Protein 5CIR (pdb70)

B-factor: mean 42.22, std 20.36, range [7.15, 135.15]

Organism: Homo sapiens (NCBI:txid9606)

Foldseek 3Di:
DQWAKWKWFFDVPPDPAAFDQGTHADDPPQTHGDQWDHDSQKIFHADWAKKKKKKKWKQWWFDQDDPDDFPKDKKKKWKWKADPDPDIHTDDMDIDIFDRDNVDGIDIDMDMDIDIDTDDHGMIMTMGIHPPVRTDRDSVRIMIMMTHD/DPWAKWKWFFDDPPPDPAAFDQRTHADDPPQTHGDQWDHDSQWIFHADWAKKKKKKKWKQWWFDDAPPHDDPKDKKKKWKWKDDPDPDIHTDDMDIDIFDNDSPGGIDIDMDMDIDIDTDDGGMIMTMGIHPPVRTDGDSVRIMIMMGHPD/DPWAKWKWFFDVPPDPAAFDQRTHADDVPQTHGDQWDHDSQWIFHADWAKKKKKKKWKQWWFDDQDDPDFPKDKKKKWKWKADPDPDIHTDDMDIDIFDRDSPGGIDIDMDMDIDIDTDDHGMIMTMGIHPPVRTDRDSVRIMIMMGHPD/DQWAAWQWEAEPPSRDIDGADFQAFTGQGTHHDHHGHGADDADPQWDWPADGGNHRHTDIFGDPQWAAEPVRPPHTHGADPDDPPPWDFPAPADNHGHTDID/DWAAWQWEADPPVPDIDGADAQAFTGQGTHHDHHGHGADDEDPQWDWPADGGNHRHTDIFGDPQWAAEPVRPPHTHGADPADCHFPAPADNHGHTDHD/DWAAWQWEADPPVPDIDGADAQAFTGQGTHHDHHGHGADDEDPQWDWPADGGNHHHTDIFGDPQWAAEPVRNPHTHGADPDDDDPWDFDAPADNHGHTDTDD

Nearest PDB structures (foldseek):
  5cir-assembly1_A  TM=9.998E-01  e=5.961E-27  Homo sapiens
  1d0g-assembly1_D  TM=9.799E-01  e=1.337E-25  Homo sapiens
  4n90-assembly2_B  TM=9.747E-01  e=1.696E-24  Homo sapiens
  1du3-assembly2_J  TM=9.658E-01  e=8.644E-25  Homo sapiens
  4n90-assembly1_C  TM=9.721E-01  e=1.155E-23  Homo sapiens

Secondary structure (DSSP, 8-state):
----EEEEEE-----SSEE---EE---TTT-EEESEEEETTEEEE-S-EEEEEEEEEEEEEE----SSS----EEEEEEEEE-SSSS-EEEEEEEEE----TT--EEEEEEEEEEEEEE-TT-EEEEEESSGGGEE--TTTSEEEEEE-/----EEEEEE------SSEE---EE--STTT-EEESEEEETTEEEE-S-EEEEEEEEEEEEEE----SS-----EEEEEEEEE-SSSS-EEEEEEEEE----TT--EEEEEEEEEEEEEE-TT-EEEEEESSGGGEE--TTTSEEEEEE--/----EEEEEE-----SSEE---EE---TTT-EEESEEEETTEEEE-S-EEEEEEEEEEEEEE----SSS----EEEEEEEEE-SSSS-EEEEEEEEE----TT--EEEEEEEEEEEEEE-TT-EEEEEESSGGGEE--TTTSEEEEEE--/---BPTTEEE-SSTT-EEEPPTTTEE--SSB--SSPEEPP---TTEEEEE--BTTB--EEEEPTTEE--TT--SS-EEPPSSPPTT--EEE--BTTB--EE-/--BPTTEEE-SSTT-EEEPPTTTEE-SS-B--SSPEEPP---TTEEEEE--BTTB--EEEEPTTEE--TT--SS-EEPPS----EEE--BTTB--EE-/--BPTTEEE-SSTT-EEEPPTTTEE-SSSB--SSPEEPPPPPTTEEEEE--BTTB--EEEEPTTEE--TT--SS-EEPPSS--TT----B--BTTB--B---

Radius of gyration: 26.45 Å; Cα contacts (8 Å, |Δi|>4): 2104; chains: 6; bounding box: 83×77×66 Å

Solvent-accessible surface area: 30743 Å² total; per-residue (Å²): 154,90,68,22,3,0,1,0,1,3,56,141,102,110,19,81,24,174,68,13,97,48,19,32,28,101,39,47,19,13,2,28,57,20,65,7,75,43,159,95,3,12,0,12,0,81,56,123,18,24,0,1,0,0,0,0,0,2,0,21,17,78,74,91,69,80,117,71,64,66,53,19,26,1,0,0,0,0,0,10,14,40,20,46,14,83,53,16,8,32,4,0,15,5,0,21,7,7,21,19,12,163,92,24,44,8,1,0,12,19,6,15,0,0,0,0,4,60,0,47,66,106,4,90,0,5,0,1,1,0,10,55,128,11,26,12,25,20,21,26,0,0,0,0,0,0,6,66,49,153,100,62,14,2,0,0,0,2,0,42,86,104,100,85,18,76,23,93,66,14,98,33,18,31,30,81,61,48,14,17,2,28,56,19,61,7,76,43,162,98,3,12,0,13,0,72,89,98,2,9,0,1,0,0,0,0,0,2,0,22,16,94,26,122,53,81,147,55,72,66,38,25,40,3,0,0,0,0,0,10,14,40,25,84,14,87,44,16,10,32,4,0,15,5,1,21,5,5,23,30,8,106,63,8,52,7,1,0,12,19,7,15,0,0,0,0,5,64,0,62,109,98,5,90,0,6,0,2,1,0,11,59,132,21,26,16,37,30,31,31,0,0,0,0,0,0,6,45,46,26,138,130,76,16,3,0,1,0,2,0,54,133,101,108,19,80,23,110,58,2,95,48,19,38,23,91,42,50,14,20,2,25,56,14,63,7,71,45,109,69,3,11,0,15,2,81,89,99,1,11,0,1,0,0,0,0,0,1,0,21,17,88,31,126,72,48,115,30,42,49,24,10,39,2,0,0,0,0,0,10,16,40,24,54,15,85,54,17,10,24,3,0,21,6,1,21,4,3,13,9,7,82,79,16,54,6,1,0,12,22,8,15,0,0,0,0,5,62,0,65,80,65,5,88,0,5,0,1,1,0,9,68,137,25,24,12,25,21,26,30,0,0,0,0,0,0,6,44,45,27,116,92,97,2,76,64,6,6,28,17,6,127,52,135,85,42,65,69,211,12,93,75,53,49,3,26,0,84,21,52,1,44,10,82,7,8,15,21,28,64,60,39,36,103,6,30,51,101,76,30,75,18,44,40,56,109,40,16,42,36,69,5,44,135,50,26,7,48,40,92,64,3,14,9,0,6,50,134,24,30,153,45,33,48,110,86,106,74,72,72,43,82,43,60,31,158,42,41,38,64,40,134,144,98,5,74,60,5,6,26,9,23,103,59,142,83,42,64,64,215,12,94,78,55,49,3,26,0,71,20,54,2,67,20,123,12,8,15,20,27,62,30,39,27,77,2,24,48,102,181,37,83,18,59,38,58,150,44,16,26,34,54,5,97,133,51,28,3,44,60,84,60,4,13,9,0,8,34,133,24,38,153,43,71,109,70,72,77,49,123,40,59,32,152,46,45,32,45,67,87,135,109,2,78,64,10,11,27,17,19,103,59,135,84,39,66,65,82,11,85,75,50,83,1,29,0,53,24,51,1,41,15,95,13,8,16,27,30,61,34,40,32,79,1,23,68,102,75,28,78,18,42,41,58,126,47,15,42,32,51,4,98,121,52,28,4,48,51,80,60,2,12,6,1,8,52,130,27,20,137,27,27,62,207,68,84,80,64,93,44,83,42,60,33,155,39,38,40,58,41,85,104

InterPro domains:
  IPR006052 Tumour necrosis factor domain [PF00229] (153-280)
  IPR006052 Tumour necrosis factor domain [PS50049] (122-280)
  IPR006052 Tumour necrosis factor domain [SM00207] (142-280)
  IPR006052 Tumour necrosis factor domain [cd00184] (122-278)
  IPR008983 Tumour necrosis factor-like domain superfamily [G3DSA:2.60.120.40] (120-281)
  IPR008983 Tumour necrosis factor-like domain superfamily [SSF49842] (120-281)
  IPR017355 Tumour necrosis factor ligand 10/11 [PIRSF038013] (2-280)
  IPR021184 Tumour necrosis factor, conserved site [PS00251] (174-190)

CATH classification: 2.60.120.40

GO terms:
  GO:0005125 cytokine activity (F, IDA)
  GO:0005576 extracellular region (C, IDA)
  GO:0036462 TRAIL-activated apoptotic signaling pathway (P, IDA)
  GO:0008270 zinc ion binding (F, IDA)
  GO:0042802 identical protein binding (F, IDA)
  GO:0005576 extracellular region (C, EXP)
  GO:0005886 plasma membrane (C, EXP)
  GO:0005102 signaling receptor binding (F, TAS)
  GO:0005886 plasma membrane (C, TAS)
  GO:0006915 apoptotic process (P, TAS)
  GO:0007165 signal transduction (P, TAS)
  GO:0007267 cell-cell signaling (P, TAS)
  GO:0005576 extracellular region (C, TAS)
  GO:0005515 protein binding (F, IPI)
  GO:0043065 positive regulation of apoptotic process (P, IDA)
  GO:0043123 positive regulation of canonical NF-kappaB signal transduction (P, IEP)
  GO:2001238 positive regulation of extrinsic apoptotic signaling pathway (P, IDA)
  GO:0090200 positive regulation of release of cytochrome c from mitochondria (P, IDA)
  GO:0070062 extracellular exosome (C, HDA)

Sequence (752 aa):
PQRVAAHITGTREKALGRKINSWESSRSGHSFLSNLHLRNGELVIHEKGFYYIYSQTYFRFQEEIKENTKNDKQMVQYIYKYTSYPDPILLMKSARNSCWSKDAEYGLYSIYQGGIFELKENDRIFVSVTNEHLIDMDHEASFFGAFLVPQRVAAHITGTRGEKALGRKINSWESSRSGHSFLSNLHLRNGELVIHEKGFYYIYSQTYFRFQEEIKENTKNDKQMVQYIYKYTSYPDPILLMKSARNSCWSKDAEYGLYSIYQGGIFELKENDRIFVSVTNEHLIDMDHEASFFGAFLVGPQRVAAHITGTREKALGRKINSWESSRSGHSFLSNLHLRNGELVIHEKGFYYIYSQTYFRFQEEIKENTKNDKQMVQYIYKYTSYPDPILLMKSARNSCWSKDAEYGLYSIYQGGIFELKENDRIFVSVTNEHLIDMDHEASFFGAFLVGGELCPPGSHRSERPGACNRCTEGVGYTNASNNLFACLPCTACKSDEEERSPCTTTRNTACQCKPGTFRNDNSAEMCRKCSTGCPRGMVKVKDCTPWSDIECVELCPPGSHRSERPGACNRCTEGVGYTNASNNLFACLPCTACKSDEEERSPCTTTRNTACQCKPGTFRNDNSAEMCRKCSTGCMVKVKDCTPWSDIECVELCPPGSHRSERPGACNRCTEGVGYTNASNNLFACLPCTACKSDEEERSPCTTTRNTACQCKPGTFRNDNSAEMCRKCSTGCPRGMVKVKDCTPWSDIECVH

Structure (mmCIF, N/CA/C/O backbone):
data_5CIR
#
_entry.id   5CIR
#
_cell.length_a   84.600
_cell.length_b   87.600
_cell.length_c   107.700
_cell.angle_alpha   90.000
_cell.angle_beta   90.000
_cell.angle_gamma   90.000
#
_symmetry.space_group_name_H-M   'P 21 21 21'
#
loop_
_entity.id
_entity.type
_entity.pdbx_description
1 polymer 'Tumor necrosis factor ligand superfamily member 10'
2 polymer 'Tumor necrosis factor receptor superfamily member 10A'
3 non-polymer 'ZINC ION'
4 non-polymer 'CHLORIDE ION'
5 water water
#
loop_
_atom_site.group_PDB
_atom_site.id
_atom_site.type_symbol
_atom_site.label_atom_id
_atom_site.label_alt_id
_atom_site.label_comp_id
_atom_site.label_asym_id
_atom_site.label_entity_id
_atom_site.label_seq_id
_atom_site.pdbx_PDB_ins_code
_atom_site.Cartn_x
_atom_site.Cartn_y
_atom_site.Cartn_z
_atom_site.occupancy
_atom_site.B_iso_or_equiv
_atom_site.auth_seq_id
_atom_site.auth_comp_id
_atom_site.auth_asym_id
_atom_site.auth_atom_id
_atom_site.pdbx_PDB_model_num
ATOM 1 N N . PRO A 1 7 ? 6.311 -30.199 -34.887 1.00 73.31 119 PRO A N 1
ATOM 2 C CA . PRO A 1 7 ? 4.909 -30.065 -35.334 1.00 72.32 119 PRO A CA 1
ATOM 3 C C . PRO A 1 7 ? 4.116 -29.046 -34.509 1.00 72.05 119 PRO A C 1
ATOM 4 O O . PRO A 1 7 ? 3.540 -28.103 -35.047 1.00 71.26 119 PRO A O 1
ATOM 8 N N . GLN A 1 8 ? 4.125 -29.247 -33.186 1.00 65.51 120 GLN A N 1
ATOM 9 C CA . GLN A 1 8 ? 3.446 -28.465 -32.176 1.00 63.20 120 GLN A CA 1
ATOM 10 C C . GLN A 1 8 ? 4.491 -27.606 -31.433 1.00 59.49 120 GLN A C 1
ATOM 11 O O . GLN A 1 8 ? 4.306 -27.288 -30.251 1.00 59.30 120 GLN A O 1
ATOM 13 N N . ARG A 1 9 ? 5.585 -27.204 -32.142 1.00 48.51 121 ARG A N 1
ATOM 14 C CA . ARG A 1 9 ? 6.644 -26.337 -31.593 1.00 44.48 121 ARG A CA 1
ATOM 15 C C . ARG A 1 9 ? 6.230 -24.870 -31.706 1.00 42.00 121 ARG A C 1
ATOM 16 O O . ARG A 1 9 ? 5.827 -24.424 -32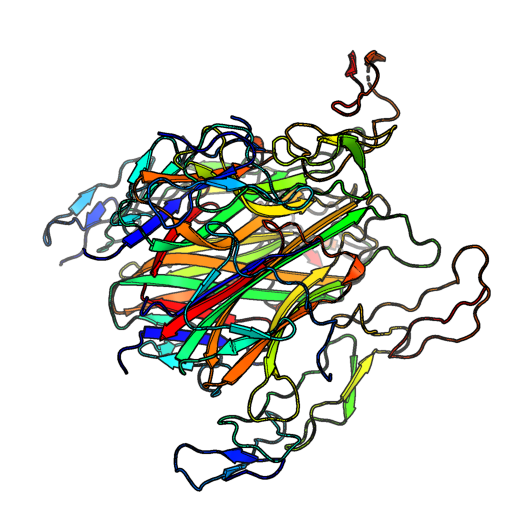.780 1.00 40.73 121 ARG A O 1
ATOM 24 N N . VAL A 1 10 ? 6.298 -24.124 -30.589 1.00 34.70 122 VAL A N 1
ATOM 25 C CA . VAL A 1 10 ? 5.904 -22.709 -30.558 1.00 31.95 122 VAL A CA 1
ATOM 26 C C . VAL A 1 10 ? 7.146 -21.867 -30.291 1.00 37.87 122 VAL A C 1
ATOM 27 O O . VAL A 1 10 ? 7.587 -21.743 -29.146 1.00 39.95 122 VAL A O 1
ATOM 31 N N . ALA A 1 11 ? 7.723 -21.309 -31.353 1.00 33.16 123 ALA A N 1
ATOM 32 C CA . ALA A 1 11 ? 8.944 -20.504 -31.258 1.00 31.82 123 ALA A CA 1
ATOM 33 C C . ALA A 1 11 ? 9.196 -19.713 -32.533 1.00 30.07 123 ALA A C 1
ATOM 34 O O . ALA A 1 11 ? 8.678 -20.058 -33.578 1.00 26.49 123 ALA A O 1
ATOM 36 N N . ALA A 1 12 ? 10.024 -18.672 -32.438 1.00 26.93 124 ALA A N 1
ATOM 37 C CA . ALA A 1 12 ? 10.441 -17.828 -33.564 1.00 25.21 124 ALA A CA 1
ATOM 38 C C . ALA A 1 12 ? 11.792 -17.209 -33.288 1.00 27.44 124 ALA A C 1
ATOM 39 O O . ALA A 1 12 ? 12.168 -17.004 -32.126 1.00 24.67 124 ALA A O 1
ATOM 41 N N . HIS A 1 13 ? 12.533 -16.952 -34.367 1.00 25.38 125 HIS A N 1
ATOM 42 C CA . HIS A 1 13 ? 13.817 -16.248 -34.372 1.00 24.84 125 HIS A CA 1
ATOM 43 C C . HIS A 1 13 ? 13.867 -15.513 -35.700 1.00 27.63 125 HIS A C 1
ATOM 44 O O . HIS A 1 13 ? 13.888 -16.141 -36.756 1.00 25.33 125 HIS A O 1
ATOM 51 N N . ILE A 1 14 ? 13.762 -14.195 -35.642 1.00 24.98 126 ILE A N 1
ATOM 52 C CA . ILE A 1 14 ? 13.724 -13.347 -36.837 1.00 25.67 126 ILE A CA 1
ATOM 53 C C . ILE A 1 14 ? 14.908 -12.393 -36.788 1.00 35.75 126 ILE A C 1
ATOM 54 O O . ILE A 1 14 ? 15.275 -11.933 -35.709 1.00 36.09 126 ILE A O 1
ATOM 59 N N . THR A 1 15 ? 15.532 -12.123 -37.942 1.00 35.24 127 THR A N 1
ATOM 60 C CA . THR A 1 15 ? 16.768 -11.336 -38.010 1.00 35.33 127 THR A CA 1
ATOM 61 C C . THR A 1 15 ? 16.696 -10.156 -38.942 1.00 40.17 127 THR A C 1
ATOM 62 O O . THR A 1 15 ? 15.803 -10.091 -39.775 1.00 40.36 127 THR A O 1
ATOM 66 N N . GLY A 1 16 ? 17.662 -9.260 -38.817 1.00 37.48 128 GLY A N 1
ATOM 67 C CA . GLY A 1 16 ? 17.741 -8.057 -39.624 1.00 37.75 128 GLY A CA 1
ATOM 68 C C . GLY A 1 16 ? 17.929 -8.302 -41.100 1.00 43.48 128 GLY A C 1
ATOM 69 O O . GLY A 1 16 ? 18.439 -9.353 -41.504 1.00 43.17 128 GLY A O 1
ATOM 70 N N . THR A 1 17 ? 17.454 -7.318 -41.896 1.00 41.92 129 THR A N 1
ATOM 71 C CA . THR A 1 17 ? 17.595 -7.192 -43.350 1.00 43.85 129 THR A CA 1
ATOM 72 C C . THR A 1 17 ? 17.983 -5.745 -43.662 1.00 51.68 129 THR A C 1
ATOM 73 O O . THR A 1 17 ? 17.317 -4.803 -43.169 1.00 50.15 129 THR A O 1
ATOM 77 N N . ARG A 1 18 ? 19.059 -5.586 -44.499 1.00 49.45 130 ARG A N 1
ATOM 78 C CA . ARG A 1 18 ? 19.631 -4.311 -44.958 1.00 58.85 130 ARG A CA 1
ATOM 79 C C . ARG A 1 18 ? 18.913 -3.814 -46.242 1.00 101.53 130 ARG A C 1
ATOM 80 O O . ARG A 1 18 ? 17.681 -3.828 -46.363 1.00 55.00 130 ARG A O 1
ATOM 85 N N . GLU A 1 32 ? 3.896 4.235 -31.065 1.00 57.38 144 GLU A N 1
ATOM 86 C CA . GLU A 1 32 ? 2.901 5.175 -30.552 1.00 57.74 144 GLU A CA 1
ATOM 87 C C . GLU A 1 32 ? 3.411 5.918 -29.315 1.00 62.26 144 GLU A C 1
ATOM 88 O O . GLU A 1 32 ? 4.278 6.799 -29.441 1.00 64.04 144 GLU A O 1
ATOM 89 N N . LYS A 1 33 ? 2.850 5.589 -28.125 1.00 55.27 145 LYS A N 1
ATOM 90 C CA . LYS A 1 33 ? 3.309 6.184 -26.866 1.00 53.17 145 LYS A CA 1
ATOM 91 C C . LYS A 1 33 ? 4.614 5.444 -26.396 1.00 52.52 145 LYS A C 1
ATOM 92 O O . LYS A 1 33 ? 5.185 5.741 -25.335 1.00 52.02 145 LYS A O 1
ATOM 95 N N . ALA A 1 34 ? 5.093 4.526 -27.245 1.00 45.15 146 ALA A N 1
ATOM 96 C CA . ALA A 1 34 ? 6.294 3.734 -27.050 1.00 43.97 146 ALA A CA 1
ATOM 97 C C . ALA A 1 34 ? 7.564 4.568 -27.180 1.00 45.11 146 ALA A C 1
ATOM 98 O O . ALA A 1 34 ? 7.672 5.396 -28.087 1.00 47.04 146 ALA A O 1
ATOM 100 N N . LEU A 1 35 ? 8.549 4.314 -26.312 1.00 36.27 147 LEU A N 1
ATOM 101 C CA . LEU A 1 35 ? 9.834 5.024 -26.368 1.00 34.23 147 LEU A CA 1
ATOM 102 C C . LEU A 1 35 ? 10.674 4.454 -27.499 1.00 34.67 147 LEU A C 1
ATOM 103 O O . LEU A 1 35 ? 10.461 3.306 -27.882 1.00 35.16 147 LEU A O 1
ATOM 108 N N . GLY A 1 36 ? 11.598 5.246 -28.031 1.00 28.35 148 GLY A N 1
ATOM 109 C CA . GLY A 1 36 ? 12.437 4.826 -29.152 1.00 27.87 148 GLY A CA 1
ATOM 110 C C . GLY A 1 36 ? 11.653 4.665 -30.451 1.00 33.59 148 GLY A C 1
ATOM 111 O O . GLY A 1 36 ? 10.553 5.208 -30.601 1.00 36.29 148 GLY A O 1
ATOM 112 N N . ARG A 1 37 ? 12.194 3.920 -31.398 1.00 27.52 149 ARG A N 1
ATOM 113 C CA . ARG A 1 37 ? 11.524 3.704 -32.679 1.00 27.42 149 ARG A CA 1
ATOM 114 C C . ARG A 1 37 ? 11.488 2.222 -33.003 1.00 30.67 149 ARG A C 1
ATOM 115 O O . ARG A 1 37 ? 12.509 1.543 -32.940 1.00 32.06 149 ARG A O 1
ATOM 123 N N . LYS A 1 38 ? 10.316 1.723 -33.347 1.00 25.37 150 LYS A N 1
ATOM 124 C CA . LYS A 1 38 ? 10.105 0.317 -33.630 1.00 25.61 150 LYS A CA 1
ATOM 125 C C . LYS A 1 38 ? 10.939 -0.199 -34.776 1.00 30.83 150 LYS A C 1
ATOM 126 O O . LYS A 1 38 ? 10.951 0.419 -35.836 1.00 32.33 150 LYS A O 1
ATOM 132 N N . ILE A 1 39 ? 11.621 -1.334 -34.580 1.00 26.03 151 ILE A N 1
ATOM 133 C CA . ILE A 1 39 ? 12.353 -1.964 -35.681 1.00 25.17 151 ILE A CA 1
ATOM 134 C C . ILE A 1 39 ? 11.280 -2.706 -36.472 1.00 35.35 151 ILE A C 1
ATOM 135 O O . ILE A 1 39 ? 10.587 -3.541 -35.887 1.00 37.19 151 ILE A O 1
ATOM 140 N N . ASN A 1 40 ? 11.115 -2.416 -37.768 1.00 34.82 152 ASN A N 1
ATOM 141 C CA . ASN A 1 40 ? 10.098 -3.145 -38.545 1.00 36.00 152 ASN A CA 1
ATOM 142 C C . ASN A 1 40 ? 10.668 -3.945 -39.699 1.00 46.59 152 ASN A C 1
ATOM 143 O O . ASN A 1 40 ? 9.918 -4.643 -40.370 1.00 48.71 152 ASN A O 1
ATOM 148 N N . SER A 1 41 ? 11.990 -3.949 -39.866 1.00 45.96 153 SER A N 1
ATOM 149 C CA . SER A 1 41 ? 12.673 -4.652 -40.950 1.00 46.86 153 SER A CA 1
ATOM 150 C C . SER A 1 41 ? 13.249 -6.029 -40.591 1.00 52.19 153 SER A C 1
ATOM 151 O O . SER A 1 41 ? 14.432 -6.305 -40.869 1.00 52.61 153 SER A O 1
ATOM 154 N N . TRP A 1 42 ? 12.431 -6.887 -39.949 1.00 47.67 154 TRP A N 1
ATOM 155 C CA . TRP A 1 42 ? 12.859 -8.249 -39.614 1.00 46.04 154 TRP A CA 1
ATOM 156 C C . TRP A 1 42 ? 12.539 -9.211 -40.800 1.00 51.64 154 TRP A C 1
ATOM 157 O O . TRP A 1 42 ? 11.606 -8.939 -41.535 1.00 53.23 154 TRP A O 1
ATOM 168 N N . GLU A 1 43 ? 13.318 -10.300 -41.010 1.00 48.62 155 GLU A N 1
ATOM 169 C CA . GLU A 1 43 ? 13.066 -11.365 -42.008 1.00 49.83 155 GLU A CA 1
ATOM 170 C C . GLU A 1 43 ? 12.798 -12.731 -41.295 1.00 57.00 155 GLU A C 1
ATOM 171 O O . GLU A 1 43 ? 13.487 -13.087 -40.327 1.00 56.62 155 GLU A O 1
ATOM 177 N N . SER A 1 44 ? 11.827 -13.500 -41.790 1.00 54.93 156 SER A N 1
ATOM 178 C CA . SER A 1 44 ? 11.391 -14.713 -41.098 1.00 54.50 156 SER A CA 1
ATOM 179 C C . SER A 1 44 ? 11.450 -16.033 -41.831 1.00 56.77 156 SER A C 1
ATOM 180 O O . SER A 1 44 ? 11.000 -17.037 -41.285 1.00 54.30 156 SER A O 1
ATOM 183 N N . SER A 1 45 ? 11.973 -16.063 -43.038 1.00 55.81 157 SER A N 1
ATOM 184 C CA . SER A 1 45 ? 11.857 -17.269 -43.850 1.00 56.47 157 SER A CA 1
ATOM 185 C C . SER A 1 45 ? 13.133 -17.977 -44.311 1.00 58.60 157 SER A C 1
ATOM 186 O O . SER A 1 45 ? 13.007 -18.975 -45.021 1.00 59.26 157 SER A O 1
ATOM 189 N N . ARG A 1 46 ? 14.331 -17.510 -43.931 1.00 52.55 158 ARG A N 1
ATOM 190 C CA . ARG A 1 46 ? 15.578 -18.165 -44.347 1.00 51.57 158 ARG A CA 1
ATOM 191 C C . ARG A 1 46 ? 15.886 -19.435 -43.553 1.00 57.25 158 ARG A C 1
ATOM 192 O O . ARG A 1 46 ? 16.367 -19.350 -42.421 1.00 58.10 158 ARG A O 1
ATOM 200 N N . SER A 1 47 ? 15.645 -20.605 -44.145 1.00 54.33 159 SER A N 1
ATOM 201 C CA . SER A 1 47 ? 15.901 -21.881 -43.487 1.00 54.91 159 SER A CA 1
ATOM 202 C C . SER A 1 47 ? 17.365 -22.064 -42.984 1.00 60.03 159 SER A C 1
ATOM 203 O O . SER A 1 47 ? 18.334 -22.065 -43.761 1.00 59.02 159 SER A O 1
ATOM 206 N N . GLY A 1 48 ? 17.479 -22.221 -41.675 1.00 56.91 160 GLY A N 1
ATOM 207 C CA . GLY A 1 48 ? 18.763 -22.366 -41.020 1.00 57.09 160 GLY A CA 1
ATOM 208 C C . GLY A 1 48 ? 19.198 -21.125 -40.259 1.00 62.16 160 GLY A C 1
ATOM 209 O O . GLY A 1 48 ? 19.979 -21.257 -39.310 1.00 63.39 160 GLY A O 1
ATOM 210 N N . HIS A 1 49 ? 18.707 -19.910 -40.679 1.00 56.39 161 HIS A N 1
ATOM 211 C CA . HIS A 1 49 ? 19.006 -18.599 -40.087 1.00 55.32 161 HIS A CA 1
ATOM 212 C C . HIS A 1 49 ? 17.820 -17.982 -39.280 1.00 50.94 161 HIS A C 1
ATOM 213 O O . HIS A 1 49 ? 18.001 -17.526 -38.145 1.00 49.91 161 HIS A O 1
ATOM 220 N N . SER A 1 50 ? 16.626 -17.952 -39.882 1.00 41.31 162 SER A N 1
ATOM 221 C CA . SER A 1 50 ? 15.437 -17.415 -39.237 1.00 39.24 162 SER A CA 1
ATOM 222 C C . SER A 1 50 ? 14.235 -18.290 -39.517 1.00 42.03 162 SER A C 1
ATOM 223 O O . SER A 1 50 ? 14.253 -19.033 -40.499 1.00 43.58 162 SER A O 1
ATOM 226 N N . PHE A 1 51 ? 13.205 -18.252 -38.638 1.00 35.24 163 PHE A N 1
ATOM 227 C CA . PHE A 1 51 ? 12.002 -19.071 -38.775 1.00 32.74 163 PHE A CA 1
ATOM 228 C C . PHE A 1 51 ? 10.872 -18.571 -37.902 1.00 37.36 163 PHE A C 1
ATOM 229 O O . PHE A 1 51 ? 11.092 -17.822 -36.943 1.00 38.53 163 PHE A O 1
ATOM 237 N N . LEU A 1 52 ? 9.672 -19.072 -38.182 1.00 32.69 164 LEU A N 1
ATOM 238 C CA . LEU A 1 52 ? 8.461 -18.818 -37.405 1.00 31.50 164 LEU A CA 1
ATOM 239 C C . LEU A 1 52 ? 7.748 -20.141 -37.254 1.00 34.71 164 LEU A C 1
ATOM 240 O O . LEU A 1 52 ? 7.571 -20.859 -38.233 1.00 34.73 164 LEU A O 1
ATOM 245 N N . SER A 1 53 ? 7.417 -20.506 -36.047 1.00 31.30 165 SER A N 1
ATOM 246 C CA . SER A 1 53 ? 6.696 -21.735 -35.808 1.00 31.25 165 SER A CA 1
ATOM 247 C C . SER A 1 53 ? 5.571 -21.420 -34.835 1.00 39.37 165 SER A C 1
ATOM 248 O O . SER A 1 53 ? 5.825 -21.190 -33.657 1.00 40.01 165 SER A O 1
ATOM 251 N N . ASN A 1 54 ? 4.333 -21.341 -35.341 1.00 37.70 166 ASN A N 1
ATOM 252 C CA . ASN A 1 54 ? 3.128 -21.072 -34.541 1.00 37.03 166 ASN A CA 1
ATOM 253 C C . ASN A 1 54 ? 3.135 -19.698 -33.908 1.00 37.48 166 ASN A C 1
ATOM 254 O O . ASN A 1 54 ? 2.697 -19.496 -32.773 1.00 36.80 166 ASN A O 1
ATOM 259 N N . LEU A 1 55 ? 3.603 -18.754 -34.689 1.00 33.03 167 LEU A N 1
ATOM 260 C CA . LEU A 1 55 ? 3.659 -17.333 -34.410 1.00 32.72 167 LEU A CA 1
ATOM 261 C C . LEU A 1 55 ? 3.775 -16.719 -35.797 1.00 36.78 167 LEU A C 1
ATOM 262 O O . LEU A 1 55 ? 4.221 -17.392 -36.731 1.00 36.62 167 LEU A O 1
ATOM 267 N N . HIS A 1 56 ? 3.408 -15.456 -35.944 1.00 33.72 168 HIS A N 1
ATOM 268 C CA . HIS A 1 56 ? 3.599 -14.806 -37.227 1.00 34.64 168 HIS A CA 1
ATOM 269 C C . HIS A 1 56 ? 4.058 -13.373 -37.054 1.00 37.20 168 HIS A C 1
ATOM 270 O O . HIS A 1 56 ? 3.923 -12.789 -35.977 1.00 35.14 168 HIS A O 1
ATOM 277 N N . LEU A 1 57 ? 4.575 -12.801 -38.132 1.00 34.17 169 LEU A N 1
ATOM 278 C CA . LEU A 1 57 ? 5.107 -11.453 -38.123 1.00 33.94 169 LEU A CA 1
ATOM 279 C C . LEU A 1 57 ? 4.199 -10.491 -38.861 1.00 40.51 169 LEU A C 1
ATOM 280 O O . LEU A 1 57 ? 3.673 -10.836 -39.918 1.00 40.99 169 LEU A O 1
ATOM 285 N N . ARG A 1 58 ? 3.999 -9.300 -38.300 1.00 38.50 170 ARG A N 1
ATOM 286 C CA . ARG A 1 58 ? 3.158 -8.283 -38.897 1.00 39.63 170 ARG A CA 1
ATOM 287 C C . ARG A 1 58 ? 3.675 -6.935 -38.480 1.00 46.33 170 ARG A C 1
ATOM 288 O O . ARG A 1 58 ? 3.590 -6.578 -37.302 1.00 47.02 170 ARG A O 1
ATOM 296 N N . ASN A 1 59 ? 4.176 -6.161 -39.448 1.00 43.60 171 ASN A N 1
ATOM 297 C CA . ASN A 1 59 ? 4.693 -4.810 -39.219 1.00 43.55 171 ASN A CA 1
ATOM 298 C C . ASN A 1 59 ? 5.790 -4.798 -38.166 1.00 46.09 171 ASN A C 1
ATOM 299 O O . ASN A 1 59 ? 5.851 -3.895 -37.329 1.00 44.10 171 ASN A O 1
ATOM 304 N N . GLY A 1 60 ? 6.649 -5.818 -38.219 1.00 43.03 172 GLY A N 1
ATOM 305 C CA . GLY A 1 60 ? 7.758 -5.975 -37.283 1.00 41.83 172 GLY A CA 1
ATOM 306 C C . GLY A 1 60 ? 7.360 -6.435 -35.891 1.00 42.92 172 GLY A C 1
ATOM 307 O O . GLY A 1 60 ? 8.184 -6.401 -34.981 1.00 44.39 172 GLY A O 1
ATOM 308 N N . GLU A 1 61 ? 6.107 -6.876 -35.709 1.00 35.02 173 GLU A N 1
ATOM 309 C CA . GLU A 1 61 ? 5.616 -7.353 -34.432 1.00 31.62 173 GLU A CA 1
ATOM 310 C C . GLU A 1 61 ? 5.338 -8.826 -34.525 1.00 36.36 173 GLU A C 1
ATOM 311 O O . GLU A 1 61 ? 4.667 -9.281 -35.459 1.00 35.63 173 GLU A O 1
ATOM 317 N N . LEU A 1 62 ? 5.836 -9.581 -33.537 1.00 33.87 174 LEU A N 1
ATOM 318 C CA . LEU A 1 62 ? 5.551 -10.998 -33.433 1.00 33.32 174 LEU A CA 1
ATOM 319 C C . LEU A 1 62 ? 4.177 -11.139 -32.795 1.00 36.03 174 LEU A C 1
ATOM 320 O O . LEU A 1 62 ? 3.908 -10.519 -31.758 1.00 33.34 174 LEU A O 1
ATOM 325 N N . VAL A 1 63 ? 3.302 -11.932 -33.440 1.00 33.64 175 VAL A N 1
ATOM 326 C CA . VAL A 1 63 ? 1.933 -12.164 -32.998 1.00 33.37 175 VAL A CA 1
ATOM 327 C C . VAL A 1 63 ? 1.767 -13.547 -32.399 1.00 36.44 175 VAL A C 1
ATOM 328 O O . VAL A 1 63 ? 2.130 -14.541 -33.026 1.00 34.62 175 VAL A O 1
ATOM 332 N N . ILE A 1 64 ? 1.195 -13.594 -31.196 1.00 33.70 176 ILE A N 1
ATOM 333 C CA . ILE A 1 64 ? 0.982 -14.819 -30.435 1.00 34.15 176 ILE A CA 1
ATOM 334 C C . ILE A 1 64 ? -0.274 -15.554 -30.870 1.00 44.08 176 ILE A C 1
ATOM 335 O O . ILE A 1 64 ? -1.329 -14.946 -31.044 1.00 45.44 176 ILE A O 1
ATOM 340 N N . HIS A 1 65 ? -0.161 -16.878 -30.985 1.00 41.57 177 HIS A N 1
ATOM 341 C CA . HIS A 1 65 ? -1.266 -17.745 -31.367 1.00 40.27 177 HIS A CA 1
ATOM 342 C C . HIS A 1 65 ? -1.766 -18.532 -30.146 1.00 41.44 177 HIS A C 1
ATOM 343 O O . HIS A 1 65 ? -2.962 -18.583 -29.886 1.00 38.94 177 HIS A O 1
ATOM 350 N N . GLU A 1 66 ? -0.830 -19.120 -29.387 1.00 37.91 178 GLU A N 1
ATOM 351 C CA . GLU A 1 66 ? -1.104 -19.940 -28.209 1.00 36.35 178 GLU A CA 1
ATOM 352 C C . GLU A 1 66 ? -0.803 -19.165 -26.918 1.00 37.91 178 GLU A C 1
ATOM 353 O O . GLU A 1 66 ? 0.327 -18.748 -26.720 1.00 38.03 178 GLU A O 1
ATOM 356 N N . LYS A 1 67 ? -1.792 -19.005 -26.032 1.00 33.25 179 LYS A N 1
ATOM 357 C CA . LYS A 1 67 ? -1.629 -18.347 -24.728 1.00 32.96 179 LYS A CA 1
ATOM 358 C C . LYS A 1 67 ? -0.574 -19.109 -23.909 1.00 37.31 179 LYS A C 1
ATOM 359 O O . LYS A 1 67 ? -0.520 -20.333 -24.005 1.00 37.62 179 LYS A O 1
ATOM 365 N N . GLY A 1 68 ? 0.256 -18.393 -23.137 1.00 32.67 180 GLY A N 1
ATOM 366 C CA . GLY A 1 68 ? 1.277 -19.036 -22.319 1.00 31.68 180 GLY A CA 1
ATOM 367 C C . GLY A 1 68 ? 2.407 -18.165 -21.824 1.00 36.41 180 GLY A C 1
ATOM 368 O O . GLY A 1 68 ? 2.383 -16.935 -21.967 1.00 36.27 180 GLY A O 1
ATOM 369 N N . PHE A 1 69 ? 3.393 -18.818 -21.198 1.00 33.15 181 PHE A N 1
ATOM 370 C CA . PHE A 1 69 ? 4.609 -18.183 -20.717 1.00 32.89 181 PHE A CA 1
ATOM 371 C C . PHE A 1 69 ? 5.634 -18.260 -21.828 1.00 36.31 181 PHE A C 1
ATOM 372 O O . PHE A 1 69 ? 5.922 -19.347 -22.341 1.00 36.23 181 PHE A O 1
ATOM 380 N N . TYR A 1 70 ? 6.155 -17.096 -22.243 1.00 31.43 182 TYR A N 1
ATOM 381 C CA . TYR A 1 70 ? 7.148 -17.035 -23.309 1.00 29.30 182 TYR A CA 1
ATOM 382 C C . TYR A 1 70 ? 8.433 -16.418 -22.845 1.00 28.14 182 TYR A C 1
ATOM 383 O O . TYR A 1 70 ? 8.417 -15.375 -22.184 1.00 27.22 182 TYR A O 1
ATOM 392 N N . TYR A 1 71 ? 9.549 -17.053 -23.175 1.00 22.25 183 TYR A N 1
ATOM 393 C CA . TYR A 1 71 ? 10.837 -16.444 -22.911 1.00 20.72 183 TYR A CA 1
ATOM 394 C C . TYR A 1 71 ? 11.032 -15.590 -24.171 1.00 25.57 183 TYR A C 1
ATOM 395 O O . TYR A 1 71 ? 11.060 -16.134 -25.277 1.00 24.57 183 TYR A O 1
ATOM 404 N N . ILE A 1 72 ? 11.099 -14.262 -24.014 1.00 23.61 184 ILE A N 1
ATOM 405 C CA . ILE A 1 72 ? 11.264 -13.327 -25.135 1.00 23.30 184 ILE A CA 1
ATOM 406 C C . ILE A 1 72 ? 12.645 -12.762 -25.091 1.00 26.39 184 ILE A C 1
ATOM 407 O O . ILE A 1 72 ? 13.091 -12.396 -24.019 1.00 27.39 184 ILE A O 1
ATOM 412 N N . TYR A 1 73 ? 13.299 -12.609 -26.235 1.00 21.73 185 TYR A N 1
ATOM 413 C CA . TYR A 1 73 ? 14.658 -12.057 -26.242 1.00 20.82 185 TYR A CA 1
ATOM 414 C C . TYR A 1 73 ? 14.940 -11.257 -27.502 1.00 24.99 185 TYR A C 1
ATOM 415 O O . TYR A 1 73 ? 14.241 -11.398 -28.509 1.00 23.97 185 TYR A O 1
ATOM 424 N N . SER A 1 74 ? 15.977 -10.418 -27.443 1.00 23.43 186 SER A N 1
ATOM 425 C CA . SER A 1 74 ? 16.401 -9.611 -28.585 1.00 23.06 186 SER A CA 1
ATOM 426 C C . SER A 1 74 ? 17.815 -9.152 -28.425 1.00 22.03 186 SER A C 1
ATOM 427 O O . SER A 1 74 ? 18.240 -8.817 -27.320 1.00 18.85 186 SER A O 1
ATOM 430 N N . GLN A 1 75 ? 18.528 -9.105 -29.538 1.00 19.33 187 GLN A N 1
ATOM 431 C CA . GLN A 1 75 ? 19.870 -8.548 -29.566 1.00 20.14 187 GLN A CA 1
ATOM 432 C C . GLN A 1 75 ? 19.842 -7.465 -30.597 1.00 24.08 187 GLN A C 1
ATOM 433 O O . GLN A 1 75 ? 19.350 -7.700 -31.693 1.00 23.86 187 GLN A O 1
ATOM 439 N N . THR A 1 76 ? 20.306 -6.267 -30.237 1.00 21.00 188 THR A N 1
ATOM 440 C CA . THR A 1 76 ? 20.376 -5.133 -31.168 1.00 21.45 188 THR A CA 1
ATOM 441 C C . THR A 1 76 ? 21.801 -4.598 -31.172 1.00 26.60 188 THR A C 1
ATOM 442 O O . THR A 1 76 ? 22.350 -4.274 -30.109 1.00 26.06 188 THR A O 1
ATOM 446 N N . TYR A 1 77 ? 22.408 -4.539 -32.358 1.00 23.63 189 TYR A N 1
ATOM 447 C CA . TYR A 1 77 ? 23.787 -4.075 -32.532 1.00 23.68 189 TYR A CA 1
ATOM 448 C C . TYR A 1 77 ? 23.923 -2.600 -32.921 1.00 24.86 189 TYR A C 1
ATOM 449 O O . TYR A 1 77 ? 23.573 -2.215 -34.027 1.00 23.90 189 TYR A O 1
ATOM 458 N N . PHE A 1 78 ? 24.456 -1.797 -32.018 1.00 19.92 190 PHE A N 1
ATOM 459 C CA . PHE A 1 78 ? 24.716 -0.396 -32.280 1.00 19.63 190 PHE A CA 1
ATOM 460 C C . PHE A 1 78 ? 26.157 -0.347 -32.739 1.00 26.80 190 PHE A C 1
ATOM 461 O O . PHE A 1 78 ? 27.063 -0.726 -32.003 1.00 26.99 190 PHE A O 1
ATOM 469 N N . ARG A 1 79 ? 26.364 0.025 -33.984 1.00 25.62 191 ARG A N 1
ATOM 470 C CA . ARG A 1 79 ? 27.693 0.074 -34.588 1.00 26.28 191 ARG A CA 1
ATOM 471 C C . ARG A 1 79 ? 27.821 1.384 -35.321 1.00 36.23 191 ARG A C 1
ATOM 472 O O . ARG A 1 79 ? 27.021 1.695 -36.219 1.00 38.81 191 ARG A O 1
ATOM 480 N N . PHE A 1 80 ? 28.831 2.151 -34.966 1.00 34.05 192 PHE A N 1
ATOM 481 C CA . PHE A 1 80 ? 29.027 3.441 -35.595 1.00 34.04 192 PHE A CA 1
ATOM 482 C C . PHE A 1 80 ? 30.486 3.887 -35.561 1.00 43.24 192 PHE A C 1
ATOM 483 O O . PHE A 1 80 ? 31.219 3.646 -34.606 1.00 43.63 192 PHE A O 1
ATOM 491 N N . GLN A 1 81 ? 30.895 4.523 -36.629 1.00 43.39 193 GLN A N 1
ATOM 492 C CA . GLN A 1 81 ? 32.197 5.140 -36.801 1.00 44.83 193 GLN A CA 1
ATOM 493 C C . GLN A 1 81 ? 31.834 6.583 -36.495 1.00 57.20 193 GLN A C 1
ATOM 494 O O . GLN A 1 81 ? 30.842 7.059 -37.059 1.00 57.50 193 GLN A O 1
ATOM 500 N N . GLU A 1 82 ? 32.502 7.264 -35.562 1.00 60.22 194 GLU A N 1
ATOM 501 C CA . GLU A 1 82 ? 32.048 8.623 -35.366 1.00 64.95 194 GLU A CA 1
ATOM 502 C C . GLU A 1 82 ? 33.065 9.414 -34.748 1.00 76.94 194 GLU A C 1
ATOM 503 O O . GLU A 1 82 ? 33.456 9.100 -33.629 1.00 77.07 194 GLU A O 1
ATOM 509 N N . GLU A 1 83 ? 33.642 10.311 -35.532 1.00 79.91 195 GLU A N 1
ATOM 510 C CA . GLU A 1 83 ? 34.680 11.216 -35.081 1.00 83.23 195 GLU A CA 1
ATOM 511 C C . GLU A 1 83 ? 33.947 12.456 -34.581 1.00 93.26 195 GLU A C 1
ATOM 512 O O . GLU A 1 83 ? 32.970 12.898 -35.213 1.00 93.45 195 GLU A O 1
ATOM 514 N N . ILE A 1 84 ? 34.360 12.952 -33.400 1.00 93.19 196 ILE A N 1
ATOM 515 C CA . ILE A 1 84 ? 33.760 14.112 -32.753 1.00 94.63 196 ILE A CA 1
ATOM 516 C C . ILE A 1 84 ? 33.793 15.357 -33.651 1.00 102.83 196 ILE A C 1
ATOM 517 O O . ILE A 1 84 ? 34.566 15.434 -34.620 1.00 102.59 196 ILE A O 1
ATOM 519 N N . LYS A 1 85 ? 32.886 16.288 -33.360 1.00 102.13 197 LYS A N 1
ATOM 520 C CA . LYS A 1 85 ? 32.780 17.549 -34.064 1.00 103.15 197 LYS A CA 1
ATOM 521 C C . LYS A 1 85 ? 33.076 18.614 -33.023 1.00 108.74 197 LYS A C 1
ATOM 522 O O . LYS A 1 85 ? 32.423 18.653 -31.970 1.00 108.28 197 LYS A O 1
ATOM 524 N N . GLU A 1 86 ? 34.152 19.378 -33.272 1.00 106.52 198 GLU A N 1
ATOM 525 C CA . GLU A 1 86 ? 34.671 20.420 -32.392 1.00 106.71 198 GLU A CA 1
ATOM 526 C C . GLU A 1 86 ? 33.605 21.475 -32.023 1.00 110.04 198 GLU A C 1
ATOM 527 O O . GLU A 1 86 ? 33.428 22.477 -32.726 1.00 109.58 198 GLU A O 1
ATOM 529 N N . ASN A 1 87 ? 32.882 21.194 -30.913 1.00 105.76 199 ASN A N 1
ATOM 530 C CA . ASN A 1 87 ? 31.815 21.970 -30.264 1.00 104.98 199 ASN A CA 1
ATOM 531 C C . ASN A 1 87 ? 31.294 21.130 -29.074 1.00 107.35 199 ASN A C 1
ATOM 532 O O . ASN A 1 87 ? 32.060 20.869 -28.140 1.00 106.63 199 ASN A O 1
ATOM 534 N N . THR A 1 88 ? 30.017 20.675 -29.145 1.00 102.44 200 THR A N 1
ATOM 535 C CA . THR A 1 88 ? 29.288 19.884 -28.142 1.00 100.69 200 THR A CA 1
ATOM 536 C C . THR A 1 88 ? 29.741 18.406 -28.032 1.00 98.96 200 THR A C 1
ATOM 537 O O . THR A 1 88 ? 30.635 17.959 -28.773 1.00 97.92 200 THR A O 1
ATOM 539 N N . LYS A 1 89 ? 29.106 17.665 -27.080 1.00 91.00 201 LYS A N 1
ATOM 540 C CA . LYS A 1 89 ? 29.362 16.250 -26.785 1.00 88.15 201 LYS A CA 1
ATOM 541 C C . LYS A 1 89 ? 28.492 15.286 -27.612 1.00 85.31 201 LYS A C 1
ATOM 542 O O . LYS A 1 89 ? 27.298 15.520 -27.818 1.00 84.66 201 LYS A O 1
ATOM 544 N N . ASN A 1 90 ? 29.130 14.201 -28.073 1.00 76.12 202 ASN A N 1
ATOM 545 C CA . ASN A 1 90 ? 28.594 13.128 -28.905 1.00 72.89 202 ASN A CA 1
ATOM 546 C C . ASN A 1 90 ? 28.221 11.865 -28.025 1.00 68.04 202 ASN A C 1
ATOM 547 O O . ASN A 1 90 ? 28.320 10.714 -28.491 1.00 69.71 202 ASN A O 1
ATOM 549 N N . ASP A 1 91 ? 27.792 12.096 -26.753 1.00 53.70 203 ASP A N 1
ATOM 550 C CA . ASP A 1 91 ? 27.384 11.072 -25.772 1.00 48.51 203 ASP A CA 1
ATOM 551 C C . ASP A 1 91 ? 26.067 10.402 -26.227 1.00 39.27 203 ASP A C 1
ATOM 552 O O . ASP A 1 91 ? 25.046 11.068 -26.422 1.00 37.07 203 ASP A O 1
ATOM 557 N N . LYS A 1 92 ? 26.111 9.090 -26.427 1.00 27.61 204 LYS A N 1
ATOM 558 C CA . LYS A 1 92 ? 24.958 8.364 -26.923 1.00 23.91 204 LYS A CA 1
ATOM 559 C C . LYS A 1 92 ? 24.337 7.420 -25.903 1.00 29.20 204 LYS A C 1
ATOM 560 O O . LYS A 1 92 ? 25.053 6.741 -25.159 1.00 31.40 204 LYS A O 1
ATOM 566 N N . GLN A 1 93 ? 22.995 7.416 -25.847 1.00 22.34 205 GLN A N 1
ATOM 567 C CA . GLN A 1 93 ? 22.233 6.535 -24.974 1.00 20.96 205 GLN A CA 1
ATOM 568 C C . GLN A 1 93 ? 21.633 5.481 -25.894 1.00 27.74 205 GLN A C 1
ATOM 569 O O . GLN A 1 93 ? 20.809 5.797 -26.743 1.00 29.83 205 GLN A O 1
ATOM 575 N N . MET A 1 94 ? 22.100 4.255 -25.770 1.00 22.39 206 MET A N 1
ATOM 576 C CA . MET A 1 94 ? 21.679 3.160 -26.597 1.00 21.73 206 MET A CA 1
ATOM 577 C C . MET A 1 94 ? 20.762 2.282 -25.766 1.00 23.95 206 MET A C 1
ATOM 578 O O . MET A 1 94 ? 21.188 1.626 -24.815 1.00 23.53 206 MET A O 1
ATOM 583 N N . VAL A 1 95 ? 19.475 2.345 -26.078 1.00 19.64 207 VAL A N 1
ATOM 584 C CA . VAL A 1 95 ? 18.462 1.656 -25.310 1.00 19.41 207 VAL A CA 1
ATOM 585 C C . VAL A 1 95 ? 17.675 0.715 -26.183 1.00 25.64 207 VAL A C 1
ATOM 586 O O . VAL A 1 95 ? 17.246 1.098 -27.274 1.00 25.73 207 VAL A O 1
ATOM 590 N N . GLN A 1 96 ? 17.493 -0.532 -25.694 1.00 20.49 208 GLN A N 1
ATOM 591 C CA . GLN A 1 96 ? 16.688 -1.519 -26.374 1.00 19.10 208 GLN A CA 1
ATOM 592 C C . GLN A 1 96 ? 15.419 -1.714 -25.520 1.00 21.55 208 GLN A C 1
ATOM 593 O O . GLN A 1 96 ? 15.506 -1.981 -24.315 1.00 18.44 208 GLN A O 1
ATOM 599 N N . TYR A 1 97 ? 14.248 -1.556 -26.144 1.00 17.92 209 TYR A N 1
ATOM 600 C CA . TYR A 1 97 ? 12.980 -1.747 -25.437 1.00 17.47 209 TYR A CA 1
ATOM 601 C C . TYR A 1 97 ? 12.212 -2.878 -26.072 1.00 18.65 209 TYR A C 1
ATOM 602 O O . TYR A 1 97 ? 12.137 -2.966 -27.287 1.00 18.20 209 TYR A O 1
ATOM 611 N N . ILE A 1 98 ? 11.604 -3.705 -25.252 1.00 14.37 210 ILE A N 1
ATOM 612 C CA . ILE A 1 98 ? 10.741 -4.774 -25.702 1.00 14.79 210 ILE A CA 1
ATOM 613 C C . ILE A 1 98 ? 9.351 -4.507 -25.132 1.00 21.45 210 ILE A C 1
ATOM 614 O O . ILE A 1 98 ? 9.159 -4.448 -23.902 1.00 20.95 210 ILE A O 1
ATOM 619 N N . TYR A 1 99 ? 8.394 -4.278 -26.053 1.00 18.13 211 TYR A N 1
ATOM 620 C CA . TYR A 1 99 ? 7.009 -3.947 -25.720 1.00 17.53 211 TYR A CA 1
ATOM 621 C C . TYR A 1 99 ? 6.026 -4.995 -26.127 1.00 24.62 211 TYR A C 1
ATOM 622 O O . TYR A 1 99 ? 6.291 -5.800 -27.025 1.00 25.76 211 TYR A O 1
ATOM 631 N N . LYS A 1 100 ? 4.847 -4.937 -25.522 1.00 22.31 212 LYS A N 1
ATOM 632 C CA . LYS A 1 100 ? 3.733 -5.781 -25.934 1.00 23.36 212 LYS A CA 1
ATOM 633 C C . LYS A 1 100 ? 2.508 -4.908 -26.106 1.00 30.73 212 LYS A C 1
ATOM 634 O O . LYS A 1 100 ? 2.363 -3.907 -25.399 1.00 30.56 212 LYS A O 1
ATOM 640 N N . TYR A 1 101 ? 1.674 -5.255 -27.093 1.00 29.33 213 TYR A N 1
ATOM 641 C CA . TYR A 1 101 ? 0.375 -4.664 -27.369 1.00 30.19 213 TYR A CA 1
ATOM 642 C C . TYR A 1 101 ? -0.574 -5.768 -26.979 1.00 41.12 213 TYR A C 1
ATOM 643 O O . TYR A 1 101 ? -0.429 -6.912 -27.431 1.00 39.78 213 TYR A O 1
ATOM 652 N N . THR A 1 102 ? -1.482 -5.453 -26.077 1.00 43.52 214 THR A N 1
ATOM 653 C CA . THR A 1 102 ? -2.472 -6.408 -25.635 1.00 45.88 214 THR A CA 1
ATOM 654 C C . THR A 1 102 ? -3.827 -5.716 -25.811 1.00 52.90 214 THR A C 1
ATOM 655 O O . THR A 1 102 ? -3.963 -4.826 -26.662 1.00 52.32 214 THR A O 1
ATOM 659 N N . SER A 1 103 ? -4.810 -6.144 -25.011 1.00 50.86 215 SER A N 1
ATOM 660 C CA . SER A 1 103 ? -6.148 -5.606 -24.909 1.00 51.29 215 SER A CA 1
ATOM 661 C C . SER A 1 103 ? -6.030 -4.389 -23.970 1.00 52.03 215 SER A C 1
ATOM 662 O O . SER A 1 103 ? -6.416 -4.420 -22.773 1.00 50.42 215 SER A O 1
ATOM 665 N N . TYR A 1 104 ? -5.424 -3.324 -24.543 1.00 44.63 216 TYR A N 1
ATOM 666 C CA . TYR A 1 104 ? -5.193 -2.035 -23.916 1.00 41.25 216 TYR A CA 1
ATOM 667 C C . TYR A 1 104 ? -4.676 -1.080 -24.999 1.00 44.60 216 TYR A C 1
ATOM 668 O O . TYR A 1 104 ? -3.848 -1.478 -25.832 1.00 45.31 216 TYR A O 1
ATOM 677 N N . PRO A 1 105 ? -5.195 0.167 -25.043 1.00 40.20 217 PRO A N 1
ATOM 678 C CA . PRO A 1 105 ? -4.777 1.126 -26.083 1.00 38.74 217 PRO A CA 1
ATOM 679 C C . PRO A 1 105 ? -3.296 1.418 -26.219 1.00 41.22 217 PRO A C 1
ATOM 680 O O . PRO A 1 105 ? -2.833 1.562 -27.341 1.00 42.16 217 PRO A O 1
ATOM 684 N N . ASP A 1 106 ? -2.564 1.529 -25.109 1.00 37.24 218 ASP A N 1
ATOM 685 C CA . ASP A 1 106 ? -1.123 1.808 -25.138 1.00 36.44 218 ASP A CA 1
ATOM 686 C C . ASP A 1 106 ? -0.210 0.560 -25.089 1.00 37.43 218 ASP A C 1
ATOM 687 O O . ASP A 1 106 ? -0.555 -0.462 -24.468 1.00 36.79 218 ASP A O 1
ATOM 692 N N . PRO A 1 107 ? 0.976 0.639 -25.727 1.00 32.30 219 PRO A N 1
ATOM 693 C CA . PRO A 1 107 ? 1.921 -0.485 -25.641 1.00 30.91 219 PRO A CA 1
ATOM 694 C C . PRO A 1 107 ? 2.499 -0.552 -24.216 1.00 31.53 219 PRO A C 1
ATOM 695 O O . PRO A 1 107 ? 2.678 0.488 -23.581 1.00 32.01 219 PRO A O 1
ATOM 699 N N . ILE A 1 108 ? 2.727 -1.765 -23.692 1.00 24.03 220 ILE A N 1
ATOM 700 C CA . ILE A 1 108 ? 3.230 -1.993 -22.333 1.00 22.39 220 ILE A CA 1
ATOM 701 C C . ILE A 1 108 ? 4.669 -2.460 -22.328 1.00 26.45 220 ILE A C 1
ATOM 702 O O . ILE A 1 108 ? 4.957 -3.509 -22.895 1.00 30.48 220 ILE A O 1
ATOM 707 N N . LEU A 1 109 ? 5.571 -1.715 -21.690 1.00 20.00 221 LEU A N 1
ATOM 708 C CA . LEU A 1 109 ? 6.994 -2.096 -21.644 1.00 18.92 221 LEU A CA 1
ATOM 709 C C . LEU A 1 109 ? 7.219 -3.338 -20.820 1.00 23.52 221 LEU A C 1
ATOM 710 O O . LEU A 1 109 ? 6.847 -3.363 -19.651 1.00 23.77 221 LEU A O 1
ATOM 715 N N . LEU A 1 110 ? 7.870 -4.352 -21.416 1.00 19.31 222 LEU A N 1
ATOM 716 C CA . LEU A 1 110 ? 8.212 -5.593 -20.721 1.00 16.86 222 LEU A CA 1
ATOM 717 C C . LEU A 1 110 ? 9.654 -5.517 -20.224 1.00 19.46 222 LEU A C 1
ATOM 718 O O . LEU A 1 110 ? 9.916 -5.801 -19.072 1.00 20.74 222 LEU A O 1
ATOM 723 N N . MET A 1 111 ? 10.581 -5.087 -21.078 1.00 16.43 223 MET A N 1
ATOM 724 C CA . MET A 1 111 ? 11.979 -5.013 -20.731 1.00 17.33 223 MET A CA 1
ATOM 725 C C . MET A 1 111 ? 12.718 -3.840 -21.357 1.00 27.00 223 MET A C 1
ATOM 726 O O . MET A 1 111 ? 12.417 -3.485 -22.490 1.00 29.03 223 MET A O 1
ATOM 731 N N . LYS A 1 112 ? 13.743 -3.292 -20.664 1.00 24.76 224 LYS A N 1
ATOM 732 C CA . LYS A 1 112 ? 14.639 -2.265 -21.222 1.00 25.12 224 LYS A CA 1
ATOM 733 C C . LYS A 1 112 ? 16.060 -2.566 -20.827 1.00 28.48 224 LYS A C 1
ATOM 734 O O . LYS A 1 112 ? 16.295 -3.055 -19.735 1.00 30.07 224 LYS A O 1
ATOM 740 N N . SER A 1 113 ? 16.996 -2.333 -21.718 1.00 24.04 225 SER A N 1
ATOM 741 C CA . SER A 1 113 ? 18.415 -2.564 -21.479 1.00 22.61 225 SER A CA 1
ATOM 742 C C . SER A 1 113 ? 19.157 -1.388 -22.081 1.00 29.17 225 SER A C 1
ATOM 743 O O . SER A 1 113 ? 18.911 -1.031 -23.232 1.00 31.81 225 SER A O 1
ATOM 746 N N . ALA A 1 114 ? 19.970 -0.710 -21.277 1.00 24.58 226 ALA A N 1
ATOM 747 C CA . ALA A 1 114 ? 20.622 0.512 -21.708 1.00 24.12 226 ALA A CA 1
ATOM 748 C C . ALA A 1 114 ? 22.125 0.498 -21.567 1.00 33.31 226 ALA A C 1
ATOM 749 O O . ALA A 1 114 ? 22.680 -0.143 -20.669 1.00 33.26 226 ALA A O 1
ATOM 751 N N . ARG A 1 115 ? 22.785 1.235 -22.465 1.00 31.74 227 ARG A N 1
ATOM 752 C CA . ARG A 1 115 ? 24.217 1.424 -22.517 1.00 30.08 227 ARG A CA 1
ATOM 753 C C . ARG A 1 115 ? 24.475 2.824 -22.963 1.00 30.55 227 ARG A C 1
ATOM 754 O O . ARG A 1 115 ? 23.683 3.389 -23.709 1.00 27.74 227 ARG A O 1
ATOM 759 N N . ASN A 1 116 ? 25.559 3.404 -22.479 1.00 27.71 228 ASN A N 1
ATOM 760 C CA . ASN A 1 116 ? 25.966 4.738 -22.902 1.00 27.54 228 ASN A CA 1
ATOM 761 C C . ASN A 1 116 ? 27.311 4.559 -23.649 1.00 34.20 228 ASN A C 1
ATOM 762 O O . ASN A 1 116 ? 28.103 3.658 -23.297 1.00 36.29 228 ASN A O 1
ATOM 767 N N . SER A 1 117 ? 27.574 5.390 -24.663 1.00 27.61 229 SER A N 1
ATOM 768 C CA . SER A 1 117 ? 28.843 5.272 -25.372 1.00 26.08 229 SER A CA 1
ATOM 769 C C . SER A 1 117 ? 29.998 5.815 -24.483 1.00 27.99 229 SER A C 1
ATOM 770 O O . SER A 1 117 ? 29.746 6.466 -23.469 1.00 27.63 229 SER A O 1
ATOM 773 N N . CYS A 1 118 ? 31.254 5.535 -24.863 1.00 23.58 230 CYS A N 1
ATOM 774 C CA . CYS A 1 118 ? 32.498 5.980 -24.213 1.00 22.81 230 CYS A CA 1
ATOM 775 C C . CYS A 1 118 ? 32.594 7.506 -24.285 1.00 28.42 230 CYS A C 1
ATOM 776 O O . CYS A 1 118 ? 32.527 8.060 -25.370 1.00 29.64 230 CYS A O 1
ATOM 779 N N . TRP A 1 119 ? 32.687 8.173 -23.149 1.00 26.38 231 TRP A N 1
ATOM 780 C CA . TRP A 1 119 ? 32.763 9.631 -23.058 1.00 27.51 231 TRP A CA 1
ATOM 781 C C . TRP A 1 119 ? 34.107 10.221 -23.554 1.00 33.23 231 TRP A C 1
ATOM 782 O O . TRP A 1 119 ? 34.187 11.437 -23.790 1.00 34.43 231 TRP A O 1
ATOM 793 N N . SER A 1 120 ? 35.163 9.385 -23.690 1.00 29.04 232 SER A N 1
ATOM 794 C CA . SER A 1 120 ? 36.483 9.831 -24.139 1.00 29.35 232 SER A CA 1
ATOM 795 C C . SER A 1 120 ? 36.427 10.492 -25.514 1.00 38.15 232 SER A C 1
ATOM 796 O O . SER A 1 120 ? 35.757 9.988 -26.429 1.00 39.19 232 SER A O 1
ATOM 799 N N . LYS A 1 121 ? 37.108 11.652 -25.637 1.00 34.86 233 LYS A N 1
ATOM 800 C CA . LYS A 1 121 ? 37.153 12.380 -26.894 1.00 33.37 233 LYS A CA 1
ATOM 801 C C . LYS A 1 121 ? 38.116 11.729 -27.847 1.00 34.97 233 LYS A C 1
ATOM 802 O O . LYS A 1 121 ? 38.078 12.056 -29.021 1.00 35.84 233 LYS A O 1
ATOM 808 N N . ASP A 1 122 ? 38.925 10.753 -27.377 1.00 29.56 234 ASP A N 1
ATOM 809 C CA . ASP A 1 122 ? 39.840 9.961 -28.205 1.00 29.25 234 ASP A CA 1
ATOM 810 C C . ASP A 1 122 ? 39.085 8.857 -28.968 1.00 30.03 234 ASP A C 1
ATOM 811 O O . ASP A 1 122 ? 39.715 8.142 -29.742 1.00 28.89 234 ASP A O 1
ATOM 816 N N . ALA A 1 123 ? 37.770 8.663 -28.697 1.00 26.09 235 ALA A N 1
ATOM 817 C CA . ALA A 1 123 ? 36.923 7.625 -29.290 1.00 25.22 235 ALA A CA 1
ATOM 818 C C . ALA A 1 123 ? 36.739 7.734 -30.800 1.00 32.28 235 ALA A C 1
ATOM 819 O O . ALA A 1 123 ? 36.150 8.688 -31.283 1.00 34.36 235 ALA A O 1
ATOM 821 N N . GLU A 1 124 ? 37.250 6.767 -31.541 1.00 29.60 236 GLU A N 1
ATOM 822 C CA . GLU A 1 124 ? 37.119 6.727 -33.004 1.00 29.89 236 GLU A CA 1
ATOM 823 C C . GLU A 1 124 ? 35.848 6.011 -33.494 1.00 33.47 236 GLU A C 1
ATOM 824 O O . GLU A 1 124 ? 35.363 6.308 -34.580 1.00 35.91 236 GLU A O 1
ATOM 830 N N . TYR A 1 125 ? 35.325 5.055 -32.725 1.00 27.74 237 TYR A N 1
ATOM 831 C CA . TYR A 1 125 ? 34.122 4.309 -33.090 1.00 26.28 237 TYR A CA 1
ATOM 832 C C . TYR A 1 125 ? 33.470 3.654 -31.883 1.00 30.62 237 TYR A C 1
ATOM 833 O O . TYR A 1 125 ? 34.048 3.628 -30.794 1.00 31.55 237 TYR A O 1
ATOM 842 N N . GLY A 1 126 ? 32.288 3.090 -32.092 1.00 26.16 238 GLY A N 1
ATOM 843 C CA . GLY A 1 126 ? 31.558 2.382 -31.043 1.00 24.43 238 GLY A CA 1
ATOM 844 C C . GLY A 1 126 ? 30.933 1.094 -31.507 1.00 25.99 238 GLY A C 1
ATOM 845 O O . GLY A 1 126 ? 30.283 1.067 -32.543 1.00 26.06 238 GLY A O 1
ATOM 846 N N . LEU A 1 127 ? 31.139 0.013 -30.756 1.00 22.97 239 LEU A N 1
ATOM 847 C CA . LEU A 1 127 ? 30.569 -1.329 -30.986 1.00 21.75 239 LEU A CA 1
ATOM 848 C C . LEU A 1 127 ? 29.778 -1.703 -29.727 1.00 26.09 239 LEU A C 1
ATOM 849 O O . LEU A 1 127 ? 30.380 -1.927 -28.674 1.00 24.32 239 LEU A O 1
ATOM 854 N N . TYR A 1 128 ? 28.442 -1.679 -29.793 1.00 23.35 240 TYR A N 1
ATOM 855 C CA . TYR A 1 128 ? 27.635 -1.957 -28.627 1.00 22.52 240 TYR A CA 1
ATOM 856 C C . TYR A 1 128 ? 26.488 -2.884 -28.960 1.00 23.53 240 TYR A C 1
ATOM 857 O O . TYR A 1 128 ? 25.438 -2.421 -29.396 1.00 20.96 240 TYR A O 1
ATOM 866 N N . SER A 1 129 ? 26.681 -4.201 -28.746 1.00 19.95 241 SER A N 1
ATOM 867 C CA . SER A 1 129 ? 25.629 -5.200 -28.919 1.00 17.91 241 SER A CA 1
ATOM 868 C C . SER A 1 129 ? 24.840 -5.220 -27.634 1.00 21.82 241 SER A C 1
ATOM 869 O O . SER A 1 129 ? 25.436 -5.222 -26.565 1.00 24.28 241 SER A O 1
ATOM 872 N N . ILE A 1 130 ? 23.517 -5.193 -27.700 1.00 17.54 242 ILE A N 1
ATOM 873 C CA . ILE A 1 130 ? 22.678 -5.273 -26.484 1.00 16.57 242 ILE A CA 1
ATOM 874 C C . ILE A 1 130 ? 21.769 -6.483 -26.551 1.00 22.90 242 ILE A C 1
ATOM 875 O O . ILE A 1 130 ? 20.986 -6.592 -27.501 1.00 26.51 242 ILE A O 1
ATOM 880 N N . TYR A 1 131 ? 21.883 -7.399 -25.581 1.00 16.53 243 TYR A N 1
ATOM 881 C CA . TYR A 1 131 ? 21.019 -8.595 -25.478 1.00 14.95 243 TYR A CA 1
ATOM 882 C C . TYR A 1 131 ? 20.219 -8.586 -24.173 1.00 20.72 243 TYR A C 1
ATOM 883 O O . TYR A 1 131 ? 20.773 -8.328 -23.105 1.00 19.93 243 TYR A O 1
ATOM 892 N N . GLN A 1 132 ? 18.927 -8.930 -24.252 1.00 17.85 244 GLN A N 1
ATOM 893 C CA . GLN A 1 132 ? 18.105 -9.105 -23.061 1.00 17.43 244 GLN A CA 1
ATOM 894 C C . GLN A 1 132 ? 17.046 -10.147 -23.354 1.00 21.37 244 GLN A C 1
ATOM 895 O O . GLN A 1 132 ? 16.715 -10.364 -24.506 1.00 21.61 244 GLN A O 1
ATOM 901 N N . GLY A 1 133 ? 16.524 -10.770 -22.316 1.00 17.06 245 GLY A N 1
ATOM 902 C CA . GLY A 1 133 ? 15.494 -11.789 -22.420 1.00 15.74 245 GLY A CA 1
ATOM 903 C C . GLY A 1 133 ? 14.791 -11.974 -21.090 1.00 18.54 245 GLY A C 1
ATOM 904 O O . GLY A 1 133 ? 15.308 -11.545 -20.054 1.00 18.01 245 GLY A O 1
ATOM 905 N N . GLY A 1 134 ? 13.617 -12.600 -21.108 1.00 13.75 246 GLY A N 1
ATOM 906 C CA . GLY A 1 134 ? 12.840 -12.799 -19.897 1.00 14.65 246 GLY A CA 1
ATOM 907 C C . GLY A 1 134 ? 11.534 -13.509 -20.149 1.00 21.39 246 GLY A C 1
ATOM 908 O O . GLY A 1 134 ? 11.086 -13.583 -21.296 1.00 19.40 246 GLY A O 1
ATOM 909 N N . ILE A 1 135 ? 10.884 -14.008 -19.063 1.00 20.35 247 ILE A N 1
ATOM 910 C CA . ILE A 1 135 ? 9.616 -14.717 -19.234 1.00 20.74 247 ILE A CA 1
ATOM 911 C C . ILE A 1 135 ? 8.404 -13.861 -18.943 1.00 24.79 247 ILE A C 1
ATOM 912 O O . ILE A 1 135 ? 8.315 -13.188 -17.895 1.00 24.62 247 ILE A O 1
ATOM 917 N N . PHE A 1 136 ? 7.442 -13.909 -19.890 1.00 19.55 248 PHE A N 1
ATOM 918 C CA . PHE A 1 136 ? 6.218 -13.125 -19.789 1.00 18.11 248 PHE A CA 1
ATOM 919 C C . PHE A 1 136 ? 5.020 -13.926 -20.203 1.00 24.52 248 PHE A C 1
ATOM 920 O O . PHE A 1 136 ? 5.118 -14.741 -21.118 1.00 22.68 248 PHE A O 1
ATOM 928 N N . GLU A 1 137 ? 3.887 -13.727 -19.485 1.00 25.18 249 GLU A N 1
ATOM 929 C CA . GLU A 1 137 ? 2.617 -14.383 -19.805 1.00 26.19 249 GLU A CA 1
ATOM 930 C C . GLU A 1 137 ? 1.944 -13.562 -20.883 1.00 29.10 249 GLU A C 1
ATOM 931 O O . GLU A 1 137 ? 1.774 -12.344 -20.732 1.00 27.83 249 GLU A O 1
ATOM 937 N N . LEU A 1 138 ? 1.621 -14.212 -21.998 1.00 25.81 250 LEU A N 1
ATOM 938 C CA . LEU A 1 138 ? 0.992 -13.531 -23.117 1.00 24.76 250 LEU A CA 1
ATOM 939 C C . LEU A 1 138 ? -0.275 -14.222 -23.509 1.00 33.56 250 LEU A C 1
ATOM 940 O O . LEU A 1 138 ? -0.383 -15.444 -23.406 1.00 35.09 250 LEU A O 1
ATOM 945 N N . LYS A 1 139 ? -1.238 -13.441 -23.955 1.00 32.54 251 LYS A N 1
ATOM 946 C CA . LYS A 1 139 ? -2.552 -13.910 -24.386 1.00 33.38 251 LYS A CA 1
ATOM 947 C C . LYS A 1 139 ? -2.542 -14.076 -25.904 1.00 40.52 251 LYS A C 1
ATOM 948 O O . LYS A 1 139 ? -1.759 -13.419 -26.596 1.00 40.49 251 LYS A O 1
ATOM 954 N N . GLU A 1 140 ? -3.426 -14.932 -26.428 1.00 37.90 252 GLU A N 1
ATOM 955 C CA . GLU A 1 140 ? -3.562 -15.100 -27.873 1.00 37.48 252 GLU A CA 1
ATOM 956 C C . GLU A 1 140 ? -3.826 -13.716 -28.483 1.00 40.57 252 GLU A C 1
ATOM 957 O O . GLU A 1 140 ? -4.597 -12.942 -27.914 1.00 39.17 252 GLU A O 1
ATOM 960 N N . ASN A 1 141 ? -3.114 -13.390 -29.581 1.00 38.53 253 ASN A N 1
ATOM 961 C CA . ASN A 1 141 ? -3.209 -12.135 -30.338 1.00 40.13 253 ASN A CA 1
ATOM 962 C C . ASN A 1 141 ? -2.488 -10.937 -29.680 1.00 47.07 253 ASN A C 1
ATOM 963 O O . ASN A 1 141 ? -2.591 -9.786 -30.159 1.00 46.91 253 ASN A O 1
ATOM 968 N N . ASP A 1 142 ? -1.687 -11.222 -28.632 1.00 43.76 254 ASP A N 1
ATOM 969 C CA . ASP A 1 142 ? -0.812 -10.212 -28.062 1.00 41.86 254 ASP A CA 1
ATOM 970 C C . ASP A 1 142 ? 0.283 -10.031 -29.106 1.00 42.06 254 ASP A C 1
ATOM 971 O O . ASP A 1 142 ? 0.628 -10.997 -29.805 1.00 39.18 254 ASP A O 1
ATOM 976 N N . ARG A 1 143 ? 0.767 -8.786 -29.274 1.00 37.16 255 ARG A N 1
ATOM 977 C CA . ARG A 1 143 ? 1.825 -8.468 -30.239 1.00 35.51 255 ARG A CA 1
ATOM 978 C C . ARG A 1 143 ? 3.066 -7.986 -29.499 1.00 38.72 255 ARG A C 1
ATOM 979 O O . ARG A 1 143 ? 2.951 -7.178 -28.578 1.00 38.19 255 ARG A O 1
ATOM 987 N N . ILE A 1 144 ? 4.251 -8.484 -29.872 1.00 33.78 256 ILE A N 1
ATOM 988 C CA . ILE A 1 144 ? 5.495 -8.047 -29.219 1.00 31.41 256 ILE A CA 1
ATOM 989 C C . ILE A 1 144 ? 6.442 -7.447 -30.229 1.00 31.97 256 ILE A C 1
ATOM 990 O O . ILE A 1 144 ? 6.615 -7.971 -31.325 1.00 33.08 256 ILE A O 1
ATOM 995 N N . PHE A 1 145 ? 7.040 -6.345 -29.883 1.00 25.58 257 PHE A N 1
ATOM 996 C CA . PHE A 1 145 ? 7.985 -5.707 -30.782 1.00 24.79 257 PHE A CA 1
ATOM 997 C C . PHE A 1 145 ? 9.188 -5.123 -30.042 1.00 31.28 257 PHE A C 1
ATOM 998 O O . PHE A 1 145 ? 9.173 -4.995 -28.822 1.00 33.20 257 PHE A O 1
ATOM 1006 N N . VAL A 1 146 ? 10.210 -4.752 -30.794 1.00 27.99 258 VAL A N 1
ATOM 1007 C CA . VAL A 1 146 ? 11.446 -4.145 -30.327 1.00 27.71 258 VAL A CA 1
ATOM 1008 C C . VAL A 1 146 ? 11.492 -2.722 -30.826 1.00 31.40 258 VAL A C 1
ATOM 1009 O O . VAL A 1 146 ? 11.206 -2.444 -31.991 1.00 30.58 258 VAL A O 1
ATOM 1013 N N . SER A 1 147 ? 11.875 -1.832 -29.929 1.00 29.28 259 SER A N 1
ATOM 1014 C CA . SER A 1 147 ? 12.014 -0.416 -30.180 1.00 28.96 259 SER A CA 1
ATOM 1015 C C . SER A 1 147 ? 13.378 -0.011 -29.645 1.00 33.68 259 SER A C 1
ATOM 1016 O O . SER A 1 147 ? 13.792 -0.495 -28.590 1.00 34.57 259 SER A O 1
ATOM 1019 N N . VAL A 1 148 ? 14.083 0.865 -30.358 1.00 29.28 260 VAL A N 1
ATOM 1020 C CA . VAL A 1 148 ? 15.416 1.314 -29.942 1.00 29.12 260 VAL A CA 1
ATOM 1021 C C . VAL A 1 148 ? 15.600 2.830 -30.066 1.00 31.72 260 VAL A C 1
ATOM 1022 O O . VAL A 1 148 ? 14.916 3.448 -30.874 1.00 31.08 260 VAL A O 1
ATOM 1026 N N . THR A 1 149 ? 16.560 3.418 -29.309 1.00 27.79 261 THR A N 1
ATOM 1027 C CA . THR A 1 149 ? 16.938 4.821 -29.482 1.00 27.56 261 THR A CA 1
ATOM 1028 C C . THR A 1 149 ? 17.987 4.759 -30.581 1.00 32.05 261 THR A C 1
ATOM 1029 O O . THR A 1 149 ? 18.431 3.671 -30.914 1.00 32.53 261 THR A O 1
ATOM 1033 N N . ASN A 1 150 ? 18.376 5.896 -31.152 1.00 27.57 262 ASN A N 1
ATOM 1034 C CA . ASN A 1 150 ? 19.401 5.956 -32.186 1.00 26.71 262 ASN A CA 1
ATOM 1035 C C . ASN A 1 150 ? 19.267 4.874 -33.222 1.00 30.93 262 ASN A C 1
ATOM 1036 O O . ASN A 1 150 ? 20.268 4.232 -33.530 1.00 31.27 262 ASN A O 1
ATOM 1041 N N . GLU A 1 151 ? 18.054 4.650 -33.759 1.00 27.61 263 GLU A N 1
ATOM 1042 C CA . GLU A 1 151 ? 17.831 3.615 -34.771 1.00 28.17 263 GLU A CA 1
ATOM 1043 C C . GLU A 1 151 ? 18.779 3.702 -35.947 1.00 34.01 263 GLU A C 1
ATOM 1044 O O . GLU A 1 151 ? 19.058 2.685 -36.561 1.00 33.10 263 GLU A O 1
ATOM 1047 N N . HIS A 1 152 ? 19.289 4.902 -36.250 1.00 34.53 264 HIS A N 1
ATOM 1048 C CA . HIS A 1 152 ? 20.193 5.118 -37.376 1.00 36.61 264 HIS A CA 1
ATOM 1049 C C . HIS A 1 152 ? 21.576 4.496 -37.158 1.00 40.32 264 HIS A C 1
ATOM 1050 O O . HIS A 1 152 ? 22.329 4.379 -38.125 1.00 41.48 264 HIS A O 1
ATOM 1057 N N . LEU A 1 153 ? 21.903 4.080 -35.911 1.00 33.66 265 LEU A N 1
ATOM 1058 C CA . LEU A 1 153 ? 23.184 3.452 -35.588 1.00 31.54 265 LEU A CA 1
ATOM 1059 C C . LEU A 1 153 ? 23.091 1.932 -35.513 1.00 33.57 265 LEU A C 1
ATOM 1060 O O . LEU A 1 153 ? 24.083 1.271 -35.234 1.00 33.19 265 LEU A O 1
ATOM 1065 N N . ILE A 1 154 ? 21.916 1.380 -35.759 1.00 29.85 266 ILE A N 1
ATOM 1066 C CA . ILE A 1 154 ? 21.713 -0.059 -35.712 1.00 30.90 266 ILE A CA 1
ATOM 1067 C C . ILE A 1 154 ? 22.250 -0.777 -36.950 1.00 37.63 266 ILE A C 1
ATOM 1068 O O . ILE A 1 154 ? 21.882 -0.438 -38.080 1.00 37.69 266 ILE A O 1
ATOM 1073 N N . ASP A 1 155 ? 23.039 -1.825 -36.718 1.00 34.04 267 ASP A N 1
ATOM 1074 C CA . ASP A 1 155 ? 23.554 -2.671 -37.767 1.00 32.54 267 ASP A CA 1
ATOM 1075 C C . ASP A 1 155 ? 22.598 -3.842 -37.865 1.00 35.90 267 ASP A C 1
ATOM 1076 O O . ASP A 1 155 ? 22.424 -4.624 -36.914 1.00 35.28 267 ASP A O 1
ATOM 1081 N N . MET A 1 156 ? 21.984 -3.971 -39.029 1.00 33.16 268 MET A N 1
ATOM 1082 C CA . MET A 1 156 ? 21.005 -5.028 -39.269 1.00 32.46 268 MET A CA 1
ATOM 1083 C C . MET A 1 156 ? 21.579 -6.327 -39.884 1.00 37.39 268 MET A C 1
ATOM 1084 O O . MET A 1 156 ? 20.857 -7.011 -40.606 1.00 36.66 268 MET A O 1
ATOM 1089 N N . ASP A 1 157 ? 22.848 -6.688 -39.602 1.00 36.26 269 ASP A N 1
ATOM 1090 C CA . ASP A 1 157 ? 23.372 -7.964 -40.098 1.00 37.58 269 ASP A CA 1
ATOM 1091 C C . ASP A 1 157 ? 22.531 -9.043 -39.422 1.00 44.78 269 ASP A C 1
ATOM 1092 O O . ASP A 1 157 ? 22.164 -8.882 -38.259 1.00 45.77 269 ASP A O 1
ATOM 1097 N N . HIS A 1 158 ? 22.209 -10.118 -40.119 1.00 43.22 270 HIS A N 1
ATOM 1098 C CA . HIS A 1 158 ? 21.365 -11.159 -39.549 1.00 44.77 270 HIS A CA 1
ATOM 1099 C C . HIS A 1 158 ? 21.917 -11.839 -38.265 1.00 41.93 270 HIS A C 1
ATOM 1100 O O . HIS A 1 158 ? 21.126 -12.247 -37.431 1.00 41.35 270 HIS A O 1
ATOM 1107 N N . GLU A 1 159 ? 23.240 -11.968 -38.106 1.00 34.35 271 GLU A N 1
ATOM 1108 C CA . GLU A 1 159 ? 23.836 -12.617 -36.927 1.00 31.91 271 GLU A CA 1
ATOM 1109 C C . GLU A 1 159 ? 23.956 -11.616 -35.753 1.00 31.40 271 GLU A C 1
ATOM 1110 O O . GLU A 1 159 ? 24.174 -12.010 -34.604 1.00 30.97 271 GLU A O 1
ATOM 1116 N N . ALA A 1 160 ? 23.808 -10.323 -36.054 1.00 23.38 272 ALA A N 1
ATOM 1117 C CA . ALA A 1 160 ? 24.017 -9.255 -35.111 1.00 22.37 272 ALA A CA 1
ATOM 1118 C C . ALA A 1 160 ? 22.802 -8.790 -34.385 1.00 27.42 272 ALA A C 1
ATOM 1119 O O . ALA A 1 160 ? 22.908 -8.473 -33.195 1.00 28.59 272 ALA A O 1
ATOM 1121 N N . SER A 1 161 ? 21.681 -8.600 -35.122 1.00 22.02 273 SER A N 1
ATOM 1122 C CA . SER A 1 161 ? 20.438 -8.077 -34.580 1.00 20.18 273 SER A CA 1
ATOM 1123 C C . SER A 1 161 ? 19.413 -9.056 -34.896 1.00 24.93 273 SER A C 1
ATOM 1124 O O . SER A 1 161 ? 19.332 -9.507 -36.036 1.00 26.95 273 SER A O 1
ATOM 1127 N N . PHE A 1 162 ? 18.663 -9.448 -33.887 1.00 20.53 274 PHE A N 1
ATOM 1128 C CA . PHE A 1 162 ? 17.618 -10.438 -34.035 1.00 18.68 274 PHE A CA 1
ATOM 1129 C C . PHE A 1 162 ? 16.625 -10.311 -32.909 1.00 23.69 274 PHE A C 1
ATOM 1130 O O . PHE A 1 162 ? 16.839 -9.567 -31.939 1.00 22.79 274 PHE A O 1
ATOM 1138 N N . PHE A 1 163 ? 15.545 -11.053 -33.039 1.00 22.55 275 PHE A N 1
ATOM 1139 C CA . PHE A 1 163 ? 14.422 -11.022 -32.128 1.00 24.04 275 PHE A CA 1
ATOM 1140 C C . PHE A 1 163 ? 13.732 -12.384 -32.119 1.00 26.79 275 PHE A C 1
ATOM 1141 O O . PHE A 1 163 ? 13.494 -12.966 -33.184 1.00 26.45 275 PHE A O 1
ATOM 1149 N N . GLY A 1 164 ? 13.432 -12.897 -30.938 1.00 21.33 276 GLY A N 1
ATOM 1150 C CA . GLY A 1 164 ? 12.756 -14.179 -30.868 1.00 21.24 276 GLY A CA 1
ATOM 1151 C C . GLY A 1 164 ? 11.938 -14.435 -29.624 1.00 26.22 276 GLY A C 1
ATOM 1152 O O . GLY A 1 164 ? 11.899 -13.610 -28.702 1.00 25.77 276 GLY A O 1
ATOM 1153 N N . ALA A 1 165 ? 11.314 -15.616 -29.574 1.00 23.83 277 ALA A N 1
ATOM 1154 C CA . ALA A 1 165 ? 10.577 -16.082 -28.405 1.00 24.14 277 ALA A CA 1
ATOM 1155 C C . ALA A 1 165 ? 10.296 -17.567 -28.533 1.00 28.18 277 ALA A C 1
ATOM 1156 O O . ALA A 1 165 ? 10.351 -18.105 -29.637 1.00 26.42 277 ALA A O 1
ATOM 1158 N N . PHE A 1 166 ? 10.020 -18.236 -27.406 1.00 24.57 278 PHE A N 1
ATOM 1159 C CA . PHE A 1 166 ? 9.590 -19.627 -27.409 1.00 22.14 278 PHE A CA 1
ATOM 1160 C C . PHE A 1 166 ? 8.710 -19.887 -26.203 1.00 26.72 278 PHE A C 1
ATOM 1161 O O . PHE A 1 166 ? 8.857 -19.223 -25.179 1.00 23.89 278 PHE A O 1
ATOM 1169 N N . LEU A 1 167 ? 7.754 -20.808 -26.347 1.00 26.49 279 LEU A N 1
ATOM 1170 C CA . LEU A 1 167 ? 6.828 -21.171 -25.275 1.00 26.89 279 LEU A CA 1
ATOM 1171 C C . LEU A 1 167 ? 7.558 -21.965 -24.199 1.00 32.10 279 LEU A C 1
ATOM 1172 O O . LEU A 1 167 ? 8.234 -22.950 -24.505 1.00 31.13 279 LEU A O 1
ATOM 1177 N N . VAL A 1 168 ? 7.451 -21.525 -22.947 1.00 29.13 280 VAL A N 1
ATOM 1178 C CA . VAL A 1 168 ? 8.104 -22.251 -21.860 1.00 53.15 280 VAL A CA 1
ATOM 1179 C C . VAL A 1 168 ? 7.107 -23.093 -21.078 1.00 56.49 280 VAL A C 1
ATOM 1180 O O . VAL A 1 168 ? 5.926 -22.789 -20.998 1.00 42.84 280 VAL A O 1
ATOM 1184 N N . PRO B 1 7 ? -0.446 -24.860 -15.058 1.00 78.64 119 PRO B N 1
ATOM 1185 C CA . PRO B 1 7 ? -0.503 -25.300 -13.649 1.00 78.21 119 PRO B CA 1
ATOM 1186 C C . PRO B 1 7 ? 0.535 -26.384 -13.326 1.00 78.94 119 PRO B C 1
ATOM 1187 O O . PRO B 1 7 ? 0.895 -26.577 -12.149 1.00 78.35 119 PRO B O 1
ATOM 1191 N N . GLN B 1 8 ? 1.022 -27.085 -14.391 1.00 71.61 120 GLN B N 1
ATOM 1192 C CA . GLN B 1 8 ? 2.129 -28.052 -14.326 1.00 68.41 120 GLN B CA 1
ATOM 1193 C C . GLN B 1 8 ? 3.413 -27.351 -14.860 1.00 63.05 120 GLN B C 1
ATOM 1194 O O . GLN B 1 8 ? 4.429 -28.002 -15.065 1.00 61.77 120 GLN B O 1
ATOM 1196 N N . ARG B 1 9 ? 3.347 -26.012 -15.061 1.00 53.39 121 ARG B N 1
ATOM 1197 C CA . ARG B 1 9 ? 4.440 -25.156 -15.547 1.00 49.83 121 ARG B CA 1
ATOM 1198 C C . ARG B 1 9 ? 5.374 -24.764 -14.398 1.00 43.56 121 ARG B C 1
ATOM 1199 O O . ARG B 1 9 ? 4.913 -24.312 -13.349 1.00 40.81 121 ARG B O 1
ATOM 1203 N N . VAL B 1 10 ? 6.686 -24.950 -14.598 1.00 33.37 122 VAL B N 1
ATOM 1204 C CA . VAL B 1 10 ? 7.688 -24.625 -13.584 1.00 29.41 122 VAL B CA 1
ATOM 1205 C C . VAL B 1 10 ? 8.549 -23.457 -14.084 1.00 29.94 122 VAL B C 1
ATOM 1206 O O . VAL B 1 10 ? 9.469 -23.637 -14.901 1.00 29.51 122 VAL B O 1
ATOM 1210 N N . ALA B 1 11 ? 8.233 -22.254 -13.614 1.00 23.75 123 ALA B N 1
ATOM 1211 C CA . ALA B 1 11 ? 8.947 -21.042 -14.028 1.00 22.26 123 ALA B CA 1
ATOM 1212 C C . ALA B 1 11 ? 8.630 -19.877 -13.130 1.00 24.07 123 ALA B C 1
ATOM 1213 O O . ALA B 1 11 ? 7.635 -19.908 -12.424 1.00 24.57 123 ALA B O 1
ATOM 1215 N N . ALA B 1 12 ? 9.467 -18.827 -13.181 1.00 18.59 124 ALA B N 1
ATOM 1216 C CA . ALA B 1 12 ? 9.285 -17.587 -12.426 1.00 16.70 124 ALA B CA 1
ATOM 1217 C C . ALA B 1 12 ? 10.000 -16.454 -13.111 1.00 18.22 124 ALA B C 1
ATOM 1218 O O . ALA B 1 12 ? 10.983 -16.671 -13.825 1.00 17.70 124 ALA B O 1
ATOM 1220 N N . HIS B 1 13 ? 9.481 -15.237 -12.908 1.00 12.53 125 HIS B N 1
ATOM 1221 C CA . HIS B 1 13 ? 10.064 -13.971 -13.361 1.00 9.83 125 HIS B CA 1
ATOM 1222 C C . HIS B 1 13 ? 9.643 -12.964 -12.330 1.00 14.11 125 HIS B C 1
ATOM 1223 O O . HIS B 1 13 ? 8.458 -12.709 -12.166 1.00 10.49 125 HIS B O 1
ATOM 1230 N N . ILE B 1 14 ? 10.607 -12.471 -11.560 1.00 14.64 126 ILE B N 1
ATOM 1231 C CA . ILE B 1 14 ? 10.359 -11.531 -10.464 1.00 15.20 126 ILE B CA 1
ATOM 1232 C C . ILE B 1 14 ? 11.134 -10.260 -10.741 1.00 22.04 126 ILE B C 1
ATOM 1233 O O . ILE B 1 14 ? 12.232 -10.322 -11.274 1.00 22.98 126 ILE B O 1
ATOM 1238 N N . THR B 1 15 ? 10.562 -9.120 -10.430 1.00 21.06 127 THR B N 1
ATOM 1239 C CA . THR B 1 15 ? 11.191 -7.879 -10.830 1.00 23.03 127 THR B CA 1
ATOM 1240 C C . THR B 1 15 ? 11.428 -6.941 -9.711 1.00 32.24 127 THR B C 1
ATOM 1241 O O . THR B 1 15 ? 10.835 -7.112 -8.641 1.00 31.51 127 THR B O 1
ATOM 1245 N N . GLY B 1 16 ? 12.233 -5.910 -10.017 1.00 33.21 128 GLY B N 1
ATOM 1246 C CA . GLY B 1 16 ? 12.570 -4.821 -9.127 1.00 36.07 128 GLY B CA 1
ATOM 1247 C C . GLY B 1 16 ? 11.344 -4.125 -8.577 1.00 50.42 128 GLY B C 1
ATOM 1248 O O . GLY B 1 16 ? 10.280 -4.106 -9.223 1.00 50.68 128 GLY B O 1
ATOM 1249 N N . THR B 1 17 ? 11.498 -3.592 -7.342 1.00 52.92 129 THR B N 1
ATOM 1250 C CA . THR B 1 17 ? 10.500 -2.824 -6.598 1.00 55.38 129 THR B CA 1
ATOM 1251 C C . THR B 1 17 ? 11.211 -1.907 -5.611 1.00 67.05 129 THR B C 1
ATOM 1252 O O . THR B 1 17 ? 12.117 -2.362 -4.901 1.00 66.58 129 THR B O 1
ATOM 1256 N N . ARG B 1 18 ? 10.814 -0.601 -5.606 1.00 68.83 130 ARG B N 1
ATOM 1257 C CA . ARG B 1 18 ? 11.328 0.459 -4.722 1.00 70.05 130 ARG B CA 1
ATOM 1258 C C . ARG B 1 18 ? 10.519 0.452 -3.407 1.00 76.65 130 ARG B C 1
ATOM 1259 O O .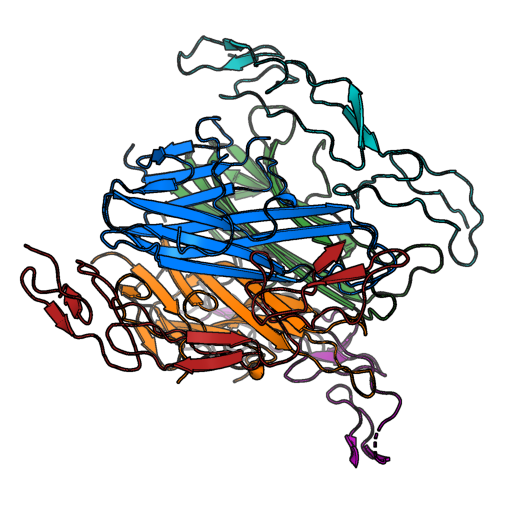 ARG B 1 18 ? 9.481 1.113 -3.310 1.00 76.63 130 ARG B O 1
ATOM 1260 N N . GLY B 1 19 ? 11.004 -0.321 -2.435 1.00 74.33 131 GLY B N 1
ATOM 1261 C CA . GLY B 1 19 ? 10.395 -0.515 -1.123 1.00 103.17 131 GLY B CA 1
ATOM 1262 C C . GLY B 1 19 ? 11.081 -1.616 -0.338 1.00 107.20 131 GLY B C 1
ATOM 1263 O O . GLY B 1 19 ? 12.278 -1.862 -0.522 1.00 63.68 131 GLY B O 1
ATOM 1264 N N . GLU B 1 32 ? 26.488 -14.129 3.090 1.00 57.93 144 GLU B N 1
ATOM 1265 C CA . GLU B 1 32 ? 27.499 -14.673 4.005 1.00 57.89 144 GLU B CA 1
ATOM 1266 C C . GLU B 1 32 ? 28.906 -14.586 3.407 1.00 60.85 144 GLU B C 1
ATOM 1267 O O . GLU B 1 32 ? 29.495 -13.491 3.375 1.00 60.37 144 GLU B O 1
ATOM 1268 N N . LYS B 1 33 ? 29.456 -15.749 2.952 1.00 54.70 145 LYS B N 1
ATOM 1269 C CA . LYS B 1 33 ? 30.771 -15.773 2.294 1.00 51.46 145 LYS B CA 1
ATOM 1270 C C . LYS B 1 33 ? 30.587 -15.365 0.808 1.00 47.35 145 LYS B C 1
ATOM 1271 O O . LYS B 1 33 ? 31.544 -15.374 0.032 1.00 48.54 145 LYS B O 1
ATOM 1273 N N . ALA B 1 34 ? 29.356 -14.958 0.446 1.00 35.03 146 ALA B N 1
ATOM 1274 C CA . ALA B 1 34 ? 28.967 -14.492 -0.871 1.00 31.04 146 ALA B CA 1
ATOM 1275 C C . ALA B 1 34 ? 29.527 -13.110 -1.178 1.00 30.75 146 ALA B C 1
ATOM 1276 O O . ALA B 1 34 ? 29.454 -12.213 -0.343 1.00 31.94 146 ALA B O 1
ATOM 1278 N N . LEU B 1 35 ? 30.021 -12.923 -2.401 1.00 23.01 147 LEU B N 1
ATOM 1279 C CA . LEU B 1 35 ? 30.487 -11.643 -2.873 1.00 21.83 147 LEU B CA 1
ATOM 1280 C C . LEU B 1 35 ? 29.299 -10.671 -3.131 1.00 26.48 147 LEU B C 1
ATOM 1281 O O . LEU B 1 35 ? 28.173 -11.110 -3.369 1.00 25.93 147 LEU B O 1
ATOM 1286 N N . GLY B 1 36 ? 29.554 -9.363 -3.058 1.00 23.16 148 GLY B N 1
ATOM 1287 C CA . GLY B 1 36 ? 28.539 -8.336 -3.299 1.00 21.89 148 GLY B CA 1
ATOM 1288 C C . GLY B 1 36 ? 27.481 -8.337 -2.225 1.00 26.87 148 GLY B C 1
ATOM 1289 O O . GLY B 1 36 ? 27.700 -8.878 -1.137 1.00 28.77 148 GLY B O 1
ATOM 1290 N N . ARG B 1 37 ? 26.320 -7.743 -2.514 1.00 22.71 149 ARG B N 1
ATOM 1291 C CA . ARG B 1 37 ? 25.197 -7.685 -1.564 1.00 21.59 149 ARG B CA 1
ATOM 1292 C C . ARG B 1 37 ? 23.930 -8.193 -2.206 1.00 26.66 149 ARG B C 1
ATOM 1293 O O . ARG B 1 37 ? 23.574 -7.754 -3.297 1.00 28.88 149 ARG B O 1
ATOM 1297 N N . LYS B 1 38 ? 23.258 -9.130 -1.538 1.00 22.25 150 LYS B N 1
ATOM 1298 C CA . LYS B 1 38 ? 22.043 -9.770 -2.026 1.00 21.70 150 LYS B CA 1
ATOM 1299 C C . LYS B 1 38 ? 20.919 -8.809 -2.332 1.00 27.57 150 LYS B C 1
ATOM 1300 O O . LYS B 1 38 ? 20.604 -7.966 -1.509 1.00 29.99 150 LYS B O 1
ATOM 1306 N N . ILE B 1 39 ? 20.295 -8.939 -3.500 1.00 23.18 151 ILE B N 1
ATOM 1307 C CA . ILE B 1 39 ? 19.122 -8.119 -3.802 1.00 22.58 151 ILE B CA 1
ATOM 1308 C C . ILE B 1 39 ? 17.974 -8.832 -3.103 1.00 31.81 151 ILE B C 1
ATOM 1309 O O . ILE B 1 39 ? 17.754 -10.005 -3.387 1.00 31.53 151 ILE B O 1
ATOM 1314 N N . ASN B 1 40 ? 17.258 -8.173 -2.190 1.00 33.39 152 ASN B N 1
ATOM 1315 C CA . ASN B 1 40 ? 16.137 -8.863 -1.518 1.00 35.17 152 ASN B CA 1
ATOM 1316 C C . ASN B 1 40 ? 14.766 -8.213 -1.774 1.00 44.22 152 ASN B C 1
ATOM 1317 O O . ASN B 1 40 ? 13.756 -8.738 -1.316 1.00 45.28 152 ASN B O 1
ATOM 1322 N N . SER B 1 41 ? 14.714 -7.152 -2.585 1.00 43.08 153 SER B N 1
ATOM 1323 C CA . SER B 1 41 ? 13.476 -6.430 -2.895 1.00 44.22 153 SER B CA 1
ATOM 1324 C C . SER B 1 41 ? 12.798 -6.819 -4.213 1.00 50.30 153 SER B C 1
ATOM 1325 O O . SER B 1 41 ? 12.468 -5.937 -5.025 1.00 51.35 153 SER B O 1
ATOM 1328 N N . TRP B 1 42 ? 12.620 -8.126 -4.455 1.00 44.87 154 TRP B N 1
ATOM 1329 C CA . TRP B 1 42 ? 11.951 -8.568 -5.670 1.00 43.48 154 TRP B CA 1
ATOM 1330 C C . TRP B 1 42 ? 10.411 -8.623 -5.444 1.00 50.88 154 TRP B C 1
ATOM 1331 O O . TRP B 1 42 ? 9.996 -8.815 -4.295 1.00 52.29 154 TRP B O 1
ATOM 1342 N N . GLU B 1 43 ? 9.574 -8.462 -6.545 1.00 47.56 155 GLU B N 1
ATOM 1343 C CA . GLU B 1 43 ? 8.086 -8.544 -6.565 1.00 47.21 155 GLU B CA 1
ATOM 1344 C C . GLU B 1 43 ? 7.583 -9.768 -7.377 1.00 51.91 155 GLU B C 1
ATOM 1345 O O . GLU B 1 43 ? 7.972 -9.981 -8.537 1.00 50.24 155 GLU B O 1
ATOM 1351 N N . SER B 1 44 ? 6.698 -10.554 -6.744 1.00 48.87 156 SER B N 1
ATOM 1352 C CA . SER B 1 44 ? 6.254 -11.841 -7.253 1.00 47.93 156 SER B CA 1
ATOM 1353 C C . SER B 1 44 ? 4.901 -11.889 -7.989 1.00 50.98 156 SER B C 1
ATOM 1354 O O . SER B 1 44 ? 4.817 -12.623 -8.967 1.00 50.26 156 SER B O 1
ATOM 1356 N N . SER B 1 45 ? 3.837 -11.206 -7.506 1.00 46.78 157 SER B N 1
ATOM 1357 C CA . SER B 1 45 ? 2.516 -11.237 -8.176 1.00 45.50 157 SER B CA 1
ATOM 1358 C C . SER B 1 45 ? 2.427 -10.127 -9.255 1.00 47.14 157 SER B C 1
ATOM 1359 O O . SER B 1 45 ? 3.464 -9.829 -9.819 1.00 49.15 157 SER B O 1
ATOM 1361 N N . ARG B 1 46 ? 1.274 -9.500 -9.555 1.00 38.24 158 ARG B N 1
ATOM 1362 C CA . ARG B 1 46 ? 1.214 -8.508 -10.650 1.00 35.36 158 ARG B CA 1
ATOM 1363 C C . ARG B 1 46 ? 1.255 -9.273 -11.943 1.00 39.21 158 ARG B C 1
ATOM 1364 O O . ARG B 1 46 ? 2.301 -9.452 -12.532 1.00 36.71 158 ARG B O 1
ATOM 1372 N N . SER B 1 47 ? 0.102 -9.803 -12.329 1.00 40.07 159 SER B N 1
ATOM 1373 C CA . SER B 1 47 ? -0.117 -10.628 -13.512 1.00 41.28 159 SER B CA 1
ATOM 1374 C C . SER B 1 47 ? 0.240 -9.910 -14.818 1.00 46.00 159 SER B C 1
ATOM 1375 O O . SER B 1 47 ? -0.260 -8.810 -15.093 1.00 45.27 159 SER B O 1
ATOM 1378 N N . GLY B 1 48 ? 1.099 -10.553 -15.601 1.00 43.04 160 GLY B N 1
ATOM 1379 C CA . GLY B 1 48 ? 1.554 -9.996 -16.865 1.00 43.37 160 GLY B CA 1
ATOM 1380 C C . GLY B 1 48 ? 2.979 -9.477 -16.824 1.00 46.88 160 GLY B C 1
ATOM 1381 O O . GLY B 1 48 ? 3.682 -9.583 -17.839 1.00 46.67 160 GLY B O 1
ATOM 1382 N N . HIS B 1 49 ? 3.419 -8.945 -15.631 1.00 41.85 161 HIS B N 1
ATOM 1383 C CA . HIS B 1 49 ? 4.745 -8.373 -15.347 1.00 40.93 161 HIS B CA 1
ATOM 1384 C C . HIS B 1 49 ? 5.664 -9.311 -14.515 1.00 40.62 161 HIS B C 1
ATOM 1385 O O . HIS B 1 49 ? 6.821 -9.503 -14.891 1.00 40.60 161 HIS B O 1
ATOM 1392 N N . SER B 1 50 ? 5.150 -9.926 -13.434 1.00 32.09 162 SER B N 1
ATOM 1393 C CA . SER B 1 50 ? 5.894 -10.923 -12.654 1.00 29.14 162 SER B CA 1
ATOM 1394 C C . SER B 1 50 ? 4.989 -12.057 -12.225 1.00 31.77 162 SER B C 1
ATOM 1395 O O . SER B 1 50 ? 3.753 -11.927 -12.276 1.00 31.82 162 SER B O 1
ATOM 1398 N N . PHE B 1 51 ? 5.596 -13.206 -11.896 1.00 24.92 163 PHE B N 1
ATOM 1399 C CA . PHE B 1 51 ? 4.858 -14.396 -11.524 1.00 22.27 163 PHE B CA 1
ATOM 1400 C C . PHE B 1 51 ? 5.750 -15.464 -10.929 1.00 24.73 163 PHE B C 1
ATOM 1401 O O . PHE B 1 51 ? 6.959 -15.447 -11.134 1.00 24.72 163 PHE B O 1
ATOM 1409 N N . LEU B 1 52 ? 5.137 -16.438 -10.260 1.00 21.36 164 LEU B N 1
ATOM 1410 C CA . LEU B 1 52 ? 5.826 -17.605 -9.695 1.00 20.76 164 LEU B CA 1
ATOM 1411 C C . LEU B 1 52 ? 4.952 -18.785 -9.968 1.00 23.39 164 LEU B C 1
ATOM 1412 O O . LEU B 1 52 ? 3.844 -18.819 -9.468 1.00 24.76 164 LEU B O 1
ATOM 1417 N N . SER B 1 53 ? 5.446 -19.763 -10.686 1.00 17.34 165 SER B N 1
ATOM 1418 C CA . SER B 1 53 ? 4.708 -20.953 -10.940 1.00 17.17 165 SER B CA 1
ATOM 1419 C C . SER B 1 53 ? 5.565 -22.136 -10.497 1.00 24.98 165 SER B C 1
ATOM 1420 O O . SER B 1 53 ? 6.573 -22.441 -11.141 1.00 26.05 165 SER B O 1
ATOM 1423 N N . ASN B 1 54 ? 5.181 -22.773 -9.373 1.00 22.75 166 ASN B N 1
ATOM 1424 C CA . ASN B 1 54 ? 5.876 -23.945 -8.833 1.00 24.60 166 ASN B CA 1
ATOM 1425 C C . ASN B 1 54 ? 7.301 -23.653 -8.395 1.00 31.46 166 ASN B C 1
ATOM 1426 O O . ASN B 1 54 ? 8.218 -24.462 -8.571 1.00 32.35 166 ASN B O 1
ATOM 1431 N N . LEU B 1 55 ? 7.455 -22.491 -7.792 1.00 26.82 167 LEU B N 1
ATOM 1432 C CA . LEU B 1 55 ? 8.669 -21.965 -7.201 1.00 25.27 167 LEU B CA 1
ATOM 1433 C C . LEU B 1 55 ? 8.131 -20.899 -6.246 1.00 26.84 167 LEU B C 1
ATOM 1434 O O . LEU B 1 55 ? 6.997 -20.423 -6.423 1.00 26.49 167 LEU B O 1
ATOM 1439 N N . HIS B 1 56 ? 8.922 -20.523 -5.243 1.00 20.36 168 HIS B N 1
ATOM 1440 C CA . HIS B 1 56 ? 8.496 -19.468 -4.363 1.00 19.13 168 HIS B CA 1
ATOM 1441 C C . HIS B 1 56 ? 9.650 -18.580 -3.969 1.00 25.64 168 HIS B C 1
ATOM 1442 O O . HIS B 1 56 ? 10.806 -18.946 -4.127 1.00 25.04 168 HIS B O 1
ATOM 1449 N N . LEU B 1 57 ? 9.327 -17.407 -3.432 1.00 23.13 169 LEU B N 1
ATOM 1450 C CA . LEU B 1 57 ? 10.324 -16.426 -3.041 1.00 21.49 169 LEU B CA 1
ATOM 1451 C C . LEU B 1 57 ? 10.415 -16.315 -1.534 1.00 30.30 169 LEU B C 1
ATOM 1452 O O . LEU B 1 57 ? 9.395 -16.329 -0.853 1.00 31.16 169 LEU B O 1
ATOM 1457 N N . ARG B 1 58 ? 11.636 -16.246 -1.011 1.00 30.21 170 ARG B N 1
ATOM 1458 C CA . ARG B 1 58 ? 11.871 -16.107 0.410 1.00 31.51 170 ARG B CA 1
ATOM 1459 C C . ARG B 1 58 ? 13.157 -15.371 0.627 1.00 36.85 170 ARG B C 1
ATOM 1460 O O . ARG B 1 58 ? 14.214 -15.880 0.287 1.00 36.82 170 ARG B O 1
ATOM 1468 N N . ASN B 1 59 ? 13.068 -14.173 1.217 1.00 35.00 171 ASN B N 1
ATOM 1469 C CA . ASN B 1 59 ? 14.206 -13.294 1.521 1.00 34.65 171 ASN B CA 1
ATOM 1470 C C . ASN B 1 59 ? 15.004 -12.990 0.270 1.00 38.11 171 ASN B C 1
ATOM 1471 O O . ASN B 1 59 ? 16.224 -12.965 0.319 1.00 38.23 171 ASN B O 1
ATOM 1476 N N . GLY B 1 60 ? 14.301 -12.772 -0.845 1.00 33.72 172 GLY B N 1
ATOM 1477 C CA . GLY B 1 60 ? 14.932 -12.484 -2.127 1.00 32.47 172 GLY B CA 1
ATOM 1478 C C . GLY B 1 60 ? 15.568 -13.681 -2.817 1.00 31.11 172 GLY B C 1
ATOM 1479 O O . GLY B 1 60 ? 16.275 -13.508 -3.811 1.00 30.35 172 GLY B O 1
ATOM 1480 N N . GLU B 1 61 ? 15.298 -14.891 -2.327 1.00 23.63 173 GLU B N 1
ATOM 1481 C CA . GLU B 1 61 ? 15.832 -16.095 -2.932 1.00 22.24 173 GLU B CA 1
ATOM 1482 C C . GLU B 1 61 ? 14.712 -16.906 -3.530 1.00 25.41 173 GLU B C 1
ATOM 1483 O O . GLU B 1 61 ? 13.697 -17.144 -2.871 1.00 26.17 173 GLU B O 1
ATOM 1489 N N . LEU B 1 62 ? 14.903 -17.358 -4.772 1.00 20.42 174 LEU B N 1
ATOM 1490 C CA . LEU B 1 62 ? 13.957 -18.255 -5.427 1.00 19.65 174 LEU B CA 1
ATOM 1491 C C . LEU B 1 62 ? 14.227 -19.657 -4.917 1.00 23.35 174 LEU B C 1
ATOM 1492 O O . LEU B 1 62 ? 15.373 -20.125 -4.932 1.00 22.27 174 LEU B O 1
ATOM 1497 N N . VAL B 1 63 ? 13.171 -20.329 -4.457 1.00 20.02 175 VAL B N 1
ATOM 1498 C CA . VAL B 1 63 ? 13.245 -21.676 -3.891 1.00 18.01 175 VAL B CA 1
ATOM 1499 C C . VAL B 1 63 ? 12.674 -22.699 -4.843 1.00 22.73 175 VAL B C 1
ATOM 1500 O O . VAL B 1 63 ? 11.547 -22.548 -5.322 1.00 22.02 175 VAL B O 1
ATOM 1504 N N . ILE B 1 64 ? 13.461 -23.739 -5.113 1.00 20.54 176 ILE B N 1
ATOM 1505 C CA . ILE B 1 64 ? 13.103 -24.829 -6.025 1.00 20.66 176 ILE B CA 1
ATOM 1506 C C . ILE B 1 64 ? 12.196 -25.858 -5.372 1.00 27.94 176 ILE B C 1
ATOM 1507 O O . ILE B 1 64 ? 12.432 -26.273 -4.233 1.00 28.26 176 ILE B O 1
ATOM 1512 N N . HIS B 1 65 ? 11.191 -26.297 -6.117 1.00 26.68 177 HIS B N 1
ATOM 1513 C CA . HIS B 1 65 ? 10.229 -27.315 -5.682 1.00 27.42 177 HIS B CA 1
ATOM 1514 C C . HIS B 1 65 ? 10.501 -28.649 -6.381 1.00 33.22 177 HIS B C 1
ATOM 1515 O O . HIS B 1 65 ? 10.573 -29.680 -5.732 1.00 34.29 177 HIS B O 1
ATOM 1522 N N . GLU B 1 66 ? 10.687 -28.619 -7.695 1.00 29.70 178 GLU B N 1
ATOM 1523 C CA . GLU B 1 66 ? 10.923 -29.790 -8.533 1.00 29.73 178 GLU B CA 1
ATOM 1524 C C . GLU B 1 66 ? 12.393 -29.879 -8.947 1.00 32.51 178 GLU B C 1
ATOM 1525 O O . GLU B 1 66 ? 12.891 -28.972 -9.597 1.00 33.80 178 GLU B O 1
ATOM 1531 N N . LYS B 1 67 ? 13.079 -30.973 -8.611 1.00 27.90 179 LYS B N 1
ATOM 1532 C CA . LYS B 1 67 ? 14.479 -31.218 -9.014 1.00 26.76 179 LYS B CA 1
ATOM 1533 C C . LYS B 1 67 ? 14.589 -31.172 -10.547 1.00 31.01 179 LYS B C 1
ATOM 1534 O O . LYS B 1 67 ? 13.659 -31.612 -11.236 1.00 31.14 179 LYS B O 1
ATOM 1538 N N . GLY B 1 68 ? 15.686 -30.621 -11.072 1.00 27.57 180 GLY B N 1
ATOM 1539 C CA . GLY B 1 68 ? 15.858 -30.567 -12.525 1.00 27.50 180 GLY B CA 1
ATOM 1540 C C . GLY B 1 68 ? 16.874 -29.586 -13.057 1.00 30.49 180 GLY B C 1
ATOM 1541 O O . GLY B 1 68 ? 17.639 -29.005 -12.294 1.00 30.27 180 GLY B O 1
ATOM 1542 N N . PHE B 1 69 ? 16.903 -29.442 -14.382 1.00 27.12 181 PHE B N 1
ATOM 1543 C CA . PHE B 1 69 ? 17.762 -28.509 -15.088 1.00 26.84 181 PHE B CA 1
ATOM 1544 C C . PHE B 1 69 ? 16.985 -27.223 -15.262 1.00 27.70 181 PHE B C 1
ATOM 1545 O O . PHE B 1 69 ? 15.878 -27.234 -15.821 1.00 26.90 181 PHE B O 1
ATOM 1553 N N . TYR B 1 70 ? 17.539 -26.111 -14.748 1.00 19.48 182 TYR B N 1
ATOM 1554 C CA . TYR B 1 70 ? 16.886 -24.810 -14.849 1.00 16.35 182 TYR B CA 1
ATOM 1555 C C . TYR B 1 70 ? 17.712 -23.808 -15.592 1.00 19.90 182 TYR B C 1
ATOM 1556 O O . TYR B 1 70 ? 18.917 -23.694 -15.341 1.00 22.90 182 TYR B O 1
ATOM 1565 N N . TYR B 1 71 ? 17.099 -23.082 -16.526 1.00 13.62 183 TYR B N 1
ATOM 1566 C CA . TYR B 1 71 ? 17.801 -21.986 -17.183 1.00 13.05 183 TYR B CA 1
ATOM 1567 C C . TYR B 1 71 ? 17.540 -20.842 -16.216 1.00 18.75 183 TYR B C 1
ATOM 1568 O O . TYR B 1 71 ? 16.384 -20.502 -15.991 1.00 19.18 183 TYR B O 1
ATOM 1577 N N . ILE B 1 72 ? 18.582 -20.294 -15.597 1.00 17.01 184 ILE B N 1
ATOM 1578 C CA . ILE B 1 72 ? 18.459 -19.192 -14.627 1.00 16.61 184 ILE B CA 1
ATOM 1579 C C . ILE B 1 72 ? 18.986 -17.931 -15.273 1.00 20.87 184 ILE B C 1
ATOM 1580 O O . ILE B 1 72 ? 20.029 -17.988 -15.919 1.00 20.96 184 ILE B O 1
ATOM 1585 N N . TYR B 1 73 ? 18.306 -16.799 -15.089 1.00 15.96 185 TYR B N 1
ATOM 1586 C CA . TYR B 1 73 ? 18.802 -15.554 -15.656 1.00 15.44 185 TYR B CA 1
ATOM 1587 C C . TYR B 1 73 ? 18.524 -14.369 -14.747 1.00 19.92 185 TYR B C 1
ATOM 1588 O O . TYR B 1 73 ? 17.664 -14.437 -13.866 1.00 20.36 185 TYR B O 1
ATOM 1597 N N . SER B 1 74 ? 19.214 -13.266 -14.994 1.00 17.19 186 SER B N 1
ATOM 1598 C CA . SER B 1 74 ? 18.986 -12.031 -14.268 1.00 17.25 186 SER B CA 1
ATOM 1599 C C . SER B 1 74 ? 19.530 -10.855 -15.032 1.00 19.71 186 SER B C 1
ATOM 1600 O O . SER B 1 74 ? 20.588 -10.963 -15.674 1.00 15.91 186 SER B O 1
ATOM 1603 N N . GLN B 1 75 ? 18.796 -9.727 -14.950 1.00 16.87 187 GLN B N 1
ATOM 1604 C CA . GLN B 1 75 ? 19.246 -8.473 -15.518 1.00 15.58 187 GLN B CA 1
ATOM 1605 C C . GLN B 1 75 ? 19.282 -7.510 -14.380 1.00 19.13 187 GLN B C 1
ATOM 1606 O O . GLN B 1 75 ? 18.324 -7.438 -13.615 1.00 19.44 187 GLN B O 1
ATOM 1612 N N . THR B 1 76 ? 20.398 -6.810 -14.212 1.00 16.92 188 THR B N 1
ATOM 1613 C CA . THR B 1 76 ? 20.549 -5.779 -13.177 1.00 17.37 188 THR B CA 1
ATOM 1614 C C . THR B 1 76 ? 21.000 -4.473 -13.857 1.00 26.38 188 THR B C 1
ATOM 1615 O O . THR B 1 76 ? 21.988 -4.458 -14.592 1.00 29.42 188 THR B O 1
ATOM 1619 N N . TYR B 1 77 ? 20.262 -3.401 -13.642 1.00 22.18 189 TYR B N 1
ATOM 1620 C CA . TYR B 1 77 ? 20.564 -2.100 -14.230 1.00 22.13 189 TYR B CA 1
ATOM 1621 C C . TYR B 1 77 ? 21.333 -1.155 -13.307 1.00 22.56 189 TYR B C 1
ATOM 1622 O O . TYR B 1 77 ? 20.793 -0.678 -12.309 1.00 20.40 189 TYR B O 1
ATOM 1631 N N . PHE B 1 78 ? 22.571 -0.859 -13.672 1.00 18.43 190 PHE B N 1
ATOM 1632 C CA . PHE B 1 78 ? 23.381 0.094 -12.933 1.00 19.07 190 PHE B CA 1
ATOM 1633 C C . PHE B 1 78 ? 23.184 1.426 -13.636 1.00 23.53 190 PHE B C 1
ATOM 1634 O O . PHE B 1 78 ? 23.504 1.561 -14.812 1.00 21.47 190 PHE B O 1
ATOM 1642 N N . ARG B 1 79 ? 22.572 2.380 -12.946 1.00 23.13 191 ARG B N 1
ATOM 1643 C CA . ARG B 1 79 ? 22.250 3.700 -13.487 1.00 24.21 191 ARG B CA 1
ATOM 1644 C C . ARG B 1 79 ? 22.666 4.761 -12.493 1.00 29.48 191 ARG B C 1
ATOM 1645 O O . ARG B 1 79 ? 22.195 4.755 -11.344 1.00 28.96 191 ARG B O 1
ATOM 1653 N N . PHE B 1 80 ? 23.532 5.685 -12.931 1.00 27.14 192 PHE B N 1
ATOM 1654 C CA . PHE B 1 80 ? 24.033 6.724 -12.036 1.00 26.68 192 PHE B CA 1
ATOM 1655 C C . PHE B 1 80 ? 24.525 7.978 -12.742 1.00 34.07 192 PHE B C 1
ATOM 1656 O O . PHE B 1 80 ? 25.029 7.919 -13.861 1.00 30.48 192 PHE B O 1
ATOM 1664 N N . GLN B 1 81 ? 24.391 9.114 -12.056 1.00 38.16 193 GLN B N 1
ATOM 1665 C CA . GLN B 1 81 ? 24.906 10.425 -12.465 1.00 40.11 193 GLN B CA 1
ATOM 1666 C C . GLN B 1 81 ? 26.205 10.495 -11.680 1.00 52.75 193 GLN B C 1
ATOM 1667 O O . GLN B 1 81 ? 26.218 10.108 -10.507 1.00 54.39 193 GLN B O 1
ATOM 1673 N N . GLU B 1 82 ? 27.299 10.914 -12.301 1.00 53.52 194 GLU B N 1
ATOM 1674 C CA . GLU B 1 82 ? 28.562 11.010 -11.565 1.00 55.43 194 GLU B CA 1
ATOM 1675 C C . GLU B 1 82 ? 29.206 12.367 -11.659 1.00 65.91 194 GLU B C 1
ATOM 1676 O O . GLU B 1 82 ? 29.286 12.943 -12.746 1.00 65.12 194 GLU B O 1
ATOM 1679 N N . GLU B 1 83 ? 29.668 12.888 -10.509 1.00 67.97 195 GLU B N 1
ATOM 1680 C CA . GLU B 1 83 ? 30.352 14.185 -10.477 1.00 70.23 195 GLU B CA 1
ATOM 1681 C C . GLU B 1 83 ? 31.821 13.947 -10.159 1.00 80.17 195 GLU B C 1
ATOM 1682 O O . GLU B 1 83 ? 32.152 13.556 -9.032 1.00 80.21 195 GLU B O 1
ATOM 1685 N N . ILE B 1 84 ? 32.693 14.119 -11.183 1.00 80.35 196 ILE B N 1
ATOM 1686 C CA . ILE B 1 84 ? 34.150 13.952 -11.051 1.00 81.70 196 ILE B CA 1
ATOM 1687 C C . ILE B 1 84 ? 34.676 15.107 -10.172 1.00 88.80 196 ILE B C 1
ATOM 1688 O O . ILE B 1 84 ? 34.495 16.279 -10.515 1.00 88.19 196 ILE B O 1
ATOM 1693 N N . LYS B 1 85 ? 35.270 14.765 -9.018 1.00 87.94 197 LYS B N 1
ATOM 1694 C CA . LYS B 1 85 ? 35.825 15.700 -8.037 1.00 88.99 197 LYS B CA 1
ATOM 1695 C C . LYS B 1 85 ? 36.483 14.857 -6.931 1.00 94.78 197 LYS B C 1
ATOM 1696 O O . LYS B 1 85 ? 35.783 14.012 -6.364 1.00 94.51 197 LYS B O 1
ATOM 1698 N N . GLU B 1 86 ? 37.805 15.034 -6.612 1.00 91.83 198 GLU B N 1
ATOM 1699 C CA . GLU B 1 86 ? 38.786 15.947 -7.226 1.00 91.03 198 GLU B CA 1
ATOM 1700 C C . GLU B 1 86 ? 39.011 15.520 -8.691 1.00 96.00 198 GLU B C 1
ATOM 1701 O O . GLU B 1 86 ? 38.990 16.353 -9.600 1.00 95.96 198 GLU B O 1
ATOM 1707 N N . ASN B 1 87 ? 39.136 14.197 -8.891 1.00 92.66 199 ASN B N 1
ATOM 1708 C CA . ASN B 1 87 ? 39.304 13.468 -10.142 1.00 92.42 199 ASN B CA 1
ATOM 1709 C C . ASN B 1 87 ? 38.959 12.010 -9.767 1.00 96.11 199 ASN B C 1
ATOM 1710 O O . ASN B 1 87 ? 37.770 11.683 -9.612 1.00 96.04 199 ASN B O 1
ATOM 1712 N N . THR B 1 88 ? 39.993 11.174 -9.520 1.00 91.04 200 THR B N 1
ATOM 1713 C CA . THR B 1 88 ? 39.851 9.778 -9.098 1.00 89.72 200 THR B CA 1
ATOM 1714 C C . THR B 1 88 ? 39.354 9.722 -7.625 1.00 89.83 200 THR B C 1
ATOM 1715 O O . THR B 1 88 ? 39.417 10.738 -6.931 1.00 89.65 200 THR B O 1
ATOM 1717 N N . LYS B 1 89 ? 38.823 8.578 -7.144 1.00 82.88 201 LYS B N 1
ATOM 1718 C CA . LYS B 1 89 ? 38.683 7.312 -7.864 1.00 80.72 201 LYS B CA 1
ATOM 1719 C C . LYS B 1 89 ? 37.220 7.021 -8.207 1.00 78.21 201 LYS B C 1
ATOM 1720 O O . LYS B 1 89 ? 36.472 6.444 -7.404 1.00 77.37 201 LYS B O 1
ATOM 1722 N N . ASN B 1 90 ? 36.812 7.474 -9.405 1.00 69.64 202 ASN B N 1
ATOM 1723 C CA . ASN B 1 90 ? 35.449 7.297 -9.894 1.00 66.49 202 ASN B CA 1
ATOM 1724 C C . ASN B 1 90 ? 35.221 5.960 -10.691 1.00 63.50 202 ASN B C 1
ATOM 1725 O O . ASN B 1 90 ? 34.098 5.724 -11.154 1.00 63.53 202 ASN B O 1
ATOM 1727 N N . ASP B 1 91 ? 36.258 5.087 -10.817 1.00 53.61 203 ASP B N 1
ATOM 1728 C CA . ASP B 1 91 ? 36.203 3.802 -11.539 1.00 50.35 203 ASP B CA 1
ATOM 1729 C C . ASP B 1 91 ? 35.348 2.772 -10.785 1.00 45.42 203 ASP B C 1
ATOM 1730 O O . ASP B 1 91 ? 35.614 2.454 -9.618 1.00 46.06 203 ASP B O 1
ATOM 1735 N N . LYS B 1 92 ? 34.292 2.301 -11.439 1.00 33.07 204 LYS B N 1
ATOM 1736 C CA . LYS B 1 92 ? 33.362 1.395 -10.827 1.00 28.70 204 LYS B CA 1
ATOM 1737 C C . LYS B 1 92 ? 33.403 0.000 -11.443 1.00 33.14 204 LYS B C 1
ATOM 1738 O O . LYS B 1 92 ? 33.535 -0.163 -12.661 1.00 35.46 204 LYS B O 1
ATOM 1744 N N . GLN B 1 93 ? 33.331 -1.013 -10.581 1.00 25.73 205 GLN B N 1
ATOM 1745 C CA . GLN B 1 93 ? 33.263 -2.407 -10.991 1.00 22.78 205 GLN B CA 1
ATOM 1746 C C . GLN B 1 93 ? 31.836 -2.822 -10.726 1.00 24.70 205 GLN B C 1
ATOM 1747 O O . GLN B 1 93 ? 31.401 -2.852 -9.585 1.00 23.97 205 GLN B O 1
ATOM 1753 N N . MET B 1 94 ? 31.091 -3.068 -11.775 1.00 22.87 206 MET B N 1
ATOM 1754 C CA . MET B 1 94 ? 29.688 -3.453 -11.690 1.00 23.58 206 MET B CA 1
ATOM 1755 C C . MET B 1 94 ? 29.595 -4.942 -11.971 1.00 27.51 206 MET B C 1
ATOM 1756 O O . MET B 1 94 ? 29.844 -5.394 -13.087 1.00 26.79 206 MET B O 1
ATOM 1761 N N . VAL B 1 95 ? 29.349 -5.714 -10.917 1.00 22.95 207 VAL B N 1
ATOM 1762 C CA . VAL B 1 95 ? 29.347 -7.159 -11.015 1.00 21.22 207 VAL B CA 1
ATOM 1763 C C . VAL B 1 95 ? 28.023 -7.717 -10.567 1.00 24.24 207 VAL B C 1
ATOM 1764 O O . VAL B 1 95 ? 27.505 -7.320 -9.527 1.00 25.47 207 VAL B O 1
ATOM 1768 N N . GLN B 1 96 ? 27.485 -8.655 -11.339 1.00 18.28 208 GLN B N 1
ATOM 1769 C CA . GLN B 1 96 ? 26.257 -9.382 -11.017 1.00 16.20 208 GLN B CA 1
ATOM 1770 C C . GLN B 1 96 ? 26.664 -10.846 -10.707 1.00 20.04 208 GLN B C 1
ATOM 1771 O O . GLN B 1 96 ? 27.335 -11.532 -11.504 1.00 16.87 208 GLN B O 1
ATOM 1777 N N . TYR B 1 97 ? 26.277 -11.306 -9.538 1.00 18.02 209 TYR B N 1
ATOM 1778 C CA . TYR B 1 97 ? 26.572 -12.677 -9.159 1.00 17.28 209 TYR B CA 1
ATOM 1779 C C . TYR B 1 97 ? 25.290 -13.429 -8.962 1.00 20.48 209 TYR B C 1
ATOM 1780 O O . TYR B 1 97 ? 24.369 -12.906 -8.353 1.00 21.62 209 TYR B O 1
ATOM 1789 N N . ILE B 1 98 ? 25.247 -14.666 -9.432 1.00 15.32 210 ILE B N 1
ATOM 1790 C CA . ILE B 1 98 ? 24.122 -15.544 -9.223 1.00 14.96 210 ILE B CA 1
ATOM 1791 C C . ILE B 1 98 ? 24.632 -16.740 -8.439 1.00 18.85 210 ILE B C 1
ATOM 1792 O O . ILE B 1 98 ? 25.501 -17.497 -8.903 1.00 18.71 210 ILE B O 1
ATOM 1797 N N . TYR B 1 99 ? 24.094 -16.878 -7.221 1.00 14.84 211 TYR B N 1
ATOM 1798 C CA . TYR B 1 99 ? 24.462 -17.938 -6.284 1.00 15.00 211 TYR B CA 1
ATOM 1799 C C . TYR B 1 99 ? 23.372 -18.940 -6.035 1.00 21.32 211 TYR B C 1
ATOM 1800 O O . TYR B 1 99 ? 22.190 -18.646 -6.244 1.00 21.30 211 TYR B O 1
ATOM 1809 N N . LYS B 1 100 ? 23.773 -20.111 -5.510 1.00 17.25 212 LYS B N 1
ATOM 1810 C CA . LYS B 1 100 ? 22.817 -21.100 -5.020 1.00 16.26 212 LYS B CA 1
ATOM 1811 C C . LYS B 1 100 ? 23.241 -21.531 -3.627 1.00 19.60 212 LYS B C 1
ATOM 1812 O O . LYS B 1 100 ? 24.423 -21.545 -3.325 1.00 18.86 212 LYS B O 1
ATOM 1818 N N . TYR B 1 101 ? 22.272 -21.802 -2.779 1.00 17.52 213 TYR B N 1
ATOM 1819 C CA . TYR B 1 101 ? 22.396 -22.365 -1.447 1.00 17.21 213 TYR B CA 1
ATOM 1820 C C . TYR B 1 101 ? 21.821 -23.743 -1.612 1.00 23.94 213 TYR B C 1
ATOM 1821 O O . TYR B 1 101 ? 20.713 -23.912 -2.136 1.00 18.86 213 TYR B O 1
ATOM 1830 N N . THR B 1 102 ? 22.616 -24.734 -1.251 1.00 29.12 214 THR B N 1
ATOM 1831 C CA . THR B 1 102 ? 22.189 -26.119 -1.305 1.00 31.63 214 THR B CA 1
ATOM 1832 C C . THR B 1 102 ? 22.420 -26.674 0.104 1.00 39.53 214 THR B C 1
ATOM 1833 O O . THR B 1 102 ? 22.446 -25.918 1.091 1.00 39.42 214 THR B O 1
ATOM 1837 N N . SER B 1 103 ? 22.558 -27.985 0.198 1.00 37.89 215 SER B N 1
ATOM 1838 C CA . SER B 1 103 ? 22.864 -28.702 1.427 1.00 37.80 215 SER B CA 1
ATOM 1839 C C . SER B 1 103 ? 24.424 -28.637 1.542 1.00 41.68 215 SER B C 1
ATOM 1840 O O . SER B 1 103 ? 25.181 -29.590 1.196 1.00 44.07 215 SER B O 1
ATOM 1843 N N . TYR B 1 104 ? 24.878 -27.435 1.926 1.00 32.09 216 TYR B N 1
ATOM 1844 C CA . TYR B 1 104 ? 26.272 -27.059 2.091 1.00 29.90 216 TYR B CA 1
ATOM 1845 C C . TYR B 1 104 ? 26.290 -25.684 2.784 1.00 33.21 216 TYR B C 1
ATOM 1846 O O . TYR B 1 104 ? 25.508 -24.805 2.412 1.00 33.36 216 TYR B O 1
ATOM 1855 N N . PRO B 1 105 ? 27.142 -25.510 3.832 1.00 28.50 217 PRO B N 1
ATOM 1856 C CA . PRO B 1 105 ? 27.174 -24.242 4.581 1.00 27.63 217 PRO B CA 1
ATOM 1857 C C . PRO B 1 105 ? 27.386 -22.958 3.790 1.00 32.06 217 PRO B C 1
ATOM 1858 O O . PRO B 1 105 ? 26.811 -21.923 4.158 1.00 33.64 217 PRO B O 1
ATOM 1862 N N . ASP B 1 106 ? 28.239 -22.991 2.754 1.00 26.42 218 ASP B N 1
ATOM 1863 C CA . ASP B 1 106 ? 28.528 -21.797 1.973 1.00 25.68 218 ASP B CA 1
ATOM 1864 C C . ASP B 1 106 ? 27.729 -21.683 0.681 1.00 29.48 218 ASP B C 1
ATOM 1865 O O . ASP B 1 106 ? 27.413 -22.706 0.041 1.00 30.26 218 ASP B O 1
ATOM 1870 N N . PRO B 1 107 ? 27.379 -20.436 0.269 1.00 22.85 219 PRO B N 1
ATOM 1871 C CA . PRO B 1 107 ? 26.679 -20.272 -1.017 1.00 19.66 219 PRO B CA 1
ATOM 1872 C C . PRO B 1 107 ? 27.669 -20.605 -2.162 1.00 21.43 219 PRO B C 1
ATOM 1873 O O . PRO B 1 107 ? 28.867 -20.333 -2.048 1.00 23.82 219 PRO B O 1
ATOM 1877 N N . ILE B 1 108 ? 27.191 -21.232 -3.226 1.00 13.28 220 ILE B N 1
ATOM 1878 C CA . ILE B 1 108 ? 28.000 -21.638 -4.376 1.00 11.31 220 ILE B CA 1
ATOM 1879 C C . ILE B 1 108 ? 27.756 -20.744 -5.595 1.00 19.35 220 ILE B C 1
ATOM 1880 O O . ILE B 1 108 ? 26.613 -20.694 -6.087 1.00 20.49 220 ILE B O 1
ATOM 1885 N N . LEU B 1 109 ? 28.807 -20.060 -6.099 1.00 15.81 221 LEU B N 1
ATOM 1886 C CA . LEU B 1 109 ? 28.654 -19.187 -7.273 1.00 15.84 221 LEU B CA 1
ATOM 1887 C C . LEU B 1 109 ? 28.371 -19.971 -8.545 1.00 23.50 221 LEU B C 1
ATOM 1888 O O . LEU B 1 109 ? 29.133 -20.864 -8.902 1.00 24.40 221 LEU B O 1
ATOM 1893 N N . LEU B 1 110 ? 27.289 -19.624 -9.240 1.00 20.69 222 LEU B N 1
ATOM 1894 C CA . LEU B 1 110 ? 26.909 -20.286 -10.488 1.00 19.15 222 LEU B CA 1
ATOM 1895 C C . LEU B 1 110 ? 27.398 -19.440 -11.662 1.00 24.25 222 LEU B C 1
ATOM 1896 O O . LEU B 1 110 ? 28.011 -19.966 -12.587 1.00 25.32 222 LEU B O 1
ATOM 1901 N N . MET B 1 111 ? 27.140 -18.120 -11.632 1.00 20.61 223 MET B N 1
ATOM 1902 C CA . MET B 1 111 ? 27.515 -17.214 -12.724 1.00 19.34 223 MET B CA 1
ATOM 1903 C C . MET B 1 111 ? 27.933 -15.848 -12.203 1.00 21.42 223 MET B C 1
ATOM 1904 O O . MET B 1 111 ? 27.394 -15.403 -11.181 1.00 21.76 223 MET B O 1
ATOM 1909 N N . LYS B 1 112 ? 28.876 -15.177 -12.911 1.00 14.49 224 LYS B N 1
ATOM 1910 C CA . LYS B 1 112 ? 29.267 -13.784 -12.652 1.00 12.95 224 LYS B CA 1
ATOM 1911 C C . LYS B 1 112 ? 29.420 -13.040 -13.971 1.00 18.29 224 LYS B C 1
ATOM 1912 O O . LYS B 1 112 ? 29.897 -13.603 -14.958 1.00 18.41 224 LYS B O 1
ATOM 1918 N N . SER B 1 113 ? 28.983 -11.794 -14.007 1.00 15.39 225 SER B N 1
ATOM 1919 C CA . SER B 1 113 ? 29.102 -10.985 -15.209 1.00 15.66 225 SER B CA 1
ATOM 1920 C C . SER B 1 113 ? 29.514 -9.624 -14.750 1.00 20.88 225 SER B C 1
ATOM 1921 O O . SER B 1 113 ? 28.946 -9.101 -13.785 1.00 20.48 225 SER B O 1
ATOM 1924 N N . ALA B 1 114 ? 30.552 -9.072 -15.381 1.00 18.17 226 ALA B N 1
ATOM 1925 C CA . ALA B 1 114 ? 31.122 -7.811 -14.933 1.00 18.16 226 ALA B CA 1
ATOM 1926 C C . ALA B 1 114 ? 31.264 -6.761 -15.982 1.00 20.90 226 ALA B C 1
ATOM 1927 O O . ALA B 1 114 ? 31.464 -7.052 -17.155 1.00 21.39 226 ALA B O 1
ATOM 1929 N N . ARG B 1 115 ? 31.182 -5.526 -15.550 1.00 19.04 227 ARG B N 1
ATOM 1930 C CA . ARG B 1 115 ? 31.411 -4.357 -16.374 1.00 20.26 227 ARG B CA 1
ATOM 1931 C C . ARG B 1 115 ? 32.181 -3.339 -15.554 1.00 25.28 227 ARG B C 1
ATOM 1932 O O . ARG B 1 115 ? 32.036 -3.286 -14.328 1.00 24.85 227 ARG B O 1
ATOM 1937 N N . ASN B 1 116 ? 33.000 -2.532 -16.218 1.00 21.77 228 ASN B N 1
ATOM 1938 C CA . ASN B 1 116 ? 33.670 -1.443 -15.527 1.00 21.28 228 ASN B CA 1
ATOM 1939 C C . ASN B 1 116 ? 33.093 -0.173 -16.119 1.00 23.69 228 ASN B C 1
ATOM 1940 O O . ASN B 1 116 ? 32.746 -0.146 -17.305 1.00 23.75 228 ASN B O 1
ATOM 1945 N N . SER B 1 117 ? 32.994 0.870 -15.321 1.00 19.68 229 SER B N 1
ATOM 1946 C CA . SER B 1 117 ? 32.496 2.138 -15.815 1.00 19.72 229 SER B CA 1
ATOM 1947 C C . SER B 1 117 ? 33.540 2.820 -16.770 1.00 27.03 229 SER B C 1
ATOM 1948 O O . SER B 1 117 ? 34.647 2.331 -16.967 1.00 27.54 229 SER B O 1
ATOM 1951 N N . CYS B 1 118 ? 33.150 3.895 -17.426 1.00 25.33 230 CYS B N 1
ATOM 1952 C CA . CYS B 1 118 ? 33.986 4.640 -18.373 1.00 24.83 230 CYS B CA 1
ATOM 1953 C C . CYS B 1 118 ? 35.038 5.415 -17.592 1.00 33.25 230 CYS B C 1
ATOM 1954 O O . CYS B 1 118 ? 34.699 6.180 -16.682 1.00 34.02 230 CYS B O 1
ATOM 1957 N N . TRP B 1 119 ? 36.310 5.187 -17.930 1.00 31.20 231 TRP B N 1
ATOM 1958 C CA . TRP B 1 119 ? 37.457 5.832 -17.288 1.00 31.08 231 TRP B CA 1
ATOM 1959 C C . TRP B 1 119 ? 37.621 7.331 -17.640 1.00 40.48 231 TRP B C 1
ATOM 1960 O O . TRP B 1 119 ? 38.396 8.037 -16.961 1.00 43.36 231 TRP B O 1
ATOM 1971 N N . SER B 1 120 ? 36.926 7.809 -18.711 1.00 35.80 232 SER B N 1
ATOM 1972 C CA . SER B 1 120 ? 36.968 9.209 -19.122 1.00 35.16 232 SER B CA 1
ATOM 1973 C C . SER B 1 120 ? 36.503 10.168 -18.028 1.00 40.49 232 SER B C 1
ATOM 1974 O O . SER B 1 120 ? 35.519 9.922 -17.333 1.00 38.08 232 SER B O 1
ATOM 1977 N N . LYS B 1 121 ? 37.272 11.231 -17.852 1.00 40.68 233 LYS B N 1
ATOM 1978 C CA . LYS B 1 121 ? 37.006 12.274 -16.865 1.00 41.63 233 LYS B CA 1
ATOM 1979 C C . LYS B 1 121 ? 35.855 13.162 -17.333 1.00 42.88 233 LYS B C 1
ATOM 1980 O O . LYS B 1 121 ? 35.256 13.847 -16.521 1.00 41.35 233 LYS B O 1
ATOM 1984 N N . ASP B 1 122 ? 35.536 13.106 -18.639 1.00 39.99 234 ASP B N 1
ATOM 1985 C CA . ASP B 1 122 ? 34.427 13.821 -19.292 1.00 40.54 234 ASP B CA 1
ATOM 1986 C C . ASP B 1 122 ? 33.070 13.137 -19.014 1.00 45.44 234 ASP B C 1
ATOM 1987 O O . ASP B 1 122 ? 32.054 13.631 -19.489 1.00 45.29 234 ASP B O 1
ATOM 1992 N N . ALA B 1 123 ? 33.045 11.975 -18.321 1.00 41.94 235 ALA B N 1
ATOM 1993 C CA . ALA B 1 123 ? 31.843 11.189 -18.062 1.00 40.36 235 ALA B CA 1
ATOM 1994 C C . ALA B 1 123 ? 30.860 11.851 -17.140 1.00 46.24 235 ALA B C 1
ATOM 1995 O O . ALA B 1 123 ? 31.156 12.050 -15.975 1.00 47.87 235 ALA B O 1
ATOM 1997 N N . GLU B 1 124 ? 29.689 12.207 -17.666 1.00 43.49 236 GLU B N 1
ATOM 1998 C CA . GLU B 1 124 ? 28.598 12.857 -16.917 1.00 43.02 236 GLU B CA 1
ATOM 1999 C C . GLU B 1 124 ? 27.667 11.848 -16.220 1.00 43.07 236 GLU B C 1
ATOM 2000 O O . GLU B 1 124 ? 27.077 12.172 -15.188 1.00 41.87 236 GLU B O 1
ATOM 2006 N N . TYR B 1 125 ? 27.504 10.639 -16.802 1.00 36.34 237 TYR B N 1
ATOM 2007 C CA . TYR B 1 125 ? 26.661 9.594 -16.230 1.00 33.36 237 TYR B CA 1
ATOM 2008 C C . TYR B 1 125 ? 27.017 8.208 -16.770 1.00 31.88 237 TYR B C 1
ATOM 2009 O O . TYR B 1 125 ? 27.790 8.088 -17.729 1.00 28.87 237 TYR B O 1
ATOM 2018 N N . GLY B 1 126 ? 26.403 7.183 -16.175 1.00 27.05 238 GLY B N 1
ATOM 2019 C CA . GLY B 1 126 ? 26.596 5.801 -16.596 1.00 25.46 238 GLY B CA 1
ATOM 2020 C C . GLY B 1 126 ? 25.322 5.004 -16.652 1.00 26.02 238 GLY B C 1
ATOM 2021 O O . GLY B 1 126 ? 24.523 5.060 -15.710 1.00 27.28 238 GLY B O 1
ATOM 2022 N N . LEU B 1 127 ? 25.121 4.268 -17.761 1.00 17.88 239 LEU B N 1
ATOM 2023 C CA . LEU B 1 127 ? 23.983 3.370 -17.993 1.00 16.37 239 LEU B CA 1
ATOM 2024 C C . LEU B 1 127 ? 24.545 2.003 -18.289 1.00 23.12 239 LEU B C 1
ATOM 2025 O O . LEU B 1 127 ? 25.137 1.805 -19.356 1.00 24.57 239 LEU B O 1
ATOM 2030 N N . TYR B 1 128 ? 24.444 1.057 -17.347 1.00 19.66 240 TYR B N 1
ATOM 2031 C CA . TYR B 1 128 ? 25.032 -0.280 -17.558 1.00 18.12 240 TYR B CA 1
ATOM 2032 C C . TYR B 1 128 ? 24.080 -1.385 -17.163 1.00 21.79 240 TYR B C 1
ATOM 2033 O O . TYR B 1 128 ? 24.005 -1.731 -15.979 1.00 22.75 240 TYR B O 1
ATOM 2042 N N . SER B 1 129 ? 23.331 -1.919 -18.137 1.00 16.94 241 SER B N 1
ATOM 2043 C CA . SER B 1 129 ? 22.441 -3.050 -17.901 1.00 15.98 241 SER B CA 1
ATOM 2044 C C . SER B 1 129 ? 23.285 -4.330 -18.007 1.00 17.29 241 SER B C 1
ATOM 2045 O O . SER B 1 129 ? 24.044 -4.485 -18.946 1.00 15.73 241 SER B O 1
ATOM 2048 N N . ILE B 1 130 ? 23.182 -5.239 -17.040 1.00 13.80 242 ILE B N 1
ATOM 2049 C CA . ILE B 1 130 ? 23.910 -6.508 -17.117 1.00 11.80 242 ILE B CA 1
ATOM 2050 C C . ILE B 1 130 ? 22.930 -7.674 -17.149 1.00 17.22 242 ILE B C 1
ATOM 2051 O O . ILE B 1 130 ? 22.137 -7.815 -16.224 1.00 17.38 242 ILE B O 1
ATOM 2056 N N . TYR B 1 131 ? 22.972 -8.484 -18.211 1.00 14.35 243 TYR B N 1
ATOM 2057 C CA . TYR B 1 131 ? 22.162 -9.698 -18.342 1.00 15.21 243 TYR B CA 1
ATOM 2058 C C . TYR B 1 131 ? 23.059 -10.933 -18.467 1.00 19.97 243 TYR B C 1
ATOM 2059 O O . TYR B 1 131 ? 24.017 -10.915 -19.222 1.00 19.96 243 TYR B O 1
ATOM 2068 N N . GLN B 1 132 ? 22.707 -12.025 -17.785 1.00 15.36 244 GLN B N 1
ATOM 2069 C CA . GLN B 1 132 ? 23.369 -13.307 -17.931 1.00 14.11 244 GLN B CA 1
ATOM 2070 C C . GLN B 1 132 ? 22.362 -14.385 -17.621 1.00 19.86 244 GLN B C 1
ATOM 2071 O O . GLN B 1 132 ? 21.390 -14.139 -16.920 1.00 19.21 244 GLN B O 1
ATOM 2077 N N . GLY B 1 133 ? 22.593 -15.568 -18.149 1.00 18.91 245 GLY B N 1
ATOM 2078 C CA . GLY B 1 133 ? 21.740 -16.732 -17.954 1.00 18.43 245 GLY B CA 1
ATOM 2079 C C . GLY B 1 133 ? 22.498 -18.000 -18.266 1.00 22.64 245 GLY B C 1
ATOM 2080 O O . GLY B 1 133 ? 23.502 -17.958 -18.996 1.00 21.75 245 GLY B O 1
ATOM 2081 N N . GLY B 1 134 ? 22.035 -19.120 -17.717 1.00 19.50 246 GLY B N 1
ATOM 2082 C CA . GLY B 1 134 ? 22.665 -20.412 -17.958 1.00 19.46 246 GLY B CA 1
ATOM 2083 C C . GLY B 1 134 ? 21.906 -21.570 -17.366 1.00 25.26 246 GLY B C 1
ATOM 2084 O O . GLY B 1 134 ? 21.033 -21.360 -16.532 1.00 25.86 246 GLY B O 1
ATOM 2085 N N . ILE B 1 135 ? 22.241 -22.810 -17.757 1.00 22.80 247 ILE B N 1
ATOM 2086 C CA . ILE B 1 135 ? 21.529 -23.969 -17.219 1.00 22.27 247 ILE B CA 1
ATOM 2087 C C . ILE B 1 135 ? 22.261 -24.650 -16.104 1.00 22.50 247 ILE B C 1
ATOM 2088 O O . ILE B 1 135 ? 23.456 -24.937 -16.208 1.00 21.74 247 ILE B O 1
ATOM 2093 N N . PHE B 1 136 ? 21.520 -24.934 -15.030 1.00 17.82 248 PHE B N 1
ATOM 2094 C CA . PHE B 1 136 ? 22.063 -25.559 -13.827 1.00 17.12 248 PHE B CA 1
ATOM 2095 C C . PHE B 1 136 ? 21.150 -26.605 -13.273 1.00 22.94 248 PHE B C 1
ATOM 2096 O O . PHE B 1 136 ? 19.936 -26.435 -13.313 1.00 22.63 248 PHE B O 1
ATOM 2104 N N . GLU B 1 137 ? 21.734 -27.715 -12.775 1.00 21.30 249 GLU B N 1
ATOM 2105 C CA . GLU B 1 137 ? 20.989 -28.796 -12.115 1.00 20.71 249 GLU B CA 1
ATOM 2106 C C . GLU B 1 137 ? 20.760 -28.397 -10.680 1.00 26.15 249 GLU B C 1
ATOM 2107 O O . GLU B 1 137 ? 21.717 -28.075 -9.971 1.00 28.91 249 GLU B O 1
ATOM 2113 N N . LEU B 1 138 ? 19.505 -28.367 -10.261 1.00 22.83 250 LEU B N 1
ATOM 2114 C CA . LEU B 1 138 ? 19.178 -27.984 -8.901 1.00 24.38 250 LEU B CA 1
ATOM 2115 C C . LEU B 1 138 ? 18.339 -29.036 -8.235 1.00 30.21 250 LEU B C 1
ATOM 2116 O O . LEU B 1 138 ? 17.549 -29.705 -8.902 1.00 30.94 250 LEU B O 1
ATOM 2121 N N . LYS B 1 139 ? 18.498 -29.169 -6.929 1.00 27.18 251 LYS B N 1
ATOM 2122 C CA . LYS B 1 139 ? 17.770 -30.123 -6.090 1.00 27.39 251 LYS B CA 1
ATOM 2123 C C . LYS B 1 139 ? 16.585 -29.407 -5.454 1.00 34.52 251 LYS B C 1
ATOM 2124 O O . LYS B 1 139 ? 16.610 -28.191 -5.266 1.00 34.28 251 LYS B O 1
ATOM 2127 N N . GLU B 1 140 ? 15.562 -30.168 -5.082 1.00 33.40 252 GLU B N 1
ATOM 2128 C CA . GLU B 1 140 ? 14.420 -29.608 -4.372 1.00 33.03 252 GLU B CA 1
ATOM 2129 C C . GLU B 1 140 ? 14.947 -28.870 -3.117 1.00 34.12 252 GLU B C 1
ATOM 2130 O O . GLU B 1 140 ? 15.842 -29.382 -2.429 1.00 32.81 252 GLU B O 1
ATOM 2136 N N . ASN B 1 141 ? 14.445 -27.642 -2.885 1.00 28.27 253 ASN B N 1
ATOM 2137 C CA . ASN B 1 141 ? 14.783 -26.773 -1.746 1.00 26.29 253 ASN B CA 1
ATOM 2138 C C . ASN B 1 141 ? 16.126 -26.057 -1.887 1.00 27.08 253 ASN B C 1
ATOM 2139 O O . ASN B 1 141 ? 16.538 -25.338 -0.959 1.00 24.81 253 ASN B O 1
ATOM 2144 N N . ASP B 1 142 ? 16.740 -26.148 -3.082 1.00 22.91 254 ASP B N 1
ATOM 2145 C CA . ASP B 1 142 ? 17.909 -25.332 -3.399 1.00 21.77 254 ASP B CA 1
ATOM 2146 C C . ASP B 1 142 ? 17.380 -23.900 -3.513 1.00 22.76 254 ASP B C 1
ATOM 2147 O O . ASP B 1 142 ? 16.242 -23.701 -3.955 1.00 21.96 254 ASP B O 1
ATOM 2152 N N . ARG B 1 143 ? 18.156 -22.924 -3.054 1.00 17.88 255 ARG B N 1
ATOM 2153 C CA . ARG B 1 143 ? 17.773 -21.513 -3.113 1.00 18.01 255 ARG B CA 1
ATOM 2154 C C . ARG B 1 143 ? 18.708 -20.740 -4.048 1.00 24.71 255 ARG B C 1
ATOM 2155 O O . ARG B 1 143 ? 19.921 -20.913 -3.979 1.00 26.79 255 ARG B O 1
ATOM 2163 N N . ILE B 1 144 ? 18.166 -19.903 -4.929 1.00 18.93 256 ILE B N 1
ATOM 2164 C CA . ILE B 1 144 ? 19.001 -19.126 -5.850 1.00 16.89 256 ILE B CA 1
ATOM 2165 C C . ILE B 1 144 ? 18.767 -17.647 -5.644 1.00 22.78 256 ILE B C 1
ATOM 2166 O O . ILE B 1 144 ? 17.627 -17.214 -5.485 1.00 24.13 256 ILE B O 1
ATOM 2171 N N . PHE B 1 145 ? 19.834 -16.869 -5.614 1.00 17.76 257 PHE B N 1
ATOM 2172 C CA . PHE B 1 145 ? 19.698 -15.444 -5.432 1.00 16.39 257 PHE B CA 1
ATOM 2173 C C . PHE B 1 145 ? 20.701 -14.684 -6.266 1.00 18.25 257 PHE B C 1
ATOM 2174 O O . PHE B 1 145 ? 21.665 -15.253 -6.775 1.00 16.07 257 PHE B O 1
ATOM 2182 N N . VAL B 1 146 ? 20.483 -13.368 -6.373 1.00 15.88 258 VAL B N 1
ATOM 2183 C CA . VAL B 1 146 ? 21.333 -12.409 -7.079 1.00 14.31 258 VAL B CA 1
ATOM 2184 C C . VAL B 1 146 ? 21.990 -11.485 -6.033 1.00 20.72 258 VAL B C 1
ATOM 2185 O O . VAL B 1 146 ? 21.332 -11.018 -5.096 1.00 20.26 258 VAL B O 1
ATOM 2189 N N . SER B 1 147 ? 23.275 -11.198 -6.229 1.00 18.65 259 SER B N 1
ATOM 2190 C CA . SER B 1 147 ? 24.114 -10.374 -5.375 1.00 18.03 259 SER B CA 1
ATOM 2191 C C . SER B 1 147 ? 24.869 -9.485 -6.324 1.00 22.34 259 SER B C 1
ATOM 2192 O O . SER B 1 147 ? 25.312 -9.944 -7.376 1.00 24.57 259 SER B O 1
ATOM 2195 N N . VAL B 1 148 ? 25.006 -8.218 -5.993 1.00 17.47 260 VAL B N 1
ATOM 2196 C CA . VAL B 1 148 ? 25.694 -7.256 -6.864 1.00 17.35 260 VAL B CA 1
ATOM 2197 C C . VAL B 1 148 ? 26.672 -6.385 -6.089 1.00 21.95 260 VAL B C 1
ATOM 2198 O O . VAL B 1 148 ? 26.493 -6.200 -4.882 1.00 22.32 260 VAL B O 1
ATOM 2202 N N . THR B 1 149 ? 27.666 -5.793 -6.780 1.00 18.52 261 THR B N 1
ATOM 2203 C CA . THR B 1 149 ? 28.552 -4.790 -6.159 1.00 18.20 261 THR B CA 1
ATOM 2204 C C . THR B 1 149 ? 27.786 -3.481 -6.363 1.00 27.03 261 THR B C 1
ATOM 2205 O O . THR B 1 149 ? 26.800 -3.458 -7.107 1.00 28.12 261 THR B O 1
ATOM 2209 N N . ASN B 1 150 ? 28.207 -2.403 -5.712 1.00 25.19 262 ASN B N 1
ATOM 2210 C CA . ASN B 1 150 ? 27.579 -1.095 -5.885 1.00 25.37 262 ASN B CA 1
ATOM 2211 C C . ASN B 1 150 ? 26.083 -1.148 -5.886 1.00 30.50 262 ASN B C 1
ATOM 2212 O O . ASN B 1 150 ? 25.473 -0.538 -6.755 1.00 28.66 262 ASN B O 1
ATOM 2217 N N . GLU B 1 151 ? 25.477 -1.859 -4.908 1.00 30.67 263 GLU B N 1
ATOM 2218 C CA . GLU B 1 151 ? 24.009 -1.976 -4.823 1.00 31.37 263 GLU B CA 1
ATOM 2219 C C . GLU B 1 151 ? 23.303 -0.629 -4.851 1.00 37.45 263 GLU B C 1
ATOM 2220 O O . GLU B 1 151 ? 22.178 -0.552 -5.316 1.00 39.42 263 GLU B O 1
ATOM 2223 N N . HIS B 1 152 ? 23.962 0.429 -4.382 1.00 32.94 264 HIS B N 1
ATOM 2224 C CA . HIS B 1 152 ? 23.377 1.763 -4.326 1.00 32.39 264 HIS B CA 1
ATOM 2225 C C . HIS B 1 152 ? 23.204 2.394 -5.709 1.00 35.56 264 HIS B C 1
ATOM 2226 O O . HIS B 1 152 ? 22.509 3.407 -5.808 1.00 38.11 264 HIS B O 1
ATOM 2233 N N . LEU B 1 153 ? 23.803 1.807 -6.769 1.00 27.42 265 LEU B N 1
ATOM 2234 C CA . LEU B 1 153 ? 23.668 2.332 -8.130 1.00 25.89 265 LEU B CA 1
ATOM 2235 C C . LEU B 1 153 ? 22.656 1.566 -8.942 1.00 32.33 265 LEU B C 1
ATOM 2236 O O . LEU B 1 153 ? 22.453 1.886 -10.107 1.00 34.48 265 LEU B O 1
ATOM 2241 N N . ILE B 1 154 ? 22.009 0.566 -8.333 1.00 28.74 266 ILE B N 1
ATOM 2242 C CA . ILE B 1 154 ? 21.008 -0.252 -9.010 1.00 28.63 266 ILE B CA 1
ATOM 2243 C C . ILE B 1 154 ? 19.683 0.448 -9.186 1.00 32.95 266 ILE B C 1
ATOM 2244 O O . ILE B 1 154 ? 19.116 0.926 -8.211 1.00 34.26 266 ILE B O 1
ATOM 2249 N N . ASP B 1 155 ? 19.159 0.428 -10.407 1.00 29.33 267 ASP B N 1
ATOM 2250 C CA . ASP B 1 155 ? 17.844 0.955 -10.704 1.00 29.96 267 ASP B CA 1
ATOM 2251 C C . ASP B 1 155 ? 16.877 -0.220 -10.656 1.00 34.85 267 ASP B C 1
ATOM 2252 O O . ASP B 1 155 ? 16.996 -1.151 -11.452 1.00 35.17 267 ASP B O 1
ATOM 2257 N N . MET B 1 156 ? 15.924 -0.180 -9.714 1.00 30.64 268 MET B N 1
ATOM 2258 C CA . MET B 1 156 ? 14.963 -1.257 -9.568 1.00 29.19 268 MET B CA 1
ATOM 2259 C C . MET B 1 156 ? 13.662 -1.103 -10.388 1.00 34.38 268 MET B C 1
ATOM 2260 O O . MET B 1 156 ? 12.666 -1.693 -10.013 1.00 34.16 268 MET B O 1
ATOM 2265 N N . ASP B 1 157 ? 13.652 -0.388 -11.519 1.00 33.71 269 ASP B N 1
ATOM 2266 C CA . ASP B 1 157 ? 12.421 -0.333 -12.327 1.00 34.79 269 ASP B CA 1
ATOM 2267 C C . ASP B 1 157 ? 12.093 -1.779 -12.711 1.00 38.14 269 ASP B C 1
ATOM 2268 O O . ASP B 1 157 ? 13.019 -2.550 -12.967 1.00 39.49 269 ASP B O 1
ATOM 2273 N N . HIS B 1 158 ? 10.820 -2.167 -12.717 1.00 32.85 270 HIS B N 1
ATOM 2274 C CA . HIS B 1 158 ? 10.378 -3.537 -13.039 1.00 32.61 270 HIS B CA 1
ATOM 2275 C C . HIS B 1 158 ? 10.920 -4.090 -14.351 1.00 33.94 270 HIS B C 1
ATOM 2276 O O . HIS B 1 158 ? 11.206 -5.266 -14.439 1.00 32.96 270 HIS B O 1
ATOM 2283 N N . GLU B 1 159 ? 11.001 -3.256 -15.386 1.00 31.17 271 GLU B N 1
ATOM 2284 C CA . GLU B 1 159 ? 11.405 -3.630 -16.746 1.00 30.53 271 GLU B CA 1
ATOM 2285 C C . GLU B 1 159 ? 12.945 -3.686 -16.895 1.00 31.75 271 GLU B C 1
ATOM 2286 O O . GLU B 1 159 ? 13.475 -4.226 -17.877 1.00 28.81 271 GLU B O 1
ATOM 2292 N N . ALA B 1 160 ? 13.651 -3.079 -15.924 1.00 27.50 272 ALA B N 1
ATOM 2293 C CA . ALA B 1 160 ? 15.093 -2.905 -15.947 1.00 25.62 272 ALA B CA 1
ATOM 2294 C C . ALA B 1 160 ? 15.869 -3.970 -15.219 1.00 28.09 272 ALA B C 1
ATOM 2295 O O . ALA B 1 160 ? 16.921 -4.365 -15.727 1.00 28.39 272 ALA B O 1
ATOM 2297 N N . SER B 1 161 ? 15.427 -4.353 -13.990 1.00 20.12 273 SER B N 1
ATOM 2298 C CA . SER B 1 161 ? 16.097 -5.324 -13.149 1.00 17.10 273 SER B CA 1
ATOM 2299 C C . SER B 1 161 ? 15.112 -6.371 -12.839 1.00 22.94 273 SER B C 1
ATOM 2300 O O . SER B 1 161 ? 13.993 -6.073 -12.426 1.00 24.75 273 SER B O 1
ATOM 2303 N N . PHE B 1 162 ? 15.498 -7.610 -13.058 1.00 19.47 274 PHE B N 1
ATOM 2304 C CA . PHE B 1 162 ? 14.625 -8.751 -12.839 1.00 18.41 274 PHE B CA 1
ATOM 2305 C C . PHE B 1 162 ? 15.446 -10.005 -12.669 1.00 21.39 274 PHE B C 1
ATOM 2306 O O . PHE B 1 162 ? 16.674 -9.986 -12.857 1.00 22.82 274 PHE B O 1
ATOM 2314 N N . PHE B 1 163 ? 14.762 -11.091 -12.330 1.00 14.73 275 PHE B N 1
ATOM 2315 C CA . PHE B 1 163 ? 15.367 -12.359 -12.000 1.00 13.76 275 PHE B CA 1
ATOM 2316 C C . PHE B 1 163 ? 14.369 -13.470 -12.290 1.00 15.89 275 PHE B C 1
ATOM 2317 O O . PHE B 1 163 ? 13.192 -13.374 -11.924 1.00 12.93 275 PHE B O 1
ATOM 2325 N N . GLY B 1 164 ? 14.828 -14.539 -12.907 1.00 12.36 276 GLY B N 1
ATOM 2326 C CA . GLY B 1 164 ? 13.907 -15.617 -13.226 1.00 11.44 276 GLY B CA 1
ATOM 2327 C C . GLY B 1 164 ? 14.567 -16.915 -13.578 1.00 14.45 276 GLY B C 1
ATOM 2328 O O . GLY B 1 164 ? 15.790 -16.987 -13.691 1.00 12.47 276 GLY B O 1
ATOM 2329 N N . ALA B 1 165 ? 13.750 -17.948 -13.739 1.00 14.41 277 ALA B N 1
ATOM 2330 C CA . ALA B 1 165 ? 14.189 -19.298 -14.083 1.00 15.34 277 ALA B CA 1
ATOM 2331 C C . ALA B 1 165 ? 13.046 -20.111 -14.636 1.00 22.92 277 ALA B C 1
ATOM 2332 O O . ALA B 1 165 ? 11.886 -19.776 -14.395 1.00 25.75 277 ALA B O 1
ATOM 2334 N N . PHE B 1 166 ? 13.351 -21.162 -15.386 1.00 18.47 278 PHE B N 1
ATOM 2335 C CA . PHE B 1 166 ? 12.334 -22.087 -15.882 1.00 18.42 278 PHE B CA 1
ATOM 2336 C C . PHE B 1 166 ? 12.933 -23.459 -16.053 1.00 21.93 278 PHE B C 1
ATOM 2337 O O . PHE B 1 166 ? 14.125 -23.564 -16.299 1.00 21.35 278 PHE B O 1
ATOM 2345 N N . LEU B 1 167 ? 12.133 -24.501 -15.859 1.00 19.72 279 LEU B N 1
ATOM 2346 C CA . LEU B 1 167 ? 12.581 -25.880 -15.984 1.00 19.85 279 LEU B CA 1
ATOM 2347 C C . LEU B 1 167 ? 12.842 -26.222 -17.448 1.00 26.81 279 LEU B C 1
ATOM 2348 O O . LEU B 1 167 ? 11.991 -26.005 -18.284 1.00 26.68 279 LEU B O 1
ATOM 2353 N N . VAL B 1 168 ? 14.028 -26.708 -17.761 1.00 26.39 280 VAL B N 1
ATOM 2354 C CA . VAL B 1 168 ? 14.331 -27.115 -19.128 1.00 27.51 280 VAL B CA 1
ATOM 2355 C C . VAL B 1 168 ? 14.273 -28.647 -19.211 1.00 38.85 280 VAL B C 1
ATOM 2356 O O . VAL B 1 168 ? 13.689 -29.223 -20.125 1.00 40.82 280 VAL B O 1
ATOM 2360 N N . GLY B 1 169 ? 14.792 -29.277 -18.166 1.00 38.81 281 GLY B N 1
ATOM 2361 C CA . GLY B 1 169 ? 14.789 -30.723 -17.980 1.00 44.96 281 GLY B CA 1
ATOM 2362 C C . GLY B 1 169 ? 14.373 -31.089 -16.553 1.00 64.36 281 GLY B C 1
ATOM 2363 O O . GLY B 1 169 ? 15.258 -31.349 -15.708 1.00 64.70 281 GLY B O 1
ATOM 2365 N N . PRO C 1 7 ? 16.412 -39.691 -18.373 1.00 72.36 119 PRO D N 1
ATOM 2366 C CA . PRO C 1 7 ? 17.189 -38.602 -18.990 1.00 71.70 119 PRO D CA 1
ATOM 2367 C C . PRO C 1 7 ? 16.920 -38.403 -20.495 1.00 72.61 119 PRO D C 1
ATOM 2368 O O . PRO C 1 7 ? 17.849 -38.405 -21.322 1.00 72.23 119 PRO D O 1
ATOM 2372 N N . GLN C 1 8 ? 15.622 -38.223 -20.839 1.00 65.79 120 GLN D N 1
ATOM 2373 C CA . GLN C 1 8 ? 15.135 -37.891 -22.181 1.00 63.42 120 GLN D CA 1
ATOM 2374 C C . GLN C 1 8 ? 15.315 -36.349 -22.404 1.00 62.11 120 GLN D C 1
ATOM 2375 O O . GLN C 1 8 ? 14.772 -35.790 -23.364 1.00 62.98 120 GLN D O 1
ATOM 2378 N N . ARG C 1 9 ? 16.091 -35.677 -21.504 1.00 51.75 121 ARG D N 1
ATOM 2379 C CA . ARG C 1 9 ? 16.397 -34.239 -21.515 1.00 48.35 121 ARG D CA 1
ATOM 2380 C C . ARG C 1 9 ? 17.551 -33.955 -22.478 1.00 45.44 121 ARG D C 1
ATOM 2381 O O . ARG C 1 9 ? 18.580 -34.627 -22.428 1.00 43.30 121 ARG D O 1
ATOM 2389 N N . VAL C 1 10 ? 17.375 -32.967 -23.361 1.00 39.04 122 VAL D N 1
ATOM 2390 C CA . VAL C 1 10 ? 18.398 -32.593 -24.349 1.00 37.23 122 VAL D CA 1
ATOM 2391 C C . VAL C 1 10 ? 18.917 -31.188 -24.027 1.00 39.38 122 VAL D C 1
ATOM 2392 O O . VAL C 1 10 ? 18.278 -30.184 -24.364 1.00 39.84 122 VAL D O 1
ATOM 2396 N N . ALA C 1 11 ? 20.064 -31.122 -23.348 1.00 33.38 123 ALA D N 1
ATOM 2397 C CA . ALA C 1 11 ? 20.673 -29.854 -22.938 1.00 31.25 123 ALA D CA 1
ATOM 2398 C C . ALA C 1 11 ? 22.120 -30.029 -22.515 1.00 30.99 123 ALA D C 1
ATOM 2399 O O . ALA C 1 11 ? 22.530 -31.133 -22.193 1.00 28.40 123 ALA D O 1
ATOM 2401 N N . ALA C 1 12 ? 22.879 -28.925 -22.486 1.00 26.47 124 ALA D N 1
ATOM 2402 C CA . ALA C 1 12 ? 24.269 -28.891 -22.049 1.00 25.36 124 ALA D CA 1
ATOM 2403 C C . ALA C 1 12 ? 24.631 -27.505 -21.549 1.00 29.13 124 ALA D C 1
ATOM 2404 O O . ALA C 1 12 ? 24.069 -26.516 -22.011 1.00 30.63 124 ALA D O 1
ATOM 2406 N N . HIS C 1 13 ? 25.570 -27.445 -20.593 1.00 22.29 125 HIS D N 1
ATOM 2407 C CA . HIS C 1 13 ? 26.173 -26.232 -20.065 1.00 19.46 125 HIS D CA 1
ATOM 2408 C C . HIS C 1 13 ? 27.614 -26.610 -19.743 1.00 24.17 125 HIS D C 1
ATOM 2409 O O . HIS C 1 13 ? 27.859 -27.450 -18.884 1.00 22.71 125 HIS D O 1
ATOM 2416 N N . ILE C 1 14 ? 28.549 -26.076 -20.518 1.00 21.74 126 ILE D N 1
ATOM 2417 C CA . ILE C 1 14 ? 29.969 -26.380 -20.362 1.00 22.23 126 ILE D CA 1
ATOM 2418 C C . ILE C 1 14 ? 30.718 -25.079 -20.009 1.00 26.15 126 ILE D C 1
ATOM 2419 O O . ILE C 1 14 ? 30.365 -24.024 -20.525 1.00 24.43 126 ILE D O 1
ATOM 2424 N N . THR C 1 15 ? 31.707 -25.151 -19.113 1.00 21.91 127 THR D N 1
ATOM 2425 C CA . THR C 1 15 ? 32.378 -23.966 -18.603 1.00 21.11 127 THR D CA 1
ATOM 2426 C C . THR C 1 15 ? 33.865 -23.897 -18.837 1.00 25.68 127 THR D C 1
ATOM 2427 O O . THR C 1 15 ? 34.490 -24.899 -19.098 1.00 25.97 127 THR D O 1
ATOM 2431 N N . GLY C 1 16 ? 34.420 -22.707 -18.675 1.00 24.47 128 GLY D N 1
ATOM 2432 C CA . GLY C 1 16 ? 35.840 -22.437 -18.781 1.00 25.92 128 GLY D CA 1
ATOM 2433 C C . GLY C 1 16 ? 36.665 -23.326 -17.882 1.00 36.76 128 GLY D C 1
ATOM 2434 O O . GLY C 1 16 ? 36.177 -23.828 -16.854 1.00 35.61 128 GLY D O 1
ATOM 2435 N N . THR C 1 17 ? 37.919 -23.567 -18.328 1.00 39.75 129 THR D N 1
ATOM 2436 C CA . THR C 1 17 ? 38.927 -24.362 -17.623 1.00 42.22 129 THR D CA 1
ATOM 2437 C C . THR C 1 17 ? 40.294 -23.627 -17.748 1.00 49.63 129 THR D C 1
ATOM 2438 O O . THR C 1 17 ? 40.620 -23.115 -18.831 1.00 49.22 129 THR D O 1
ATOM 2442 N N . ARG C 1 18 ? 41.035 -23.499 -16.604 1.00 47.67 130 ARG D N 1
ATOM 2443 C CA . ARG C 1 18 ? 42.352 -22.827 -16.531 1.00 49.09 130 ARG D CA 1
ATOM 2444 C C . ARG C 1 18 ? 43.493 -23.843 -16.666 1.00 73.65 130 ARG D C 1
ATOM 2445 O O . ARG C 1 18 ? 43.435 -24.750 -17.499 1.00 32.80 130 ARG D O 1
ATOM 2450 N N . GLU C 1 32 ? 38.780 -22.361 -39.135 1.00 75.53 144 GLU D N 1
ATOM 2451 C CA . GLU C 1 32 ? 39.105 -22.313 -40.559 1.00 74.84 144 GLU D CA 1
ATOM 2452 C C . GLU C 1 32 ? 38.837 -20.928 -41.152 1.00 76.64 144 GLU D C 1
ATOM 2453 O O . GLU C 1 32 ? 39.620 -19.992 -40.921 1.00 75.35 144 GLU D O 1
ATOM 2454 N N . LYS C 1 33 ? 37.740 -20.810 -41.950 1.00 71.19 145 LYS D N 1
ATOM 2455 C CA . LYS C 1 33 ? 37.352 -19.515 -42.532 1.00 69.23 145 LYS D CA 1
ATOM 2456 C C . LYS C 1 33 ? 36.573 -18.711 -41.467 1.00 65.67 145 LYS D C 1
ATOM 2457 O O . LYS C 1 33 ? 36.089 -17.601 -41.741 1.00 65.76 145 LYS D O 1
ATOM 2460 N N . ALA C 1 34 ? 36.509 -19.269 -40.238 1.00 54.76 146 ALA D N 1
ATOM 2461 C CA . ALA C 1 34 ? 35.868 -18.669 -39.083 1.00 51.33 146 ALA D CA 1
ATOM 2462 C C . ALA C 1 34 ? 36.655 -17.453 -38.557 1.00 47.40 146 ALA D C 1
ATOM 2463 O O . ALA C 1 34 ? 37.887 -17.491 -38.465 1.00 48.16 146 ALA D O 1
ATOM 2465 N N . LEU C 1 35 ? 35.939 -16.390 -38.173 1.00 36.25 147 LEU D N 1
ATOM 2466 C CA . LEU C 1 35 ? 36.559 -15.206 -37.586 1.00 32.88 147 LEU D CA 1
ATOM 2467 C C . LEU C 1 35 ? 36.954 -15.501 -36.121 1.00 35.52 147 LEU D C 1
ATOM 2468 O O . LEU C 1 35 ? 36.353 -16.358 -35.489 1.00 36.07 147 LEU D O 1
ATOM 2473 N N . GLY C 1 36 ? 37.952 -14.810 -35.611 1.00 30.86 148 GLY D N 1
ATOM 2474 C CA . GLY C 1 36 ? 38.425 -15.004 -34.246 1.00 31.60 148 GLY D CA 1
ATOM 2475 C C . GLY C 1 36 ? 39.119 -16.342 -34.059 1.00 38.91 148 GLY D C 1
ATOM 2476 O O . GLY C 1 36 ? 39.530 -16.975 -35.041 1.00 41.91 148 GLY D O 1
ATOM 2477 N N . ARG C 1 37 ? 39.239 -16.803 -32.802 1.00 33.36 149 ARG D N 1
ATOM 2478 C CA . ARG C 1 37 ? 39.855 -18.092 -32.496 1.00 32.48 149 ARG D CA 1
ATOM 2479 C C . ARG C 1 37 ? 38.942 -18.951 -31.657 1.00 34.64 149 ARG D C 1
ATOM 2480 O O . ARG C 1 37 ? 38.429 -18.484 -30.647 1.00 34.07 149 ARG D O 1
ATOM 2485 N N . LYS C 1 38 ? 38.740 -20.213 -32.076 1.00 30.43 150 LYS D N 1
ATOM 2486 C CA . LYS C 1 38 ? 37.877 -21.163 -31.393 1.00 28.94 150 LYS D CA 1
ATOM 2487 C C . LYS C 1 38 ? 38.294 -21.437 -29.955 1.00 35.31 150 LYS D C 1
ATOM 2488 O O . LYS C 1 38 ? 39.468 -21.730 -29.698 1.00 36.24 150 LYS D O 1
ATOM 2494 N N . ILE C 1 39 ? 37.335 -21.352 -29.015 1.00 31.37 151 ILE D N 1
ATOM 2495 C CA . ILE C 1 39 ? 37.625 -21.728 -27.629 1.00 30.00 151 ILE D CA 1
ATOM 2496 C C . ILE C 1 39 ? 37.548 -23.246 -27.607 1.00 36.24 151 ILE D C 1
ATOM 2497 O O . ILE C 1 39 ? 36.510 -23.781 -27.960 1.00 35.78 151 ILE D O 1
ATOM 2502 N N . ASN C 1 40 ? 38.608 -23.943 -27.227 1.00 37.08 152 ASN D N 1
ATOM 2503 C CA . ASN C 1 40 ? 38.522 -25.417 -27.183 1.00 39.21 152 ASN D CA 1
ATOM 2504 C C . ASN C 1 40 ? 38.719 -26.017 -25.771 1.00 46.22 152 ASN D C 1
ATOM 2505 O O . ASN C 1 40 ? 38.615 -27.233 -25.614 1.00 48.42 152 ASN D O 1
ATOM 2510 N N . SER C 1 41 ? 38.894 -25.175 -24.757 1.00 41.78 153 SER D N 1
ATOM 2511 C CA . SER C 1 41 ? 39.127 -25.610 -23.386 1.00 42.83 153 SER D CA 1
ATOM 2512 C C . SER C 1 41 ? 37.902 -25.602 -22.468 1.00 46.84 153 SER D C 1
ATOM 2513 O O . SER C 1 41 ? 37.973 -25.099 -21.330 1.00 48.28 153 SER D O 1
ATOM 2516 N N . TRP C 1 42 ? 36.784 -26.155 -22.942 1.00 39.48 154 TRP D N 1
ATOM 2517 C CA . TRP C 1 42 ? 35.582 -26.267 -22.124 1.00 36.28 154 TRP D CA 1
ATOM 2518 C C . TRP C 1 42 ? 35.647 -27.540 -21.219 1.00 37.40 154 TRP D C 1
ATOM 2519 O O . TRP C 1 42 ? 36.241 -28.532 -21.602 1.00 36.04 154 TRP D O 1
ATOM 2530 N N . GLU C 1 43 ? 35.101 -27.447 -19.994 1.00 34.55 155 GLU D N 1
ATOM 2531 C CA . GLU C 1 43 ? 34.921 -28.476 -18.948 1.00 34.15 155 GLU D CA 1
ATOM 2532 C C . GLU C 1 43 ? 33.431 -28.931 -18.973 1.00 40.55 155 GLU D C 1
ATOM 2533 O O . GLU C 1 43 ? 32.508 -28.109 -18.958 1.00 38.32 155 GLU D O 1
ATOM 2539 N N . SER C 1 44 ? 33.218 -30.250 -19.025 1.00 40.72 156 SER D N 1
ATOM 2540 C CA . SER C 1 44 ? 31.909 -30.843 -19.225 1.00 41.65 156 SER D CA 1
ATOM 2541 C C . SER C 1 44 ? 31.199 -31.506 -18.078 1.00 48.17 156 SER D C 1
ATOM 2542 O O . SER C 1 44 ? 29.973 -31.632 -18.184 1.00 46.62 156 SER D O 1
ATOM 2545 N N . SER C 1 45 ? 31.909 -32.066 -17.060 1.00 47.53 157 SER D N 1
ATOM 2546 C CA . SER C 1 45 ? 31.122 -32.854 -16.113 1.00 48.17 157 SER D CA 1
ATOM 2547 C C . SER C 1 45 ? 31.352 -32.675 -14.646 1.00 50.25 157 SER D C 1
ATOM 2548 O O . SER C 1 45 ? 31.318 -33.677 -13.920 1.00 51.05 157 SER D O 1
ATOM 2551 N N . ARG C 1 46 ? 31.382 -31.443 -14.161 1.00 43.66 158 ARG D N 1
ATOM 2552 C CA . ARG C 1 46 ? 31.415 -31.292 -12.711 1.00 41.51 158 ARG D CA 1
ATOM 2553 C C . ARG C 1 46 ? 29.946 -31.208 -12.248 1.00 41.14 158 ARG D C 1
ATOM 2554 O O . ARG C 1 46 ? 29.307 -30.196 -12.515 1.00 40.77 158 ARG D O 1
ATOM 2562 N N . SER C 1 47 ? 29.395 -32.289 -11.647 1.00 35.47 159 SER D N 1
ATOM 2563 C CA . SER C 1 47 ? 28.010 -32.337 -11.155 1.00 34.68 159 SER D CA 1
ATOM 2564 C C . SER C 1 47 ? 27.591 -31.087 -10.351 1.00 40.48 159 SER D C 1
ATOM 2565 O O . SER C 1 47 ? 28.128 -30.834 -9.267 1.00 42.43 159 SER D O 1
ATOM 2568 N N . GLY C 1 48 ? 26.631 -30.338 -10.881 1.00 35.63 160 GLY D N 1
ATOM 2569 C CA . GLY C 1 48 ? 26.181 -29.125 -10.219 1.00 35.07 160 GLY D CA 1
ATOM 2570 C C . GLY C 1 48 ? 26.645 -27.846 -10.869 1.00 39.12 160 GLY D C 1
ATOM 2571 O O . GLY C 1 48 ? 25.937 -26.839 -10.743 1.00 39.48 160 GLY D O 1
ATOM 2572 N N . HIS C 1 49 ? 27.823 -27.888 -11.591 1.00 35.02 161 HIS D N 1
ATOM 2573 C CA . HIS C 1 49 ? 28.455 -26.774 -12.329 1.00 34.51 161 HIS D CA 1
ATOM 2574 C C . HIS C 1 49 ? 28.311 -26.873 -13.879 1.00 33.47 161 HIS D C 1
ATOM 2575 O O . HIS C 1 49 ? 27.842 -25.938 -14.539 1.00 32.30 161 HIS D O 1
ATOM 2582 N N . SER C 1 50 ? 28.629 -28.029 -14.438 1.00 27.45 162 SER D N 1
ATOM 2583 C CA . SER C 1 50 ? 28.511 -28.262 -15.880 1.00 25.75 162 SER D CA 1
ATOM 2584 C C . SER C 1 50 ? 27.957 -29.654 -16.128 1.00 26.33 162 SER D C 1
ATOM 2585 O O . SER C 1 50 ? 27.931 -30.470 -15.202 1.00 24.99 162 SER D O 1
ATOM 2588 N N . PHE C 1 51 ? 27.489 -29.922 -17.365 1.00 22.91 163 PHE D N 1
ATOM 2589 C CA . PHE C 1 51 ? 26.891 -31.203 -17.734 1.00 22.75 163 PHE D CA 1
ATOM 2590 C C . PHE C 1 51 ? 26.617 -31.309 -19.209 1.00 29.36 163 PHE D C 1
ATOM 2591 O O . PHE C 1 51 ? 26.554 -30.287 -19.901 1.00 30.14 163 PHE D O 1
ATOM 2599 N N . LEU C 1 52 ? 26.377 -32.559 -19.671 1.00 25.07 164 LEU D N 1
ATOM 2600 C CA . LEU C 1 52 ? 25.978 -32.873 -21.043 1.00 24.21 164 LEU D CA 1
ATOM 2601 C C . LEU C 1 52 ? 24.851 -33.879 -20.957 1.00 31.30 164 LEU D C 1
ATOM 2602 O O . LEU C 1 52 ? 24.971 -34.904 -20.278 1.00 33.18 164 LEU D O 1
ATOM 2607 N N . SER C 1 53 ? 23.745 -33.582 -21.590 1.00 26.96 165 SER D N 1
ATOM 2608 C CA . SER C 1 53 ? 22.651 -34.510 -21.609 1.00 26.37 165 SER D CA 1
ATOM 2609 C C . SER C 1 53 ? 22.192 -34.612 -23.047 1.00 29.97 165 SER D C 1
ATOM 2610 O O . SER C 1 53 ? 21.591 -33.672 -23.567 1.00 30.49 165 SER D O 1
ATOM 2613 N N . ASN C 1 54 ? 22.506 -35.736 -23.703 1.00 26.35 166 ASN D N 1
ATOM 2614 C CA . ASN C 1 54 ? 22.113 -36.020 -25.096 1.00 26.08 166 ASN D CA 1
ATOM 2615 C C . ASN C 1 54 ? 22.719 -35.050 -26.112 1.00 28.68 166 ASN D C 1
ATOM 2616 O O . ASN C 1 54 ? 22.082 -34.646 -27.097 1.00 24.82 166 ASN D O 1
ATOM 2621 N N . LEU C 1 55 ? 23.978 -34.713 -25.852 1.00 26.90 167 LEU D N 1
ATOM 2622 C CA . LEU C 1 55 ? 24.844 -33.894 -26.676 1.00 27.56 167 LEU D CA 1
ATOM 2623 C C . LEU C 1 55 ? 26.226 -34.322 -26.198 1.00 34.27 167 LEU D C 1
ATOM 2624 O O . LEU C 1 55 ? 26.362 -34.856 -25.081 1.00 35.14 167 LEU D O 1
ATOM 2629 N N . HIS C 1 56 ? 27.253 -34.100 -27.013 1.00 29.81 168 HIS D N 1
ATOM 2630 C CA . HIS C 1 56 ? 28.604 -34.405 -26.562 1.00 28.89 168 HIS D CA 1
ATOM 2631 C C . HIS C 1 56 ? 29.596 -33.365 -27.057 1.00 32.24 168 HIS D C 1
ATOM 2632 O O . HIS C 1 56 ? 29.304 -32.595 -27.974 1.00 30.03 168 HIS D O 1
ATOM 2639 N N . LEU C 1 57 ? 30.775 -33.365 -26.457 1.00 30.61 169 LEU D N 1
ATOM 2640 C CA . LEU C 1 57 ? 31.805 -32.392 -26.778 1.00 31.89 169 LEU D CA 1
ATOM 2641 C C . LEU C 1 57 ? 32.945 -33.019 -27.553 1.00 36.28 169 LEU D C 1
ATOM 2642 O O . LEU C 1 57 ? 33.339 -34.147 -27.271 1.00 35.83 169 LEU D O 1
ATOM 2647 N N . ARG C 1 58 ? 33.445 -32.308 -28.553 1.00 33.88 170 ARG D N 1
ATOM 2648 C CA . ARG C 1 58 ? 34.544 -32.786 -29.372 1.00 35.10 170 ARG D CA 1
ATOM 2649 C C . ARG C 1 58 ? 35.314 -31.606 -29.883 1.00 41.22 170 ARG D C 1
ATOM 2650 O O . ARG C 1 58 ? 34.789 -30.846 -30.706 1.00 41.29 170 ARG D O 1
ATOM 2655 N N . ASN C 1 59 ? 36.562 -31.460 -29.423 1.00 39.45 171 ASN D N 1
ATOM 2656 C CA . ASN C 1 59 ? 37.455 -30.370 -29.832 1.00 41.64 171 ASN D CA 1
ATOM 2657 C C . ASN C 1 59 ? 36.823 -28.989 -29.570 1.00 47.99 171 ASN D C 1
ATOM 2658 O O . ASN C 1 59 ? 36.944 -28.074 -30.389 1.00 48.06 171 ASN D O 1
ATOM 2660 N N . GLY C 1 60 ? 36.142 -28.863 -28.432 1.00 43.91 172 GLY D N 1
ATOM 2661 C CA . GLY C 1 60 ? 35.472 -27.626 -28.055 1.00 42.59 172 GLY D CA 1
ATOM 2662 C C . GLY C 1 60 ? 34.179 -27.339 -28.796 1.00 43.33 172 GLY D C 1
ATOM 2663 O O . GLY C 1 60 ? 33.630 -26.247 -28.666 1.00 42.91 172 GLY D O 1
ATOM 2664 N N . GLU C 1 61 ? 33.664 -28.311 -29.552 1.00 38.49 173 GLU D N 1
ATOM 2665 C CA . GLU C 1 61 ? 32.426 -28.151 -30.289 1.00 36.98 173 GLU D CA 1
ATOM 2666 C C . GLU C 1 61 ? 31.377 -29.050 -29.710 1.00 39.21 173 GLU D C 1
ATOM 2667 O O . GLU C 1 61 ? 31.622 -30.242 -29.511 1.00 37.81 173 GLU D O 1
ATOM 2673 N N . LEU C 1 62 ? 30.191 -28.485 -29.463 1.00 36.95 174 LEU D N 1
ATOM 2674 C CA . LEU C 1 62 ? 29.038 -29.258 -29.006 1.00 37.18 174 LEU D CA 1
ATOM 2675 C C . LEU C 1 62 ? 28.431 -29.934 -30.232 1.00 41.16 174 LEU D C 1
ATOM 2676 O O . LEU C 1 62 ? 28.182 -29.273 -31.259 1.00 40.22 174 LEU D O 1
ATOM 2681 N N . VAL C 1 63 ? 28.226 -31.261 -30.128 1.00 35.35 175 VAL D N 1
ATOM 2682 C CA . VAL C 1 63 ? 27.698 -32.084 -31.210 1.00 33.49 175 VAL D CA 1
ATOM 2683 C C . VAL C 1 63 ? 26.266 -32.471 -30.939 1.00 33.65 175 VAL D C 1
ATOM 2684 O O . VAL C 1 63 ? 25.949 -32.996 -29.868 1.00 33.29 175 VAL D O 1
ATOM 2688 N N . ILE C 1 64 ? 25.412 -32.220 -31.926 1.00 29.13 176 ILE D N 1
ATOM 2689 C CA . ILE C 1 64 ? 23.979 -32.474 -31.852 1.00 29.51 176 ILE D CA 1
ATOM 2690 C C . ILE C 1 64 ? 23.644 -33.921 -32.145 1.00 39.30 176 ILE D C 1
ATOM 2691 O O . ILE C 1 64 ? 24.159 -34.507 -33.102 1.00 41.59 176 ILE D O 1
ATOM 2696 N N . HIS C 1 65 ? 22.737 -34.478 -31.348 1.00 36.24 177 HIS D N 1
ATOM 2697 C CA . HIS C 1 65 ? 22.275 -35.851 -31.488 1.00 36.16 177 HIS D CA 1
ATOM 2698 C C . HIS C 1 65 ? 20.870 -35.874 -32.078 1.00 45.21 177 HIS D C 1
ATOM 2699 O O . HIS C 1 65 ? 20.612 -36.605 -33.022 1.00 47.74 177 HIS D O 1
ATOM 2706 N N . GLU C 1 66 ? 19.974 -35.054 -31.531 1.00 43.03 178 GLU D N 1
ATOM 2707 C CA . GLU C 1 66 ? 18.575 -34.959 -31.930 1.00 43.17 178 GLU D CA 1
ATOM 2708 C C . GLU C 1 66 ? 18.334 -33.705 -32.761 1.00 44.20 178 GLU D C 1
ATOM 2709 O O . GLU C 1 66 ? 18.560 -32.622 -32.269 1.00 44.05 178 GLU D O 1
ATOM 2715 N N . LYS C 1 67 ? 17.832 -33.843 -33.990 1.00 40.41 179 LYS D N 1
ATOM 2716 C CA . LYS C 1 67 ? 17.460 -32.714 -34.867 1.00 39.06 179 LYS D CA 1
ATOM 2717 C C . LYS C 1 67 ? 16.413 -31.843 -34.163 1.00 39.51 179 LYS D C 1
ATOM 2718 O O . LYS C 1 67 ? 15.547 -32.374 -33.477 1.00 38.69 179 LYS D O 1
ATOM 2722 N N . GLY C 1 68 ? 16.515 -30.529 -34.303 1.00 35.85 180 GLY D N 1
ATOM 2723 C CA . GLY C 1 68 ? 15.545 -29.644 -33.669 1.00 35.62 180 GLY D CA 1
ATOM 2724 C C . GLY C 1 68 ? 15.931 -28.188 -33.543 1.00 38.02 180 GLY D C 1
ATOM 2725 O O . GLY C 1 68 ? 16.937 -27.744 -34.102 1.00 36.14 180 GLY D O 1
ATOM 2726 N N . PHE C 1 69 ? 15.077 -27.436 -32.831 1.00 33.98 181 PHE D N 1
ATOM 2727 C CA . PHE C 1 69 ? 15.290 -26.031 -32.532 1.00 33.85 181 PHE D CA 1
ATOM 2728 C C . PHE C 1 69 ? 16.012 -25.958 -31.202 1.00 36.56 181 PHE D C 1
ATOM 2729 O O . PHE C 1 69 ? 15.542 -26.520 -30.201 1.00 36.48 181 PHE D O 1
ATOM 2737 N N . TYR C 1 70 ? 17.186 -25.313 -31.197 1.00 30.60 182 TYR D N 1
ATOM 2738 C CA . TYR C 1 70 ? 17.984 -25.181 -29.991 1.00 29.51 182 TYR D CA 1
ATOM 2739 C C . TYR C 1 70 ? 18.195 -23.744 -29.618 1.00 32.26 182 TYR D C 1
ATOM 2740 O O . TYR C 1 70 ? 18.528 -22.926 -30.473 1.00 31.26 182 TYR D O 1
ATOM 2749 N N . TYR C 1 71 ? 17.995 -23.418 -28.336 1.00 28.47 183 TYR D N 1
ATOM 2750 C CA . TYR C 1 71 ? 18.350 -22.088 -27.855 1.00 26.67 183 TYR D CA 1
ATOM 2751 C C . TYR C 1 71 ? 19.834 -22.273 -27.509 1.00 27.59 183 TYR D C 1
ATOM 2752 O O . TYR C 1 71 ? 20.164 -23.107 -26.661 1.00 23.74 183 TYR D O 1
ATOM 2761 N N . ILE C 1 72 ? 20.722 -21.555 -28.205 1.00 25.83 184 ILE D N 1
ATOM 2762 C CA . ILE C 1 72 ? 22.172 -21.653 -27.981 1.00 26.10 184 ILE D CA 1
ATOM 2763 C C . ILE C 1 72 ? 22.637 -20.381 -27.300 1.00 26.57 184 ILE D C 1
ATOM 2764 O O . ILE C 1 72 ? 22.204 -19.309 -27.704 1.00 26.98 184 ILE D O 1
ATOM 2769 N N . TYR C 1 73 ? 23.519 -20.476 -26.318 1.00 19.45 185 TYR D N 1
ATOM 2770 C CA . TYR C 1 73 ? 24.001 -19.261 -25.662 1.00 19.43 185 TYR D CA 1
ATOM 2771 C C . TYR C 1 73 ? 25.467 -19.406 -25.254 1.00 23.73 185 TYR D C 1
ATOM 2772 O O . TYR C 1 73 ? 25.985 -20.532 -25.152 1.00 24.85 185 TYR D O 1
ATOM 2781 N N . SER C 1 74 ? 26.108 -18.273 -24.948 1.00 17.29 186 SER D N 1
ATOM 2782 C CA . SER C 1 74 ? 27.485 -18.270 -24.471 1.00 16.01 186 SER D CA 1
ATOM 2783 C C . SER C 1 74 ? 27.814 -16.980 -23.786 1.00 17.11 186 SER D C 1
ATOM 2784 O O . SER C 1 74 ? 27.356 -15.919 -24.207 1.00 16.38 186 SER D O 1
ATOM 2787 N N . GLN C 1 75 ? 28.619 -17.067 -22.738 1.00 12.18 187 GLN D N 1
ATOM 2788 C CA . GLN C 1 75 ? 29.123 -15.888 -22.053 1.00 12.05 187 GLN D CA 1
ATOM 2789 C C . GLN C 1 75 ? 30.618 -16.003 -22.095 1.00 20.05 187 GLN D C 1
ATOM 2790 O O . GLN C 1 75 ? 31.160 -17.064 -21.785 1.00 21.70 187 GLN D O 1
ATOM 2796 N N . THR C 1 76 ? 31.287 -14.949 -22.545 1.00 18.34 188 THR D N 1
ATOM 2797 C CA . THR C 1 76 ? 32.753 -14.898 -22.600 1.00 18.24 188 THR D CA 1
ATOM 2798 C C . THR C 1 76 ? 33.228 -13.653 -21.842 1.00 21.20 188 THR D C 1
ATOM 2799 O O . THR C 1 76 ? 32.785 -12.544 -22.126 1.00 20.85 188 THR D O 1
ATOM 2803 N N . TYR C 1 77 ? 34.092 -13.845 -20.864 1.00 17.59 189 TYR D N 1
ATOM 2804 C CA . TYR C 1 77 ? 34.608 -12.781 -20.034 1.00 18.74 189 TYR D CA 1
ATOM 2805 C C . TYR C 1 77 ? 35.961 -12.268 -20.475 1.00 25.11 189 T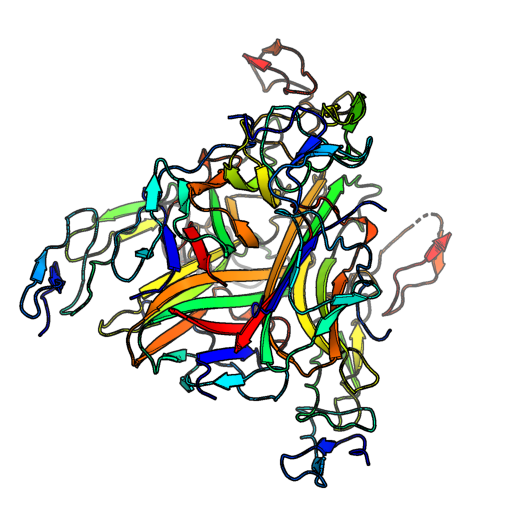YR D C 1
ATOM 2806 O O . TYR C 1 77 ? 36.971 -12.966 -20.367 1.00 25.06 189 TYR D O 1
ATOM 2815 N N . PHE C 1 78 ? 35.983 -11.011 -20.942 1.00 21.27 190 PHE D N 1
ATOM 2816 C CA . PHE C 1 78 ? 37.236 -10.361 -21.334 1.00 18.09 190 PHE D CA 1
ATOM 2817 C C . PHE C 1 78 ? 37.663 -9.590 -20.104 1.00 21.85 190 PHE D C 1
ATOM 2818 O O . PHE C 1 78 ? 36.930 -8.723 -19.639 1.00 20.52 190 PHE D O 1
ATOM 2826 N N . ARG C 1 79 ? 38.780 -9.991 -19.507 1.00 19.26 191 ARG D N 1
ATOM 2827 C CA . ARG C 1 79 ? 39.312 -9.387 -18.279 1.00 19.55 191 ARG D CA 1
ATOM 2828 C C . ARG C 1 79 ? 40.794 -9.110 -18.467 1.00 28.28 191 ARG D C 1
ATOM 2829 O O . ARG C 1 79 ? 41.571 -10.010 -18.774 1.00 28.52 191 ARG D O 1
ATOM 2837 N N . PHE C 1 80 ? 41.189 -7.859 -18.289 1.00 28.29 192 PHE D N 1
ATOM 2838 C CA . PHE C 1 80 ? 42.571 -7.484 -18.514 1.00 28.83 192 PHE D CA 1
ATOM 2839 C C . PHE C 1 80 ? 42.980 -6.212 -17.770 1.00 36.81 192 PHE D C 1
ATOM 2840 O O . PHE C 1 80 ? 42.187 -5.298 -17.575 1.00 35.75 192 PHE D O 1
ATOM 2848 N N . GLN C 1 81 ? 44.254 -6.155 -17.400 1.00 37.59 193 GLN D N 1
ATOM 2849 C CA . GLN C 1 81 ? 44.941 -4.999 -16.822 1.00 38.05 193 GLN D CA 1
ATOM 2850 C C . GLN C 1 81 ? 45.584 -4.408 -18.065 1.00 48.06 193 GLN D C 1
ATOM 2851 O O . GLN C 1 81 ? 46.116 -5.168 -18.899 1.00 47.64 193 GLN D O 1
ATOM 2857 N N . GLU C 1 82 ? 45.509 -3.091 -18.245 1.00 48.96 194 GLU D N 1
ATOM 2858 C CA . GLU C 1 82 ? 46.116 -2.531 -19.442 1.00 51.15 194 GLU D CA 1
ATOM 2859 C C . GLU C 1 82 ? 47.090 -1.470 -19.162 1.00 61.50 194 GLU D C 1
ATOM 2860 O O . GLU C 1 82 ? 46.853 -0.578 -18.328 1.00 62.79 194 GLU D O 1
ATOM 2863 N N . GLU C 1 83 ? 48.203 -1.592 -19.919 1.00 62.34 195 GLU D N 1
ATOM 2864 C CA . GLU C 1 83 ? 49.354 -0.705 -19.967 1.00 64.41 195 GLU D CA 1
ATOM 2865 C C . GLU C 1 83 ? 49.277 0.044 -21.281 1.00 69.98 195 GLU D C 1
ATOM 2866 O O . GLU C 1 83 ? 49.194 -0.573 -22.356 1.00 67.98 195 GLU D O 1
ATOM 2869 N N . ILE C 1 84 ? 49.226 1.385 -21.160 1.00 69.26 196 ILE D N 1
ATOM 2870 C CA . ILE C 1 84 ? 49.132 2.333 -22.262 1.00 70.07 196 ILE D CA 1
ATOM 2871 C C . ILE C 1 84 ? 50.109 1.961 -23.369 1.00 75.11 196 ILE D C 1
ATOM 2872 O O . ILE C 1 84 ? 51.305 1.715 -23.114 1.00 74.03 196 ILE D O 1
ATOM 2874 N N . LYS C 1 85 ? 49.528 1.757 -24.564 1.00 72.04 197 LYS D N 1
ATOM 2875 C CA . LYS C 1 85 ? 50.227 1.437 -25.791 1.00 71.72 197 LYS D CA 1
ATOM 2876 C C . LYS C 1 85 ? 50.869 2.763 -26.163 1.00 76.12 197 LYS D C 1
ATOM 2877 O O . LYS C 1 85 ? 50.171 3.796 -26.205 1.00 77.21 197 LYS D O 1
ATOM 2879 N N . GLU C 1 86 ? 52.210 2.764 -26.306 1.00 70.01 198 GLU D N 1
ATOM 2880 C CA . GLU C 1 86 ? 52.956 3.984 -26.595 1.00 68.01 198 GLU D CA 1
ATOM 2881 C C . GLU C 1 86 ? 52.577 4.625 -27.934 1.00 69.97 198 GLU D C 1
ATOM 2882 O O . GLU C 1 86 ? 52.075 5.756 -27.928 1.00 69.70 198 GLU D O 1
ATOM 2888 N N . ASN C 1 87 ? 52.718 3.892 -29.053 1.00 64.70 199 ASN D N 1
ATOM 2889 C CA . ASN C 1 87 ? 52.434 4.460 -30.372 1.00 64.07 199 ASN D CA 1
ATOM 2890 C C . ASN C 1 87 ? 51.025 4.159 -30.979 1.00 66.57 199 ASN D C 1
ATOM 2891 O O . ASN C 1 87 ? 50.737 4.586 -32.112 1.00 64.07 199 ASN D O 1
ATOM 2893 N N . THR C 1 88 ? 50.143 3.454 -30.217 1.00 63.55 200 THR D N 1
ATOM 2894 C CA . THR C 1 88 ? 48.759 3.105 -30.632 1.00 62.00 200 THR D CA 1
ATOM 2895 C C . THR C 1 88 ? 47.725 3.442 -29.555 1.00 62.84 200 THR D C 1
ATOM 2896 O O . THR C 1 88 ? 48.067 3.768 -28.407 1.00 61.32 200 THR D O 1
ATOM 2898 N N . LYS C 1 89 ? 46.447 3.341 -29.940 1.00 57.44 201 LYS D N 1
ATOM 2899 C CA . LYS C 1 89 ? 45.350 3.523 -29.020 1.00 56.14 201 LYS D CA 1
ATOM 2900 C C . LYS C 1 89 ? 45.091 2.189 -28.280 1.00 59.93 201 LYS D C 1
ATOM 2901 O O . LYS C 1 89 ? 45.334 1.084 -28.807 1.00 57.76 201 LYS D O 1
ATOM 2903 N N . ASN C 1 90 ? 44.619 2.316 -27.033 1.00 57.28 202 ASN D N 1
ATOM 2904 C CA . ASN C 1 90 ? 44.271 1.200 -26.155 1.00 56.55 202 ASN D CA 1
ATOM 2905 C C . ASN C 1 90 ? 42.877 0.518 -26.544 1.00 56.38 202 ASN D C 1
ATOM 2906 O O . ASN C 1 90 ? 42.274 -0.215 -25.738 1.00 56.84 202 ASN D O 1
ATOM 2908 N N . ASP C 1 91 ? 42.425 0.734 -27.793 1.00 46.52 203 ASP D N 1
ATOM 2909 C CA . ASP C 1 91 ? 41.172 0.244 -28.336 1.00 43.71 203 ASP D CA 1
ATOM 2910 C C . ASP C 1 91 ? 41.197 -1.229 -28.678 1.00 42.37 203 ASP D C 1
ATOM 2911 O O . ASP C 1 91 ? 42.048 -1.690 -29.444 1.00 41.86 203 ASP D O 1
ATOM 2916 N N . LYS C 1 92 ? 40.274 -1.973 -28.072 1.00 33.31 204 LYS D N 1
ATOM 2917 C CA . LYS C 1 92 ? 40.151 -3.397 -28.273 1.00 29.66 204 LYS D CA 1
ATOM 2918 C C . LYS C 1 92 ? 38.760 -3.720 -28.702 1.00 29.07 204 LYS D C 1
ATOM 2919 O O . LYS C 1 92 ? 37.785 -3.197 -28.164 1.00 30.45 204 LYS D O 1
ATOM 2924 N N . GLN C 1 93 ? 38.670 -4.563 -29.693 1.00 21.43 205 GLN D N 1
ATOM 2925 C CA . GLN C 1 93 ? 37.397 -5.024 -30.210 1.00 19.99 205 GLN D CA 1
ATOM 2926 C C . GLN C 1 93 ? 37.211 -6.429 -29.643 1.00 25.54 205 GLN D C 1
ATOM 2927 O O . GLN C 1 93 ? 37.965 -7.339 -29.974 1.00 25.85 205 GLN D O 1
ATOM 2933 N N . MET C 1 94 ? 36.239 -6.585 -28.766 1.00 20.91 206 MET D N 1
ATOM 2934 C CA . MET C 1 94 ? 35.948 -7.832 -28.107 1.00 20.18 206 MET D CA 1
ATOM 2935 C C . MET C 1 94 ? 34.698 -8.394 -28.746 1.00 26.04 206 MET D C 1
ATOM 2936 O O . MET C 1 94 ? 33.609 -7.828 -28.629 1.00 26.34 206 MET D O 1
ATOM 2941 N N . VAL C 1 95 ? 34.879 -9.454 -29.518 1.00 23.14 207 VAL D N 1
ATOM 2942 C CA . VAL C 1 95 ? 33.785 -10.031 -30.291 1.00 23.00 207 VAL D CA 1
ATOM 2943 C C . VAL C 1 95 ? 33.631 -11.496 -29.950 1.00 25.28 207 VAL D C 1
ATOM 2944 O O . VAL C 1 95 ? 34.615 -12.227 -29.907 1.00 24.13 207 VAL D O 1
ATOM 2948 N N . GLN C 1 96 ? 32.389 -11.914 -29.713 1.00 19.68 208 GLN D N 1
ATOM 2949 C CA . GLN C 1 96 ? 32.068 -13.294 -29.451 1.00 18.34 208 GLN D CA 1
ATOM 2950 C C . GLN C 1 96 ? 31.292 -13.805 -30.662 1.00 22.72 208 GLN D C 1
ATOM 2951 O O . GLN C 1 96 ? 30.297 -13.196 -31.060 1.00 19.71 208 GLN D O 1
ATOM 2957 N N . TYR C 1 97 ? 31.753 -14.908 -31.261 1.00 22.06 209 TYR D N 1
ATOM 2958 C CA . TYR C 1 97 ? 31.083 -15.500 -32.421 1.00 22.56 209 TYR D CA 1
ATOM 2959 C C . TYR C 1 97 ? 30.616 -16.876 -32.081 1.00 25.47 209 TYR D C 1
ATOM 2960 O O . TYR C 1 97 ? 31.356 -17.641 -31.474 1.00 23.07 209 TYR D O 1
ATOM 2969 N N . ILE C 1 98 ? 29.401 -17.207 -32.508 1.00 23.37 210 ILE D N 1
ATOM 2970 C CA . ILE C 1 98 ? 28.851 -18.541 -32.360 1.00 23.25 210 ILE D CA 1
ATOM 2971 C C . ILE C 1 98 ? 28.623 -19.098 -33.779 1.00 30.40 210 ILE D C 1
ATOM 2972 O O . ILE C 1 98 ? 27.843 -18.536 -34.569 1.00 28.75 210 ILE D O 1
ATOM 2977 N N . TYR C 1 99 ? 29.347 -20.184 -34.095 1.00 28.48 211 TYR D N 1
ATOM 2978 C CA . TYR C 1 99 ? 29.303 -20.831 -35.402 1.00 29.04 211 TYR D CA 1
ATOM 2979 C C . TYR C 1 99 ? 28.728 -22.223 -35.373 1.00 36.25 211 TYR D C 1
ATOM 2980 O O . TYR C 1 99 ? 28.719 -22.883 -34.340 1.00 36.93 211 TYR D O 1
ATOM 2989 N N . LYS C 1 100 ? 28.328 -22.699 -36.544 1.00 34.36 212 LYS D N 1
ATOM 2990 C CA . LYS C 1 100 ? 27.913 -24.083 -36.703 1.00 35.38 212 LYS D CA 1
ATOM 2991 C C . LYS C 1 100 ? 28.617 -24.663 -37.926 1.00 40.46 212 LYS D C 1
ATOM 2992 O O . LYS C 1 100 ? 28.881 -23.932 -38.886 1.00 35.69 212 LYS D O 1
ATOM 2998 N N . TYR C 1 101 ? 28.955 -25.961 -37.846 1.00 41.63 213 TYR D N 1
ATOM 2999 C CA . TYR C 1 101 ? 29.510 -26.775 -38.911 1.00 43.08 213 TYR D CA 1
ATOM 3000 C C . TYR C 1 101 ? 28.408 -27.722 -39.233 1.00 51.13 213 TYR D C 1
ATOM 3001 O O . TYR C 1 101 ? 27.875 -28.376 -38.339 1.00 49.82 213 TYR D O 1
ATOM 3010 N N . THR C 1 102 ? 28.005 -27.739 -40.498 1.00 52.60 214 THR D N 1
ATOM 3011 C CA . THR C 1 102 ? 26.958 -28.627 -40.967 1.00 53.62 214 THR D CA 1
ATOM 3012 C C . THR C 1 102 ? 27.533 -29.372 -42.160 1.00 59.35 214 THR D C 1
ATOM 3013 O O . THR C 1 102 ? 28.747 -29.529 -42.266 1.00 57.83 214 THR D O 1
ATOM 3017 N N . SER C 1 103 ? 26.655 -29.832 -43.044 1.00 59.54 215 SER D N 1
ATOM 3018 C CA . SER C 1 103 ? 26.964 -30.475 -44.321 1.00 59.85 215 SER D CA 1
ATOM 3019 C C . SER C 1 103 ? 27.201 -29.319 -45.328 1.00 60.47 215 SER D C 1
ATOM 3020 O O . SER C 1 103 ? 26.335 -28.930 -46.149 1.00 58.08 215 SER D O 1
ATOM 3023 N N . TYR C 1 104 ? 28.382 -28.716 -45.149 1.00 55.49 216 TYR D N 1
ATOM 3024 C CA . TYR C 1 104 ? 28.916 -27.604 -45.911 1.00 54.78 216 TYR D CA 1
ATOM 3025 C C . TYR C 1 104 ? 30.374 -27.401 -45.478 1.00 56.35 216 TYR D C 1
ATOM 3026 O O . TYR C 1 104 ? 30.670 -27.443 -44.279 1.00 55.72 216 TYR D O 1
ATOM 3035 N N . PRO C 1 105 ? 31.306 -27.242 -46.444 1.00 52.45 217 PRO D N 1
ATOM 3036 C CA . PRO C 1 105 ? 32.739 -27.098 -46.092 1.00 51.96 217 PRO D CA 1
ATOM 3037 C C . PRO C 1 105 ? 33.121 -26.000 -45.117 1.00 55.12 217 PRO D C 1
ATOM 3038 O O . PRO C 1 105 ? 34.024 -26.219 -44.315 1.00 54.63 217 PRO D O 1
ATOM 3042 N N . ASP C 1 106 ? 32.461 -24.821 -45.193 1.00 51.49 218 ASP D N 1
ATOM 3043 C CA . ASP C 1 106 ? 32.772 -23.692 -44.311 1.00 50.23 218 ASP D CA 1
ATOM 3044 C C . ASP C 1 106 ? 31.875 -23.573 -43.076 1.00 47.81 218 ASP D C 1
ATOM 3045 O O . ASP C 1 106 ? 30.695 -23.915 -43.133 1.00 47.13 218 ASP D O 1
ATOM 3050 N N . PRO C 1 107 ? 32.421 -23.071 -41.947 1.00 40.85 219 PRO D N 1
ATOM 3051 C CA . PRO C 1 107 ? 31.576 -22.851 -40.769 1.00 38.97 219 PRO D CA 1
ATOM 3052 C C . PRO C 1 107 ? 30.609 -21.689 -41.042 1.00 39.89 219 PRO D C 1
ATOM 3053 O O . PRO C 1 107 ? 30.970 -20.742 -41.741 1.00 41.57 219 PRO D O 1
ATOM 3057 N N . ILE C 1 108 ? 29.372 -21.785 -40.547 1.00 32.19 220 ILE D N 1
ATOM 3058 C CA . ILE C 1 108 ? 28.326 -20.774 -40.760 1.00 30.05 220 ILE D CA 1
ATOM 3059 C C . ILE C 1 108 ? 28.057 -19.951 -39.505 1.00 31.74 220 ILE D C 1
ATOM 3060 O O . ILE C 1 108 ? 27.664 -20.529 -38.483 1.00 32.89 220 ILE D O 1
ATOM 3065 N N . LEU C 1 109 ? 28.253 -18.621 -39.571 1.00 23.65 221 LEU D N 1
ATOM 3066 C CA . LEU C 1 109 ? 28.014 -17.755 -38.410 1.00 21.57 221 LEU D CA 1
ATOM 3067 C C . LEU C 1 109 ? 26.545 -17.684 -38.032 1.00 27.17 221 LEU D C 1
ATOM 3068 O O . LEU C 1 109 ? 25.725 -17.316 -38.863 1.00 28.90 221 LEU D O 1
ATOM 3073 N N . LEU C 1 110 ? 26.219 -18.002 -36.759 1.00 21.79 222 LEU D N 1
ATOM 3074 C CA . LEU C 1 110 ? 24.854 -17.936 -36.239 1.00 18.28 222 LEU D CA 1
ATOM 3075 C C . LEU C 1 110 ? 24.648 -16.618 -35.499 1.00 19.29 222 LEU D C 1
ATOM 3076 O O . LEU C 1 110 ? 23.665 -15.931 -35.729 1.00 19.33 222 LEU D O 1
ATOM 3081 N N . MET C 1 111 ? 25.564 -16.264 -34.610 1.00 15.81 223 MET D N 1
ATOM 3082 C CA . MET C 1 111 ? 25.440 -15.043 -33.819 1.00 16.23 223 MET D CA 1
ATOM 3083 C C . MET C 1 111 ? 26.803 -14.388 -33.557 1.00 21.40 223 MET D C 1
ATOM 3084 O O . MET C 1 111 ? 27.810 -15.104 -33.391 1.00 20.27 223 MET D O 1
ATOM 3089 N N . LYS C 1 112 ? 26.816 -13.025 -33.477 1.00 16.83 224 LYS D N 1
ATOM 3090 C CA . LYS C 1 112 ? 27.986 -12.224 -33.105 1.00 15.95 224 LYS D CA 1
ATOM 3091 C C . LYS C 1 112 ? 27.571 -11.138 -32.151 1.00 19.93 224 LYS D C 1
ATOM 3092 O O . LYS C 1 112 ? 26.491 -10.584 -32.290 1.00 21.12 224 LYS D O 1
ATOM 3098 N N . SER C 1 113 ? 28.403 -10.855 -31.160 1.00 15.14 225 SER D N 1
ATOM 3099 C CA . SER C 1 113 ? 28.131 -9.831 -30.172 1.00 13.90 225 SER D CA 1
ATOM 3100 C C . SER C 1 113 ? 29.437 -9.119 -29.951 1.00 20.29 225 SER D C 1
ATOM 3101 O O . SER C 1 113 ? 30.469 -9.770 -29.758 1.00 19.03 225 SER D O 1
ATOM 3104 N N . ALA C 1 114 ? 29.426 -7.779 -30.094 1.00 19.03 226 ALA D N 1
ATOM 3105 C CA . ALA C 1 114 ? 30.662 -7.011 -30.011 1.00 18.95 226 ALA D CA 1
ATOM 3106 C C . ALA C 1 114 ? 30.666 -5.926 -29.002 1.00 21.80 226 ALA D C 1
ATOM 3107 O O . ALA C 1 114 ? 29.635 -5.345 -28.693 1.00 21.74 226 ALA D O 1
ATOM 3109 N N . ARG C 1 115 ? 31.842 -5.653 -28.490 1.00 18.96 227 ARG D N 1
ATOM 3110 C CA . ARG C 1 115 ? 32.058 -4.600 -27.545 1.00 19.63 227 ARG D CA 1
ATOM 3111 C C . ARG C 1 115 ? 33.423 -3.983 -27.840 1.00 27.42 227 ARG D C 1
ATOM 3112 O O . ARG C 1 115 ? 34.298 -4.667 -28.366 1.00 28.08 227 ARG D O 1
ATOM 3117 N N . ASN C 1 116 ? 33.594 -2.695 -27.545 1.00 23.54 228 ASN D N 1
ATOM 3118 C CA . ASN C 1 116 ? 34.893 -2.068 -27.694 1.00 22.65 228 ASN D CA 1
ATOM 3119 C C . ASN C 1 116 ? 35.288 -1.649 -26.286 1.00 25.99 228 ASN D C 1
ATOM 3120 O O . ASN C 1 116 ? 34.434 -1.257 -25.480 1.00 24.29 228 ASN D O 1
ATOM 3125 N N . SER C 1 117 ? 36.575 -1.727 -25.977 1.00 24.55 229 SER D N 1
ATOM 3126 C CA . SER C 1 117 ? 37.087 -1.282 -24.669 1.00 24.25 229 SER D CA 1
ATOM 3127 C C . SER C 1 117 ? 37.079 0.289 -24.597 1.00 28.17 229 SER D C 1
ATOM 3128 O O . SER C 1 117 ? 37.009 0.961 -25.615 1.00 28.26 229 SER D O 1
ATOM 3131 N N . CYS C 1 118 ? 37.157 0.854 -23.409 1.00 24.86 230 CYS D N 1
ATOM 3132 C CA . CYS C 1 118 ? 37.180 2.288 -23.116 1.00 24.75 230 CYS D CA 1
ATOM 3133 C C . CYS C 1 118 ? 38.387 2.950 -23.798 1.00 36.79 230 CYS D C 1
ATOM 3134 O O . CYS C 1 118 ? 39.524 2.520 -23.617 1.00 37.76 230 CYS D O 1
ATOM 3137 N N . TRP C 1 119 ? 38.122 3.960 -24.622 1.00 37.85 231 TRP D N 1
ATOM 3138 C CA . TRP C 1 119 ? 39.112 4.736 -25.385 1.00 37.91 231 TRP D CA 1
ATOM 3139 C C . TRP C 1 119 ? 40.004 5.648 -24.500 1.00 44.13 231 TRP D C 1
ATOM 3140 O O . TRP C 1 119 ? 41.027 6.160 -24.986 1.00 44.27 231 TRP D O 1
ATOM 3151 N N . SER C 1 120 ? 39.575 5.914 -23.236 1.00 39.70 232 SER D N 1
ATOM 3152 C CA . SER C 1 120 ? 40.311 6.762 -22.321 1.00 39.14 232 SER D CA 1
ATOM 3153 C C . SER C 1 120 ? 41.711 6.226 -22.031 1.00 47.10 232 SER D C 1
ATOM 3154 O O . SER C 1 120 ? 41.904 5.022 -21.818 1.00 46.95 232 SER D O 1
ATOM 3157 N N . LYS C 1 121 ? 42.694 7.130 -22.077 1.00 45.68 233 LYS D N 1
ATOM 3158 C CA . LYS C 1 121 ? 44.077 6.777 -21.799 1.00 44.74 233 LYS D CA 1
ATOM 3159 C C . LYS C 1 121 ? 44.271 6.628 -20.291 1.00 46.44 233 LYS D C 1
ATOM 3160 O O . LYS C 1 121 ? 45.270 6.061 -19.894 1.00 46.68 233 LYS D O 1
ATOM 3162 N N . ASP C 1 122 ? 43.296 7.092 -19.462 1.00 40.89 234 ASP D N 1
ATOM 3163 C CA . ASP C 1 122 ? 43.283 6.954 -18.002 1.00 40.19 234 ASP D CA 1
ATOM 3164 C C . ASP C 1 122 ? 42.862 5.523 -17.572 1.00 42.19 234 ASP D C 1
ATOM 3165 O O . ASP C 1 122 ? 42.841 5.245 -16.370 1.00 40.74 234 ASP D O 1
ATOM 3170 N N . ALA C 1 123 ? 42.484 4.639 -18.527 1.00 37.63 235 ALA D N 1
ATOM 3171 C CA . ALA C 1 123 ? 42.018 3.275 -18.287 1.00 36.07 235 ALA D CA 1
ATOM 3172 C C . ALA C 1 123 ? 43.065 2.352 -17.682 1.00 39.30 235 ALA D C 1
ATOM 3173 O O . ALA C 1 123 ? 44.049 2.034 -18.338 1.00 40.15 235 ALA D O 1
ATOM 3175 N N . GLU C 1 124 ? 42.852 1.927 -16.426 1.00 34.61 236 GLU D N 1
ATOM 3176 C CA . GLU C 1 124 ? 43.757 1.029 -15.704 1.00 33.23 236 GLU D CA 1
ATOM 3177 C C . GLU C 1 124 ? 43.475 -0.446 -15.975 1.00 35.07 236 GLU D C 1
ATOM 3178 O O . GLU C 1 124 ? 44.394 -1.265 -15.940 1.00 34.67 236 GLU D O 1
ATOM 3184 N N . TYR C 1 125 ? 42.193 -0.798 -16.211 1.00 29.80 237 TYR D N 1
ATOM 3185 C CA . TYR C 1 125 ? 41.794 -2.185 -16.522 1.00 26.40 237 TYR D CA 1
ATOM 3186 C C . TYR C 1 125 ? 40.449 -2.252 -17.238 1.00 27.65 237 TYR D C 1
ATOM 3187 O O . TYR C 1 125 ? 39.730 -1.256 -17.318 1.00 27.19 237 TYR D O 1
ATOM 3196 N N . GLY C 1 126 ? 40.117 -3.430 -17.723 1.00 23.92 238 GLY D N 1
ATOM 3197 C CA . GLY C 1 126 ? 38.856 -3.664 -18.412 1.00 23.36 238 GLY D CA 1
ATOM 3198 C C . GLY C 1 126 ? 38.178 -4.948 -17.993 1.00 25.11 238 GLY D C 1
ATOM 3199 O O . GLY C 1 126 ? 38.820 -5.997 -17.925 1.00 24.28 238 GLY D O 1
ATOM 3200 N N . LEU C 1 127 ? 36.874 -4.867 -17.707 1.00 19.95 239 LEU D N 1
ATOM 3201 C CA . LEU C 1 127 ? 36.006 -5.980 -17.347 1.00 18.34 239 LEU D CA 1
ATOM 3202 C C . LEU C 1 127 ? 34.859 -5.998 -18.351 1.00 22.71 239 LEU D C 1
ATOM 3203 O O . LEU C 1 127 ? 34.010 -5.116 -18.323 1.00 23.73 239 LEU D O 1
ATOM 3208 N N . TYR C 1 128 ? 34.848 -6.940 -19.276 1.00 20.19 240 TYR D N 1
ATOM 3209 C CA . TYR C 1 128 ? 33.792 -6.973 -20.278 1.00 21.51 240 TYR D CA 1
ATOM 3210 C C . TYR C 1 128 ? 33.245 -8.378 -20.472 1.00 28.53 240 TYR D C 1
ATOM 3211 O O . TYR C 1 128 ? 33.840 -9.183 -21.214 1.00 30.45 240 TYR D O 1
ATOM 3220 N N . SER C 1 129 ? 32.121 -8.682 -19.791 1.00 21.48 241 SER D N 1
ATOM 3221 C CA . SER C 1 129 ? 31.456 -9.964 -19.959 1.00 19.76 241 SER D CA 1
ATOM 3222 C C . SER C 1 129 ? 30.537 -9.839 -21.171 1.00 22.58 241 SER D C 1
ATOM 3223 O O . SER C 1 129 ? 29.828 -8.855 -21.287 1.00 25.02 241 SER D O 1
ATOM 3226 N N . ILE C 1 130 ? 30.557 -10.792 -22.089 1.00 17.05 242 ILE D N 1
ATOM 3227 C CA . ILE C 1 130 ? 29.651 -10.749 -23.256 1.00 15.79 242 ILE D CA 1
ATOM 3228 C C . ILE C 1 130 ? 28.758 -11.977 -23.268 1.00 20.54 242 ILE D C 1
ATOM 3229 O O . ILE C 1 130 ? 29.268 -13.092 -23.305 1.00 23.83 242 ILE D O 1
ATOM 3234 N N . TYR C 1 131 ? 27.444 -11.787 -23.217 1.00 14.09 243 TYR D N 1
ATOM 3235 C CA . TYR C 1 131 ? 26.447 -12.868 -23.264 1.00 11.54 243 TYR D CA 1
ATOM 3236 C C . TYR C 1 131 ? 25.553 -12.688 -24.472 1.00 16.45 243 TYR D C 1
ATOM 3237 O O . TYR C 1 131 ? 25.074 -11.582 -24.708 1.00 16.36 243 TYR D O 1
ATOM 3246 N N . GLN C 1 132 ? 25.272 -13.781 -25.191 1.00 12.78 244 GLN D N 1
ATOM 3247 C CA . GLN C 1 132 ? 24.294 -13.789 -26.263 1.00 13.24 244 GLN D CA 1
ATOM 3248 C C . GLN C 1 132 ? 23.646 -15.157 -26.339 1.00 18.96 244 GLN D C 1
ATOM 3249 O O . GLN C 1 132 ? 24.238 -16.148 -25.919 1.00 17.04 244 GLN D O 1
ATOM 3255 N N . GLY C 1 133 ? 22.451 -15.204 -26.902 1.00 17.40 245 GLY D N 1
ATOM 3256 C CA . GLY C 1 133 ? 21.721 -16.447 -27.111 1.00 16.38 245 GLY D CA 1
ATOM 3257 C C . GLY C 1 133 ? 20.687 -16.293 -28.204 1.00 17.05 245 GLY D C 1
ATOM 3258 O O . GLY C 1 133 ? 20.278 -15.165 -28.487 1.00 16.56 245 GLY D O 1
ATOM 3259 N N . GLY C 1 134 ? 20.266 -17.397 -28.814 1.00 11.91 246 GLY D N 1
ATOM 3260 C CA . GLY C 1 134 ? 19.226 -17.363 -29.836 1.00 13.28 246 GLY D CA 1
ATOM 3261 C C . GLY C 1 134 ? 18.789 -18.731 -30.295 1.00 24.43 246 GLY D C 1
ATOM 3262 O O . GLY C 1 134 ? 19.523 -19.694 -30.075 1.00 27.55 246 GLY D O 1
ATOM 3263 N N . ILE C 1 135 ? 17.631 -18.843 -30.975 1.00 23.45 247 ILE D N 1
ATOM 3264 C CA . ILE C 1 135 ? 17.156 -20.157 -31.439 1.00 25.20 247 ILE D CA 1
ATOM 3265 C C . ILE C 1 135 ? 17.523 -20.485 -32.891 1.00 30.53 247 ILE D C 1
ATOM 3266 O O . ILE C 1 135 ? 17.332 -19.676 -33.814 1.00 31.16 247 ILE D O 1
ATOM 3271 N N . PHE C 1 136 ? 18.062 -21.700 -33.077 1.00 25.50 248 PHE D N 1
ATOM 3272 C CA . PHE C 1 136 ? 18.529 -22.177 -34.359 1.00 24.54 248 PHE D CA 1
ATOM 3273 C C . PHE C 1 136 ? 18.144 -23.605 -34.610 1.00 33.62 248 PHE D C 1
ATOM 3274 O O . PHE C 1 136 ? 18.151 -24.414 -33.695 1.00 34.12 248 PHE D O 1
ATOM 3282 N N . GLU C 1 137 ? 17.768 -23.917 -35.861 1.00 33.38 249 GLU D N 1
ATOM 3283 C CA . GLU C 1 137 ? 17.436 -25.270 -36.291 1.00 32.98 249 GLU D CA 1
ATOM 3284 C C . GLU C 1 137 ? 18.736 -25.977 -36.620 1.00 36.34 249 GLU D C 1
ATOM 3285 O O . GLU C 1 137 ? 19.538 -25.485 -37.418 1.00 34.28 249 GLU D O 1
ATOM 3291 N N . LEU C 1 138 ? 18.962 -27.109 -35.980 1.00 34.80 250 LEU D N 1
ATOM 3292 C CA . LEU C 1 138 ? 20.165 -27.883 -36.218 1.00 34.92 250 LEU D CA 1
ATOM 3293 C C . LEU C 1 138 ? 19.827 -29.308 -36.586 1.00 40.46 250 LEU D C 1
ATOM 3294 O O . LEU C 1 138 ? 18.823 -29.850 -36.130 1.00 38.70 250 LEU D O 1
ATOM 3299 N N . LYS C 1 139 ? 20.656 -29.901 -37.436 1.00 40.08 251 LYS D N 1
ATOM 3300 C CA . LYS C 1 139 ? 20.528 -31.279 -37.896 1.00 39.99 251 LYS D CA 1
ATOM 3301 C C . LYS C 1 139 ? 21.402 -32.181 -37.034 1.00 42.28 251 LYS D C 1
ATOM 3302 O O . LYS C 1 139 ? 22.390 -31.728 -36.471 1.00 40.60 251 LYS D O 1
ATOM 3308 N N . GLU C 1 140 ? 21.049 -33.470 -36.950 1.00 39.23 252 GLU D N 1
ATOM 3309 C CA . GLU C 1 140 ? 21.866 -34.427 -36.215 1.00 38.53 252 GLU D CA 1
ATOM 3310 C C . GLU C 1 140 ? 23.303 -34.350 -36.768 1.00 40.23 252 GLU D C 1
ATOM 3311 O O . GLU C 1 140 ? 23.484 -34.263 -37.981 1.00 40.52 252 GLU D O 1
ATOM 3314 N N . ASN C 1 141 ? 24.298 -34.292 -35.865 1.00 34.50 253 ASN D N 1
ATOM 3315 C CA . ASN C 1 141 ? 25.737 -34.251 -36.159 1.00 33.83 253 ASN D CA 1
ATOM 3316 C C . ASN C 1 141 ? 26.237 -32.858 -36.597 1.00 37.84 253 ASN D C 1
ATOM 3317 O O . ASN C 1 141 ? 27.417 -32.702 -36.957 1.00 38.60 253 ASN D O 1
ATOM 3319 N N . ASP C 1 142 ? 25.378 -31.830 -36.478 1.00 31.78 254 ASP D N 1
ATOM 3320 C CA . ASP C 1 142 ? 25.808 -30.456 -36.663 1.00 28.60 254 ASP D CA 1
ATOM 3321 C C . ASP C 1 142 ? 26.672 -30.163 -35.432 1.00 31.80 254 ASP D C 1
ATOM 3322 O O . ASP C 1 142 ? 26.413 -30.702 -34.348 1.00 32.98 254 ASP D O 1
ATOM 3327 N N . ARG C 1 143 ? 27.729 -29.370 -35.605 1.00 25.99 255 ARG D N 1
ATOM 3328 C CA . ARG C 1 143 ? 28.627 -29.008 -34.521 1.00 24.73 255 ARG D CA 1
ATOM 3329 C C . ARG C 1 143 ? 28.554 -27.506 -34.266 1.00 29.78 255 ARG D C 1
ATOM 3330 O O . ARG C 1 143 ? 28.570 -26.717 -35.209 1.00 28.64 255 ARG D O 1
ATOM 3338 N N . ILE C 1 144 ? 28.498 -27.098 -32.997 1.00 27.72 256 ILE D N 1
ATOM 3339 C CA . ILE C 1 144 ? 28.447 -25.663 -32.656 1.00 26.72 256 ILE D CA 1
ATOM 3340 C C . ILE C 1 144 ? 29.601 -25.290 -31.767 1.00 30.81 256 ILE D C 1
ATOM 3341 O O . ILE C 1 144 ? 29.940 -26.022 -30.850 1.00 33.13 256 ILE D O 1
ATOM 3346 N N . PHE C 1 145 ? 30.222 -24.169 -32.043 1.00 26.95 257 PHE D N 1
ATOM 3347 C CA . PHE C 1 145 ? 31.352 -23.728 -31.253 1.00 26.13 257 PHE D CA 1
ATOM 3348 C C . PHE C 1 145 ? 31.346 -22.220 -31.085 1.00 30.28 257 PHE D C 1
ATOM 3349 O O . PHE C 1 145 ? 30.633 -21.499 -31.795 1.00 28.63 257 PHE D O 1
ATOM 3357 N N . VAL C 1 146 ? 32.182 -21.751 -30.157 1.00 27.89 258 VAL D N 1
ATOM 3358 C CA . VAL C 1 146 ? 32.402 -20.350 -29.844 1.00 27.07 258 VAL D CA 1
ATOM 3359 C C . VAL C 1 146 ? 33.821 -19.970 -30.299 1.00 31.42 258 VAL D C 1
ATOM 3360 O O . VAL C 1 146 ? 34.791 -20.693 -30.058 1.00 29.07 258 VAL D O 1
ATOM 3364 N N . SER C 1 147 ? 33.913 -18.817 -30.944 1.00 30.52 259 SER D N 1
ATOM 3365 C CA . SER C 1 147 ? 35.131 -18.203 -31.461 1.00 29.63 259 SER D CA 1
ATOM 3366 C C . SER C 1 147 ? 35.158 -16.754 -30.903 1.00 30.10 259 SER D C 1
ATOM 3367 O O . SER C 1 147 ? 34.103 -16.119 -30.811 1.00 29.48 259 SER D O 1
ATOM 3370 N N . VAL C 1 148 ? 36.331 -16.255 -30.499 1.00 23.24 260 VAL D N 1
ATOM 3371 C CA . VAL C 1 148 ? 36.448 -14.893 -29.976 1.00 22.53 260 VAL D CA 1
ATOM 3372 C C . VAL C 1 148 ? 37.660 -14.148 -30.558 1.00 30.33 260 VAL D C 1
ATOM 3373 O O . VAL C 1 148 ? 38.629 -14.795 -30.949 1.00 33.62 260 VAL D O 1
ATOM 3377 N N . THR C 1 149 ? 37.645 -12.794 -30.553 1.00 23.57 261 THR D N 1
ATOM 3378 C CA . THR C 1 149 ? 38.826 -12.010 -30.871 1.00 22.11 261 THR D CA 1
ATOM 3379 C C . THR C 1 149 ? 39.560 -11.914 -29.549 1.00 26.27 261 THR D C 1
ATOM 3380 O O . THR C 1 149 ? 39.009 -12.275 -28.524 1.00 27.07 261 THR D O 1
ATOM 3384 N N . ASN C 1 150 ? 40.789 -11.454 -29.550 1.00 24.85 262 ASN D N 1
ATOM 3385 C CA . ASN C 1 150 ? 41.576 -11.271 -28.323 1.00 24.29 262 ASN D CA 1
ATOM 3386 C C . ASN C 1 150 ? 41.458 -12.426 -27.357 1.00 25.70 262 ASN D C 1
ATOM 3387 O O . ASN C 1 150 ? 41.250 -12.194 -26.186 1.00 24.29 262 ASN D O 1
ATOM 3392 N N . GLU C 1 151 ? 41.585 -13.653 -27.825 1.00 25.44 263 GLU D N 1
ATOM 3393 C CA . GLU C 1 151 ? 41.488 -14.832 -26.953 1.00 27.77 263 GLU D CA 1
ATOM 3394 C C . GLU C 1 151 ? 42.407 -14.755 -25.736 1.00 31.26 263 GLU D C 1
ATOM 3395 O O . GLU C 1 151 ? 42.086 -15.321 -24.699 1.00 30.64 263 GLU D O 1
ATOM 3401 N N . HIS C 1 152 ? 43.518 -14.017 -25.840 1.00 28.11 264 HIS D N 1
ATOM 3402 C CA . HIS C 1 152 ? 44.486 -13.875 -24.758 1.00 27.91 264 HIS D CA 1
ATOM 3403 C C . HIS C 1 152 ? 43.962 -13.041 -23.589 1.00 30.92 264 HIS D C 1
ATOM 3404 O O . HIS C 1 152 ? 44.588 -13.047 -22.526 1.00 32.51 264 HIS D O 1
ATOM 3411 N N . LEU C 1 153 ? 42.825 -12.341 -23.767 1.00 24.14 265 LEU D N 1
ATOM 3412 C CA . LEU C 1 153 ? 42.217 -11.548 -22.707 1.00 23.38 265 LEU D CA 1
ATOM 3413 C C . LEU C 1 153 ? 41.040 -12.251 -22.039 1.00 28.09 265 LEU D C 1
ATOM 3414 O O . LEU C 1 153 ? 40.414 -11.696 -21.138 1.00 28.28 265 LEU D O 1
ATOM 3419 N N . ILE C 1 154 ? 40.738 -13.473 -22.465 1.00 26.37 266 ILE D N 1
ATOM 3420 C CA . ILE C 1 154 ? 39.628 -14.236 -21.907 1.00 27.26 266 ILE D CA 1
ATOM 3421 C C . ILE C 1 154 ? 39.932 -14.833 -20.548 1.00 27.37 266 ILE D C 1
ATOM 3422 O O . ILE C 1 154 ? 40.920 -15.515 -20.401 1.00 27.89 266 ILE D O 1
ATOM 3427 N N . ASP C 1 155 ? 39.041 -14.637 -19.596 1.00 21.74 267 ASP D N 1
ATOM 3428 C CA . ASP C 1 155 ? 39.108 -15.237 -18.281 1.00 20.79 267 ASP D CA 1
ATOM 3429 C C . ASP C 1 155 ? 38.249 -16.496 -18.333 1.00 25.75 267 ASP D C 1
ATOM 3430 O O . ASP C 1 155 ? 37.044 -16.460 -18.584 1.00 23.77 267 ASP D O 1
ATOM 3435 N N . MET C 1 156 ? 38.879 -17.605 -18.082 1.00 24.84 268 MET D N 1
ATOM 3436 C CA . MET C 1 156 ? 38.232 -18.888 -18.142 1.00 24.50 268 MET D CA 1
ATOM 3437 C C . MET C 1 156 ? 37.655 -19.397 -16.796 1.00 26.35 268 MET D C 1
ATOM 3438 O O . MET C 1 156 ? 37.439 -20.598 -16.669 1.00 24.92 268 MET D O 1
ATOM 3443 N N . ASP C 1 157 ? 37.342 -18.519 -15.825 1.00 24.32 269 ASP D N 1
ATOM 3444 C CA . ASP C 1 157 ? 36.714 -18.978 -14.564 1.00 24.88 269 ASP D CA 1
ATOM 3445 C C . ASP C 1 157 ? 35.417 -19.679 -14.944 1.00 29.13 269 ASP D C 1
ATOM 3446 O O . ASP C 1 157 ? 34.749 -19.217 -15.858 1.00 29.87 269 ASP D O 1
ATOM 3451 N N . HIS C 1 158 ? 35.081 -20.806 -14.314 1.00 25.65 270 HIS D N 1
ATOM 3452 C CA . HIS C 1 158 ? 33.865 -21.590 -14.605 1.00 26.11 270 HIS D CA 1
ATOM 3453 C C . HIS C 1 158 ? 32.577 -20.776 -14.626 1.00 26.72 270 HIS D C 1
ATOM 3454 O O . HIS C 1 158 ? 31.700 -21.048 -15.437 1.00 27.06 270 HIS D O 1
ATOM 3461 N N . GLU C 1 159 ? 32.445 -19.804 -13.706 1.00 20.42 271 GLU D N 1
ATOM 3462 C CA . GLU C 1 159 ? 31.244 -19.003 -13.511 1.00 18.96 271 GLU D CA 1
ATOM 3463 C C . GLU C 1 159 ? 31.166 -17.831 -14.508 1.00 22.16 271 GLU D C 1
ATOM 3464 O O . GLU C 1 159 ? 30.093 -17.234 -14.701 1.00 21.72 271 GLU D O 1
ATOM 3470 N N . ALA C 1 160 ? 32.316 -17.506 -15.126 1.00 16.98 272 ALA D N 1
ATOM 3471 C CA . ALA C 1 160 ? 32.506 -16.365 -16.000 1.00 16.36 272 ALA D CA 1
ATOM 3472 C C . ALA C 1 160 ? 32.321 -16.622 -17.456 1.00 19.81 272 ALA D C 1
ATOM 3473 O O . ALA C 1 160 ? 31.765 -15.764 -18.133 1.00 21.04 272 ALA D O 1
ATOM 3475 N N . SER C 1 161 ? 32.896 -17.708 -17.962 1.00 15.19 273 SER D N 1
ATOM 3476 C CA . SER C 1 161 ? 32.838 -18.058 -19.376 1.00 15.22 273 SER D CA 1
ATOM 3477 C C . SER C 1 161 ? 32.251 -19.436 -19.504 1.00 20.50 273 SER D C 1
ATOM 3478 O O . SER C 1 161 ? 32.703 -20.375 -18.854 1.00 20.64 273 SER D O 1
ATOM 3481 N N . PHE C 1 162 ? 31.227 -19.546 -20.322 1.00 16.04 274 PHE D N 1
ATOM 3482 C CA . PHE C 1 162 ? 30.529 -20.787 -20.481 1.00 15.75 274 PHE D CA 1
ATOM 3483 C C . PHE C 1 162 ? 29.818 -20.806 -21.797 1.00 20.33 274 PHE D C 1
ATOM 3484 O O . PHE C 1 162 ? 29.771 -19.782 -22.495 1.00 18.70 274 PHE D O 1
ATOM 3492 N N . PHE C 1 163 ? 29.253 -21.983 -22.129 1.00 17.17 275 PHE D N 1
ATOM 3493 C CA . PHE C 1 163 ? 28.623 -22.261 -23.401 1.00 16.55 275 PHE D CA 1
ATOM 3494 C C . PHE C 1 163 ? 27.583 -23.328 -23.205 1.00 23.68 275 PHE D C 1
ATOM 3495 O O . PHE C 1 163 ? 27.830 -24.339 -22.533 1.00 24.55 275 PHE D O 1
ATOM 3503 N N . GLY C 1 164 ? 26.416 -23.121 -23.779 1.00 21.47 276 GLY D N 1
ATOM 3504 C CA . GLY C 1 164 ? 25.376 -24.128 -23.615 1.00 22.05 276 GLY D CA 1
ATOM 3505 C C . GLY C 1 164 ? 24.267 -24.069 -24.632 1.00 26.33 276 GLY D C 1
ATOM 3506 O O . GLY C 1 164 ? 24.217 -23.145 -25.462 1.00 25.87 276 GLY D O 1
ATOM 3507 N N . ALA C 1 165 ? 23.365 -25.071 -24.566 1.00 22.03 277 ALA D N 1
ATOM 3508 C CA . ALA C 1 165 ? 22.205 -25.173 -25.458 1.00 21.45 277 ALA D CA 1
ATOM 3509 C C . ALA C 1 165 ? 21.186 -26.094 -24.873 1.00 25.52 277 ALA D C 1
ATOM 3510 O O . ALA C 1 165 ? 21.517 -26.909 -24.019 1.00 24.87 277 ALA D O 1
ATOM 3512 N N . PHE C 1 166 ? 19.939 -25.956 -25.307 1.00 22.68 278 PHE D N 1
ATOM 3513 C CA . PHE C 1 166 ? 18.879 -26.866 -24.919 1.00 23.03 278 PHE D CA 1
ATOM 3514 C C . PHE C 1 166 ? 17.841 -26.938 -26.010 1.00 28.34 278 PHE D C 1
ATOM 3515 O O . PHE C 1 166 ? 17.656 -25.967 -26.747 1.00 27.30 278 PHE D O 1
ATOM 3523 N N . LEU C 1 167 ? 17.197 -28.099 -26.149 1.00 27.26 279 LEU D N 1
ATOM 3524 C CA . LEU C 1 167 ? 16.165 -28.311 -27.161 1.00 27.95 279 LEU D CA 1
ATOM 3525 C C . LEU C 1 167 ? 14.905 -27.548 -26.807 1.00 31.05 279 LEU D C 1
ATOM 3526 O O . LEU C 1 167 ? 14.410 -27.689 -25.695 1.00 29.29 279 LEU D O 1
ATOM 3531 N N . VAL C 1 168 ? 14.423 -26.715 -27.717 1.00 29.94 280 VAL D N 1
ATOM 3532 C CA . VAL C 1 168 ? 13.187 -25.980 -27.459 1.00 32.33 280 VAL D CA 1
ATOM 3533 C C . VAL C 1 168 ? 12.050 -26.665 -28.229 1.00 45.27 280 VAL D C 1
ATOM 3534 O O . VAL C 1 168 ? 10.975 -26.943 -27.673 1.00 47.65 280 VAL D O 1
ATOM 3538 N N . GLY C 1 169 ? 12.379 -27.042 -29.473 1.00 43.41 281 GLY D N 1
ATOM 3539 C CA . GLY C 1 169 ? 11.510 -27.759 -30.391 1.00 47.22 281 GLY D CA 1
ATOM 3540 C C . GLY C 1 169 ? 12.244 -28.952 -31.010 1.00 67.27 281 GLY D C 1
ATOM 3541 O O . GLY C 1 169 ? 12.735 -28.822 -32.146 1.00 66.39 281 GLY D O 1
ATOM 3543 N N . GLY D 2 5 ? -19.155 -3.935 -20.968 1.00 83.35 129 GLY E N 1
ATOM 3544 C CA . GLY D 2 5 ? -19.077 -4.782 -22.153 1.00 83.14 129 GLY E CA 1
ATOM 3545 C C . GLY D 2 5 ? -17.822 -5.627 -22.179 1.00 86.77 129 GLY E C 1
ATOM 3546 O O . GLY D 2 5 ? -17.168 -5.750 -23.226 1.00 87.31 129 GLY E O 1
ATOM 3547 N N . GLU D 2 6 ? -17.496 -6.219 -21.000 1.00 81.38 130 GLU E N 1
ATOM 3548 C CA . GLU D 2 6 ? -16.327 -7.050 -20.668 1.00 79.87 130 GLU E CA 1
ATOM 3549 C C . GLU D 2 6 ? -15.045 -6.199 -20.549 1.00 79.33 130 GLU E C 1
ATOM 3550 O O . GLU D 2 6 ? -13.928 -6.737 -20.561 1.00 80.33 130 GLU E 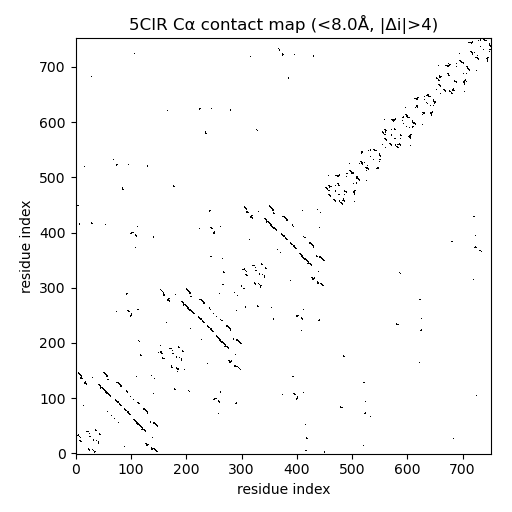O 1
ATOM 3552 N N . LEU D 2 7 ? -15.218 -4.873 -20.372 1.00 70.16 131 LEU E N 1
ATOM 3553 C CA . LEU D 2 7 ? -14.094 -3.965 -20.168 1.00 67.46 131 LEU E CA 1
ATOM 3554 C C . LEU D 2 7 ? -14.217 -3.234 -18.853 1.00 65.13 131 LEU E C 1
ATOM 3555 O O . LEU D 2 7 ? -15.300 -2.741 -18.518 1.00 64.67 131 LEU E O 1
ATOM 3560 N N . CYS D 2 8 ? -13.109 -3.197 -18.099 1.00 55.53 132 CYS E N 1
ATOM 3561 C CA . CYS D 2 8 ? -13.029 -2.563 -16.811 1.00 52.65 132 CYS E CA 1
ATOM 3562 C C . CYS D 2 8 ? -12.695 -1.106 -17.005 1.00 49.55 132 CYS E C 1
ATOM 3563 O O . CYS D 2 8 ? -11.953 -0.766 -17.927 1.00 48.41 132 CYS E O 1
ATOM 3566 N N . PRO D 2 9 ? -13.279 -0.216 -16.185 1.00 41.75 133 PRO E N 1
ATOM 3567 C CA . PRO D 2 9 ? -13.030 1.219 -16.374 1.00 40.90 133 PRO E CA 1
ATOM 3568 C C . PRO D 2 9 ? -11.644 1.679 -15.958 1.00 44.22 133 PRO E C 1
ATOM 3569 O O . PRO D 2 9 ? -10.974 0.974 -15.202 1.00 44.45 133 PRO E O 1
ATOM 3573 N N . PRO D 2 10 ? -11.211 2.885 -16.385 1.00 39.62 134 PRO E N 1
ATOM 3574 C CA . PRO D 2 10 ? -9.904 3.389 -15.935 1.00 38.96 134 PRO E CA 1
ATOM 3575 C C . PRO D 2 10 ? -9.875 3.392 -14.417 1.00 39.31 134 PRO E C 1
ATOM 3576 O O . PRO D 2 10 ? -10.907 3.623 -13.790 1.00 39.26 134 PRO E O 1
ATOM 3580 N N . GLY D 2 11 ? -8.732 3.045 -13.846 1.00 34.25 135 GLY E N 1
ATOM 3581 C CA . GLY D 2 11 ? -8.569 2.980 -12.395 1.00 32.91 135 GLY E CA 1
ATOM 3582 C C . GLY D 2 11 ? -8.839 1.596 -11.855 1.00 34.98 135 GLY E C 1
ATOM 3583 O O . GLY D 2 11 ? -8.783 1.402 -10.639 1.00 35.81 135 GLY E O 1
ATOM 3584 N N . SER D 2 12 ? -9.078 0.614 -12.757 1.00 27.48 136 SER E N 1
ATOM 3585 C CA . SER D 2 12 ? -9.426 -0.753 -12.428 1.00 25.75 136 SER E CA 1
ATOM 3586 C C . SER D 2 12 ? -8.962 -1.701 -13.534 1.00 31.18 136 SER E C 1
ATOM 3587 O O . SER D 2 12 ? -8.813 -1.281 -14.686 1.00 32.59 136 SER E O 1
ATOM 3589 N N . HIS D 2 13 ? -8.806 -2.998 -13.207 1.00 25.16 137 HIS E N 1
ATOM 3590 C CA . HIS D 2 13 ? -8.382 -4.043 -14.138 1.00 23.73 137 HIS E CA 1
ATOM 3591 C C . HIS D 2 13 ? -9.294 -5.267 -13.945 1.00 31.58 137 HIS E C 1
ATOM 3592 O O . HIS D 2 13 ? -10.047 -5.296 -12.968 1.00 32.53 137 HIS E O 1
ATOM 3599 N N . ARG D 2 14 ? -9.233 -6.271 -14.850 1.00 27.83 138 ARG E N 1
ATOM 3600 C CA . ARG D 2 14 ? -10.047 -7.479 -14.736 1.00 27.88 138 ARG E CA 1
ATOM 3601 C C . ARG D 2 14 ? -9.514 -8.452 -13.671 1.00 33.87 138 ARG E C 1
ATOM 3602 O O . ARG D 2 14 ? -8.304 -8.539 -13.435 1.00 34.34 138 ARG E O 1
ATOM 3605 N N . SER D 2 15 ? -10.433 -9.157 -13.019 1.00 30.42 139 SER E N 1
ATOM 3606 C CA . SER D 2 15 ? -10.108 -10.091 -11.974 1.00 30.65 139 SER E CA 1
ATOM 3607 C C . SER D 2 15 ? -9.880 -11.526 -12.496 1.00 37.81 139 SER E C 1
ATOM 3608 O O . SER D 2 15 ? -10.023 -11.800 -13.677 1.00 36.40 139 SER E O 1
ATOM 3611 N N . GLU D 2 16 ? -9.471 -12.415 -11.592 1.00 39.11 140 GLU E N 1
ATOM 3612 C CA . GLU D 2 16 ? -9.374 -13.863 -11.777 1.00 39.89 140 GLU E CA 1
ATOM 3613 C C . GLU D 2 16 ? -10.838 -14.356 -12.064 1.00 45.91 140 GLU E C 1
ATOM 3614 O O . GLU D 2 16 ? -11.036 -15.223 -12.916 1.00 44.47 140 GLU E O 1
ATOM 3617 N N . ARG D 2 17 ? -11.845 -13.788 -11.331 1.00 44.65 141 ARG E N 1
ATOM 3618 C CA . ARG D 2 17 ? -13.268 -14.089 -11.465 1.00 46.77 141 ARG E CA 1
ATOM 3619 C C . ARG D 2 17 ? -13.725 -13.511 -12.806 1.00 55.39 141 ARG E C 1
ATOM 3620 O O . ARG D 2 17 ? -13.742 -12.285 -12.956 1.00 54.81 141 ARG E O 1
ATOM 3622 N N . PRO D 2 18 ? -14.058 -14.385 -13.798 1.00 54.79 142 PRO E N 1
ATOM 3623 C CA . PRO D 2 18 ? -14.375 -13.903 -15.152 1.00 54.62 142 PRO E CA 1
ATOM 3624 C C . PRO D 2 18 ? -15.207 -12.624 -15.311 1.00 58.08 142 PRO E C 1
ATOM 3625 O O . PRO D 2 18 ? -14.933 -11.870 -16.266 1.00 59.16 142 PRO E O 1
ATOM 3629 N N . GLY D 2 19 ? -16.166 -12.356 -14.428 1.00 52.43 143 GLY E N 1
ATOM 3630 C CA . GLY D 2 19 ? -16.965 -11.138 -14.578 1.00 52.30 143 GLY E CA 1
ATOM 3631 C C . GLY D 2 19 ? -16.673 -9.931 -13.699 1.00 56.88 143 GLY E C 1
ATOM 3632 O O . GLY D 2 19 ? -17.454 -8.975 -13.726 1.00 56.33 143 GLY E O 1
ATOM 3633 N N . ALA D 2 20 ? -15.535 -9.918 -12.958 1.00 53.58 144 ALA E N 1
ATOM 3634 C CA . ALA D 2 20 ? -15.254 -8.852 -12.004 1.00 52.53 144 ALA E CA 1
ATOM 3635 C C . ALA D 2 20 ? -14.097 -7.911 -12.352 1.00 55.43 144 ALA E C 1
ATOM 3636 O O . ALA D 2 20 ? -13.214 -8.242 -13.139 1.00 55.54 144 ALA E O 1
ATOM 3638 N N . CYS D 2 21 ? -14.115 -6.734 -11.717 1.00 51.65 145 CYS E N 1
ATOM 3639 C CA . CYS D 2 21 ? -13.098 -5.692 -11.821 1.00 51.72 145 CYS E CA 1
ATOM 3640 C C . CYS D 2 21 ? -12.479 -5.400 -10.441 1.00 51.23 145 CYS E C 1
ATOM 3641 O O . CYS D 2 21 ? -13.212 -5.230 -9.460 1.00 51.75 145 CYS E O 1
ATOM 3644 N N . ASN D 2 22 ? -11.143 -5.292 -10.374 1.00 42.00 146 ASN E N 1
ATOM 3645 C CA . ASN D 2 22 ? -10.433 -4.883 -9.164 1.00 38.24 146 ASN E CA 1
ATOM 3646 C C . ASN D 2 22 ? -9.920 -3.475 -9.373 1.00 38.46 146 ASN E C 1
ATOM 3647 O O . ASN D 2 22 ? -9.430 -3.166 -10.442 1.00 38.59 146 ASN E O 1
ATOM 3652 N N . ARG D 2 23 ? -10.026 -2.623 -8.371 1.00 34.98 147 ARG E N 1
ATOM 3653 C CA . ARG D 2 23 ? -9.513 -1.262 -8.469 1.00 35.98 147 ARG E CA 1
ATOM 3654 C C . ARG D 2 23 ? -7.998 -1.248 -8.300 1.00 42.07 147 ARG E C 1
ATOM 3655 O O . ARG D 2 23 ? -7.464 -2.022 -7.517 1.00 40.91 147 ARG E O 1
ATOM 3663 N N . CYS D 2 24 ? -7.317 -0.331 -8.995 1.00 41.36 148 CYS E N 1
ATOM 3664 C CA . CYS D 2 24 ? -5.881 -0.117 -8.853 1.00 41.45 148 CYS E CA 1
ATOM 3665 C C . CYS D 2 24 ? -5.635 0.481 -7.450 1.00 43.95 148 CYS E C 1
ATOM 3666 O O . CYS D 2 24 ? -6.515 1.143 -6.885 1.00 42.80 148 CYS E O 1
ATOM 3669 N N . THR D 2 25 ? -4.420 0.265 -6.913 1.00 39.80 149 THR E N 1
ATOM 3670 C CA . THR D 2 25 ? -3.979 0.807 -5.623 1.00 38.47 149 THR E CA 1
ATOM 3671 C C . THR D 2 25 ? -3.290 2.144 -5.891 1.00 39.00 149 THR E C 1
ATOM 3672 O O . THR D 2 25 ? -2.264 2.196 -6.590 1.00 38.55 149 THR E O 1
ATOM 3676 N N . GLU D 2 26 ? -3.860 3.226 -5.351 1.00 34.91 150 GLU E N 1
ATOM 3677 C CA . GLU D 2 26 ? -3.325 4.583 -5.539 1.00 35.01 150 GLU E CA 1
ATOM 3678 C C . GLU D 2 26 ? -1.888 4.630 -5.081 1.00 41.88 150 GLU E C 1
ATOM 3679 O O . GLU D 2 26 ? -1.558 4.074 -4.027 1.00 42.49 150 GLU E O 1
ATOM 3681 N N . GLY D 2 27 ? -1.039 5.212 -5.923 1.00 38.67 151 GLY E N 1
ATOM 3682 C CA . GLY D 2 27 ? 0.385 5.340 -5.665 1.00 37.46 151 GLY E CA 1
ATOM 3683 C C . GLY D 2 27 ? 1.193 4.132 -6.076 1.00 40.35 151 GLY E C 1
ATOM 3684 O O . GLY D 2 27 ? 2.408 4.242 -6.185 1.00 41.82 151 GLY E O 1
ATOM 3685 N N . VAL D 2 28 ? 0.548 2.978 -6.310 1.00 34.91 152 VAL E N 1
ATOM 3686 C CA . VAL D 2 28 ? 1.230 1.745 -6.691 1.00 34.40 152 VAL E CA 1
ATOM 3687 C C . VAL D 2 28 ? 1.065 1.424 -8.198 1.00 41.72 152 VAL E C 1
ATOM 3688 O O . VAL D 2 28 ? 2.053 1.232 -8.913 1.00 42.88 152 VAL E O 1
ATOM 3690 N N . GLY D 2 29 ? -0.175 1.403 -8.670 1.00 39.26 153 GLY E N 1
ATOM 3691 C CA . GLY D 2 29 ? -0.469 1.127 -10.068 1.00 39.01 153 GLY E CA 1
ATOM 3692 C C . GLY D 2 29 ? -1.645 1.913 -10.606 1.00 42.14 153 GLY E C 1
ATOM 3693 O O . GLY D 2 29 ? -2.367 2.572 -9.844 1.00 41.88 153 GLY E O 1
ATOM 3694 N N . TYR D 2 30 ? -1.841 1.851 -11.929 1.00 36.81 154 TYR E N 1
ATOM 3695 C CA . TYR D 2 30 ? -2.921 2.570 -12.588 1.00 36.58 154 TYR E CA 1
ATOM 3696 C C . TYR D 2 30 ? -3.342 1.915 -13.925 1.00 43.19 154 TYR E C 1
ATOM 3697 O O . TYR D 2 30 ? -2.711 0.976 -14.385 1.00 43.69 154 TYR E O 1
ATOM 3706 N N . THR D 2 31 ? -4.396 2.454 -14.557 1.00 40.12 155 THR E N 1
ATOM 3707 C CA . THR D 2 31 ? -4.897 2.107 -15.885 1.00 39.26 155 THR E CA 1
ATOM 3708 C C . THR D 2 31 ? -5.554 3.389 -16.382 1.00 43.76 155 THR E C 1
ATOM 3709 O O . THR D 2 31 ? -6.394 3.957 -15.681 1.00 43.38 155 THR E O 1
ATOM 3713 N N . ASN D 2 32 ? -5.145 3.860 -17.563 1.00 40.86 156 ASN E N 1
ATOM 3714 C CA . ASN D 2 32 ? -5.638 5.083 -18.197 1.00 40.13 156 ASN E CA 1
ATOM 3715 C C . ASN D 2 32 ? -6.862 4.866 -19.122 1.00 39.17 156 ASN E C 1
ATOM 3716 O O . ASN D 2 32 ? -7.459 5.837 -19.548 1.00 38.56 156 ASN E O 1
ATOM 3721 N N . ALA D 2 33 ? -7.186 3.627 -19.475 1.00 32.75 157 ALA E N 1
ATOM 3722 C CA . ALA D 2 33 ? -8.271 3.355 -20.387 1.00 32.35 157 ALA E CA 1
ATOM 3723 C C . ALA D 2 33 ? -9.090 2.154 -20.006 1.00 38.03 157 ALA E C 1
ATOM 3724 O O . ALA D 2 33 ? -8.670 1.350 -19.187 1.00 38.61 157 ALA E O 1
ATOM 3726 N N . SER D 2 34 ? -10.271 2.019 -20.617 1.00 35.27 158 SER E N 1
ATOM 3727 C CA . SER D 2 34 ? -11.125 0.860 -20.430 1.00 35.18 158 SER E CA 1
ATOM 3728 C C . SER D 2 34 ? -10.269 -0.363 -20.878 1.00 37.92 158 SER E C 1
ATOM 3729 O O . SER D 2 34 ? -9.482 -0.248 -21.822 1.00 34.98 158 SER E O 1
ATOM 3731 N N . ASN D 2 35 ? -10.336 -1.479 -20.152 1.00 36.26 159 ASN E N 1
ATOM 3732 C CA . ASN D 2 35 ? -9.433 -2.596 -20.464 1.00 36.98 159 ASN E CA 1
ATOM 3733 C C . ASN D 2 35 ? -9.855 -3.952 -19.931 1.00 41.49 159 ASN E C 1
ATOM 3734 O O . ASN D 2 35 ? -10.812 -4.057 -19.165 1.00 42.63 159 ASN E O 1
ATOM 3739 N N . ASN D 2 36 ? -9.058 -4.974 -20.242 1.00 36.34 160 ASN E N 1
ATOM 3740 C CA . ASN D 2 36 ? -9.249 -6.264 -19.613 1.00 35.65 160 ASN E CA 1
ATOM 3741 C C . ASN D 2 36 ? -7.824 -6.881 -19.255 1.00 38.60 160 ASN E C 1
ATOM 3742 O O . ASN D 2 36 ? -7.581 -8.092 -19.389 1.00 39.07 160 ASN E O 1
ATOM 3747 N N . LEU D 2 37 ? -6.952 -6.016 -18.675 1.00 31.34 161 LEU E N 1
ATOM 3748 C CA . LEU D 2 37 ? -5.639 -6.382 -18.152 1.00 30.13 161 LEU E CA 1
ATOM 3749 C C . LEU D 2 37 ? -5.835 -7.107 -16.841 1.00 37.54 161 LEU E C 1
ATOM 3750 O O . LEU D 2 37 ? -6.761 -6.777 -16.083 1.00 37.54 161 LEU E O 1
ATOM 3755 N N . PHE D 2 38 ? -4.949 -8.070 -16.549 1.00 36.28 162 PHE E N 1
ATOM 3756 C CA . PHE D 2 38 ? -5.063 -8.832 -15.308 1.00 37.79 162 PHE E CA 1
ATOM 3757 C C . PHE D 2 38 ? -4.308 -8.169 -14.157 1.00 40.88 162 PHE E C 1
ATOM 3758 O O . PHE D 2 38 ? -4.366 -8.639 -13.032 1.00 39.97 162 PHE E O 1
ATOM 3766 N N . ALA D 2 39 ? -3.665 -7.039 -14.433 1.00 38.06 163 ALA E N 1
ATOM 3767 C CA . ALA D 2 39 ? -2.983 -6.214 -13.444 1.00 37.62 163 ALA E CA 1
ATOM 3768 C C . ALA D 2 39 ? -2.925 -4.770 -13.934 1.00 41.10 163 ALA E C 1
ATOM 3769 O O . ALA D 2 39 ? -2.905 -4.507 -15.137 1.00 39.91 163 ALA E O 1
ATOM 3771 N N . CYS D 2 40 ? -2.915 -3.835 -12.986 1.00 38.51 164 CYS E N 1
ATOM 3772 C CA . CYS D 2 40 ? -2.767 -2.421 -13.282 1.00 39.19 164 CYS E CA 1
ATOM 3773 C C . CYS D 2 40 ? -1.306 -2.194 -13.602 1.00 41.89 164 CYS E C 1
ATOM 3774 O O . CYS D 2 40 ? -0.440 -2.964 -13.176 1.00 42.08 164 CYS E O 1
ATOM 3777 N N . LEU D 2 41 ? -1.025 -1.131 -14.341 1.00 37.82 165 LEU E N 1
ATOM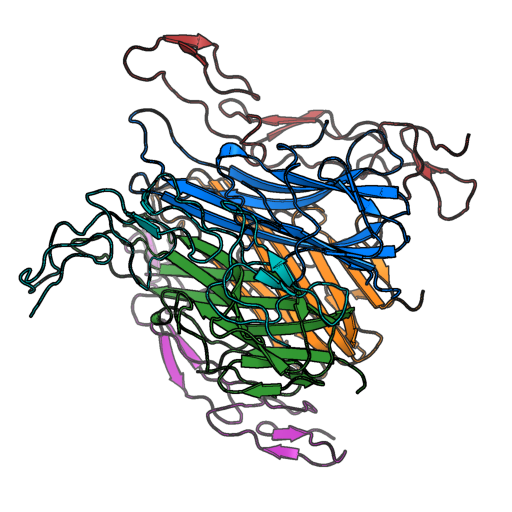 3778 C CA . LEU D 2 41 ? 0.320 -0.769 -14.768 1.00 36.03 165 LEU E CA 1
ATOM 3779 C C . LEU D 2 41 ? 1.076 -0.106 -13.632 1.00 36.44 165 LEU E C 1
ATOM 3780 O O . LEU D 2 41 ? 0.494 0.722 -12.926 1.00 33.79 165 LEU E O 1
ATOM 3785 N N . PRO D 2 42 ? 2.359 -0.486 -13.416 1.00 33.23 166 PRO E N 1
ATOM 3786 C CA . PRO D 2 42 ? 3.101 0.101 -12.291 1.00 34.35 166 PRO E CA 1
ATOM 3787 C C . PRO D 2 42 ? 3.391 1.557 -12.512 1.00 44.78 166 PRO E C 1
ATOM 3788 O O . PRO D 2 42 ? 3.693 1.972 -13.643 1.00 43.86 166 PRO E O 1
ATOM 3792 N N . CYS D 2 43 ? 3.303 2.325 -11.420 1.00 46.37 167 CYS E N 1
ATOM 3793 C CA . CYS D 2 43 ? 3.588 3.741 -11.428 1.00 48.81 167 CYS E CA 1
ATOM 3794 C C . CYS D 2 43 ? 5.055 3.922 -11.686 1.00 55.29 167 CYS E C 1
ATOM 3795 O O . CYS D 2 43 ? 5.858 3.120 -11.195 1.00 56.34 167 CYS E O 1
ATOM 3798 N N . THR D 2 44 ? 5.405 4.985 -12.425 1.00 50.97 168 THR E N 1
ATOM 3799 C CA . THR D 2 44 ? 6.767 5.382 -12.752 1.00 49.99 168 THR E CA 1
ATOM 3800 C C . THR D 2 44 ? 7.318 6.133 -11.543 1.00 55.02 168 THR E C 1
ATOM 3801 O O . THR D 2 44 ? 6.599 6.900 -10.891 1.00 56.04 168 THR E O 1
ATOM 3805 N N . ALA D 2 45 ? 8.596 5.943 -11.266 1.00 51.08 169 ALA E N 1
ATOM 3806 C CA . ALA D 2 45 ? 9.270 6.657 -10.196 1.00 50.14 169 ALA E CA 1
ATOM 3807 C C . ALA D 2 45 ? 10.121 7.729 -10.857 1.00 51.44 169 ALA E C 1
ATOM 3808 O O . ALA D 2 45 ? 10.779 7.446 -11.866 1.00 51.15 169 ALA E O 1
ATOM 3810 N N . CYS D 2 46 ? 10.102 8.956 -10.336 1.00 46.47 170 CYS E N 1
ATOM 3811 C CA . CYS D 2 46 ? 10.994 9.951 -10.916 1.00 47.02 170 CYS E CA 1
ATOM 3812 C C . CYS D 2 46 ? 12.377 9.630 -10.368 1.00 49.60 170 CYS E C 1
ATOM 3813 O O . CYS D 2 46 ? 12.505 9.322 -9.173 1.00 47.73 170 CYS E O 1
ATOM 3816 N N . LYS D 2 47 ? 13.393 9.649 -11.259 1.00 45.19 171 LYS E N 1
ATOM 3817 C CA . LYS D 2 47 ? 14.786 9.365 -10.928 1.00 43.54 171 LYS E CA 1
ATOM 3818 C C . LYS D 2 47 ? 15.457 10.632 -10.395 1.00 48.33 171 LYS E C 1
ATOM 3819 O O . LYS D 2 47 ? 14.884 11.717 -10.510 1.00 48.31 171 LYS E O 1
ATOM 3825 N N . SER D 2 48 ? 16.650 10.500 -9.803 1.00 45.73 172 SER E N 1
ATOM 3826 C CA . SER D 2 48 ? 17.402 11.591 -9.178 1.00 46.25 172 SER E CA 1
ATOM 3827 C C . SER D 2 48 ? 17.671 12.825 -10.063 1.00 53.03 172 SER E C 1
ATOM 3828 O O . SER D 2 48 ? 17.958 13.901 -9.524 1.00 56.40 172 SER E O 1
ATOM 3831 N N . ASP D 2 49 ? 17.583 12.683 -11.394 1.00 47.67 173 ASP E N 1
ATOM 3832 C CA . ASP D 2 49 ? 17.850 13.738 -12.384 1.00 46.53 173 ASP E CA 1
ATOM 3833 C C . ASP D 2 49 ? 16.593 14.459 -12.788 1.00 49.15 173 ASP E C 1
ATOM 3834 O O . ASP D 2 49 ? 16.659 15.424 -13.549 1.00 49.42 173 ASP E O 1
ATOM 3839 N N . GLU D 2 50 ? 15.453 13.986 -12.283 1.00 46.03 174 GLU E N 1
ATOM 3840 C CA . GLU D 2 50 ? 14.125 14.506 -12.588 1.00 46.70 174 GLU E CA 1
ATOM 3841 C C . GLU D 2 50 ? 13.417 15.102 -11.361 1.00 51.50 174 GLU E C 1
ATOM 3842 O O . GLU D 2 50 ? 13.843 14.894 -10.224 1.00 51.92 174 GLU E O 1
ATOM 3848 N N . GLU D 2 51 ? 12.326 15.840 -11.611 1.00 46.60 175 GLU E N 1
ATOM 3849 C CA . GLU D 2 51 ? 11.457 16.415 -10.598 1.00 45.73 175 GLU E CA 1
ATOM 3850 C C . GLU D 2 51 ? 10.068 15.904 -10.948 1.00 51.32 175 GLU E C 1
ATOM 3851 O O . GLU D 2 51 ? 9.770 15.728 -12.141 1.00 52.93 175 GLU E O 1
ATOM 3853 N N . GLU D 2 52 ? 9.237 15.620 -9.927 1.00 46.50 176 GLU E N 1
ATOM 3854 C CA . GLU D 2 52 ? 7.873 15.139 -10.132 1.00 46.97 176 GLU E CA 1
ATOM 3855 C C . GLU D 2 52 ? 6.929 16.320 -10.323 1.00 54.20 176 GLU E C 1
ATOM 3856 O O . GLU D 2 52 ? 6.826 17.168 -9.436 1.00 55.56 176 GLU E O 1
ATOM 3862 N N . ARG D 2 53 ? 6.253 16.379 -11.473 1.00 51.51 177 ARG E N 1
ATOM 3863 C CA . ARG D 2 53 ? 5.328 17.448 -11.795 1.00 51.54 177 ARG E CA 1
ATOM 3864 C C . ARG D 2 53 ? 3.979 17.135 -11.140 1.00 58.94 177 ARG E C 1
ATOM 3865 O O . ARG D 2 53 ? 3.374 18.012 -10.511 1.00 60.24 177 ARG E O 1
ATOM 3867 N N . SER D 2 54 ? 3.552 15.865 -11.222 1.00 55.40 178 SER E N 1
ATOM 3868 C CA . SER D 2 54 ? 2.290 15.419 -10.649 1.00 54.82 178 SER E CA 1
ATOM 3869 C C . SER D 2 54 ? 2.427 13.958 -10.236 1.00 56.50 178 SER E C 1
ATOM 3870 O O . SER D 2 54 ? 3.116 13.197 -10.923 1.00 57.32 178 SER E O 1
ATOM 3873 N N . PRO D 2 55 ? 1.788 13.543 -9.124 1.00 49.14 179 PRO E N 1
ATOM 3874 C CA . PRO D 2 55 ? 1.917 12.161 -8.679 1.00 47.63 179 PRO E CA 1
ATOM 3875 C C . PRO D 2 55 ? 1.055 11.182 -9.460 1.00 50.86 179 PRO E C 1
ATOM 3876 O O . PRO D 2 55 ? 0.188 11.568 -10.246 1.00 48.44 179 PRO E O 1
ATOM 3880 N N . CYS D 2 56 ? 1.320 9.893 -9.218 1.00 50.32 180 CYS E N 1
ATOM 3881 C CA . CYS D 2 56 ? 0.590 8.781 -9.798 1.00 50.90 180 CYS E CA 1
ATOM 3882 C C . CYS D 2 56 ? -0.779 8.734 -9.119 1.00 54.67 180 CYS E C 1
ATOM 3883 O O . CYS D 2 56 ? -0.876 8.919 -7.901 1.00 55.78 180 CYS E O 1
ATOM 3886 N N . THR D 2 57 ? -1.830 8.508 -9.908 1.00 47.89 181 THR E N 1
ATOM 3887 C CA . THR D 2 57 ? -3.189 8.298 -9.432 1.00 46.24 181 THR E CA 1
ATOM 3888 C C . THR D 2 57 ? -3.620 6.969 -10.046 1.00 48.72 181 THR E C 1
ATOM 3889 O O . THR D 2 57 ? -2.930 6.456 -10.924 1.00 48.18 181 THR E O 1
ATOM 3893 N N . THR D 2 58 ? -4.767 6.422 -9.634 1.00 44.50 182 THR E N 1
ATOM 3894 C CA . THR D 2 58 ? -5.244 5.137 -10.181 1.00 43.16 182 THR E CA 1
ATOM 3895 C C . THR D 2 58 ? -5.546 5.264 -11.663 1.00 42.94 182 THR E C 1
ATOM 3896 O O . THR D 2 58 ? -5.758 4.270 -12.341 1.00 38.92 182 THR E O 1
ATOM 3900 N N . THR D 2 59 ? -5.561 6.497 -12.167 1.00 41.35 183 THR E N 1
ATOM 3901 C CA . THR D 2 59 ? -5.919 6.712 -13.558 1.00 41.02 183 THR E CA 1
ATOM 3902 C C . THR D 2 59 ? -4.867 7.416 -14.358 1.00 47.91 183 THR E C 1
ATOM 3903 O O . THR D 2 59 ? -5.006 7.482 -15.575 1.00 49.90 183 THR E O 1
ATOM 3907 N N . ARG D 2 60 ? -3.800 7.878 -13.734 1.00 44.69 184 ARG E N 1
ATOM 3908 C CA . ARG D 2 60 ? -2.775 8.641 -14.433 1.00 45.28 184 ARG E CA 1
ATOM 3909 C C . ARG D 2 60 ? -1.383 8.249 -13.881 1.00 48.98 184 ARG E C 1
ATOM 3910 O O . ARG D 2 60 ? -1.188 8.233 -12.661 1.00 48.94 184 ARG E O 1
ATOM 3918 N N . ASN D 2 61 ? -0.408 7.980 -14.764 1.00 43.64 185 ASN E N 1
ATOM 3919 C CA . ASN D 2 61 ? 0.944 7.656 -14.306 1.00 41.91 185 ASN E CA 1
ATOM 3920 C C . ASN D 2 61 ? 1.583 8.932 -13.833 1.00 44.36 185 ASN E C 1
ATOM 3921 O O . ASN D 2 61 ? 1.142 10.021 -14.222 1.00 44.93 185 ASN E O 1
ATOM 3926 N N . THR D 2 62 ? 2.633 8.813 -13.023 1.00 40.59 186 THR E N 1
ATOM 3927 C CA . THR D 2 62 ? 3.413 9.956 -12.531 1.00 40.51 186 THR E CA 1
ATOM 3928 C C . THR D 2 62 ? 3.885 10.775 -13.722 1.00 42.31 186 THR E C 1
ATOM 3929 O O . THR D 2 62 ? 4.025 10.229 -14.813 1.00 39.93 186 THR E O 1
ATOM 3933 N N . ALA D 2 63 ? 4.091 12.077 -13.535 1.00 40.91 187 ALA E N 1
ATOM 3934 C CA . ALA D 2 63 ? 4.624 12.930 -14.605 1.00 41.81 187 ALA E CA 1
ATOM 3935 C C . ALA D 2 63 ? 5.931 13.515 -14.117 1.00 46.79 187 ALA E C 1
ATOM 3936 O O . ALA D 2 63 ? 5.973 14.204 -13.098 1.00 45.19 187 ALA E O 1
ATOM 3938 N N . CYS D 2 64 ? 7.013 13.163 -14.799 1.00 45.71 188 CYS E N 1
ATOM 3939 C CA . CYS D 2 64 ? 8.335 13.625 -14.410 1.00 46.21 188 CYS E CA 1
ATOM 3940 C C . CYS D 2 64 ? 8.871 14.588 -15.454 1.00 47.84 188 CYS E C 1
ATOM 3941 O O . CYS D 2 64 ? 8.411 14.615 -16.600 1.00 46.98 188 CYS E O 1
ATOM 3944 N N . GLN D 2 65 ? 9.842 15.379 -15.058 1.00 42.62 189 GLN E N 1
ATOM 3945 C CA . GLN D 2 65 ? 10.449 16.351 -15.937 1.00 41.29 189 GLN E CA 1
ATOM 3946 C C . GLN D 2 65 ? 11.896 16.501 -15.519 1.00 44.52 189 GLN E C 1
ATOM 3947 O O . GLN D 2 65 ? 12.206 16.424 -14.317 1.00 41.94 189 GLN E O 1
ATOM 3953 N N . CYS D 2 66 ? 12.786 16.718 -16.508 1.00 41.95 190 CYS E N 1
ATOM 3954 C CA . CYS D 2 66 ? 14.200 16.938 -16.215 1.00 41.53 190 CYS E CA 1
ATOM 3955 C C . CYS D 2 66 ? 14.388 18.137 -15.310 1.00 43.31 190 CYS E C 1
ATOM 3956 O O . CYS D 2 66 ? 13.630 19.102 -15.397 1.00 42.68 190 CYS E O 1
ATOM 3959 N N . LYS D 2 67 ? 15.399 18.080 -14.445 1.00 39.06 191 LYS E N 1
ATOM 3960 C CA . LYS D 2 67 ? 15.736 19.186 -13.567 1.00 39.03 191 LYS E CA 1
ATOM 3961 C C . LYS D 2 67 ? 16.248 20.408 -14.420 1.00 48.72 191 LYS E C 1
ATOM 3962 O O . LYS D 2 67 ? 16.755 20.223 -15.537 1.00 48.98 191 LYS E O 1
ATOM 3965 N N . PRO D 2 68 ? 16.057 21.668 -13.954 1.00 49.39 192 PRO E N 1
ATOM 3966 C CA . PRO D 2 68 ? 16.506 22.824 -14.762 1.00 49.55 192 PRO E CA 1
ATOM 3967 C C . PRO D 2 68 ? 17.967 22.737 -15.180 1.00 51.72 192 PRO E C 1
ATOM 3968 O O . PRO D 2 68 ? 18.826 22.355 -14.372 1.00 51.85 192 PRO E O 1
ATOM 3972 N N . GLY D 2 69 ? 18.215 23.047 -16.446 1.00 45.59 193 GLY E N 1
ATOM 3973 C CA . GLY D 2 69 ? 19.555 23.015 -17.012 1.00 44.07 193 GLY E CA 1
ATOM 3974 C C . GLY D 2 69 ? 19.842 21.759 -17.799 1.00 44.76 193 GLY E C 1
ATOM 3975 O O . GLY D 2 69 ? 20.855 21.687 -18.502 1.00 43.39 193 GLY E O 1
ATOM 3976 N N . THR D 2 70 ? 18.948 20.759 -17.682 1.00 39.88 194 THR E N 1
ATOM 3977 C CA . THR D 2 70 ? 19.092 19.477 -18.356 1.00 39.22 194 THR E CA 1
ATOM 3978 C C . THR D 2 70 ? 17.884 19.190 -19.209 1.00 42.67 194 THR E C 1
ATOM 3979 O O . THR D 2 70 ? 16.853 19.824 -19.020 1.00 42.25 194 THR E O 1
ATOM 3983 N N . PHE D 2 71 ? 17.997 18.228 -20.141 1.00 38.63 195 PHE E N 1
ATOM 3984 C CA . PHE D 2 71 ? 16.890 17.874 -21.023 1.00 37.54 195 PHE E CA 1
ATOM 3985 C C . PHE D 2 71 ? 16.911 16.403 -21.430 1.00 42.05 195 PHE E C 1
ATOM 3986 O O . PHE D 2 71 ? 17.924 15.721 -21.280 1.00 40.74 195 PHE E O 1
ATOM 3994 N N . ARG D 2 72 ? 15.815 15.968 -22.067 1.00 38.53 196 ARG E N 1
ATOM 3995 C CA . ARG D 2 72 ? 15.649 14.620 -22.574 1.00 37.78 196 ARG E CA 1
ATOM 3996 C C . ARG D 2 72 ? 15.014 14.752 -23.967 1.00 41.98 196 ARG E C 1
ATOM 3997 O O . ARG D 2 72 ? 13.898 15.242 -24.064 1.00 42.84 196 ARG E O 1
ATOM 4005 N N . ASN D 2 73 ? 15.734 14.359 -25.031 1.00 37.63 197 ASN E N 1
ATOM 4006 C CA . ASN D 2 73 ? 15.276 14.273 -26.426 1.00 36.85 197 ASN E CA 1
ATOM 4007 C C . ASN D 2 73 ? 14.773 12.784 -26.714 1.00 42.69 197 ASN E C 1
ATOM 4008 O O . ASN D 2 73 ? 14.988 11.863 -25.902 1.00 41.11 197 ASN E O 1
ATOM 4010 N N . ASP D 2 74 ? 14.143 12.562 -27.879 1.00 40.89 198 ASP E N 1
ATOM 4011 C CA . ASP D 2 74 ? 13.658 11.242 -28.310 1.00 40.98 198 ASP E CA 1
ATOM 4012 C C . ASP D 2 74 ? 14.730 10.126 -28.265 1.00 43.29 198 ASP E C 1
ATOM 4013 O O . ASP D 2 74 ? 14.379 8.975 -28.011 1.00 43.58 198 ASP E O 1
ATOM 4015 N N . ASN D 2 75 ? 16.016 10.476 -28.510 1.00 37.18 199 ASN E N 1
ATOM 4016 C CA . ASN D 2 75 ? 17.168 9.565 -28.516 1.00 36.03 199 ASN E CA 1
ATOM 4017 C C . ASN D 2 75 ? 17.954 9.536 -27.212 1.00 39.90 199 ASN E C 1
ATOM 4018 O O . ASN D 2 75 ? 19.032 8.941 -27.140 1.00 39.40 199 ASN E O 1
ATOM 4023 N N . SER D 2 76 ? 17.431 10.211 -26.189 1.00 36.74 200 SER E N 1
ATOM 4024 C CA . SER D 2 76 ? 18.046 10.263 -24.865 1.00 35.63 200 SER E CA 1
ATOM 4025 C C . SER D 2 76 ? 16.994 10.231 -23.777 1.00 36.40 200 SER E C 1
ATOM 4026 O O . SER D 2 76 ? 16.960 11.089 -22.893 1.00 35.47 200 SER E O 1
ATOM 4029 N N . ALA D 2 77 ? 16.173 9.173 -23.832 1.00 30.88 201 ALA E N 1
ATOM 4030 C CA . ALA D 2 77 ? 15.089 8.911 -22.920 1.00 30.41 201 ALA E CA 1
ATOM 4031 C C . ALA D 2 77 ? 15.539 8.387 -21.550 1.00 37.37 201 ALA E C 1
ATOM 4032 O O . ALA D 2 77 ? 14.734 8.390 -20.610 1.00 39.58 201 ALA E O 1
ATOM 4034 N N . GLU D 2 78 ? 16.784 7.929 -21.416 1.00 31.54 202 GLU E N 1
ATOM 4035 C CA . GLU D 2 78 ? 17.187 7.375 -20.130 1.00 29.86 202 GLU E CA 1
ATOM 4036 C C . GLU D 2 78 ? 17.703 8.365 -19.081 1.00 32.18 202 GLU E C 1
ATOM 4037 O O . GLU D 2 78 ? 17.329 8.268 -17.920 1.00 31.95 202 GLU E O 1
ATOM 4043 N N . MET D 2 79 ? 18.587 9.251 -19.462 1.00 28.10 203 MET E N 1
ATOM 4044 C CA . MET D 2 79 ? 19.176 10.149 -18.516 1.00 29.80 203 MET E CA 1
ATOM 4045 C C . MET D 2 79 ? 19.067 11.566 -19.069 1.00 40.00 203 MET E C 1
ATOM 4046 O O . MET D 2 79 ? 19.171 11.774 -20.288 1.00 40.50 203 MET E O 1
ATOM 4051 N N . CYS D 2 80 ? 18.837 12.539 -18.176 1.00 39.09 204 CYS E N 1
ATOM 4052 C CA . CYS D 2 80 ? 18.760 13.932 -18.576 1.00 39.79 204 CYS E CA 1
ATOM 4053 C C . CYS D 2 80 ? 20.166 14.338 -18.931 1.00 40.66 204 CYS E C 1
ATOM 4054 O O . CYS D 2 80 ? 21.102 13.917 -18.250 1.00 38.63 204 CYS E O 1
ATOM 4057 N N . ARG D 2 81 ? 20.323 15.096 -20.030 1.00 38.32 205 ARG E N 1
ATOM 4058 C CA . ARG D 2 81 ? 21.623 15.566 -20.519 1.00 38.12 205 ARG E CA 1
ATOM 4059 C C . ARG D 2 81 ? 21.753 17.062 -20.264 1.00 47.13 205 ARG E C 1
ATOM 4060 O O . ARG D 2 81 ? 20.763 17.787 -20.380 1.00 46.36 205 ARG E O 1
ATOM 4068 N N . LYS D 2 82 ? 22.967 17.534 -19.940 1.00 47.51 206 LYS E N 1
ATOM 4069 C CA . LYS D 2 82 ? 23.208 18.969 -19.731 1.00 48.56 206 LYS E CA 1
ATOM 4070 C C . LYS D 2 82 ? 23.017 19.693 -21.052 1.00 56.68 206 LYS E C 1
ATOM 4071 O O . LYS D 2 82 ? 23.496 19.215 -22.091 1.00 53.64 206 LYS E O 1
ATOM 4077 N N . CYS D 2 83 ? 22.288 20.821 -21.019 1.00 60.52 207 CYS E N 1
ATOM 4078 C CA . CYS D 2 83 ? 22.030 21.638 -22.208 1.00 64.32 207 CYS E CA 1
ATOM 4079 C C . CYS D 2 83 ? 23.329 22.204 -22.732 1.00 66.60 207 CYS E C 1
ATOM 4080 O O . CYS D 2 83 ? 24.190 22.541 -21.922 1.00 66.45 207 CYS E O 1
ATOM 4083 N N . SER D 2 84 ? 23.492 22.301 -24.064 1.00 62.75 208 SER E N 1
ATOM 4084 C CA . SER D 2 84 ? 24.715 22.878 -24.648 1.00 63.55 208 SER E CA 1
ATOM 4085 C C . SER D 2 84 ? 24.807 24.358 -24.311 1.00 71.17 208 SER E C 1
ATOM 4086 O O . SER D 2 84 ? 23.792 25.065 -24.355 1.00 71.39 208 SER E O 1
ATOM 4089 N N . THR D 2 85 ? 26.003 24.806 -23.910 1.00 70.15 209 THR E N 1
ATOM 4090 C CA . THR D 2 85 ? 26.262 26.194 -23.500 1.00 71.05 209 THR E CA 1
ATOM 4091 C C . THR D 2 85 ? 26.183 27.173 -24.661 1.00 78.17 209 THR E C 1
ATOM 4092 O O . THR D 2 85 ? 25.579 28.243 -24.529 1.00 76.75 209 THR E O 1
ATOM 4096 N N . GLY D 2 86 ? 26.767 26.787 -25.786 1.00 78.02 210 GLY E N 1
ATOM 4097 C CA . GLY D 2 86 ? 26.757 27.619 -26.972 1.00 79.55 210 GLY E CA 1
ATOM 4098 C C . GLY D 2 86 ? 26.590 26.864 -28.269 1.00 87.96 210 GLY E C 1
ATOM 4099 O O . GLY D 2 86 ? 26.615 25.621 -28.309 1.00 87.08 210 GLY E O 1
ATOM 4100 N N . CYS D 2 87 ? 26.375 27.646 -29.336 1.00 87.68 211 CYS E N 1
ATOM 4101 C CA . CYS D 2 87 ? 26.256 27.140 -30.694 1.00 88.58 211 CYS E CA 1
ATOM 4102 C C . CYS D 2 87 ? 27.651 27.046 -31.266 1.00 95.52 211 CYS E C 1
ATOM 4103 O O . CYS D 2 87 ? 28.518 27.845 -30.885 1.00 95.14 211 CYS E O 1
ATOM 4106 N N . PRO D 2 88 ? 27.898 26.122 -32.215 1.00 94.39 212 PRO E N 1
ATOM 4107 C CA . PRO D 2 88 ? 29.242 26.057 -32.829 1.00 95.35 212 PRO E CA 1
ATOM 4108 C C . PRO D 2 88 ? 29.604 27.337 -33.602 1.00 102.49 212 PRO E C 1
ATOM 4109 O O . PRO D 2 88 ? 28.732 28.186 -33.841 1.00 103.20 212 PRO E O 1
ATOM 4113 N N . ARG D 2 89 ? 30.900 27.486 -33.959 1.00 99.26 213 ARG E N 1
ATOM 4114 C CA . ARG D 2 89 ? 31.434 28.641 -34.683 1.00 98.60 213 ARG E CA 1
ATOM 4115 C C . ARG D 2 89 ? 30.644 28.942 -35.973 1.00 102.05 213 ARG E C 1
ATOM 4116 O O . ARG D 2 89 ? 30.535 28.078 -36.853 1.00 102.37 213 ARG E O 1
ATOM 4118 N N . GLY D 2 90 ? 30.061 30.141 -36.029 1.00 96.89 214 GLY E N 1
ATOM 4119 C CA . GLY D 2 90 ? 29.297 30.616 -37.180 1.00 96.11 214 GLY E CA 1
ATOM 4120 C C . GLY D 2 90 ? 27.805 30.339 -37.183 1.00 97.85 214 GLY E C 1
ATOM 4121 O O . GLY D 2 90 ? 27.125 30.649 -38.173 1.00 96.90 214 GLY E O 1
ATOM 4122 N N . MET D 2 91 ? 27.284 29.764 -36.073 1.00 92.75 215 MET E N 1
ATOM 4123 C CA . MET D 2 91 ? 25.853 29.465 -35.909 1.00 91.05 215 MET E CA 1
ATOM 4124 C C . MET D 2 91 ? 25.241 30.254 -34.769 1.00 92.26 215 MET E C 1
ATOM 4125 O O . MET D 2 91 ? 25.906 30.493 -33.753 1.00 91.47 215 MET E O 1
ATOM 4130 N N . VAL D 2 92 ? 23.989 30.697 -34.956 1.00 87.86 216 VAL E N 1
ATOM 4131 C CA . VAL D 2 92 ? 23.272 31.475 -33.950 1.00 87.96 216 VAL E CA 1
ATOM 4132 C C . VAL D 2 92 ? 22.156 30.677 -33.290 1.00 93.52 216 VAL E C 1
ATOM 4133 O O . VAL D 2 92 ? 21.514 29.854 -33.951 1.00 93.49 216 VAL E O 1
ATOM 4135 N N . LYS D 2 93 ? 21.929 30.931 -31.984 1.00 90.70 217 LYS E N 1
ATOM 4136 C CA . LYS D 2 93 ? 20.907 30.254 -31.182 1.00 90.38 217 LYS E CA 1
ATOM 4137 C C . LYS D 2 93 ? 19.496 30.743 -31.517 1.00 93.64 217 LYS E C 1
ATOM 4138 O O . LYS D 2 93 ? 19.080 31.797 -31.024 1.00 93.35 217 LYS E O 1
ATOM 4140 N N . VAL D 2 94 ? 18.762 29.973 -32.357 1.00 88.84 218 VAL E N 1
ATOM 4141 C CA . VAL D 2 94 ? 17.384 30.270 -32.749 1.00 87.71 218 VAL E CA 1
ATOM 4142 C C . VAL D 2 94 ? 16.430 29.930 -31.605 1.00 90.22 218 VAL E C 1
ATOM 4143 O O . VAL D 2 94 ? 15.466 30.664 -31.394 1.00 89.60 218 VAL E O 1
ATOM 4145 N N . LYS D 2 95 ? 16.695 28.832 -30.862 1.00 86.05 219 LYS E N 1
ATOM 4146 C CA . LYS D 2 95 ? 15.837 28.444 -29.740 1.00 85.39 219 LYS E CA 1
ATOM 4147 C C . LYS D 2 95 ? 16.609 28.000 -28.513 1.00 87.74 219 LYS E C 1
ATOM 4148 O O . LYS D 2 95 ? 17.636 27.327 -28.606 1.00 87.68 219 LYS E O 1
ATOM 4150 N N . ASP D 2 96 ? 16.099 28.428 -27.351 1.00 82.92 220 ASP E N 1
ATOM 4151 C CA . ASP D 2 96 ? 16.632 28.109 -26.025 1.00 82.85 220 ASP E CA 1
ATOM 4152 C C . ASP D 2 96 ? 16.300 26.664 -25.646 1.00 84.94 220 ASP E C 1
ATOM 4153 O O . ASP D 2 96 ? 15.371 26.081 -26.218 1.00 85.20 220 ASP E O 1
ATOM 4155 N N . CYS D 2 97 ? 17.044 26.083 -24.684 1.00 77.47 221 CYS E N 1
ATOM 4156 C CA . CYS D 2 97 ? 16.763 24.703 -24.341 1.00 74.50 221 CYS E CA 1
ATOM 4157 C C . CYS D 2 97 ? 15.572 24.576 -23.395 1.00 77.08 221 CYS E C 1
ATOM 4158 O O . CYS D 2 97 ? 15.274 25.501 -22.633 1.00 76.75 221 CYS E O 1
ATOM 4161 N N . THR D 2 98 ? 14.847 23.454 -23.532 1.00 72.03 222 THR E N 1
ATOM 4162 C CA . THR D 2 98 ? 13.662 23.115 -22.747 1.00 70.97 222 THR E CA 1
ATOM 4163 C C . THR D 2 98 ? 13.915 21.793 -22.015 1.00 73.73 222 THR E C 1
ATOM 4164 O O . THR D 2 98 ? 14.904 21.138 -22.331 1.00 74.37 222 THR E O 1
ATOM 4168 N N . PRO D 2 99 ? 13.044 21.329 -21.088 1.00 67.45 223 PRO E N 1
ATOM 4169 C CA . PRO D 2 99 ? 13.283 20.023 -20.461 1.00 66.38 223 PRO E CA 1
ATOM 4170 C C . PRO D 2 99 ? 13.165 18.874 -21.474 1.00 68.01 223 PRO E C 1
ATOM 4171 O O . PRO D 2 99 ? 13.540 17.734 -21.181 1.00 67.86 223 PRO E O 1
ATOM 4175 N N . TRP D 2 100 ? 12.664 19.188 -22.674 1.00 63.04 224 TRP E N 1
ATOM 4176 C CA . TRP D 2 100 ? 12.470 18.219 -23.735 1.00 63.19 224 TRP E CA 1
ATOM 4177 C C . TRP D 2 100 ? 13.289 18.518 -24.969 1.00 63.23 224 TRP E C 1
ATOM 4178 O O . TRP D 2 100 ? 13.102 17.858 -25.992 1.00 61.42 224 TRP E O 1
ATOM 4189 N N . SER D 2 101 ? 14.236 19.464 -24.882 1.00 59.84 225 SER E N 1
ATOM 4190 C CA . SER D 2 101 ? 15.106 19.744 -26.026 1.00 60.30 225 SER E CA 1
ATOM 4191 C C . SER D 2 101 ? 16.316 20.575 -25.719 1.00 60.75 225 SER E C 1
ATOM 4192 O O . SER D 2 101 ? 16.256 21.483 -24.893 1.00 58.97 225 SER E O 1
ATOM 4195 N N . ASP D 2 102 ? 17.399 20.319 -26.459 1.00 57.09 226 ASP E N 1
ATOM 4196 C CA . ASP D 2 102 ? 18.607 21.118 -26.331 1.00 56.75 226 ASP E CA 1
ATOM 4197 C C . ASP D 2 102 ? 18.335 22.423 -27.080 1.00 66.51 226 ASP E C 1
ATOM 4198 O O . ASP D 2 102 ? 17.242 22.602 -27.645 1.00 66.37 226 ASP E O 1
ATOM 4203 N N . ILE D 2 103 ? 19.334 23.337 -27.078 1.00 65.08 227 ILE E N 1
ATOM 4204 C CA . ILE D 2 103 ? 19.324 24.609 -27.800 1.00 64.57 227 ILE E CA 1
ATOM 4205 C C . ILE D 2 103 ? 19.247 24.352 -29.305 1.00 70.38 227 ILE E C 1
ATOM 4206 O O . ILE D 2 103 ? 19.835 23.385 -29.794 1.00 68.69 227 ILE E O 1
ATOM 4211 N N . GLU D 2 104 ? 18.524 25.202 -30.037 1.00 70.93 228 GLU E N 1
ATOM 4212 C CA . GLU D 2 104 ? 18.430 25.084 -31.492 1.00 72.58 228 GLU E CA 1
ATOM 4213 C C . GLU D 2 104 ? 19.377 26.111 -32.106 1.00 81.27 228 GLU E C 1
ATOM 4214 O O . GLU D 2 104 ? 19.346 27.284 -31.713 1.00 80.42 228 GLU E O 1
ATOM 4217 N N . CYS D 2 105 ? 20.263 25.655 -33.013 1.00 82.00 229 CYS E N 1
ATOM 4218 C CA . CYS D 2 105 ? 21.254 26.506 -33.693 1.00 84.32 229 CYS E CA 1
ATOM 4219 C C . CYS D 2 105 ? 21.008 26.551 -35.187 1.00 86.83 229 CYS E C 1
ATOM 4220 O O . CYS D 2 105 ? 20.841 25.489 -35.793 1.00 85.30 229 CYS E O 1
ATOM 4223 N N . VAL D 2 106 ? 21.071 27.740 -35.816 1.00 83.38 230 VAL E N 1
ATOM 4224 C CA . VAL D 2 106 ? 20.922 27.796 -37.285 1.00 92.80 230 VAL E CA 1
ATOM 4225 C C . VAL D 2 106 ? 21.908 28.760 -37.939 1.00 101.43 230 VAL E C 1
ATOM 4226 O O . VAL D 2 106 ? 23.008 28.969 -37.441 1.00 56.13 230 VAL E O 1
ATOM 4230 N N . GLU E 2 6 ? 27.077 -40.416 7.882 1.00 33.00 130 GLU F N 1
ATOM 4231 C CA . GLU E 2 6 ? 26.170 -39.300 7.593 1.00 33.20 130 GLU F CA 1
ATOM 4232 C C . GLU E 2 6 ? 26.744 -38.325 6.552 1.00 37.48 130 GLU F C 1
ATOM 4233 O O . GLU E 2 6 ? 26.157 -38.182 5.475 1.00 40.12 130 GLU F O 1
ATOM 4235 N N . LEU E 2 7 ? 27.885 -37.684 6.831 1.00 29.43 131 LEU F N 1
ATOM 4236 C CA . LEU E 2 7 ? 28.404 -36.754 5.843 1.00 28.01 131 LEU F CA 1
ATOM 4237 C C . LEU E 2 7 ? 29.808 -37.086 5.271 1.00 35.33 131 LEU F C 1
ATOM 4238 O O . LEU E 2 7 ? 30.622 -37.754 5.911 1.00 35.25 131 LEU F O 1
ATOM 4243 N N . CYS E 2 8 ? 30.098 -36.608 4.067 1.00 35.05 132 CYS F N 1
ATOM 4244 C CA . CYS E 2 8 ? 31.429 -36.833 3.549 1.00 37.65 132 CYS F CA 1
ATOM 4245 C C . CYS E 2 8 ? 32.378 -35.792 4.140 1.00 38.21 132 CYS F C 1
ATOM 4246 O O . CYS E 2 8 ? 32.006 -34.624 4.277 1.00 39.08 132 CYS F O 1
ATOM 4249 N N . PRO E 2 9 ? 33.578 -36.198 4.587 1.00 29.00 133 PRO F N 1
ATOM 4250 C CA . PRO E 2 9 ? 34.457 -35.236 5.243 1.00 25.84 133 PRO F CA 1
ATOM 4251 C C . PRO E 2 9 ? 35.050 -34.204 4.313 1.00 25.59 133 PRO F C 1
ATOM 4252 O O . PRO E 2 9 ? 35.050 -34.420 3.097 1.00 24.90 133 PRO F O 1
ATOM 4256 N N . PRO E 2 10 ? 35.602 -33.092 4.865 1.00 20.05 134 PRO F N 1
ATOM 4257 C CA . PRO E 2 10 ? 36.265 -32.111 4.004 1.00 19.75 134 PRO F CA 1
ATOM 4258 C C . PRO E 2 10 ? 37.353 -32.832 3.206 1.00 27.70 134 PRO F C 1
ATOM 4259 O O . PRO E 2 10 ? 37.973 -33.770 3.714 1.00 28.87 134 PRO F O 1
ATOM 4263 N N . GLY E 2 11 ? 37.495 -32.470 1.933 1.00 24.11 135 GLY F N 1
ATOM 4264 C CA . GLY E 2 11 ? 38.458 -33.093 1.039 1.00 22.48 135 GLY F CA 1
ATOM 4265 C C . GLY E 2 11 ? 37.873 -34.200 0.222 1.00 24.72 135 GLY F C 1
ATOM 4266 O O . GLY E 2 11 ? 38.576 -34.795 -0.597 1.00 24.22 135 GLY F O 1
ATOM 4267 N N . SER E 2 12 ? 36.581 -34.475 0.444 1.00 22.30 136 SER F N 1
ATOM 4268 C CA . SER E 2 12 ? 35.804 -35.503 -0.255 1.00 21.78 136 SER F CA 1
ATOM 4269 C C . SER E 2 12 ? 34.440 -34.985 -0.638 1.00 26.62 136 SER F C 1
ATOM 4270 O O . SER E 2 12 ? 34.062 -33.900 -0.221 1.00 27.19 136 SER F O 1
ATOM 4272 N N . HIS E 2 13 ? 33.715 -35.748 -1.454 1.00 23.98 137 HIS F N 1
ATOM 4273 C CA . HIS E 2 13 ? 32.322 -35.498 -1.841 1.00 24.36 137 HIS F CA 1
ATOM 4274 C C . HIS E 2 13 ? 31.601 -36.865 -1.930 1.00 36.19 137 HIS F C 1
ATOM 4275 O O . HIS E 2 13 ? 32.274 -37.884 -1.886 1.00 35.11 137 HIS F O 1
ATOM 4282 N N . ARG E 2 14 ? 30.261 -36.901 -2.052 1.00 39.69 138 ARG F N 1
ATOM 4283 C CA . ARG E 2 14 ? 29.489 -38.147 -2.153 1.00 42.33 138 ARG F CA 1
ATOM 4284 C C . ARG E 2 14 ? 29.527 -38.747 -3.550 1.00 54.88 138 ARG F C 1
ATOM 4285 O O . ARG E 2 14 ? 29.659 -38.012 -4.535 1.00 54.10 138 ARG F O 1
ATOM 4287 N N . SER E 2 15 ? 29.370 -40.097 -3.628 1.00 58.53 139 SER F N 1
ATOM 4288 C CA . SER E 2 15 ? 29.329 -40.895 -4.862 1.00 60.79 139 SER F CA 1
ATOM 4289 C C . SER E 2 15 ? 27.931 -41.482 -5.015 1.00 71.62 139 SER F C 1
ATOM 4290 O O . SER E 2 15 ? 27.205 -41.549 -4.026 1.00 71.87 139 SER F O 1
ATOM 4293 N N . GLU E 2 16 ? 27.592 -41.987 -6.226 1.00 73.55 140 GLU F N 1
ATOM 4294 C CA . GLU E 2 16 ? 26.297 -42.602 -6.590 1.00 75.18 140 GLU F CA 1
ATOM 4295 C C . GLU E 2 16 ? 25.810 -43.588 -5.524 1.00 82.35 140 GLU F C 1
ATOM 4296 O O . GLU E 2 16 ? 24.646 -43.512 -5.135 1.00 81.41 140 GLU F O 1
ATOM 4298 N N . ARG E 2 17 ? 26.720 -44.479 -5.024 1.00 82.09 141 ARG F N 1
ATOM 4299 C CA . ARG E 2 17 ? 26.497 -45.450 -3.942 1.00 82.78 141 ARG F CA 1
ATOM 4300 C C . ARG E 2 17 ? 26.209 -44.651 -2.652 1.00 89.11 141 ARG F C 1
ATOM 4301 O O . ARG E 2 17 ? 27.115 -43.961 -2.148 1.00 88.57 141 ARG F O 1
ATOM 4303 N N . PRO E 2 18 ? 24.928 -44.682 -2.169 1.00 86.60 142 PRO F N 1
ATOM 4304 C CA . PRO E 2 18 ? 24.518 -43.875 -1.000 1.00 86.38 142 PRO F CA 1
ATOM 4305 C C . PRO E 2 18 ? 25.523 -43.644 0.146 1.00 89.48 142 PRO F C 1
ATOM 4306 O O . PRO E 2 18 ? 25.546 -42.524 0.680 1.00 90.64 142 PRO F O 1
ATOM 4310 N N . GLY E 2 19 ? 26.327 -44.651 0.510 1.00 82.17 143 GLY F N 1
ATOM 4311 C CA . GLY E 2 19 ? 27.284 -44.509 1.608 1.00 79.91 143 GLY F CA 1
ATOM 4312 C C . GLY E 2 19 ? 28.752 -44.279 1.294 1.00 77.81 143 GLY F C 1
ATOM 4313 O O . GLY E 2 19 ? 29.572 -44.387 2.210 1.00 77.15 143 GLY F O 1
ATOM 4314 N N . ALA E 2 20 ? 29.112 -43.962 0.018 1.00 69.33 144 ALA F N 1
ATOM 4315 C CA . ALA E 2 20 ? 30.521 -43.777 -0.375 1.00 65.55 144 ALA F CA 1
ATOM 4316 C C . ALA E 2 20 ? 30.955 -42.332 -0.640 1.00 59.56 144 ALA F C 1
ATOM 4317 O O . ALA E 2 20 ? 30.168 -41.499 -1.087 1.00 58.73 144 ALA F O 1
ATOM 4319 N N . CYS E 2 21 ? 32.232 -42.060 -0.327 1.00 48.94 145 CYS F N 1
ATOM 4320 C CA . CYS E 2 21 ? 32.898 -40.780 -0.489 1.00 44.65 145 CYS F CA 1
ATOM 4321 C C . CYS E 2 21 ? 34.072 -40.870 -1.469 1.00 45.75 145 CYS F C 1
ATOM 4322 O O . CYS E 2 21 ? 34.891 -41.784 -1.369 1.00 46.29 145 CYS F O 1
ATOM 4325 N N . ASN E 2 22 ? 34.164 -39.919 -2.409 1.00 39.21 146 ASN F N 1
ATOM 4326 C CA . ASN E 2 22 ? 35.284 -39.816 -3.348 1.00 37.36 146 ASN F CA 1
ATOM 4327 C C . ASN E 2 22 ? 36.125 -38.627 -2.921 1.00 38.75 146 ASN F C 1
ATOM 4328 O O . ASN E 2 22 ? 35.575 -37.588 -2.560 1.00 38.69 146 ASN F O 1
ATOM 4333 N N . ARG E 2 23 ? 37.449 -38.772 -2.957 1.00 33.04 147 ARG F N 1
ATOM 4334 C CA . ARG E 2 23 ? 38.348 -37.688 -2.575 1.00 32.49 147 ARG F CA 1
ATOM 4335 C C . ARG E 2 23 ? 38.447 -36.661 -3.682 1.00 38.29 147 ARG F C 1
ATOM 4336 O O . ARG E 2 23 ? 38.453 -37.034 -4.852 1.00 38.20 147 ARG F O 1
ATOM 4344 N N . CYS E 2 24 ? 38.581 -35.376 -3.321 1.00 36.30 148 CYS F N 1
ATOM 4345 C CA . CYS E 2 24 ? 38.784 -34.292 -4.284 1.00 36.30 148 CYS F CA 1
ATOM 4346 C C . CYS E 2 24 ? 40.201 -34.491 -4.908 1.00 41.50 148 CYS F C 1
ATOM 4347 O O . CYS E 2 24 ? 41.084 -35.081 -4.276 1.00 41.71 148 CYS F O 1
ATOM 4350 N N . THR E 2 25 ? 40.420 -33.956 -6.122 1.00 37.50 149 THR F N 1
ATOM 4351 C CA . THR E 2 25 ? 41.708 -33.963 -6.815 1.00 36.01 149 THR F CA 1
ATOM 4352 C C . THR E 2 25 ? 42.464 -32.680 -6.419 1.00 40.73 149 THR F C 1
ATOM 4353 O O . THR E 2 25 ? 41.986 -31.555 -6.680 1.00 39.78 149 THR F O 1
ATOM 4357 N N . GLU E 2 26 ? 43.642 -32.860 -5.767 1.00 36.76 150 GLU F N 1
ATOM 4358 C CA . GLU E 2 26 ? 44.449 -31.726 -5.305 1.00 35.34 150 GLU F CA 1
ATOM 4359 C C . GLU E 2 26 ? 44.795 -30.847 -6.483 1.00 38.39 150 GLU F C 1
ATOM 4360 O O . GLU E 2 26 ? 45.124 -31.364 -7.563 1.00 37.61 150 GLU F O 1
ATOM 4362 N N . GLY E 2 27 ? 44.612 -29.536 -6.281 1.00 32.84 151 GLY F N 1
ATOM 4363 C CA . GLY E 2 27 ? 44.881 -28.513 -7.280 1.00 30.81 151 GLY F CA 1
ATOM 4364 C C . GLY E 2 27 ? 43.744 -28.282 -8.260 1.00 32.89 151 GLY F C 1
ATOM 4365 O O . GLY E 2 27 ? 43.740 -27.262 -8.966 1.00 32.95 151 GLY F O 1
ATOM 4366 N N . VAL E 2 28 ? 42.766 -29.219 -8.323 1.00 25.68 152 VAL F N 1
ATOM 4367 C CA . VAL E 2 28 ? 41.613 -29.129 -9.214 1.00 22.62 152 VAL F CA 1
ATOM 4368 C C . VAL E 2 28 ? 40.342 -28.670 -8.453 1.00 31.65 152 VAL F C 1
ATOM 4369 O O . VAL E 2 28 ? 39.714 -27.665 -8.832 1.00 35.38 152 VAL F O 1
ATOM 4371 N N . GLY E 2 29 ? 39.996 -29.382 -7.382 1.00 26.52 153 GLY F N 1
ATOM 4372 C CA . GLY E 2 29 ? 38.805 -29.084 -6.600 1.00 25.07 153 GLY F CA 1
ATOM 4373 C C . GLY E 2 29 ? 38.976 -29.344 -5.132 1.00 26.86 153 GLY F C 1
ATOM 4374 O O . GLY E 2 29 ? 39.980 -29.931 -4.722 1.00 29.46 153 GLY F O 1
ATOM 4375 N N . TYR E 2 30 ? 38.008 -28.897 -4.336 1.00 20.07 154 TYR F N 1
ATOM 4376 C CA . TYR E 2 30 ? 38.044 -29.039 -2.885 1.00 18.89 154 TYR F CA 1
ATOM 4377 C C . TYR E 2 30 ? 36.634 -29.030 -2.243 1.00 22.25 154 TYR F C 1
ATOM 4378 O O . TYR E 2 30 ? 35.626 -28.798 -2.914 1.00 20.51 154 TYR F O 1
ATOM 4387 N N . THR E 2 31 ? 36.590 -29.252 -0.919 1.00 18.59 155 THR F N 1
ATOM 4388 C CA . THR E 2 31 ? 35.410 -29.136 -0.076 1.00 19.26 155 THR F CA 1
ATOM 4389 C C . THR E 2 31 ? 35.948 -28.738 1.292 1.00 25.48 155 THR F C 1
ATOM 4390 O O . THR E 2 31 ? 36.824 -29.426 1.793 1.00 26.75 155 THR F O 1
ATOM 4394 N N . ASN E 2 32 ? 35.455 -27.623 1.876 1.00 23.24 156 ASN F N 1
ATOM 4395 C CA . ASN E 2 32 ? 35.894 -27.120 3.197 1.00 24.08 156 ASN F CA 1
ATOM 4396 C C . ASN E 2 32 ? 35.060 -27.618 4.367 1.00 29.65 156 ASN F C 1
ATOM 4397 O O . ASN E 2 32 ? 35.431 -27.362 5.509 1.00 30.14 156 ASN F O 1
ATOM 4402 N N . ALA E 2 33 ? 33.925 -28.274 4.110 1.00 26.15 157 ALA F N 1
ATOM 4403 C CA . ALA E 2 33 ? 33.078 -28.763 5.185 1.00 25.07 157 ALA F CA 1
ATOM 4404 C C . ALA E 2 33 ? 32.507 -30.143 4.913 1.00 27.82 157 ALA F C 1
ATOM 4405 O O . ALA E 2 33 ? 32.51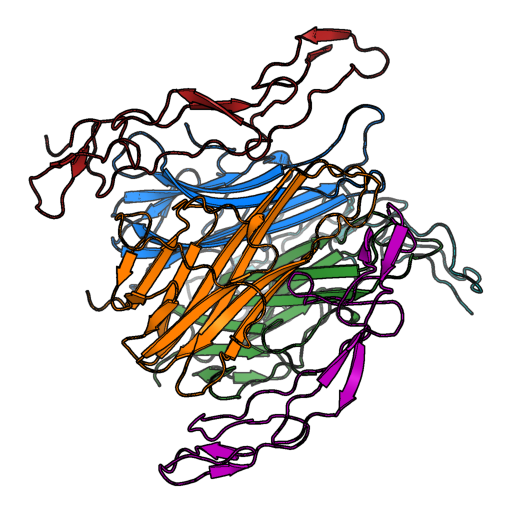8 -30.616 3.779 1.00 27.27 157 ALA F O 1
ATOM 4407 N N . SER E 2 34 ? 31.979 -30.776 5.954 1.00 24.63 158 SER F N 1
ATOM 4408 C CA . SER E 2 34 ? 31.312 -32.056 5.822 1.00 25.14 158 SER F CA 1
ATOM 4409 C C . SER E 2 34 ? 30.137 -31.814 4.843 1.00 29.53 158 SER F C 1
ATOM 4410 O O . SER E 2 34 ? 29.558 -30.716 4.839 1.00 28.30 158 SER F O 1
ATOM 4413 N N . ASN E 2 35 ? 29.871 -32.765 3.937 1.00 26.42 159 ASN F N 1
ATOM 4414 C CA . ASN E 2 35 ? 28.882 -32.502 2.900 1.00 27.38 159 ASN F CA 1
ATOM 4415 C C . ASN E 2 35 ? 28.303 -33.735 2.229 1.00 32.71 159 ASN F C 1
ATOM 4416 O O . ASN E 2 35 ? 28.748 -34.845 2.485 1.00 32.12 159 ASN F O 1
ATOM 4421 N N . ASN E 2 36 ? 27.363 -33.512 1.295 1.00 30.39 160 ASN F N 1
ATOM 4422 C CA . ASN E 2 36 ? 26.813 -34.542 0.433 1.00 31.76 160 ASN F CA 1
ATOM 4423 C C . ASN E 2 36 ? 26.721 -34.068 -1.027 1.00 34.34 160 ASN F C 1
ATOM 4424 O O . ASN E 2 36 ? 25.777 -34.436 -1.736 1.00 33.85 160 ASN F O 1
ATOM 4429 N N . LEU E 2 37 ? 27.720 -33.262 -1.474 1.00 28.21 161 LEU F N 1
ATOM 4430 C CA . LEU E 2 37 ? 27.824 -32.733 -2.840 1.00 25.78 161 LEU F CA 1
ATOM 4431 C C . LEU E 2 37 ? 28.258 -33.869 -3.765 1.00 32.54 161 LEU F C 1
ATOM 4432 O O . LEU E 2 37 ? 29.037 -34.737 -3.358 1.00 32.60 161 LEU F O 1
ATOM 4437 N N . PHE E 2 38 ? 27.784 -33.849 -5.007 1.00 30.94 162 PHE F N 1
ATOM 4438 C CA . PHE E 2 38 ? 28.124 -34.891 -5.955 1.00 32.63 162 PHE F CA 1
ATOM 4439 C C . PHE E 2 38 ? 29.408 -34.565 -6.721 1.00 39.56 162 PHE F C 1
ATOM 4440 O O . PHE E 2 38 ? 29.881 -35.385 -7.507 1.00 40.91 162 PHE F O 1
ATOM 4448 N N . ALA E 2 39 ? 30.008 -33.399 -6.432 1.00 34.02 163 ALA F N 1
ATOM 4449 C CA . ALA E 2 39 ? 31.278 -32.973 -6.986 1.00 31.69 163 ALA F CA 1
ATOM 4450 C C . ALA E 2 39 ? 31.935 -31.974 -6.026 1.00 35.13 163 ALA F C 1
ATOM 4451 O O . ALA E 2 39 ? 31.253 -31.254 -5.286 1.00 32.98 163 ALA F O 1
ATOM 4453 N N . CYS E 2 40 ? 33.268 -31.954 -6.031 1.00 32.31 164 CYS F N 1
ATOM 4454 C CA . CYS E 2 40 ? 34.023 -30.997 -5.251 1.00 33.24 164 CYS F CA 1
ATOM 4455 C C . CYS E 2 40 ? 33.934 -29.618 -5.941 1.00 31.52 164 CYS F C 1
ATOM 4456 O O . CYS E 2 40 ? 33.638 -29.519 -7.125 1.00 30.79 164 CYS F O 1
ATOM 4459 N N . LEU E 2 41 ? 34.180 -28.556 -5.192 1.00 24.14 165 LEU F N 1
ATOM 4460 C CA . LEU E 2 41 ? 34.133 -27.189 -5.687 1.00 21.58 165 LEU F CA 1
ATOM 4461 C C . LEU E 2 41 ? 35.416 -26.844 -6.423 1.00 30.23 165 LEU F C 1
ATOM 4462 O O . LEU E 2 41 ? 36.499 -27.192 -5.958 1.00 30.83 165 LEU F O 1
ATOM 4467 N N . PRO E 2 42 ? 35.330 -26.173 -7.595 1.00 29.57 166 PRO F N 1
ATOM 4468 C CA . PRO E 2 42 ? 36.562 -25.858 -8.344 1.00 29.39 166 PRO F CA 1
ATOM 4469 C C . PRO E 2 42 ? 37.429 -24.841 -7.642 1.00 35.00 166 PRO F C 1
ATOM 4470 O O . PRO E 2 42 ? 36.932 -23.887 -7.039 1.00 34.59 166 PRO F O 1
ATOM 4474 N N . CYS E 2 43 ? 38.727 -25.053 -7.743 1.00 35.29 167 CYS F N 1
ATOM 4475 C CA . CYS E 2 43 ? 39.728 -24.164 -7.180 1.00 37.86 167 CYS F CA 1
ATOM 4476 C C . CYS E 2 43 ? 39.698 -22.839 -7.906 1.00 41.13 167 CYS F C 1
ATOM 4477 O O . CYS E 2 43 ? 39.471 -22.818 -9.121 1.00 42.08 167 CYS F O 1
ATOM 4480 N N . THR E 2 44 ? 39.951 -21.751 -7.167 1.00 34.91 168 THR F N 1
ATOM 4481 C CA . THR E 2 44 ? 40.065 -20.381 -7.652 1.00 34.57 168 THR F CA 1
ATOM 4482 C C . THR E 2 44 ? 41.481 -20.192 -8.212 1.00 41.70 168 THR F C 1
ATOM 4483 O O . THR E 2 44 ? 42.454 -20.710 -7.656 1.00 42.65 168 THR F O 1
ATOM 4487 N N . ALA E 2 45 ? 41.607 -19.443 -9.298 1.00 37.87 169 ALA F N 1
ATOM 4488 C CA . ALA E 2 45 ? 42.924 -19.163 -9.837 1.00 35.90 169 ALA F CA 1
ATOM 4489 C C . ALA E 2 45 ? 43.269 -17.726 -9.464 1.00 39.09 169 ALA F C 1
ATOM 4490 O O . ALA E 2 45 ? 42.400 -16.851 -9.519 1.00 38.78 169 ALA F O 1
ATOM 4492 N N . CYS E 2 46 ? 44.506 -17.474 -9.032 1.00 36.49 170 CYS F N 1
ATOM 4493 C CA . CYS E 2 46 ? 44.882 -16.082 -8.795 1.00 37.78 170 CYS F CA 1
ATOM 4494 C C . CYS E 2 46 ? 45.135 -15.482 -10.163 1.00 40.34 170 CYS F C 1
ATOM 4495 O O . CYS E 2 46 ? 45.760 -16.131 -11.018 1.00 38.75 170 CYS F O 1
ATOM 4498 N N . LYS E 2 47 ? 44.607 -14.268 -10.378 1.00 36.53 171 LYS F N 1
ATOM 4499 C CA . LYS E 2 47 ? 44.716 -13.534 -11.630 1.00 35.54 171 LYS F CA 1
ATOM 4500 C C . LYS E 2 47 ? 46.032 -12.757 -11.659 1.00 41.22 171 LYS F C 1
ATOM 4501 O O . LYS E 2 47 ? 46.697 -12.659 -10.632 1.00 41.79 171 LYS F O 1
ATOM 4506 N N . SER E 2 48 ? 46.421 -12.229 -12.827 1.00 38.36 172 SER F N 1
ATOM 4507 C CA . SER E 2 48 ? 47.685 -11.506 -13.040 1.00 38.13 172 SER F CA 1
ATOM 4508 C C . SER E 2 48 ? 47.958 -10.306 -12.088 1.00 40.52 172 SER F C 1
ATOM 4509 O O . SER E 2 48 ? 49.113 -9.885 -11.975 1.00 41.45 172 SER F O 1
ATOM 4512 N N . ASP E 2 49 ? 46.917 -9.773 -11.421 1.00 33.18 173 ASP F N 1
ATOM 4513 C CA . ASP E 2 49 ? 46.982 -8.621 -10.524 1.00 31.30 173 ASP F CA 1
ATOM 4514 C C . ASP E 2 49 ? 47.148 -9.040 -9.108 1.00 37.13 173 ASP F C 1
ATOM 4515 O O . ASP E 2 49 ? 47.312 -8.179 -8.232 1.00 39.14 173 ASP F O 1
ATOM 4520 N N . GLU E 2 50 ? 47.090 -10.354 -8.864 1.00 33.88 174 GLU F N 1
ATOM 4521 C CA . GLU E 2 50 ? 47.184 -10.950 -7.531 1.00 35.02 174 GLU F CA 1
ATOM 4522 C C . GLU E 2 50 ? 48.422 -11.841 -7.361 1.00 39.55 174 GLU F C 1
ATOM 4523 O O . GLU E 2 50 ? 49.099 -12.206 -8.332 1.00 39.43 174 GLU F O 1
ATOM 4529 N N . GLU E 2 51 ? 48.706 -12.182 -6.106 1.00 35.71 175 GLU F N 1
ATOM 4530 C CA . GLU E 2 51 ? 49.780 -13.074 -5.710 1.00 33.84 175 GLU F CA 1
ATOM 4531 C C . GLU E 2 51 ? 49.069 -14.139 -4.902 1.00 37.87 175 GLU F C 1
ATOM 4532 O O . GLU E 2 51 ? 48.078 -13.839 -4.199 1.00 38.34 175 GLU F O 1
ATOM 4534 N N . GLU E 2 52 ? 49.527 -15.393 -5.046 1.00 31.18 176 GLU F N 1
ATOM 4535 C CA . GLU E 2 52 ? 48.959 -16.509 -4.311 1.00 29.54 176 GLU F CA 1
ATOM 4536 C C . GLU E 2 52 ? 49.621 -16.612 -2.915 1.00 32.82 176 GLU F C 1
ATOM 4537 O O . GLU E 2 52 ? 50.843 -16.753 -2.807 1.00 31.96 176 GLU F O 1
ATOM 4543 N N . ARG E 2 53 ? 48.813 -16.509 -1.857 1.00 28.79 177 ARG F N 1
ATOM 4544 C CA . ARG E 2 53 ? 49.280 -16.573 -0.487 1.00 28.06 177 ARG F CA 1
ATOM 4545 C C . ARG E 2 53 ? 49.411 -18.041 -0.124 1.00 34.38 177 ARG F C 1
ATOM 4546 O O . ARG E 2 53 ? 50.415 -18.412 0.499 1.00 38.34 177 ARG F O 1
ATOM 4554 N N . SER E 2 54 ? 48.440 -18.879 -0.536 1.00 27.63 178 SER F N 1
ATOM 4555 C CA . SER E 2 54 ? 48.477 -20.300 -0.274 1.00 27.98 178 SER F CA 1
ATOM 4556 C C . SER E 2 54 ? 47.775 -21.028 -1.393 1.00 34.95 178 SER F C 1
ATOM 4557 O O . SER E 2 54 ? 46.783 -20.515 -1.908 1.00 34.45 178 SER F O 1
ATOM 4560 N N . PRO E 2 55 ? 48.285 -22.197 -1.831 1.00 33.82 179 PRO F N 1
ATOM 4561 C CA . PRO E 2 55 ? 47.633 -22.915 -2.937 1.00 33.61 179 PRO F CA 1
ATOM 4562 C C . PRO E 2 55 ? 46.366 -23.636 -2.516 1.00 38.89 179 PRO F C 1
ATOM 4563 O O . PRO E 2 55 ? 46.069 -23.769 -1.323 1.00 38.35 179 PRO F O 1
ATOM 4567 N N . CYS E 2 56 ? 45.635 -24.113 -3.516 1.00 38.13 180 CYS F N 1
ATOM 4568 C CA . CYS E 2 56 ? 44.417 -24.889 -3.346 1.00 38.98 180 CYS F CA 1
ATOM 4569 C C . CYS E 2 56 ? 44.842 -26.258 -2.847 1.00 40.21 180 CYS F C 1
ATOM 4570 O O . CYS E 2 56 ? 45.843 -26.810 -3.328 1.00 40.51 180 CYS F O 1
ATOM 4573 N N . THR E 2 57 ? 44.115 -26.782 -1.860 1.00 33.29 181 THR F N 1
ATOM 4574 C CA . THR E 2 57 ? 44.304 -28.126 -1.319 1.00 31.33 181 THR F CA 1
ATOM 4575 C C . THR E 2 57 ? 42.938 -28.741 -1.402 1.00 34.34 181 THR F C 1
ATOM 4576 O O . THR E 2 57 ? 41.972 -28.034 -1.658 1.00 35.58 181 THR F O 1
ATOM 4580 N N . THR E 2 58 ? 42.818 -30.030 -1.132 1.00 29.56 182 THR F N 1
ATOM 4581 C CA . THR E 2 58 ? 41.507 -30.688 -1.225 1.00 27.62 182 THR F CA 1
ATOM 4582 C C . THR E 2 58 ? 40.578 -30.134 -0.174 1.00 26.89 182 THR F C 1
ATOM 4583 O O . THR E 2 58 ? 39.378 -30.388 -0.211 1.00 26.30 182 THR F O 1
ATOM 4587 N N . THR E 2 59 ? 41.119 -29.357 0.753 1.00 21.37 183 THR F N 1
ATOM 4588 C CA . THR E 2 59 ? 40.302 -28.847 1.846 1.00 20.52 183 THR F CA 1
ATOM 4589 C C . THR E 2 59 ? 40.247 -27.366 1.946 1.00 25.07 183 THR F C 1
ATOM 4590 O O . THR E 2 59 ? 39.450 -26.872 2.715 1.00 25.06 183 THR F O 1
ATOM 4594 N N . ARG E 2 60 ? 41.053 -26.639 1.188 1.00 22.41 184 ARG F N 1
ATOM 4595 C CA . ARG E 2 60 ? 41.059 -25.176 1.250 1.00 20.71 184 ARG F CA 1
ATOM 4596 C C . ARG E 2 60 ? 41.154 -24.651 -0.169 1.00 21.85 184 ARG F C 1
ATOM 4597 O O . ARG E 2 60 ? 41.978 -25.146 -0.937 1.00 19.23 184 ARG F O 1
ATOM 4605 N N . ASN E 2 61 ? 40.348 -23.620 -0.496 1.00 17.51 185 ASN F N 1
ATOM 4606 C CA . ASN E 2 61 ? 40.432 -22.986 -1.794 1.00 15.85 185 ASN F CA 1
ATOM 4607 C C . ASN E 2 61 ? 41.675 -22.151 -1.758 1.00 20.81 185 ASN F C 1
ATOM 4608 O O . ASN E 2 61 ? 42.150 -21.821 -0.673 1.00 20.74 185 ASN F O 1
ATOM 4613 N N . THR E 2 62 ? 42.219 -21.806 -2.942 1.00 17.99 186 THR F N 1
ATOM 4614 C CA . THR E 2 62 ? 43.378 -20.933 -3.071 1.00 17.06 186 THR F CA 1
ATOM 4615 C C . THR E 2 62 ? 43.118 -19.642 -2.299 1.00 20.27 186 THR F C 1
ATOM 4616 O O . THR E 2 62 ? 41.961 -19.260 -2.118 1.00 22.58 186 THR F O 1
ATOM 4620 N N . ALA E 2 63 ? 44.155 -18.997 -1.805 1.00 13.93 187 ALA F N 1
ATOM 4621 C CA . ALA E 2 63 ? 43.998 -17.724 -1.123 1.00 13.64 187 ALA F CA 1
ATOM 4622 C C . ALA E 2 63 ? 44.863 -16.743 -1.885 1.00 26.30 187 ALA F C 1
ATOM 4623 O O . ALA E 2 63 ? 46.055 -16.994 -2.144 1.00 25.72 187 ALA F O 1
ATOM 4625 N N . CYS E 2 64 ? 44.223 -15.688 -2.385 1.00 31.05 188 CYS F N 1
ATOM 4626 C CA . CYS E 2 64 ? 44.908 -14.691 -3.218 1.00 33.83 188 CYS F CA 1
ATOM 4627 C C . CYS E 2 64 ? 44.923 -13.368 -2.515 1.00 34.57 188 CYS F C 1
ATOM 4628 O O . CYS E 2 64 ? 44.150 -13.139 -1.593 1.00 31.33 188 CYS F O 1
ATOM 4631 N N . GLN E 2 65 ? 45.836 -12.507 -2.917 1.00 32.38 189 GLN F N 1
ATOM 4632 C CA . GLN E 2 65 ? 45.950 -11.190 -2.338 1.00 31.87 189 GLN F CA 1
ATOM 4633 C C . GLN E 2 65 ? 46.436 -10.259 -3.442 1.00 40.29 189 GLN F C 1
ATOM 4634 O O . GLN E 2 65 ? 47.234 -10.664 -4.308 1.00 39.94 189 GLN F O 1
ATOM 4640 N N . CYS E 2 66 ? 45.959 -9.007 -3.411 1.00 38.30 190 CYS F N 1
ATOM 4641 C CA . CYS E 2 66 ? 46.412 -8.015 -4.376 1.00 38.28 190 CYS F CA 1
ATOM 4642 C C . CYS E 2 66 ? 47.915 -7.813 -4.311 1.00 37.08 190 CYS F C 1
ATOM 4643 O O . CYS E 2 66 ? 48.506 -7.909 -3.238 1.00 35.61 190 CYS F O 1
ATOM 4646 N N . LYS E 2 67 ? 48.533 -7.541 -5.466 1.00 31.19 191 LYS F N 1
ATOM 4647 C CA . LYS E 2 67 ? 49.960 -7.241 -5.568 1.00 28.40 191 LYS F CA 1
ATOM 4648 C C . LYS E 2 67 ? 50.260 -5.902 -4.837 1.00 34.03 191 LYS F C 1
ATOM 4649 O O . LYS E 2 67 ? 49.372 -5.045 -4.725 1.00 31.64 191 LYS F O 1
ATOM 4655 N N . PRO E 2 68 ? 51.477 -5.721 -4.256 1.00 35.85 192 PRO F N 1
ATOM 4656 C CA . PRO E 2 68 ? 51.755 -4.474 -3.497 1.00 35.61 192 PRO F CA 1
ATOM 4657 C C . PRO E 2 68 ? 51.483 -3.225 -4.310 1.00 39.36 192 PRO F C 1
ATOM 4658 O O . PRO E 2 68 ? 51.814 -3.176 -5.512 1.00 39.45 192 PRO F O 1
ATOM 4662 N N . GLY E 2 69 ? 50.831 -2.262 -3.673 1.00 34.55 193 GLY F N 1
ATOM 4663 C CA . GLY E 2 69 ? 50.482 -1.016 -4.348 1.00 33.63 193 GLY F CA 1
ATOM 4664 C C . GLY E 2 69 ? 49.049 -0.959 -4.816 1.00 35.77 193 GLY F C 1
ATOM 4665 O O . GLY E 2 69 ? 48.553 0.105 -5.182 1.00 34.75 193 GLY F O 1
ATOM 4666 N N . THR E 2 70 ? 48.366 -2.111 -4.801 1.00 32.67 194 THR F N 1
ATOM 4667 C CA . THR E 2 70 ? 46.978 -2.228 -5.242 1.00 31.10 194 THR F CA 1
ATOM 4668 C C . THR E 2 70 ? 46.133 -2.803 -4.127 1.00 33.76 194 THR F C 1
ATOM 4669 O O . THR E 2 70 ? 46.691 -3.363 -3.184 1.00 34.85 194 THR F O 1
ATOM 4673 N N . PHE E 2 71 ? 44.802 -2.672 -4.225 1.00 27.56 195 PHE F N 1
ATOM 4674 C CA . PHE E 2 71 ? 43.898 -3.195 -3.211 1.00 26.87 195 PHE F CA 1
ATOM 4675 C C . PHE E 2 71 ? 42.558 -3.631 -3.796 1.00 31.01 195 PHE F C 1
ATOM 4676 O O . PHE E 2 71 ? 42.215 -3.261 -4.915 1.00 27.40 195 PHE F O 1
ATOM 4684 N N . ARG E 2 72 ? 41.767 -4.357 -3.000 1.00 30.42 196 ARG F N 1
ATOM 4685 C CA . ARG E 2 72 ? 40.456 -4.888 -3.390 1.00 30.25 196 ARG F CA 1
ATOM 4686 C C . ARG E 2 72 ? 39.546 -4.711 -2.195 1.00 36.67 196 ARG F C 1
ATOM 4687 O O . ARG E 2 72 ? 40.020 -4.854 -1.074 1.00 37.34 196 ARG F O 1
ATOM 4695 N N . ASN E 2 73 ? 38.267 -4.361 -2.407 1.00 33.95 197 ASN F N 1
ATOM 4696 C CA . ASN E 2 73 ? 37.297 -4.252 -1.317 1.00 34.06 197 ASN F CA 1
ATOM 4697 C C . ASN E 2 73 ? 35.944 -4.844 -1.705 1.00 42.01 197 ASN F C 1
ATOM 4698 O O . ASN E 2 73 ? 35.783 -5.401 -2.799 1.00 42.68 197 ASN F O 1
ATOM 4703 N N . ASP E 2 74 ? 34.970 -4.727 -0.807 1.00 39.68 198 ASP F N 1
ATOM 4704 C CA . ASP E 2 74 ? 33.633 -5.272 -0.981 1.00 39.76 198 ASP F CA 1
ATOM 4705 C C . ASP E 2 74 ? 32.953 -4.886 -2.325 1.00 42.48 198 ASP F C 1
ATOM 4706 O O . ASP E 2 74 ? 32.283 -5.739 -2.924 1.00 42.75 198 ASP F O 1
ATOM 4708 N N . ASN E 2 75 ? 33.150 -3.620 -2.789 1.00 35.36 199 ASN F N 1
ATOM 4709 C CA . ASN E 2 75 ? 32.584 -3.094 -4.034 1.00 32.76 199 ASN F CA 1
ATOM 4710 C C . ASN E 2 75 ? 33.510 -3.176 -5.237 1.00 36.95 199 ASN F C 1
ATOM 4711 O O . ASN E 2 75 ? 33.197 -2.620 -6.297 1.00 38.69 199 ASN F O 1
ATOM 4716 N N . SER E 2 76 ? 34.671 -3.810 -5.066 1.00 32.28 200 SER F N 1
ATOM 4717 C CA . SER E 2 76 ? 35.669 -3.962 -6.132 1.00 31.12 200 SER F CA 1
ATOM 4718 C C . SER E 2 76 ? 36.311 -5.330 -6.023 1.00 33.02 200 SER F C 1
ATOM 4719 O O . SER E 2 76 ? 37.518 -5.439 -5.857 1.00 32.89 200 SER F O 1
ATOM 4722 N N . ALA E 2 77 ? 35.486 -6.375 -6.084 1.00 27.87 201 ALA F N 1
ATOM 4723 C CA . ALA E 2 77 ? 35.920 -7.746 -5.967 1.00 27.08 201 ALA F CA 1
ATOM 4724 C C . ALA E 2 77 ? 36.572 -8.308 -7.219 1.00 32.94 201 ALA F C 1
ATOM 4725 O O . ALA E 2 77 ? 37.232 -9.350 -7.135 1.00 34.10 201 ALA F O 1
ATOM 4727 N N . GLU E 2 78 ? 36.418 -7.652 -8.366 1.00 29.42 202 GLU F N 1
ATOM 4728 C CA . GLU E 2 78 ? 36.967 -8.242 -9.575 1.00 29.52 202 GLU F CA 1
ATOM 4729 C C . GLU E 2 78 ? 38.407 -7.927 -9.891 1.00 35.06 202 GLU F C 1
ATOM 4730 O O . GLU E 2 78 ? 39.143 -8.837 -10.290 1.00 35.46 202 GLU F O 1
ATOM 4736 N N . MET E 2 79 ? 38.799 -6.656 -9.781 1.00 31.69 203 MET F N 1
ATOM 4737 C CA . MET E 2 79 ? 40.134 -6.254 -10.155 1.00 31.20 203 MET F CA 1
ATOM 4738 C C . MET E 2 79 ? 40.736 -5.436 -9.016 1.00 39.01 203 MET F C 1
ATOM 4739 O O . MET E 2 79 ? 40.030 -4.702 -8.320 1.00 38.52 203 MET F O 1
ATOM 4744 N N . CYS E 2 80 ? 42.045 -5.603 -8.802 1.00 38.46 204 CYS F N 1
ATOM 4745 C CA . CYS E 2 80 ? 42.775 -4.836 -7.805 1.00 39.19 204 CYS F CA 1
ATOM 4746 C C . CYS E 2 80 ? 42.879 -3.426 -8.360 1.00 41.43 204 CYS F C 1
ATOM 4747 O O . CYS E 2 80 ? 43.082 -3.256 -9.567 1.00 43.07 204 CYS F O 1
ATOM 4750 N N . ARG E 2 81 ? 42.689 -2.422 -7.505 1.00 34.80 205 ARG F N 1
ATOM 4751 C CA . ARG E 2 81 ? 42.742 -1.021 -7.893 1.00 33.24 205 ARG F CA 1
ATOM 4752 C C . ARG E 2 81 ? 44.010 -0.396 -7.341 1.00 40.59 205 ARG F C 1
ATOM 4753 O O . ARG E 2 81 ? 44.421 -0.737 -6.235 1.00 41.03 205 ARG F O 1
ATOM 4761 N N . LYS E 2 82 ? 44.631 0.522 -8.090 1.00 41.02 206 LYS F N 1
ATOM 4762 C CA . LYS E 2 82 ? 45.833 1.227 -7.620 1.00 42.54 206 LYS F CA 1
ATOM 4763 C C . LYS E 2 82 ? 45.445 2.105 -6.438 1.00 50.63 206 LYS F C 1
ATOM 4764 O O . LYS E 2 82 ? 44.401 2.769 -6.482 1.00 47.84 206 LYS F O 1
ATOM 4770 N N . CYS E 2 83 ? 46.251 2.056 -5.366 1.00 53.22 207 CYS F N 1
ATOM 4771 C CA . CYS E 2 83 ? 46.033 2.855 -4.164 1.00 56.90 207 CYS F CA 1
ATOM 4772 C C . CYS E 2 83 ? 46.156 4.324 -4.505 1.00 59.29 207 CYS F C 1
ATOM 4773 O O . CYS E 2 83 ? 47.026 4.673 -5.306 1.00 58.57 207 CYS F O 1
ATOM 4776 N N . SER E 2 84 ? 45.288 5.180 -3.923 1.00 55.30 208 SER F N 1
ATOM 4777 C CA . SER E 2 84 ? 45.328 6.620 -4.168 1.00 55.03 208 SER F CA 1
ATOM 4778 C C . SER E 2 84 ? 46.644 7.209 -3.666 1.00 61.28 208 SER F C 1
ATOM 4779 O O . SER E 2 84 ? 47.110 6.857 -2.585 1.00 60.02 208 SER F O 1
ATOM 4781 N N . THR E 2 85 ? 47.259 8.065 -4.485 1.00 61.56 209 THR F N 1
ATOM 4782 C CA . THR E 2 85 ? 48.534 8.728 -4.200 1.00 62.60 209 THR F CA 1
ATOM 4783 C C . THR E 2 85 ? 48.389 9.774 -3.094 1.00 71.05 209 THR F C 1
ATOM 4784 O O . THR E 2 85 ? 49.257 9.840 -2.215 1.00 70.69 209 THR F O 1
ATOM 4788 N N . GLY E 2 86 ? 47.299 10.559 -3.141 1.00 69.67 210 GLY F N 1
ATOM 4789 C CA . GLY E 2 86 ? 47.024 11.597 -2.154 1.00 70.19 210 GLY F CA 1
ATOM 4790 C C . GLY E 2 86 ? 45.579 11.720 -1.729 1.00 76.47 210 GLY F C 1
ATOM 4791 O O . GLY E 2 86 ? 44.703 11.069 -2.300 1.00 77.31 210 GLY F O 1
ATOM 4792 N N . CYS E 2 87 ? 45.309 12.603 -0.742 1.00 73.12 211 CYS F N 1
ATOM 4793 C CA . CYS E 2 87 ? 43.957 12.827 -0.212 1.00 98.29 211 CYS F CA 1
ATOM 4794 C C . CYS E 2 87 ? 43.226 13.971 -0.893 1.00 99.36 211 CYS F C 1
ATOM 4795 O O . CYS E 2 87 ? 43.860 14.881 -1.415 1.00 67.56 211 CYS F O 1
ATOM 4798 N N . MET E 2 91 ? 42.330 17.418 3.298 1.00 93.72 215 MET F N 1
ATOM 4799 C CA . MET E 2 91 ? 42.375 16.217 4.127 1.00 93.40 215 MET F CA 1
ATOM 4800 C C . MET E 2 91 ? 43.781 15.593 4.186 1.00 96.92 215 MET F C 1
ATOM 4801 O O . MET E 2 91 ? 44.542 15.680 3.214 1.00 96.82 215 MET F O 1
ATOM 4803 N N . VAL E 2 92 ? 44.125 14.980 5.336 1.00 92.11 216 VAL F N 1
ATOM 4804 C CA . VAL E 2 92 ? 45.425 14.326 5.546 1.00 90.94 216 VAL F CA 1
ATOM 4805 C C . VAL E 2 92 ? 45.281 12.808 5.658 1.00 91.97 216 VAL F C 1
ATOM 4806 O O . VAL E 2 92 ? 44.254 12.320 6.135 1.00 91.23 216 VAL F O 1
ATOM 4808 N N . LYS E 2 93 ? 46.320 12.068 5.239 1.00 86.20 217 LYS F N 1
ATOM 4809 C CA . LYS E 2 93 ? 46.324 10.602 5.280 1.00 85.10 217 LYS F CA 1
ATOM 4810 C C . LYS E 2 93 ? 46.470 10.049 6.709 1.00 88.02 217 LYS F C 1
ATOM 4811 O O . LYS E 2 93 ? 47.586 9.999 7.226 1.00 87.43 217 LYS F O 1
ATOM 4814 N N . VAL E 2 94 ? 45.349 9.608 7.329 1.00 83.78 218 VAL F N 1
ATOM 4815 C CA . VAL E 2 94 ? 45.327 9.008 8.665 1.00 83.08 218 VAL F CA 1
ATOM 4816 C C . VAL E 2 94 ? 45.835 7.574 8.597 1.00 88.19 218 VAL F C 1
ATOM 4817 O O . VAL E 2 94 ? 46.582 7.166 9.491 1.00 88.62 218 VAL F O 1
ATOM 4819 N N . LYS E 2 95 ? 45.468 6.816 7.528 1.00 84.53 219 LYS F N 1
ATOM 4820 C CA . LYS E 2 95 ? 45.923 5.424 7.372 1.00 83.30 219 LYS F CA 1
ATOM 4821 C C . LYS E 2 95 ? 46.389 5.087 5.967 1.00 83.15 219 LYS F C 1
ATOM 4822 O O . LYS E 2 95 ? 45.821 5.538 4.972 1.00 82.83 219 LYS F O 1
ATOM 4824 N N . ASP E 2 96 ? 47.455 4.284 5.919 1.00 76.06 220 ASP F N 1
ATOM 4825 C CA . ASP E 2 96 ? 48.088 3.764 4.713 1.00 74.65 220 ASP F CA 1
ATOM 4826 C C . ASP E 2 96 ? 47.202 2.695 4.059 1.00 74.81 220 ASP F C 1
ATOM 4827 O O . ASP E 2 96 ? 46.352 2.079 4.722 1.00 75.19 220 ASP F O 1
ATOM 4832 N N . CYS E 2 97 ? 47.419 2.451 2.768 1.00 67.05 221 CYS F N 1
ATOM 4833 C CA . CYS E 2 97 ? 46.615 1.456 2.102 1.00 64.48 221 CYS F CA 1
ATOM 4834 C C . CYS E 2 97 ? 47.117 0.024 2.363 1.00 64.03 221 CYS F C 1
ATOM 4835 O O . CYS E 2 97 ? 48.304 -0.198 2.639 1.00 62.76 221 CYS F O 1
ATOM 4838 N N . THR E 2 98 ? 46.172 -0.923 2.356 1.00 57.50 222 THR F N 1
ATOM 4839 C CA . THR E 2 98 ? 46.407 -2.348 2.587 1.00 55.88 222 THR F CA 1
ATOM 4840 C C . THR E 2 98 ? 45.942 -3.137 1.364 1.00 57.53 222 THR F C 1
ATOM 4841 O O . THR E 2 98 ? 45.295 -2.538 0.510 1.00 57.58 222 THR F O 1
ATOM 4845 N N . PRO E 2 99 ? 46.181 -4.467 1.253 1.00 51.64 223 PRO F N 1
ATOM 4846 C CA . PRO E 2 99 ? 45.662 -5.199 0.089 1.00 50.66 223 PRO F CA 1
ATOM 4847 C C . PRO E 2 99 ? 44.144 -5.262 0.087 1.00 51.61 223 PRO F C 1
ATOM 4848 O O . PRO E 2 99 ? 43.547 -5.652 -0.915 1.00 51.07 223 PRO F O 1
ATOM 4852 N N . TRP E 2 100 ? 43.531 -4.852 1.206 1.00 48.21 224 TRP F N 1
ATOM 4853 C CA . TRP E 2 100 ? 42.088 -4.865 1.371 1.00 49.47 224 TRP F CA 1
ATOM 4854 C C . TRP E 2 100 ? 41.500 -3.486 1.585 1.00 53.14 224 TRP F C 1
ATOM 4855 O O . TRP E 2 100 ? 40.304 -3.371 1.840 1.00 49.96 224 TRP F O 1
ATOM 4866 N N . SER E 2 101 ? 42.296 -2.428 1.420 1.00 54.15 225 SER F N 1
ATOM 4867 C CA . SER E 2 101 ? 41.758 -1.070 1.559 1.00 55.38 225 SER F CA 1
ATOM 4868 C C . SER E 2 101 ? 42.634 0.028 1.002 1.00 61.47 225 SER F C 1
ATOM 4869 O O . SER E 2 101 ? 43.866 -0.045 1.090 1.00 60.75 225 SER F O 1
ATOM 4872 N N . ASP E 2 102 ? 41.984 1.095 0.507 1.00 59.43 226 ASP F N 1
ATOM 4873 C CA . ASP E 2 102 ? 42.706 2.264 0.033 1.00 60.03 226 ASP F CA 1
ATOM 4874 C C . ASP E 2 102 ? 43.153 3.041 1.260 1.00 67.38 226 ASP F C 1
ATOM 4875 O O . ASP E 2 102 ? 42.873 2.630 2.388 1.00 68.35 226 ASP F O 1
ATOM 4880 N N . ILE E 2 103 ? 43.855 4.160 1.034 1.00 66.22 227 ILE F N 1
ATOM 4881 C CA . ILE E 2 103 ? 44.329 5.097 2.050 1.00 66.94 227 ILE F CA 1
ATOM 4882 C C . ILE E 2 103 ? 43.133 5.707 2.782 1.00 76.72 227 ILE F C 1
ATOM 4883 O O . ILE E 2 103 ? 42.087 5.934 2.162 1.00 75.18 227 ILE F O 1
ATOM 4888 N N . GLU E 2 104 ? 43.277 5.949 4.097 1.00 79.27 228 GLU F N 1
ATOM 4889 C CA . GLU E 2 104 ? 42.238 6.585 4.899 1.00 81.52 228 GLU F CA 1
ATOM 4890 C C . GLU E 2 104 ? 42.597 8.058 5.042 1.00 92.03 228 GLU F C 1
ATOM 4891 O O . GLU E 2 104 ? 43.743 8.387 5.391 1.00 90.71 228 GLU F O 1
ATOM 4893 N N . CYS E 2 105 ? 41.633 8.943 4.709 1.00 94.43 229 CYS F N 1
ATOM 4894 C CA . CYS E 2 105 ? 41.814 10.399 4.767 1.00 96.78 229 CYS F CA 1
ATOM 4895 C C . CYS E 2 105 ? 40.977 11.052 5.863 1.00 101.97 229 CYS F C 1
ATOM 4896 O O . CYS E 2 105 ? 39.779 10.774 5.990 1.00 101.12 229 CYS F O 1
ATOM 4899 N N . VAL E 2 106 ? 41.653 11.890 6.680 1.00 99.06 230 VAL F N 1
ATOM 4900 C CA . VAL E 2 106 ? 41.109 12.606 7.831 1.00 124.79 230 VAL F CA 1
ATOM 4901 C C . VAL E 2 106 ? 40.969 14.097 7.524 1.00 135.15 230 VAL F C 1
ATOM 4902 O O . VAL E 2 106 ? 41.915 14.723 7.038 1.00 83.98 230 VAL F O 1
ATOM 4904 N N . GLU F 2 6 ? 22.920 -36.139 -54.330 1.00 87.92 130 GLU G N 1
ATOM 4905 C CA . GLU F 2 6 ? 22.094 -35.453 -53.330 1.00 87.86 130 GLU G CA 1
ATOM 4906 C C . GLU F 2 6 ? 22.697 -34.101 -52.906 1.00 90.61 130 GLU G C 1
ATOM 4907 O O . GLU F 2 6 ? 22.379 -33.579 -51.824 1.00 90.80 130 GLU G O 1
ATOM 4909 N N . LEU F 2 7 ? 23.558 -33.530 -53.776 1.00 84.01 131 LEU G N 1
ATOM 4910 C CA . LEU F 2 7 ? 24.190 -32.236 -53.524 1.00 81.56 131 LEU G CA 1
ATOM 4911 C C . LEU F 2 7 ? 23.907 -31.254 -54.634 1.00 82.97 131 LEU G C 1
ATOM 4912 O O . LEU F 2 7 ? 24.010 -31.601 -55.809 1.00 81.48 131 LEU G O 1
ATOM 4917 N N . CYS F 2 8 ? 23.547 -30.028 -54.257 1.00 78.88 132 CYS G N 1
ATOM 4918 C CA . CYS F 2 8 ? 23.298 -28.948 -55.185 1.00 78.82 132 CYS G CA 1
ATOM 4919 C C . CYS F 2 8 ? 24.604 -28.258 -55.525 1.00 78.49 132 CYS G C 1
ATOM 4920 O O . CYS F 2 8 ? 25.516 -28.199 -54.696 1.00 78.87 132 CYS G O 1
ATOM 4923 N N . PRO F 2 9 ? 24.728 -27.742 -56.754 1.00 70.84 133 PRO G N 1
ATOM 4924 C CA . PRO F 2 9 ? 25.993 -27.088 -57.133 1.00 68.63 133 PRO G CA 1
ATOM 4925 C C . PRO F 2 9 ? 26.157 -25.690 -56.545 1.00 67.70 133 PRO G C 1
ATOM 4926 O O . PRO F 2 9 ? 25.160 -25.098 -56.116 1.00 68.04 133 PRO G O 1
ATOM 4930 N N . PRO F 2 10 ? 27.385 -25.125 -56.548 1.00 59.56 134 PRO G N 1
ATOM 4931 C CA . PRO F 2 10 ? 27.560 -23.748 -56.063 1.00 58.20 134 PRO G CA 1
ATOM 4932 C C . PRO F 2 10 ? 26.599 -22.833 -56.815 1.00 60.68 134 PRO G C 1
ATOM 4933 O O . PRO F 2 10 ? 26.338 -23.065 -57.996 1.00 61.55 134 PRO G O 1
ATOM 4937 N N . GLY F 2 11 ? 26.011 -21.877 -56.106 1.00 54.75 135 GLY G N 1
ATOM 4938 C CA . GLY F 2 11 ? 25.034 -20.969 -56.683 1.00 53.92 135 GLY G CA 1
ATOM 4939 C C . GLY F 2 11 ? 23.608 -21.452 -56.518 1.00 58.03 135 GLY G C 1
ATOM 4940 O O . GLY F 2 11 ? 22.671 -20.782 -56.960 1.00 56.94 135 GLY G O 1
ATOM 4941 N N . SER F 2 12 ? 23.435 -22.620 -55.865 1.00 55.38 136 SER G N 1
ATOM 4942 C CA . SER F 2 12 ? 22.130 -23.243 -55.600 1.00 55.05 136 SER G CA 1
ATOM 4943 C C . SER F 2 12 ? 22.122 -23.965 -54.253 1.00 59.28 136 SER G C 1
ATOM 4944 O O . SER F 2 12 ? 23.174 -24.397 -53.777 1.00 57.96 136 SER G O 1
ATOM 4946 N N . HIS F 2 13 ? 20.916 -24.181 -53.691 1.00 56.41 137 HIS G N 1
ATOM 4947 C CA . HIS F 2 13 ? 20.699 -24.892 -52.423 1.00 55.71 137 HIS G CA 1
ATOM 4948 C C . HIS F 2 13 ? 19.568 -25.928 -52.629 1.00 64.95 137 HIS G C 1
ATOM 4949 O O . HIS F 2 13 ? 18.904 -25.884 -53.666 1.00 64.08 137 HIS G O 1
ATOM 4956 N N . ARG F 2 14 ? 19.339 -26.839 -51.660 1.00 65.17 138 ARG G N 1
ATOM 4957 C CA . ARG F 2 14 ? 18.289 -27.863 -51.762 1.00 66.60 138 ARG G CA 1
ATOM 4958 C C . ARG F 2 14 ? 16.888 -27.312 -51.442 1.00 76.69 138 ARG G C 1
ATOM 4959 O O . ARG F 2 14 ? 16.770 -26.370 -50.669 1.00 75.87 138 ARG G O 1
ATOM 4962 N N . SER F 2 15 ? 15.829 -27.928 -52.000 1.00 78.79 139 SER G N 1
ATOM 4963 C CA . SER F 2 15 ? 14.432 -27.527 -51.775 1.00 80.80 139 SER G CA 1
ATOM 4964 C C . SER F 2 15 ? 13.738 -28.494 -50.803 1.00 89.91 139 SER G C 1
ATOM 4965 O O . SER F 2 15 ? 14.392 -29.378 -50.250 1.00 90.00 139 SER G O 1
ATOM 4968 N N . GLU F 2 16 ? 12.414 -28.332 -50.610 1.00 89.96 140 GLU G N 1
ATOM 4969 C CA . GLU F 2 16 ? 11.572 -29.235 -49.810 1.00 91.08 140 GLU G CA 1
ATOM 4970 C C . GLU F 2 16 ? 11.438 -30.585 -50.555 1.00 97.34 140 GLU G C 1
ATOM 4971 O O . GLU F 2 16 ? 11.559 -31.632 -49.913 1.00 96.19 140 GLU G O 1
ATOM 4973 N N . ARG F 2 17 ? 11.215 -30.540 -51.914 1.00 96.04 141 ARG G N 1
ATOM 4974 C CA . ARG F 2 17 ? 11.124 -31.685 -52.838 1.00 96.72 141 ARG G CA 1
ATOM 4975 C C . ARG F 2 17 ? 12.481 -32.406 -52.836 1.00 103.41 141 ARG G C 1
ATOM 4976 O O . ARG F 2 17 ? 13.476 -31.825 -53.298 1.00 103.70 141 ARG G O 1
ATOM 4978 N N . PRO F 2 18 ? 12.537 -33.634 -52.245 1.00 100.68 142 PRO G N 1
ATOM 4979 C CA . PRO F 2 18 ? 13.822 -34.349 -52.071 1.00 100.13 142 PRO G CA 1
ATOM 4980 C C . PRO F 2 18 ? 14.893 -34.244 -53.168 1.00 100.68 142 PRO G C 1
ATOM 4981 O O . PRO F 2 18 ? 16.072 -34.170 -52.812 1.00 100.40 142 PRO G O 1
ATOM 4985 N N . GLY F 2 19 ? 14.511 -34.217 -54.444 1.00 94.42 143 GLY G N 1
ATOM 4986 C CA . GLY F 2 19 ? 15.494 -34.136 -55.524 1.00 93.13 143 GLY G CA 1
ATOM 4987 C C . GLY F 2 19 ? 15.696 -32.810 -56.244 1.00 93.67 143 GLY G C 1
ATOM 4988 O O . GLY F 2 19 ? 16.313 -32.804 -57.314 1.00 93.00 143 GLY G O 1
ATOM 4989 N N . ALA F 2 20 ? 15.212 -31.673 -55.677 1.00 87.22 144 ALA G N 1
ATOM 4990 C CA . ALA F 2 20 ? 15.315 -30.379 -56.348 1.00 85.45 144 ALA G CA 1
ATOM 4991 C C . ALA F 2 20 ? 16.311 -29.387 -55.743 1.00 86.72 144 ALA G C 1
ATOM 4992 O O . ALA F 2 20 ? 16.609 -29.418 -54.547 1.00 85.78 144 ALA G O 1
ATOM 4994 N N . CYS F 2 21 ? 16.829 -28.515 -56.625 1.00 82.00 145 CYS G N 1
ATOM 4995 C CA . CYS F 2 21 ? 17.765 -27.441 -56.318 1.00 81.11 145 CYS G CA 1
ATOM 4996 C C . CYS F 2 21 ? 17.159 -26.088 -56.701 1.00 81.98 145 CYS G C 1
ATOM 4997 O O . CYS F 2 21 ? 16.645 -25.941 -57.808 1.00 81.75 145 CYS G O 1
ATOM 5000 N N . ASN F 2 22 ? 17.240 -25.100 -55.802 1.00 75.93 146 ASN G N 1
ATOM 5001 C CA . ASN F 2 22 ? 16.803 -23.732 -56.076 1.00 74.24 146 ASN G CA 1
ATOM 5002 C C . ASN F 2 22 ? 18.059 -22.879 -56.221 1.00 75.36 146 ASN G C 1
ATOM 5003 O O . ASN F 2 22 ? 19.012 -23.043 -55.459 1.00 75.45 146 ASN G O 1
ATOM 5008 N N . ARG F 2 23 ? 18.061 -21.968 -57.191 1.00 68.72 147 ARG G N 1
ATOM 5009 C CA . ARG F 2 23 ? 19.202 -21.088 -57.419 1.00 67.18 147 ARG G CA 1
ATOM 5010 C C . ARG F 2 23 ? 19.214 -19.981 -56.404 1.00 68.98 147 ARG G C 1
ATOM 5011 O O . ARG F 2 23 ? 18.146 -19.501 -56.041 1.00 69.08 147 ARG G O 1
ATOM 5013 N N . CYS F 2 24 ? 20.409 -19.533 -55.975 1.00 63.80 148 CYS G N 1
ATOM 5014 C CA . CYS F 2 24 ? 20.532 -18.411 -55.044 1.00 62.64 148 CYS G CA 1
ATOM 5015 C C . CYS F 2 24 ? 20.100 -17.147 -55.788 1.00 67.39 148 CYS G C 1
ATOM 5016 O O . CYS F 2 24 ? 20.211 -17.097 -57.015 1.00 67.11 148 CYS G O 1
ATOM 5019 N N . THR F 2 25 ? 19.638 -16.126 -55.050 1.00 64.85 149 THR G N 1
ATOM 5020 C CA . THR F 2 25 ? 19.250 -14.825 -55.603 1.00 64.78 149 THR G CA 1
ATOM 5021 C C . THR F 2 25 ? 20.488 -13.921 -55.620 1.00 70.41 149 THR G C 1
ATOM 5022 O O . THR F 2 25 ? 21.043 -13.607 -54.550 1.00 71.46 149 THR G O 1
ATOM 5026 N N . GLU F 2 26 ? 20.932 -13.522 -56.833 1.00 66.20 150 GLU G N 1
ATOM 5027 C CA . GLU F 2 26 ? 22.110 -12.670 -57.001 1.00 65.17 150 GLU G CA 1
ATOM 5028 C C . GLU F 2 26 ? 21.936 -11.398 -56.201 1.00 68.09 150 GLU G C 1
ATOM 5029 O O . GLU F 2 26 ? 20.853 -10.803 -56.212 1.00 67.40 150 GLU G O 1
ATOM 5031 N N . GLY F 2 27 ? 22.977 -11.062 -55.440 1.00 63.54 151 GLY G N 1
ATOM 5032 C CA . GLY F 2 27 ? 22.999 -9.879 -54.586 1.00 61.98 151 GLY G CA 1
ATOM 5033 C C . GLY F 2 27 ? 22.384 -10.078 -53.218 1.00 61.57 151 GLY G C 1
ATOM 5034 O O . GLY F 2 27 ? 22.592 -9.252 -52.333 1.00 61.91 151 GLY G O 1
ATOM 5035 N N . VAL F 2 28 ? 21.647 -11.173 -53.023 1.00 54.32 152 VAL G N 1
ATOM 5036 C CA . VAL F 2 28 ? 20.989 -11.472 -51.751 1.00 51.74 152 VAL G CA 1
ATOM 5037 C C . VAL F 2 28 ? 21.700 -12.603 -50.980 1.00 52.55 152 VAL G C 1
ATOM 5038 O O . VAL F 2 28 ? 22.044 -12.428 -49.808 1.00 52.11 152 VAL G O 1
ATOM 5042 N N . GLY F 2 29 ? 21.921 -13.733 -51.646 1.00 46.32 153 GLY G N 1
ATOM 5043 C CA . GLY F 2 29 ? 22.574 -14.875 -51.035 1.00 45.51 153 GLY G CA 1
ATOM 5044 C C . GLY F 2 29 ? 23.432 -15.655 -51.998 1.00 49.33 153 GLY G C 1
ATOM 5045 O O . GLY F 2 29 ? 23.390 -15.413 -53.205 1.00 49.40 153 GLY G O 1
ATOM 5046 N N . TYR F 2 30 ? 24.212 -16.602 -51.467 1.00 45.36 154 TYR G N 1
ATOM 5047 C CA . TYR F 2 30 ? 25.124 -17.409 -52.265 1.00 46.17 154 TYR G CA 1
ATOM 5048 C C . TYR F 2 30 ? 25.453 -18.752 -51.603 1.00 54.11 154 TYR G C 1
ATOM 5049 O O . TYR F 2 30 ? 25.051 -19.003 -50.471 1.00 55.08 154 TYR G O 1
ATOM 5058 N N . THR F 2 31 ? 26.230 -19.594 -52.311 1.00 51.66 155 THR G N 1
ATOM 5059 C CA . THR F 2 31 ? 26.778 -20.871 -51.840 1.00 51.68 155 THR G CA 1
ATOM 5060 C C . THR F 2 31 ? 28.041 -21.067 -52.650 1.00 56.23 155 THR G C 1
ATOM 5061 O O . THR F 2 31 ? 27.986 -20.992 -53.871 1.00 55.59 155 THR G O 1
ATOM 5065 N N . ASN F 2 32 ? 29.179 -21.279 -51.969 1.00 53.95 156 ASN G N 1
ATOM 5066 C CA . ASN F 2 32 ? 30.513 -21.448 -52.554 1.00 53.30 156 ASN G CA 1
ATOM 5067 C C . ASN F 2 32 ? 30.877 -22.896 -52.872 1.00 57.21 156 ASN G C 1
ATOM 5068 O O . ASN F 2 32 ? 31.872 -23.107 -53.556 1.00 57.56 156 ASN G O 1
ATOM 5070 N N . ALA F 2 33 ? 30.124 -23.887 -52.357 1.00 52.25 157 ALA G N 1
ATOM 5071 C CA . ALA F 2 33 ? 30.440 -25.281 -52.630 1.00 51.38 157 ALA G CA 1
ATOM 5072 C C . ALA F 2 33 ? 29.218 -26.128 -52.834 1.00 56.33 157 ALA G C 1
ATOM 5073 O O . ALA F 2 33 ? 28.098 -25.688 -52.573 1.00 53.02 157 ALA G O 1
ATOM 5075 N N . SER F 2 34 ? 29.429 -27.366 -53.328 1.00 57.26 158 SER G N 1
ATOM 5076 C CA . SER F 2 34 ? 28.335 -28.321 -53.519 1.00 58.02 158 SER G CA 1
ATOM 5077 C C . SER F 2 34 ? 27.724 -28.511 -52.128 1.00 61.09 158 SER G C 1
ATOM 5078 O O . SER F 2 34 ? 28.461 -28.483 -51.135 1.00 59.97 158 SER G O 1
ATOM 5080 N N . ASN F 2 35 ? 26.395 -28.583 -52.028 1.00 58.23 159 ASN G N 1
ATOM 5081 C CA . ASN F 2 35 ? 25.779 -28.630 -50.696 1.00 58.59 159 ASN G CA 1
ATOM 5082 C C . ASN F 2 35 ? 24.361 -29.187 -50.646 1.00 62.88 159 ASN G C 1
ATOM 5083 O O . ASN F 2 35 ? 23.734 -29.421 -51.681 1.00 62.46 159 ASN G O 1
ATOM 5088 N N . ASN F 2 36 ? 23.819 -29.275 -49.426 1.00 58.26 160 ASN G N 1
ATOM 5089 C CA . ASN F 2 36 ? 22.420 -29.615 -49.242 1.00 58.03 160 ASN G CA 1
ATOM 5090 C C . ASN F 2 36 ? 21.797 -28.713 -48.155 1.00 59.32 160 ASN G C 1
ATOM 5091 O O . ASN F 2 36 ? 20.980 -29.163 -47.352 1.00 59.96 160 ASN G O 1
ATOM 5096 N N . LEU F 2 37 ? 22.136 -27.407 -48.201 1.00 52.46 161 LEU G N 1
ATOM 5097 C CA . LEU F 2 37 ? 21.587 -26.370 -47.331 1.00 50.61 161 LEU G CA 1
ATOM 5098 C C . LEU F 2 37 ? 20.179 -26.054 -47.811 1.00 52.13 161 LEU G C 1
ATOM 5099 O O . LEU F 2 37 ? 19.906 -26.092 -49.012 1.00 50.21 161 LEU G O 1
ATOM 5104 N N . PHE F 2 38 ? 19.298 -25.716 -46.884 1.00 49.80 162 PHE G N 1
ATOM 5105 C CA . PHE F 2 38 ? 17.916 -25.414 -47.235 1.00 50.64 162 PHE G CA 1
ATOM 5106 C C . PHE F 2 38 ? 17.728 -23.943 -47.552 1.00 54.81 162 PHE G C 1
ATOM 5107 O O . PHE F 2 38 ? 16.632 -23.531 -47.930 1.00 53.98 162 PHE G O 1
ATOM 5115 N N . ALA F 2 39 ? 18.818 -23.165 -47.461 1.00 52.32 163 ALA G N 1
ATOM 5116 C CA . ALA F 2 39 ? 18.864 -21.748 -47.827 1.00 52.34 163 ALA G CA 1
ATOM 5117 C C . ALA F 2 39 ? 20.288 -21.367 -48.189 1.00 58.98 163 ALA G C 1
ATOM 5118 O O . ALA F 2 39 ? 21.252 -21.954 -47.682 1.00 59.93 163 ALA G O 1
ATOM 5120 N N . CYS F 2 40 ? 20.421 -20.392 -49.085 1.00 56.65 164 CYS G N 1
ATOM 5121 C CA . CYS F 2 40 ? 21.726 -19.880 -49.468 1.00 57.38 164 CYS G CA 1
ATOM 5122 C C . CYS F 2 40 ? 22.218 -18.984 -48.324 1.00 55.20 164 CYS G C 1
ATOM 5123 O O . CYS F 2 40 ? 21.412 -18.514 -47.520 1.00 54.33 164 CYS G O 1
ATOM 5126 N N . LEU F 2 41 ? 23.537 -18.754 -48.249 1.00 46.72 165 LEU G N 1
ATOM 5127 C CA . LEU F 2 41 ? 24.163 -17.926 -47.230 1.00 43.16 165 LEU G CA 1
ATOM 5128 C C . LEU F 2 41 ? 23.995 -16.459 -47.561 1.00 47.57 165 LEU G C 1
ATOM 5129 O O . LEU F 2 41 ? 24.169 -16.075 -48.718 1.00 46.72 165 LEU G O 1
ATOM 5134 N N . PRO F 2 42 ? 23.615 -15.614 -46.572 1.00 45.90 166 PRO G N 1
ATOM 5135 C CA . PRO F 2 42 ? 23.408 -14.186 -46.871 1.00 46.38 166 PRO G CA 1
ATOM 5136 C C . PRO F 2 42 ? 24.697 -13.476 -47.216 1.00 54.11 166 PRO G C 1
ATOM 5137 O O . PRO F 2 42 ? 25.753 -13.737 -46.619 1.00 52.90 166 PRO G O 1
ATOM 5141 N N . CYS F 2 43 ? 24.584 -12.568 -48.179 1.00 53.76 167 CYS G N 1
ATOM 5142 C CA . CYS F 2 43 ? 25.672 -11.732 -48.635 1.00 55.25 167 CYS G CA 1
ATOM 5143 C C . CYS F 2 43 ? 26.049 -10.782 -47.531 1.00 53.94 167 CYS G C 1
ATOM 5144 O O . CYS F 2 43 ? 25.172 -10.303 -46.804 1.00 51.84 167 CYS G O 1
ATOM 5147 N N . THR F 2 44 ? 27.351 -10.480 -47.446 1.00 47.94 168 THR G N 1
ATOM 5148 C CA . THR F 2 44 ? 2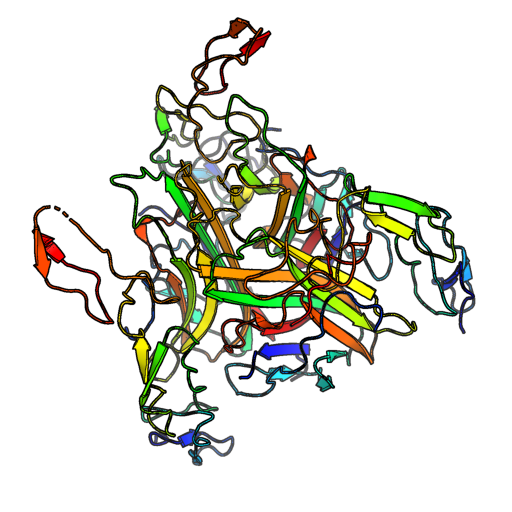7.955 -9.525 -46.529 1.00 46.41 168 THR G CA 1
ATOM 5149 C C . THR F 2 44 ? 27.774 -8.133 -47.120 1.00 50.76 168 THR G C 1
ATOM 5150 O O . THR F 2 44 ? 27.912 -7.955 -48.332 1.00 51.43 168 THR G O 1
ATOM 5154 N N . ALA F 2 45 ? 27.487 -7.144 -46.277 1.00 47.27 169 ALA G N 1
ATOM 5155 C CA . ALA F 2 45 ? 27.376 -5.764 -46.751 1.00 46.29 169 ALA G CA 1
ATOM 5156 C C . ALA F 2 45 ? 28.660 -5.031 -46.373 1.00 47.13 169 ALA G C 1
ATOM 5157 O O . ALA F 2 45 ? 29.160 -5.239 -45.265 1.00 44.43 169 ALA G O 1
ATOM 5159 N N . CYS F 2 46 ? 29.223 -4.223 -47.284 1.00 43.61 170 CYS G N 1
ATOM 5160 C CA . CYS F 2 46 ? 30.379 -3.435 -46.875 1.00 44.39 170 CYS G CA 1
ATOM 5161 C C . CYS F 2 46 ? 29.848 -2.279 -46.041 1.00 44.67 170 CYS G C 1
ATOM 5162 O O . CYS F 2 46 ? 28.827 -1.680 -46.390 1.00 44.09 170 CYS G O 1
ATOM 5165 N N . LYS F 2 47 ? 30.505 -2.015 -44.905 1.00 37.77 171 LYS G N 1
ATOM 5166 C CA . LYS F 2 47 ? 30.125 -0.969 -43.967 1.00 35.85 171 LYS G CA 1
ATOM 5167 C C . LYS F 2 47 ? 30.757 0.365 -44.365 1.00 38.14 171 LYS G C 1
ATOM 5168 O O . LYS F 2 47 ? 31.600 0.394 -45.260 1.00 39.10 171 LYS G O 1
ATOM 5174 N N . SER F 2 48 ? 30.340 1.466 -43.724 1.00 31.91 172 SER G N 1
ATOM 5175 C CA . SER F 2 48 ? 30.820 2.822 -44.023 1.00 31.72 172 SER G CA 1
ATOM 5176 C C . SER F 2 48 ? 32.360 3.036 -43.974 1.00 37.60 172 SER G C 1
ATOM 5177 O O . SER F 2 48 ? 32.849 4.033 -44.512 1.00 39.00 172 SER G O 1
ATOM 5180 N N . ASP F 2 49 ? 33.098 2.139 -43.302 1.00 33.08 173 ASP G N 1
ATOM 5181 C CA . ASP F 2 49 ? 34.543 2.202 -43.098 1.00 33.57 173 ASP G CA 1
ATOM 5182 C C . ASP F 2 49 ? 35.278 1.408 -44.141 1.00 40.46 173 ASP G C 1
ATOM 5183 O O . ASP F 2 49 ? 36.514 1.435 -44.165 1.00 42.02 173 ASP G O 1
ATOM 5188 N N . GLU F 2 50 ? 34.526 0.707 -45.000 1.00 36.51 174 GLU G N 1
ATOM 5189 C CA . GLU F 2 50 ? 35.052 -0.151 -46.056 1.00 36.75 174 GLU G CA 1
ATOM 5190 C C . GLU F 2 50 ? 34.660 0.318 -47.471 1.00 43.40 174 GLU G C 1
ATOM 5191 O O . GLU F 2 50 ? 33.784 1.165 -47.636 1.00 41.88 174 GLU G O 1
ATOM 5197 N N . GLU F 2 51 ? 35.305 -0.267 -48.479 1.00 43.13 175 GLU G N 1
ATOM 5198 C CA . GLU F 2 51 ? 35.023 -0.083 -49.900 1.00 44.12 175 GLU G CA 1
ATOM 5199 C C . GLU F 2 51 ? 34.809 -1.503 -50.472 1.00 49.30 175 GLU G C 1
ATOM 5200 O O . GLU F 2 51 ? 35.444 -2.449 -49.993 1.00 48.54 175 GLU G O 1
ATOM 5206 N N . GLU F 2 52 ? 33.898 -1.661 -51.441 1.00 46.12 176 GLU G N 1
ATOM 5207 C CA . GLU F 2 52 ? 33.633 -2.971 -52.041 1.00 46.58 176 GLU G CA 1
ATOM 5208 C C . GLU F 2 52 ? 34.616 -3.263 -53.176 1.00 52.66 176 GLU G C 1
ATOM 5209 O O . GLU F 2 52 ? 34.693 -2.494 -54.118 1.00 53.93 176 GLU G O 1
ATOM 5215 N N . ARG F 2 53 ? 35.355 -4.361 -53.091 1.00 48.97 177 ARG G N 1
ATOM 5216 C CA . ARG F 2 53 ? 36.318 -4.739 -54.108 1.00 48.89 177 ARG G CA 1
ATOM 5217 C C . ARG F 2 53 ? 35.601 -5.510 -55.198 1.00 57.30 177 ARG G C 1
ATOM 5218 O O . ARG F 2 53 ? 35.846 -5.277 -56.387 1.00 57.87 177 ARG G O 1
ATOM 5220 N N . SER F 2 54 ? 34.687 -6.399 -54.800 1.00 55.55 178 SER G N 1
ATOM 5221 C CA . SER F 2 54 ? 33.914 -7.202 -55.737 1.00 55.91 178 SER G CA 1
ATOM 5222 C C . SER F 2 54 ? 32.546 -7.485 -55.130 1.00 60.31 178 SER G C 1
ATOM 5223 O O . SER F 2 54 ? 32.443 -7.684 -53.915 1.00 59.47 178 SER G O 1
ATOM 5226 N N . PRO F 2 55 ? 31.479 -7.480 -55.946 1.00 57.47 179 PRO G N 1
ATOM 5227 C CA . PRO F 2 55 ? 30.144 -7.709 -55.392 1.00 57.41 179 PRO G CA 1
ATOM 5228 C C . PRO F 2 55 ? 29.867 -9.174 -55.095 1.00 62.21 179 PRO G C 1
ATOM 5229 O O . PRO F 2 55 ? 30.633 -10.076 -55.482 1.00 61.02 179 PRO G O 1
ATOM 5233 N N . CYS F 2 56 ? 28.743 -9.393 -54.397 1.00 59.35 180 CYS G N 1
ATOM 5234 C CA . CYS F 2 56 ? 28.251 -10.714 -54.062 1.00 58.46 180 CYS G CA 1
ATOM 5235 C C . CYS F 2 56 ? 27.681 -11.299 -55.346 1.00 57.22 180 CYS G C 1
ATOM 5236 O O . CYS F 2 56 ? 27.031 -10.590 -56.109 1.00 55.30 180 CYS G O 1
ATOM 5239 N N . THR F 2 57 ? 27.963 -12.568 -55.599 1.00 51.89 181 THR G N 1
ATOM 5240 C CA . THR F 2 57 ? 27.431 -13.309 -56.733 1.00 50.95 181 THR G CA 1
ATOM 5241 C C . THR F 2 57 ? 26.812 -14.530 -56.107 1.00 55.16 181 THR G C 1
ATOM 5242 O O . THR F 2 57 ? 27.058 -14.790 -54.934 1.00 55.33 181 THR G O 1
ATOM 5246 N N . THR F 2 58 ? 26.018 -15.280 -56.853 1.00 51.71 182 THR G N 1
ATOM 5247 C CA . THR F 2 58 ? 25.389 -16.496 -56.336 1.00 50.54 182 THR G CA 1
ATOM 5248 C C . THR F 2 58 ? 26.465 -17.499 -55.901 1.00 53.68 182 THR G C 1
ATOM 5249 O O . THR F 2 58 ? 26.138 -18.474 -55.235 1.00 55.67 182 THR G O 1
ATOM 5253 N N . THR F 2 59 ? 27.740 -17.270 -56.251 1.00 47.23 183 THR G N 1
ATOM 5254 C CA . THR F 2 59 ? 28.799 -18.222 -55.897 1.00 45.37 183 THR G CA 1
ATOM 5255 C C . THR F 2 59 ? 29.918 -17.661 -55.041 1.00 46.19 183 THR G C 1
ATOM 5256 O O . THR F 2 59 ? 30.737 -18.438 -54.570 1.00 45.76 183 THR G O 1
ATOM 5260 N N . ARG F 2 60 ? 29.973 -16.347 -54.830 1.00 41.44 184 ARG G N 1
ATOM 5261 C CA . ARG F 2 60 ? 31.023 -15.740 -54.021 1.00 40.69 184 ARG G CA 1
ATOM 5262 C C . ARG F 2 60 ? 30.407 -14.648 -53.159 1.00 41.40 184 ARG G C 1
ATOM 5263 O O . ARG F 2 60 ? 29.574 -13.868 -53.639 1.00 39.44 184 ARG G O 1
ATOM 5271 N N . ASN F 2 61 ? 30.839 -14.571 -51.888 1.00 36.05 185 ASN G N 1
ATOM 5272 C CA . ASN F 2 61 ? 30.358 -13.527 -50.998 1.00 34.92 185 ASN G CA 1
ATOM 5273 C C . ASN F 2 61 ? 31.064 -12.251 -51.399 1.00 39.91 185 ASN G C 1
ATOM 5274 O O . ASN F 2 61 ? 32.127 -12.319 -52.032 1.00 41.60 185 ASN G O 1
ATOM 5279 N N . THR F 2 62 ? 30.501 -11.085 -51.016 1.00 34.64 186 THR G N 1
ATOM 5280 C CA . THR F 2 62 ? 31.092 -9.773 -51.268 1.00 33.55 186 THR G CA 1
ATOM 5281 C C . THR F 2 62 ? 32.507 -9.756 -50.737 1.00 37.58 186 THR G C 1
ATOM 5282 O O . THR F 2 62 ? 32.828 -10.507 -49.817 1.00 38.86 186 THR G O 1
ATOM 5286 N N . ALA F 2 63 ? 33.370 -8.942 -51.327 1.00 33.95 187 ALA G N 1
ATOM 5287 C CA . ALA F 2 63 ? 34.738 -8.803 -50.829 1.00 33.82 187 ALA G CA 1
ATOM 5288 C C . ALA F 2 63 ? 34.896 -7.322 -50.531 1.00 43.37 187 ALA G C 1
ATOM 5289 O O . ALA F 2 63 ? 34.636 -6.450 -51.386 1.00 41.28 187 ALA G O 1
ATOM 5291 N N . CYS F 2 64 ? 35.182 -7.039 -49.253 1.00 43.98 188 CYS G N 1
ATOM 5292 C CA . CYS F 2 64 ? 35.308 -5.671 -48.792 1.00 44.33 188 CYS G CA 1
ATOM 5293 C C . CYS F 2 64 ? 36.735 -5.424 -48.402 1.00 43.43 188 CYS G C 1
ATOM 5294 O O . CYS F 2 64 ? 37.503 -6.363 -48.224 1.00 42.42 188 CYS G O 1
ATOM 5297 N N . GLN F 2 65 ? 37.101 -4.164 -48.308 1.00 38.05 189 GLN G N 1
ATOM 5298 C CA . GLN F 2 65 ? 38.430 -3.778 -47.945 1.00 36.81 189 GLN G CA 1
ATOM 5299 C C . GLN F 2 65 ? 38.342 -2.483 -47.173 1.00 38.29 189 GLN G C 1
ATOM 5300 O O . GLN F 2 65 ? 37.519 -1.631 -47.500 1.00 37.18 189 GLN G O 1
ATOM 5306 N N . CYS F 2 66 ? 39.188 -2.330 -46.162 1.00 34.88 190 CYS G N 1
ATOM 5307 C CA . CYS F 2 66 ? 39.237 -1.109 -45.378 1.00 35.39 190 CYS G CA 1
ATOM 5308 C C . CYS F 2 66 ? 39.593 0.080 -46.243 1.00 35.53 190 CYS G C 1
ATOM 5309 O O . CYS F 2 66 ? 40.332 -0.051 -47.233 1.00 36.12 190 CYS G O 1
ATOM 5312 N N . LYS F 2 67 ? 39.053 1.237 -45.876 1.00 28.19 191 LYS G N 1
ATOM 5313 C CA . LYS F 2 67 ? 39.348 2.485 -46.552 1.00 28.06 191 LYS G CA 1
ATOM 5314 C C . LYS F 2 67 ? 40.851 2.892 -46.284 1.00 35.82 191 LYS G C 1
ATOM 5315 O O . LYS F 2 67 ? 41.436 2.492 -45.259 1.00 35.88 191 LYS G O 1
ATOM 5321 N N . PRO F 2 68 ? 41.512 3.616 -47.238 1.00 31.46 192 PRO G N 1
ATOM 5322 C CA . PRO F 2 68 ? 42.935 3.950 -47.053 1.00 30.25 192 PRO G CA 1
ATOM 5323 C C . PRO F 2 68 ? 43.268 4.566 -45.715 1.00 36.29 192 PRO G C 1
ATOM 5324 O O . PRO F 2 68 ? 42.540 5.452 -45.271 1.00 37.74 192 PRO G O 1
ATOM 5328 N N . GLY F 2 69 ? 44.335 4.072 -45.086 1.00 33.11 193 GLY G N 1
ATOM 5329 C CA . GLY F 2 69 ? 44.808 4.576 -43.802 1.00 33.80 193 GLY G CA 1
ATOM 5330 C C . GLY F 2 69 ? 44.368 3.761 -42.615 1.00 40.87 193 GLY G C 1
ATOM 5331 O O . GLY F 2 69 ? 44.856 3.958 -41.494 1.00 41.11 193 GLY G O 1
ATOM 5332 N N . THR F 2 70 ? 43.453 2.820 -42.868 1.00 38.38 194 THR G N 1
ATOM 5333 C CA . THR F 2 70 ? 42.887 1.955 -41.846 1.00 36.93 194 THR G CA 1
ATOM 5334 C C . THR F 2 70 ? 43.099 0.503 -42.212 1.00 39.45 194 THR G C 1
ATOM 5335 O O . THR F 2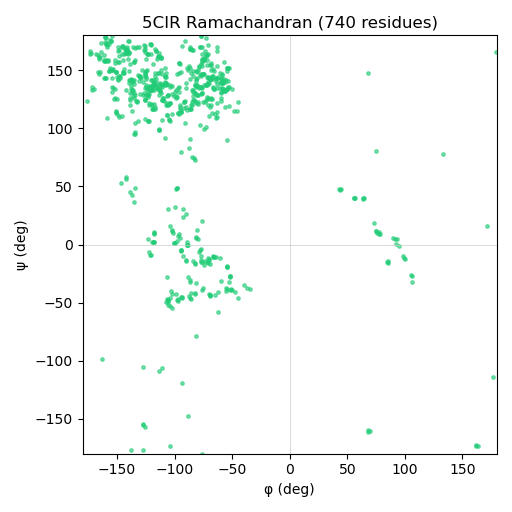 70 ? 43.400 0.196 -43.374 1.00 40.80 194 THR G O 1
ATOM 5339 N N . PHE F 2 71 ? 42.928 -0.398 -41.234 1.00 33.46 195 PHE G N 1
ATOM 5340 C CA . PHE F 2 71 ? 43.093 -1.832 -41.468 1.00 32.01 195 PHE G CA 1
ATOM 5341 C C . PHE F 2 71 ? 42.192 -2.667 -40.579 1.00 34.75 195 PHE G C 1
ATOM 5342 O O . PHE F 2 71 ? 41.665 -2.194 -39.570 1.00 33.97 195 PHE G O 1
ATOM 5350 N N . ARG F 2 72 ? 42.082 -3.930 -40.926 1.00 31.51 196 ARG G N 1
ATOM 5351 C CA . ARG F 2 72 ? 41.334 -4.878 -40.148 1.00 31.66 196 ARG G CA 1
ATOM 5352 C C . ARG F 2 72 ? 42.203 -6.119 -40.041 1.00 39.09 196 ARG G C 1
ATOM 5353 O O . ARG F 2 72 ? 42.731 -6.574 -41.051 1.00 38.96 196 ARG G O 1
ATOM 5361 N N . ASN F 2 73 ? 42.414 -6.631 -38.831 1.00 37.62 197 ASN G N 1
ATOM 5362 C CA . ASN F 2 73 ? 43.173 -7.869 -38.671 1.00 37.72 197 ASN G CA 1
ATOM 5363 C C . ASN F 2 73 ? 42.389 -8.894 -37.839 1.00 44.79 197 ASN G C 1
ATOM 5364 O O . ASN F 2 73 ? 41.246 -8.634 -37.448 1.00 44.59 197 ASN G O 1
ATOM 5369 N N . ASP F 2 74 ? 43.008 -10.049 -37.569 1.00 42.50 198 ASP G N 1
ATOM 5370 C CA . ASP F 2 74 ? 42.440 -11.158 -36.812 1.00 41.67 198 ASP G CA 1
ATOM 5371 C C . ASP F 2 74 ? 41.765 -10.745 -35.476 1.00 43.89 198 ASP G C 1
ATOM 5372 O O . ASP F 2 74 ? 40.685 -11.265 -35.164 1.00 44.59 198 ASP G O 1
ATOM 5374 N N . ASN F 2 75 ? 42.370 -9.804 -34.719 1.00 37.03 199 ASN G N 1
ATOM 5375 C CA . ASN F 2 75 ? 41.828 -9.358 -33.427 1.00 36.20 199 ASN G CA 1
ATOM 5376 C C . ASN F 2 75 ? 40.986 -8.095 -33.475 1.00 40.90 199 ASN G C 1
ATOM 5377 O O . ASN F 2 75 ? 40.656 -7.517 -32.426 1.00 41.77 199 ASN G O 1
ATOM 5382 N N . SER F 2 76 ? 40.668 -7.633 -34.677 1.00 36.19 200 SER G N 1
ATOM 5383 C CA . SER F 2 76 ? 39.875 -6.419 -34.853 1.00 34.77 200 SER G CA 1
ATOM 5384 C C . SER F 2 76 ? 39.002 -6.552 -36.098 1.00 36.56 200 SER G C 1
ATOM 5385 O O . SER F 2 76 ? 39.035 -5.682 -36.963 1.00 37.92 200 SER G O 1
ATOM 5388 N N . ALA F 2 77 ? 38.222 -7.633 -36.181 1.00 27.58 201 ALA G N 1
ATOM 5389 C CA . ALA F 2 77 ? 37.426 -7.958 -37.336 1.00 25.41 201 ALA G CA 1
ATOM 5390 C C . ALA F 2 77 ? 36.193 -7.115 -37.535 1.00 30.93 201 ALA G C 1
ATOM 5391 O O . ALA F 2 77 ? 35.621 -7.160 -38.628 1.00 31.97 201 ALA G O 1
ATOM 5393 N N . GLU F 2 78 ? 35.764 -6.347 -36.531 1.00 27.22 202 GLU G N 1
ATOM 5394 C CA . GLU F 2 78 ? 34.533 -5.601 -36.734 1.00 27.79 202 GLU G CA 1
ATOM 5395 C C . GLU F 2 78 ? 34.657 -4.212 -37.382 1.00 32.89 202 GLU G C 1
ATOM 5396 O O . GLU F 2 78 ? 33.810 -3.828 -38.184 1.00 32.81 202 GLU G O 1
ATOM 5402 N N . MET F 2 79 ? 35.615 -3.429 -36.942 1.00 29.06 203 MET G N 1
ATOM 5403 C CA . MET F 2 79 ? 35.742 -2.075 -37.391 1.00 29.16 203 MET G CA 1
ATOM 5404 C C . MET F 2 79 ? 37.184 -1.858 -37.846 1.00 36.12 203 MET G C 1
ATOM 5405 O O . MET F 2 79 ? 38.119 -2.414 -37.259 1.00 35.29 203 MET G O 1
ATOM 5410 N N . CYS F 2 80 ? 37.362 -1.063 -38.907 1.00 34.49 204 CYS G N 1
ATOM 5411 C CA . CYS F 2 80 ? 38.681 -0.759 -39.426 1.00 34.71 204 CYS G CA 1
ATOM 5412 C C . CYS F 2 80 ? 39.305 0.158 -38.410 1.00 37.14 204 CYS G C 1
ATOM 5413 O O . CYS F 2 80 ? 38.617 1.022 -37.866 1.00 36.46 204 CYS G O 1
ATOM 5416 N N . ARG F 2 81 ? 40.583 -0.056 -38.116 1.00 34.61 205 ARG G N 1
ATOM 5417 C CA . ARG F 2 81 ? 41.330 0.725 -37.135 1.00 34.47 205 ARG G CA 1
ATOM 5418 C C . ARG F 2 81 ? 42.354 1.567 -37.855 1.00 39.37 205 ARG G C 1
ATOM 5419 O O . ARG F 2 81 ? 42.916 1.114 -38.856 1.00 40.45 205 ARG G O 1
ATOM 5427 N N . LYS F 2 82 ? 42.640 2.780 -37.330 1.00 35.24 206 LYS G N 1
ATOM 5428 C CA . LYS F 2 82 ? 43.675 3.649 -37.903 1.00 34.21 206 LYS G CA 1
ATOM 5429 C C . LYS F 2 82 ? 45.009 2.979 -37.701 1.00 45.09 206 LYS G C 1
ATOM 5430 O O . LYS F 2 82 ? 45.260 2.455 -36.612 1.00 45.71 206 LYS G O 1
ATOM 5436 N N . CYS F 2 83 ? 45.844 2.956 -38.750 1.00 47.32 207 CYS G N 1
ATOM 5437 C CA . CYS F 2 83 ? 47.185 2.381 -38.692 1.00 50.23 207 CYS G CA 1
ATOM 5438 C C . CYS F 2 83 ? 48.057 3.091 -37.650 1.00 51.57 207 CYS G C 1
ATOM 5439 O O . CYS F 2 83 ? 47.922 4.298 -37.480 1.00 50.68 207 CYS G O 1
ATOM 5442 N N . SER F 2 84 ? 48.868 2.338 -36.882 1.00 47.63 208 SER G N 1
ATOM 5443 C CA . SER F 2 84 ? 49.726 2.906 -35.834 1.00 47.73 208 SER G CA 1
ATOM 5444 C C . SER F 2 84 ? 50.746 3.829 -36.432 1.00 55.47 208 SER G C 1
ATOM 5445 O O . SER F 2 84 ? 51.313 3.531 -37.497 1.00 55.08 208 SER G O 1
ATOM 5448 N N . THR F 2 85 ? 50.950 4.968 -35.747 1.00 54.31 209 THR G N 1
ATOM 5449 C CA . THR F 2 85 ? 51.868 6.038 -36.153 1.00 54.81 209 THR G CA 1
ATOM 5450 C C . THR F 2 85 ? 53.330 5.624 -36.046 1.00 61.20 209 THR G C 1
ATOM 5451 O O . THR F 2 85 ? 54.119 5.872 -36.963 1.00 61.53 209 THR G O 1
ATOM 5455 N N . GLY F 2 86 ? 53.670 4.972 -34.950 1.00 58.62 210 GLY G N 1
ATOM 5456 C CA . GLY F 2 86 ? 55.028 4.521 -34.740 1.00 59.84 210 GLY G CA 1
ATOM 5457 C C . GLY F 2 86 ? 55.150 3.164 -34.101 1.00 68.44 210 GLY G C 1
ATOM 5458 O O . GLY F 2 86 ? 54.157 2.543 -33.716 1.00 67.89 210 GLY G O 1
ATOM 5459 N N . CYS F 2 87 ? 56.383 2.704 -33.993 1.00 69.65 211 CYS G N 1
ATOM 5460 C CA . CYS F 2 87 ? 56.678 1.426 -33.388 1.00 71.98 211 CYS G CA 1
ATOM 5461 C C . CYS F 2 87 ? 56.881 1.603 -31.893 1.00 76.63 211 CYS G C 1
ATOM 5462 O O . CYS F 2 87 ? 57.341 2.665 -31.470 1.00 75.81 211 CYS G O 1
ATOM 5465 N N . PRO F 2 88 ? 56.602 0.555 -31.085 1.00 73.81 212 PRO G N 1
ATOM 5466 C CA . PRO F 2 88 ? 56.849 0.655 -29.646 1.00 73.88 212 PRO G CA 1
ATOM 5467 C C . PRO F 2 88 ? 58.334 0.851 -29.307 1.00 77.77 212 PRO G C 1
ATOM 5468 O O . PRO F 2 88 ? 59.206 0.742 -30.182 1.00 76.41 212 PRO G O 1
ATOM 5472 N N . ARG F 2 89 ? 58.598 1.153 -28.015 1.00 74.68 213 ARG G N 1
ATOM 5473 C CA . ARG F 2 89 ? 59.900 1.392 -27.398 1.00 73.80 213 ARG G CA 1
ATOM 5474 C C . ARG F 2 89 ? 60.912 0.302 -27.759 1.00 79.34 213 ARG G C 1
ATOM 5475 O O . ARG F 2 89 ? 60.712 -0.864 -27.404 1.00 78.81 213 ARG G O 1
ATOM 5483 N N . GLY F 2 90 ? 61.954 0.687 -28.497 1.00 77.86 214 GLY G N 1
ATOM 5484 C CA . GLY F 2 90 ? 63.042 -0.206 -28.888 1.00 78.89 214 GLY G CA 1
ATOM 5485 C C . GLY F 2 90 ? 62.897 -0.965 -30.192 1.00 85.46 214 GLY G C 1
ATOM 5486 O O . GLY F 2 90 ? 63.757 -1.797 -30.513 1.00 85.11 214 GLY G O 1
ATOM 5487 N N . MET F 2 91 ? 61.818 -0.676 -30.961 1.00 83.34 215 MET G N 1
ATOM 5488 C CA . MET F 2 91 ? 61.540 -1.336 -32.246 1.00 82.71 215 MET G CA 1
ATOM 5489 C C . MET F 2 91 ? 61.555 -0.364 -33.440 1.00 84.96 215 MET G C 1
ATOM 5490 O O . MET F 2 91 ? 61.156 0.799 -33.278 1.00 84.21 215 MET G O 1
ATOM 5495 N N . VAL F 2 92 ? 61.982 -0.863 -34.641 1.00 80.00 216 VAL G N 1
ATOM 5496 C CA . VAL F 2 92 ? 62.282 -0.096 -35.871 1.00 78.95 216 VAL G CA 1
ATOM 5497 C C . VAL F 2 92 ? 61.092 0.336 -36.812 1.00 81.57 216 VAL G C 1
ATOM 5498 O O . VAL F 2 92 ? 60.818 1.544 -36.833 1.00 83.02 216 VAL G O 1
ATOM 5500 N N . LYS F 2 93 ? 60.531 -0.581 -37.682 1.00 72.98 217 LYS G N 1
ATOM 5501 C CA . LYS F 2 93 ? 59.429 -0.434 -38.685 1.00 70.30 217 LYS G CA 1
ATOM 5502 C C . LYS F 2 93 ? 59.809 -1.051 -39.997 1.00 70.54 217 LYS G C 1
ATOM 5503 O O . LYS F 2 93 ? 60.154 -0.351 -40.944 1.00 70.89 217 LYS G O 1
ATOM 5505 N N . VAL F 2 94 ? 59.718 -2.373 -40.054 1.00 63.38 218 VAL G N 1
ATOM 5506 C CA . VAL F 2 94 ? 60.091 -3.209 -41.181 1.00 61.07 218 VAL G CA 1
ATOM 5507 C C . VAL F 2 94 ? 59.011 -3.273 -42.263 1.00 61.74 218 VAL G C 1
ATOM 5508 O O . VAL F 2 94 ? 59.355 -3.379 -43.440 1.00 61.65 218 VAL G O 1
ATOM 5512 N N . LYS F 2 95 ? 57.724 -3.215 -41.889 1.00 56.40 219 LYS G N 1
ATOM 5513 C CA . LYS F 2 95 ? 56.675 -3.236 -42.915 1.00 54.30 219 LYS G CA 1
ATOM 5514 C C . LYS F 2 95 ? 55.581 -2.218 -42.639 1.00 55.37 219 LYS G C 1
ATOM 5515 O O . LYS F 2 95 ? 55.173 -1.968 -41.495 1.00 52.37 219 LYS G O 1
ATOM 5517 N N . ASP F 2 96 ? 55.136 -1.613 -43.738 1.00 52.74 220 ASP G N 1
ATOM 5518 C CA . ASP F 2 96 ? 54.070 -0.621 -43.781 1.00 52.46 220 ASP G CA 1
ATOM 5519 C C . ASP F 2 96 ? 52.717 -1.311 -43.594 1.00 56.36 220 ASP G C 1
ATOM 5520 O O . ASP F 2 96 ? 52.580 -2.527 -43.789 1.00 55.29 220 ASP G O 1
ATOM 5522 N N . CYS F 2 97 ? 51.724 -0.542 -43.202 1.00 53.90 221 CYS G N 1
ATOM 5523 C CA . CYS F 2 97 ? 50.433 -1.142 -42.981 1.00 53.59 221 CYS G CA 1
ATOM 5524 C C . CYS F 2 97 ? 49.659 -1.375 -44.296 1.00 50.86 221 CYS G C 1
ATOM 5525 O O . CYS F 2 97 ? 49.895 -0.696 -45.298 1.00 47.28 221 CYS G O 1
ATOM 5528 N N . THR F 2 98 ? 48.813 -2.418 -44.285 1.00 45.23 222 THR G N 1
ATOM 5529 C CA . THR F 2 98 ? 47.991 -2.867 -45.409 1.00 43.72 222 THR G CA 1
ATOM 5530 C C . THR F 2 98 ? 46.542 -2.818 -44.987 1.00 47.69 222 THR G C 1
ATOM 5531 O O . THR F 2 98 ? 46.290 -2.622 -43.804 1.00 48.38 222 THR G O 1
ATOM 5535 N N . PRO F 2 99 ? 45.555 -3.040 -45.881 1.00 44.56 223 PRO G N 1
ATOM 5536 C CA . PRO F 2 99 ? 44.158 -3.036 -45.421 1.00 44.65 223 PRO G CA 1
ATOM 5537 C C . PRO F 2 99 ? 43.851 -4.209 -44.478 1.00 48.06 223 PRO G C 1
ATOM 5538 O O . PRO F 2 99 ? 42.807 -4.247 -43.828 1.00 47.14 223 PRO G O 1
ATOM 5542 N N . TRP F 2 100 ? 44.785 -5.152 -44.397 1.00 45.12 224 TRP G N 1
ATOM 5543 C CA . TRP F 2 100 ? 44.657 -6.342 -43.577 1.00 44.93 224 TRP G CA 1
ATOM 5544 C C . TRP F 2 100 ? 45.695 -6.436 -42.501 1.00 49.74 224 TRP G C 1
ATOM 5545 O O . TRP F 2 100 ? 45.799 -7.478 -41.848 1.00 50.24 224 TRP G O 1
ATOM 5556 N N . SER F 2 101 ? 46.462 -5.365 -42.276 1.00 46.14 225 SER G N 1
ATOM 5557 C CA . SER F 2 101 ? 47.458 -5.401 -41.212 1.00 45.13 225 SER G CA 1
ATOM 5558 C C . SER F 2 101 ? 48.003 -4.067 -40.835 1.00 47.08 225 SER G C 1
ATOM 5559 O O . SER F 2 101 ? 48.217 -3.209 -41.689 1.00 46.70 225 SER G O 1
ATOM 5562 N N . ASP F 2 102 ? 48.316 -3.927 -39.549 1.00 42.90 226 ASP G N 1
ATOM 5563 C CA . ASP F 2 102 ? 48.954 -2.731 -39.053 1.00 42.59 226 ASP G CA 1
ATOM 5564 C C . ASP F 2 102 ? 50.413 -2.830 -39.470 1.00 48.62 226 ASP G C 1
ATOM 5565 O O . ASP F 2 102 ? 50.809 -3.808 -40.128 1.00 46.42 226 ASP G O 1
ATOM 5570 N N . ILE F 2 103 ? 51.201 -1.800 -39.101 1.00 49.53 227 ILE G N 1
ATOM 5571 C CA . ILE F 2 103 ? 52.637 -1.702 -39.342 1.00 51.34 227 ILE G CA 1
ATOM 5572 C C . ILE F 2 103 ? 53.364 -2.866 -38.670 1.00 60.71 227 ILE G C 1
ATOM 5573 O O . ILE F 2 103 ? 52.933 -3.300 -37.598 1.00 61.00 227 ILE G O 1
ATOM 5578 N N . GLU F 2 104 ? 54.423 -3.396 -39.317 1.00 60.98 228 GLU G N 1
ATOM 5579 C CA . GLU F 2 104 ? 55.227 -4.477 -38.763 1.00 62.80 228 GLU G CA 1
ATOM 5580 C C . GLU F 2 104 ? 56.456 -3.862 -38.135 1.00 71.15 228 GLU G C 1
ATOM 5581 O O . GLU F 2 104 ? 57.136 -3.063 -38.782 1.00 70.27 228 GLU G O 1
ATOM 5584 N N . CYS F 2 105 ? 56.702 -4.191 -36.853 1.00 71.68 229 CYS G N 1
ATOM 5585 C CA . CYS F 2 105 ? 57.834 -3.698 -36.067 1.00 73.40 229 CYS G CA 1
ATOM 5586 C C . CYS F 2 105 ? 58.765 -4.833 -35.653 1.00 80.25 229 CYS G C 1
ATOM 5587 O O . CYS F 2 105 ? 58.299 -5.885 -35.197 1.00 80.01 229 CYS G O 1
ATOM 5590 N N . VAL F 2 106 ? 60.082 -4.606 -35.746 1.00 78.23 230 VAL G N 1
ATOM 5591 C CA . VAL F 2 106 ? 61.032 -5.649 -35.368 1.00 77.84 230 VAL G CA 1
ATOM 5592 C C . VAL F 2 106 ? 62.036 -5.146 -34.313 1.00 81.00 230 VAL G C 1
ATOM 5593 O O . VAL F 2 106 ? 62.208 -3.932 -34.163 1.00 80.67 230 VAL G O 1
ATOM 5597 N N . HIS F 2 107 ? 62.676 -6.103 -33.575 1.00 76.89 231 HIS G N 1
ATOM 5598 C CA . HIS F 2 107 ? 63.650 -5.953 -32.474 1.00 77.91 231 HIS G CA 1
ATOM 5599 C C . HIS F 2 107 ? 62.924 -5.796 -31.125 1.00 108.86 231 HIS G C 1
ATOM 5600 O O . HIS F 2 107 ? 63.377 -5.107 -30.206 1.00 74.89 231 HIS G O 1
#